Protein AF-A0AAD2HBV6-F1 (afdb_monomer)

Foldseek 3Di:
DLVVLLVVDVVCDPPHAAEAEFECWAPDPPTDHNVRRLVVVVVSVVSPHQEYEYFHHDCVPQVQVRQAAADPLVLLLVPDPDPVVSVCCVVCVCVVHPHHHADALVCVVSVLVSQVSDDHAYEYEGHDFWQVSVCVSVVSPHPHYDHPQLCLQPVCVVVCVVPVVDTGGPRPSNCSSVSVVVPDDDDDDDDDDDDDDDDPDDDDAAAAEFEPCLDFLRVLLVLVVLQVQHAYEYEDQDVVSQVVSQVVSCVPRVHHYHGDRFLQLDLCRLVVVLVVCVVVVHQHQHYELDDAAFWFDAPVPDDVVVLSSRCSSLPRNLLSNCVRNLVSCLVVLGHFYEHEAAPLCLPQDHRCNSNNVSSVNRVVVQVVVQVVSVLSHYHGYYQHDYAALDCNVVDDPVVSVVCVVVVVHDYSNVSSVVRVVVRPDDDFDALLLLLLLVCLLVVDLAEAEAQDVVVCVSSQVVSCVNSVHPSYYYDYADLLDLLSLQVVLVVCVVVLAAAQEAEAPDFAQDPAWDHRPVGFTRRLSRLALSSLLNVLSCVLRYAANREYEREAAPLLVLEDDDPCNRPDDRPPDDRSRSNSNSRLLNVLSLLLVCVQQVVRNYHAAYEYLFAEPDPRPDDPDSCVVVVCVVCVVRYHYSNSSNVLVNCRSVVVADDDPQQRYDYSSDGDHDDVCSSVPPCSVVSNVVSLVVSVVSHDPVSVVSSCVSRDDDDPVVVVVPPPDPDDDPPPPVVVVVVVVVVVVVPDDPVVVVVVVVVVVVVVVVVVVVVVVVVVVVVVVVVVVVVVVVVVVVVDPDDPVPPDDPDDPPPVVVVVVVVVVPDPDDDDPVVVVVVVVVVVVVVVVVVVPDDDDDDDDDDDDDDDDDDDDDDDPPVVVVVVLVVQCVVAPPDWDKAKDKFWWFDPDDPVVLQVLLLVVLVPDPQWDPPPPKDWDQDDDDPGTRIIMIMTIGRPSCRVVCRVVSVVSSVVSCVVSVTDGTDPDDDDPDDDDD

pLDDT: mean 75.5, std 21.2, range [24.33, 98.5]

Nearest PDB structures (foldseek):
  3sj7-assembly1_B-2  TM=8.808E-01  e=1.753E-14  Staphylococcus aureus subsp. aureus NCTC 8325
  3osu-assembly1_A  TM=8.828E-01  e=6.627E-14  Staphylococcus aureus subsp. aureus Mu50
  4jro-assembly1_C  TM=8.931E-01  e=2.025E-13  Listeria monocytogenes EGD-e
  3sj7-assembly1_A-2  TM=8.773E-01  e=1.637E-13  Staphylococcus aureus subsp. aureus NCTC 8325
  2p68-assembly1_B-2  TM=8.954E-01  e=1.528E-12  Aquifex aeolicus VF5

Radius of gyration: 38.7 Å; Cα contacts (8 Å, |Δi|>4): 1317; chains: 1; bounding box: 98×89×102 Å

Secondary structure (DSSP, 8-state):
-HHHHHHHHHHHTTTS--EEEEES---STTS--HHHHHHHHHHHHHTT-SEEEEE-S-TTTSHHHHH-B---HHHHHHH---HHHHHHHHHHHHHHS--B---TTTTHHHHHHHHHH--S-EEEES---BHHHHHHHHHTT-SEEE-THHHHH-TTHHHHHHHS---B------SHHHHHHTT---PPP-----------S-PPPPEEEEESTTSHHHHHHHHHHHTTT-EEEEEES-HHHHHHHHHHHHHHH---EEEEE--TTSTTHHHHHHHHHHHTT--EEEEEE---------TTTS-HHHHHHHHIIIIIIHHHHHHHHHHHHHHHT-EEEEEE--GGGG---TT-HHHHHHHHHHHHHHHHHHHHHHTTTEEEEEE---SBSSGGG---HHHHHHHHHTTSSBPHHHHHHHHHHHHHSPPPPPHHHHHHHHHHHTT--EEEEES-HHHHHHHHHHHHHHH--S-EEEEE--TT-HHHHHHHHHHHHHTT---SEEEE------SS--B-TTSSBHHHIIIIIIHHHHHHHHGGG--TT-EEEEE--GGGGG----TTTTS--STT--HHHHHHHHHHHHHHHHHHHHHHHGGGT-EEEEEE--SBSSTTT----TTHHHHHHHHGGGPBPHHHHHHHHHHHHTT-S---TT--EEETTEEEPPPHHHHT-TTHHHHHHHHHHHHHTTS-HHHHHHHHHHH-SS-HHHHHTTSS--SS-SSSHHHHHHHHHHHHHTT--HHHHHHHHHHHHHHHHHHHHHHHHHHHHHHHHHHHHHHHHHHHHTTS---GGG---SS---HHHHHHHHTTTT--S----HHHHHHHHHHHHHHHHHTS---S--------------------SHHHHHHHHHHHHTTSTT-PEEEEEEEEE-BTB-HHHHHHHHHHHHHT-TTB-SSSPPEEEEEEEETTEEEEEEEEEE-GGGHHHHHHHHHHHHHHHHHHTTPPPPPSS---------

InterPro domains:
  IPR002347 Short-chain dehydrogenase/reductase SDR [PF00106] (208-393)
  IPR002347 Short-chain dehydrogenase/reductase SDR [PF00106] (422-617)
  IPR002347 Short-chain dehydrogenase/reductase SDR [PR00080] (282-293)
  IPR002347 Short-chain dehydrogenase/reductase SDR [PR00080] (335-343)
  IPR002347 Short-chain dehydrogenase/reductase SDR [PR00080] (355-374)
  IPR002347 Short-chain dehydrogenase/reductase SDR [PR00081] (207-224)
  IPR002347 Short-chain dehydrogenase/reductase SDR [PR00081] (282-293)
  IPR002347 Short-chain dehydrogenase/reductase SDR [PR00081] (329-345)
  IPR002347 Short-chain dehydrogenase/reductase SDR [PR00081] (355-374)
  IPR002347 Short-chain dehydrogenase/reductase SDR [PR00081] (376-393)
  IPR008910 Mechanosensitive ion channel, conserved TM helix [PF05552] (762-796)
  IPR011014 Mechanosensitive ion channel MscS, transmembrane-2 [SSF82861] (763-843)
  IPR011066 Mechanosensitive ion channel MscS, C-terminal domain superfamily [SSF82689] (889-984)
  IPR013785 Aldolase-type TIM barrel [G3DSA:3.20.20.70] (3-203)
  IPR020904 Short-chain dehydrogenase/reductase, conserved site [PS00061] (342-370)
  IPR036291 NAD(P)-binding domain superfamily [SSF51735] (207-427)
  IPR036291 NAD(P)-binding domain superfamily [SSF51735] (418-656)
  IPR049278 Mechanosensitive ion channel MscS, C-terminal domain [PF21082] (891-973)

Organism: NCBI:txid2018698

Sequence (986 aa):
MKICMQEAMEAAGSYMAVLVKTNMRDGFRGGLEIDDCIEVARNLEACGAHALVLSGGFVSRAPMYVMRGQMPIRTLTYYMKQLWLKAGVKLAGRWMIPSVPFREAYFYEDALQFRKALKLPLVYVGGLVSREKIDMVLDSGFECVAMARALINEPDFVNRMKERGELRCGCEHTNYCIARMAAEMPATRNRTNQRTTMNAQQRPTPLALVTGASSGIGYQYARLLAEKGYDLLLVSNEELRIAEVARELRRQFGVRADGLCRDLSLADAADSLFEYTRQQGFEVEVLVNNAGVFFFDDLTETDSRRIERMIGLHVQTVTMLCRYFGAAMKARGKGYILNMSSMSAGMPFPGISVYAATKSYLKQFSKAIHNELYDYGVRVTAVCPGAVATDLYNLSGHYQRLGLRLGILMRPERLARKGLRALFAGRRGGIGQALTERLAKQGYRVLMACRNPEKSEPILTRIRKRSGNPEISLLPLDLGSLDSIARFAAELKARGQRIDVLLNNAGTMNGTFGLTADGFEQTVGVNCVGTAALTLALLPLMHPGSRIVNTLSCTYRIGRVDGRLFEPDPERYARFRAYGTSKLALLLFSLELRERVARQGIGVFAADPGIVDTNMITMHRWFDPIADLLFRPLIKTPEQGAETALQLACGKLPVSGNSLYWRNGKARRISDSVVNHPCRKHLWKQILQLTTRAIPERNLFSIFKILKSIEYDSFIAMDVGANDRGRLDAQRKIAEKLTALSHMSGEEVISMIIRGALDISARILIALVILAIGRWIIRYLKNILRKMLTKREVDASLKVPDEPGEHLADAVSDYHDHHILGIDTTSFVAIFASAGLAIGMALSGTDRHGQRDPTIQHDHQHAGQQNDHDSERRHIDRHYQQLFEGEPARVEWTFGIGYGDDYDKAKATIAELLEQDDRILPEPAHFIALSSLGDSSVNIVVRVWTSTDNFWSVFFDMNEKVYKRFAEVGLNIPFPQMDVHLHQKS

Mean predicted aligned error: 22.91 Å

Structure (mmCIF, N/CA/C/O backbone):
data_AF-A0AAD2HBV6-F1
#
_entry.id   AF-A0AAD2HBV6-F1
#
loop_
_atom_site.group_PDB
_atom_site.id
_atom_site.type_symbol
_atom_site.label_atom_id
_atom_site.label_alt_id
_atom_site.label_comp_id
_atom_site.label_asym_id
_atom_site.label_entity_id
_atom_site.label_seq_id
_atom_site.pdbx_PDB_ins_code
_atom_site.Cartn_x
_atom_site.Cartn_y
_atom_site.Cartn_z
_atom_site.occupancy
_atom_site.B_iso_or_equiv
_atom_site.auth_seq_id
_atom_site.auth_comp_id
_atom_site.auth_asym_id
_atom_site.auth_atom_id
_atom_site.pdbx_PDB_model_num
ATOM 1 N N . MET A 1 1 ? 3.538 -49.904 14.052 1.00 81.31 1 MET A N 1
ATOM 2 C CA . MET A 1 1 ? 2.456 -50.057 13.053 1.00 81.31 1 MET A CA 1
ATOM 3 C C . MET A 1 1 ? 1.365 -50.989 13.550 1.00 81.31 1 MET A C 1
ATOM 5 O O . MET A 1 1 ? 0.298 -50.476 13.826 1.00 81.31 1 MET A O 1
ATOM 9 N N . LYS A 1 2 ? 1.613 -52.299 13.716 1.00 87.81 2 LYS A N 1
ATOM 10 C CA . LYS A 1 2 ? 0.578 -53.259 14.156 1.00 87.81 2 LYS A CA 1
ATOM 11 C C . LYS A 1 2 ? -0.112 -52.854 15.466 1.00 87.81 2 LYS A C 1
ATOM 13 O O . LYS A 1 2 ? -1.326 -52.767 15.481 1.00 87.81 2 LYS A O 1
ATOM 18 N N . ILE A 1 3 ? 0.666 -52.501 16.494 1.00 91.62 3 ILE A N 1
ATOM 19 C CA . ILE A 1 3 ? 0.146 -52.010 17.787 1.00 91.62 3 ILE A CA 1
ATOM 20 C C . ILE A 1 3 ? -0.754 -50.780 17.588 1.00 91.62 3 ILE A C 1
ATOM 22 O O . ILE A 1 3 ? -1.908 -50.790 17.984 1.00 91.62 3 ILE A O 1
ATOM 26 N N . CYS A 1 4 ? -0.266 -49.760 16.873 1.00 89.50 4 CYS A N 1
ATOM 27 C CA . CYS A 1 4 ? -1.034 -48.536 16.619 1.00 89.50 4 CYS A CA 1
ATOM 28 C C . CYS A 1 4 ? -2.322 -48.792 15.823 1.00 89.50 4 CYS A C 1
ATOM 30 O O . CYS A 1 4 ? -3.334 -48.152 16.074 1.00 89.50 4 CYS A O 1
ATOM 32 N N . MET A 1 5 ? -2.275 -49.697 14.841 1.00 93.62 5 MET A N 1
ATOM 33 C CA . MET A 1 5 ? -3.460 -50.071 14.071 1.00 93.62 5 MET A CA 1
ATOM 34 C C . MET A 1 5 ? -4.459 -50.819 14.940 1.00 93.62 5 MET A C 1
ATOM 36 O O . MET A 1 5 ? -5.640 -50.526 14.861 1.00 93.62 5 MET A O 1
ATOM 40 N N . GLN A 1 6 ? -3.995 -51.739 15.781 1.00 91.00 6 GLN A N 1
ATOM 41 C CA . GLN A 1 6 ? -4.862 -52.467 16.694 1.00 91.00 6 GLN A CA 1
ATOM 42 C C . GLN A 1 6 ? -5.586 -51.509 17.646 1.00 91.00 6 GLN A C 1
ATOM 44 O O . GLN A 1 6 ? -6.810 -51.520 17.679 1.00 91.00 6 GLN A O 1
ATOM 49 N N . GLU A 1 7 ? -4.859 -50.615 18.319 1.00 92.38 7 GLU A N 1
ATOM 50 C CA . GLU A 1 7 ? -5.457 -49.612 19.211 1.00 92.38 7 GLU A CA 1
ATOM 51 C C . GLU A 1 7 ? -6.443 -48.694 18.471 1.00 92.38 7 GLU A C 1
ATOM 53 O O . GLU A 1 7 ? -7.532 -48.418 18.969 1.00 92.38 7 GLU A O 1
ATOM 58 N N . ALA A 1 8 ? -6.098 -48.245 17.258 1.00 90.50 8 ALA A N 1
ATOM 59 C CA . ALA A 1 8 ? -6.974 -47.386 16.462 1.00 90.50 8 ALA A CA 1
ATOM 60 C C . ALA A 1 8 ? -8.253 -48.107 16.009 1.00 90.50 8 ALA A C 1
ATOM 62 O O . ALA A 1 8 ? -9.326 -47.508 16.001 1.00 90.50 8 ALA A O 1
ATOM 63 N N . MET A 1 9 ? -8.145 -49.380 15.631 1.00 92.12 9 MET A N 1
ATOM 64 C CA . MET A 1 9 ? -9.280 -50.198 15.206 1.00 92.12 9 MET A CA 1
ATOM 65 C C . MET A 1 9 ? -10.175 -50.576 16.390 1.00 92.12 9 MET A C 1
ATOM 67 O O . MET A 1 9 ? -11.396 -50.512 16.267 1.00 92.12 9 MET A O 1
ATOM 71 N N . GLU A 1 10 ? -9.589 -50.905 17.544 1.00 90.69 10 GLU A N 1
ATOM 72 C CA . GLU A 1 10 ? -10.324 -51.152 18.790 1.00 90.69 10 GLU A CA 1
ATOM 73 C C . GLU A 1 10 ? -11.081 -49.896 19.240 1.00 90.69 10 GLU A C 1
ATOM 75 O O . GLU A 1 10 ? -12.273 -49.971 19.531 1.00 90.69 10 GLU A O 1
ATOM 80 N N . ALA A 1 11 ? -10.427 -48.730 19.216 1.00 88.25 11 ALA A N 1
ATOM 81 C CA . ALA A 1 11 ? -11.051 -47.460 19.581 1.00 88.25 11 ALA A CA 1
ATOM 82 C C . ALA A 1 11 ? -12.151 -47.021 18.600 1.00 88.25 11 ALA A C 1
ATOM 84 O O . ALA A 1 11 ? -13.121 -46.390 19.011 1.00 88.25 11 ALA A O 1
ATOM 85 N N . ALA A 1 12 ? -12.014 -47.329 17.307 1.00 87.69 12 ALA A N 1
ATOM 86 C CA . ALA A 1 12 ? -13.017 -46.983 16.302 1.00 87.69 12 ALA A CA 1
ATOM 87 C C . ALA A 1 12 ? -14.277 -47.863 16.372 1.00 87.69 12 ALA A C 1
ATOM 89 O O . ALA A 1 12 ? -15.363 -47.418 15.984 1.00 87.69 12 ALA A O 1
ATOM 90 N N . GLY A 1 13 ? -14.142 -49.100 16.861 1.00 85.69 13 GLY A N 1
ATOM 91 C CA . GLY A 1 13 ? -15.240 -50.054 16.962 1.00 85.69 13 GLY A CA 1
ATOM 92 C C . GLY A 1 13 ? -15.967 -50.256 15.627 1.00 85.69 13 GLY A C 1
ATOM 93 O O . GLY A 1 13 ? -15.359 -50.271 14.559 1.00 85.69 13 GLY A O 1
ATOM 94 N N . SER A 1 14 ? -17.293 -50.408 15.676 1.00 81.69 14 SER A N 1
ATOM 95 C CA . SER A 1 14 ? -18.136 -50.610 14.486 1.00 81.69 14 SER A CA 1
ATOM 96 C C . SER A 1 14 ? -18.797 -49.336 13.948 1.00 81.69 14 SER A C 1
ATOM 98 O O . SER A 1 14 ? -19.516 -49.404 12.955 1.00 81.69 14 SER A O 1
ATOM 100 N N . TYR A 1 15 ? -18.626 -48.192 14.614 1.00 83.44 15 TYR A N 1
ATOM 101 C CA . TYR A 1 15 ? -19.344 -46.954 14.284 1.00 83.44 15 TYR A CA 1
ATOM 102 C C . TYR A 1 15 ? -18.493 -45.950 13.497 1.00 83.44 15 TYR A C 1
ATOM 104 O O . TYR A 1 15 ? -19.039 -44.984 12.966 1.00 83.44 15 TYR A O 1
ATOM 112 N N . MET A 1 16 ? -17.177 -46.165 13.396 1.00 86.75 16 MET A N 1
ATOM 113 C CA . MET A 1 16 ? -16.265 -45.242 12.726 1.00 86.75 16 MET A CA 1
ATOM 114 C C . MET A 1 16 ? -15.339 -45.965 11.742 1.00 86.75 16 MET A C 1
ATOM 116 O O . MET A 1 16 ? -14.650 -46.922 12.085 1.00 86.75 16 MET A O 1
ATOM 120 N N . ALA A 1 17 ? -15.290 -45.476 10.500 1.00 88.38 17 ALA A N 1
ATOM 121 C CA . ALA A 1 17 ? -14.372 -45.992 9.491 1.00 88.38 17 ALA A CA 1
ATOM 122 C C . ALA A 1 17 ? -12.956 -45.431 9.699 1.00 88.38 17 ALA A C 1
ATOM 124 O O . ALA A 1 17 ? -12.750 -44.221 9.787 1.00 88.38 17 ALA A O 1
ATOM 125 N N . VAL A 1 18 ? -11.965 -46.320 9.712 1.00 91.69 18 VAL A N 1
ATOM 126 C CA . VAL A 1 18 ? -10.542 -45.979 9.870 1.00 91.69 18 VAL A CA 1
ATOM 127 C C . VAL A 1 18 ? -9.864 -45.903 8.505 1.00 91.69 18 VAL A C 1
ATOM 129 O O . VAL A 1 18 ? -9.606 -46.926 7.866 1.00 91.69 18 VAL A O 1
ATOM 132 N N . LEU A 1 19 ? -9.559 -44.679 8.071 1.00 94.12 19 LEU A N 1
ATOM 133 C CA . LEU A 1 19 ? -8.804 -44.398 6.851 1.00 94.12 19 LEU A CA 1
ATOM 134 C C . LEU A 1 19 ? -7.333 -44.158 7.187 1.00 94.12 19 LEU A C 1
ATOM 136 O O . LEU A 1 19 ? -7.010 -43.266 7.971 1.00 94.12 19 LEU A O 1
ATOM 140 N N . VAL A 1 20 ? -6.430 -44.897 6.542 1.00 94.62 20 VAL A N 1
ATOM 141 C CA . VAL A 1 20 ? -4.987 -44.754 6.778 1.00 94.62 20 VAL A CA 1
ATOM 142 C C . VAL A 1 20 ? -4.317 -44.088 5.587 1.00 94.62 20 VAL A C 1
ATOM 144 O O . VAL A 1 20 ? -4.381 -44.563 4.456 1.00 94.62 20 VAL A O 1
ATOM 147 N N . LYS A 1 21 ? -3.630 -42.973 5.829 1.00 93.44 21 LYS A N 1
ATOM 148 C CA . LYS A 1 21 ? -2.849 -42.292 4.796 1.00 93.44 21 LYS A CA 1
ATOM 149 C C . LYS A 1 21 ? -1.451 -42.892 4.700 1.00 93.44 21 LYS A C 1
ATOM 151 O O . LYS A 1 21 ? -0.738 -42.935 5.697 1.00 93.44 21 LYS A O 1
ATOM 156 N N . THR A 1 22 ? -1.045 -43.282 3.496 1.00 91.81 22 THR A N 1
ATOM 157 C CA . THR A 1 22 ? 0.284 -43.849 3.231 1.00 91.81 22 THR A CA 1
ATOM 158 C C . THR A 1 22 ? 0.946 -43.199 2.017 1.00 91.81 22 THR A C 1
ATOM 160 O O . THR A 1 22 ? 0.272 -42.637 1.148 1.00 91.81 22 THR A O 1
ATOM 163 N N . ASN A 1 23 ? 2.276 -43.244 1.970 1.00 92.06 23 ASN A N 1
ATOM 164 C CA . ASN A 1 23 ? 3.053 -42.785 0.824 1.00 92.06 23 ASN A CA 1
ATOM 165 C C . ASN A 1 23 ? 3.170 -43.909 -0.210 1.00 92.06 23 ASN A C 1
ATOM 167 O O . ASN A 1 23 ? 3.385 -45.058 0.152 1.00 92.06 23 ASN A O 1
ATOM 171 N N . MET A 1 24 ? 3.081 -43.558 -1.490 1.00 93.69 24 MET A N 1
ATOM 172 C CA . MET A 1 24 ? 3.351 -44.444 -2.623 1.00 93.69 24 MET A CA 1
ATOM 173 C C . MET A 1 24 ? 4.844 -44.536 -2.931 1.00 93.69 24 MET A C 1
ATOM 175 O O . MET A 1 24 ? 5.292 -45.534 -3.465 1.00 93.69 24 MET A O 1
ATOM 179 N N . ARG A 1 25 ? 5.599 -43.483 -2.606 1.00 90.62 25 ARG A N 1
ATOM 180 C CA . ARG A 1 25 ? 7.066 -43.440 -2.536 1.00 90.62 25 ARG A CA 1
ATOM 181 C C . ARG A 1 25 ? 7.498 -42.184 -1.804 1.00 90.62 25 ARG A C 1
ATOM 183 O O . ARG A 1 25 ? 6.773 -41.187 -1.817 1.00 90.62 25 ARG A O 1
ATOM 190 N N . ASP A 1 26 ? 8.688 -42.184 -1.227 1.00 85.19 26 ASP A N 1
ATOM 191 C CA . ASP A 1 26 ? 9.164 -41.069 -0.404 1.00 85.19 26 ASP A CA 1
ATOM 192 C C . ASP A 1 26 ? 9.828 -39.931 -1.193 1.00 85.19 26 ASP A C 1
ATOM 194 O O . ASP A 1 26 ? 9.894 -38.794 -0.712 1.00 85.19 26 ASP A O 1
ATOM 198 N N . GLY A 1 27 ? 10.270 -40.194 -2.426 1.00 79.19 27 GLY A N 1
ATOM 199 C CA . GLY A 1 27 ? 10.739 -39.159 -3.353 1.00 79.19 27 GLY A CA 1
ATOM 200 C C . GLY A 1 27 ? 12.076 -38.502 -2.976 1.00 79.19 27 GLY A C 1
ATOM 201 O O . GLY A 1 27 ? 12.378 -37.417 -3.477 1.00 79.19 27 GLY A O 1
ATOM 202 N N . PHE A 1 28 ? 12.878 -39.131 -2.111 1.00 81.50 28 PHE A N 1
ATOM 203 C CA . PHE A 1 28 ? 14.254 -38.733 -1.797 1.00 81.50 28 PHE A CA 1
ATOM 204 C C . PHE A 1 28 ? 15.172 -39.960 -1.697 1.00 81.50 28 PHE A C 1
ATOM 206 O O . PHE A 1 28 ? 14.719 -41.076 -1.461 1.00 81.50 28 PHE A O 1
ATOM 213 N N . ARG A 1 29 ? 16.484 -39.754 -1.867 1.00 76.62 29 ARG A N 1
ATOM 214 C CA . ARG A 1 29 ? 17.480 -40.837 -1.854 1.00 76.62 29 ARG A CA 1
ATOM 215 C C . ARG A 1 29 ? 17.488 -41.569 -0.504 1.00 76.62 29 ARG A C 1
ATOM 217 O O . ARG A 1 29 ? 17.742 -40.937 0.519 1.00 76.62 29 ARG A O 1
ATOM 224 N N . GLY A 1 30 ? 17.275 -42.884 -0.528 1.00 81.88 30 GLY A N 1
ATOM 225 C CA . GLY A 1 30 ? 17.227 -43.735 0.668 1.00 81.88 30 GLY A CA 1
ATOM 226 C C . GLY A 1 30 ? 15.875 -43.749 1.392 1.00 81.88 30 GLY A C 1
ATOM 227 O O . GLY A 1 30 ? 15.810 -44.267 2.502 1.00 81.88 30 GLY A O 1
ATOM 228 N N . GLY A 1 31 ? 14.830 -43.151 0.811 1.00 87.00 31 GLY A N 1
ATOM 229 C CA . GLY A 1 31 ? 13.446 -43.366 1.240 1.00 87.00 31 GLY A CA 1
ATOM 230 C C . GLY A 1 31 ? 12.839 -44.619 0.604 1.00 87.00 31 GLY A C 1
ATOM 231 O O . GLY A 1 31 ? 13.484 -45.260 -0.224 1.00 87.00 31 GLY A O 1
ATOM 232 N N . LEU A 1 32 ? 11.601 -44.938 0.983 1.00 88.81 32 LEU A N 1
ATOM 233 C CA . LEU A 1 32 ? 10.874 -46.086 0.439 1.00 88.81 32 LEU A CA 1
ATOM 234 C C . LEU A 1 32 ? 10.499 -45.854 -1.029 1.00 88.81 32 LEU A C 1
ATOM 236 O O . LEU A 1 32 ? 9.984 -44.784 -1.393 1.00 88.81 32 LEU A O 1
ATOM 240 N N . GLU A 1 33 ? 10.757 -46.857 -1.864 1.00 91.94 33 GLU A N 1
ATOM 241 C CA . GLU A 1 33 ? 10.290 -46.889 -3.248 1.00 91.94 33 GLU A CA 1
ATOM 242 C C . GLU A 1 33 ? 8.938 -47.610 -3.343 1.00 91.94 33 GLU A C 1
ATOM 244 O O . GLU A 1 33 ? 8.384 -48.081 -2.349 1.00 91.94 33 GLU A O 1
ATOM 249 N N . ILE A 1 34 ? 8.364 -47.636 -4.548 1.00 93.38 34 ILE A N 1
ATOM 250 C CA . ILE A 1 34 ? 6.988 -48.101 -4.774 1.00 93.38 34 ILE A CA 1
ATOM 251 C C . ILE A 1 34 ? 6.753 -49.512 -4.232 1.00 93.38 34 ILE A C 1
ATOM 253 O O . ILE A 1 34 ? 5.755 -49.732 -3.547 1.00 93.38 34 ILE A O 1
ATOM 257 N N . ASP A 1 35 ? 7.673 -50.439 -4.483 1.00 92.94 35 ASP A N 1
ATOM 258 C CA . ASP A 1 35 ? 7.520 -51.831 -4.059 1.00 92.94 35 ASP A CA 1
ATOM 259 C C . ASP A 1 35 ? 7.501 -51.967 -2.527 1.00 92.94 35 ASP A C 1
ATOM 261 O O . ASP A 1 35 ? 6.635 -52.655 -1.979 1.00 92.94 35 ASP A O 1
ATOM 265 N N . ASP A 1 36 ? 8.370 -51.228 -1.829 1.00 93.25 36 ASP A N 1
ATOM 266 C CA . ASP A 1 36 ? 8.409 -51.204 -0.362 1.00 93.25 36 ASP A CA 1
ATOM 267 C C . ASP A 1 36 ? 7.107 -50.619 0.209 1.00 93.25 36 ASP A C 1
ATOM 269 O O . ASP A 1 36 ? 6.502 -51.142 1.148 1.00 93.25 36 ASP A O 1
ATOM 273 N N . CYS A 1 37 ? 6.633 -49.519 -0.382 1.00 95.12 37 CYS A N 1
ATOM 274 C CA . CYS A 1 37 ? 5.400 -48.859 0.028 1.00 95.12 37 CYS A CA 1
ATOM 275 C C . CYS A 1 37 ? 4.158 -49.733 -0.222 1.00 95.12 37 CYS A C 1
ATOM 277 O O . CYS A 1 37 ? 3.213 -49.689 0.572 1.00 95.12 37 CYS A O 1
ATOM 279 N N . ILE A 1 38 ? 4.150 -50.550 -1.281 1.00 96.25 38 ILE A N 1
ATOM 280 C CA . ILE A 1 38 ? 3.096 -51.545 -1.529 1.00 96.25 38 ILE A CA 1
ATOM 281 C C . ILE A 1 38 ? 3.093 -52.608 -0.424 1.00 96.25 38 ILE A C 1
ATOM 283 O O . ILE A 1 38 ? 2.020 -52.993 0.043 1.00 96.25 38 ILE A O 1
ATOM 287 N N . GLU A 1 39 ? 4.257 -53.060 0.043 1.00 94.94 39 GLU A N 1
ATOM 288 C CA . GLU A 1 39 ? 4.338 -54.009 1.159 1.00 94.94 39 GLU A CA 1
ATOM 289 C C . GLU A 1 39 ? 3.794 -53.406 2.463 1.00 94.94 39 GLU A C 1
ATOM 291 O O . GLU A 1 39 ? 3.020 -54.047 3.183 1.00 94.94 39 GLU A O 1
ATOM 296 N N . VAL A 1 40 ? 4.117 -52.142 2.748 1.00 94.44 40 VAL A N 1
ATOM 297 C CA . VAL A 1 40 ? 3.532 -51.412 3.883 1.00 94.44 40 VAL A CA 1
ATOM 298 C C . VAL A 1 40 ? 2.011 -51.331 3.747 1.00 94.44 40 VAL A C 1
ATOM 300 O O . VAL A 1 40 ? 1.291 -51.606 4.706 1.00 94.44 40 VAL A O 1
ATOM 303 N N . ALA A 1 41 ? 1.505 -51.010 2.556 1.00 96.00 41 ALA A N 1
ATOM 304 C CA . ALA A 1 41 ? 0.073 -50.908 2.305 1.00 96.00 41 ALA A CA 1
ATOM 305 C C . ALA A 1 41 ? -0.659 -52.253 2.471 1.00 96.00 41 ALA A C 1
ATOM 307 O O . ALA A 1 41 ? -1.728 -52.285 3.077 1.00 96.00 41 ALA A O 1
ATOM 308 N N . ARG A 1 42 ? -0.061 -53.368 2.029 1.00 96.00 42 ARG A N 1
ATOM 309 C CA . ARG A 1 42 ? -0.595 -54.724 2.265 1.00 96.00 42 ARG A CA 1
ATOM 310 C C . ARG A 1 42 ? -0.644 -55.067 3.746 1.00 96.00 42 ARG A C 1
ATOM 312 O O . ARG A 1 42 ? -1.607 -55.664 4.215 1.00 96.00 42 ARG A O 1
ATOM 319 N N . ASN A 1 43 ? 0.375 -54.671 4.504 1.00 94.56 43 ASN A N 1
ATOM 320 C CA . ASN A 1 43 ? 0.365 -54.874 5.947 1.00 94.56 43 ASN A CA 1
ATOM 321 C C . ASN A 1 43 ? -0.708 -54.021 6.641 1.00 94.56 43 ASN A C 1
ATOM 323 O O . ASN A 1 43 ? -1.325 -54.498 7.588 1.00 94.56 43 ASN A O 1
ATOM 327 N N . LEU A 1 44 ? -0.956 -52.790 6.184 1.00 95.62 44 LEU A N 1
ATOM 328 C CA . LEU A 1 44 ? -2.041 -51.944 6.698 1.00 95.62 44 LEU A CA 1
ATOM 329 C C . LEU A 1 44 ? -3.426 -52.523 6.376 1.00 95.62 44 LEU A C 1
ATOM 331 O O . LEU A 1 44 ? -4.293 -52.525 7.248 1.00 95.62 44 LEU A O 1
ATOM 335 N N . GLU A 1 45 ? -3.609 -53.065 5.169 1.00 94.75 45 GLU A N 1
ATOM 336 C CA . GLU A 1 45 ? -4.805 -53.825 4.781 1.00 94.75 45 GLU A CA 1
ATOM 337 C C . GLU A 1 45 ? -5.001 -55.044 5.695 1.00 94.75 45 GLU A C 1
ATOM 339 O O . GLU A 1 45 ? -6.074 -55.225 6.264 1.00 94.75 45 GLU A O 1
ATOM 344 N N . ALA A 1 46 ? -3.945 -55.826 5.933 1.00 93.69 46 ALA A N 1
ATOM 345 C CA . ALA A 1 46 ? -3.990 -56.976 6.838 1.00 93.69 46 ALA A CA 1
ATOM 346 C C . ALA A 1 46 ? -4.256 -56.593 8.306 1.00 93.69 46 ALA A C 1
ATOM 348 O O . ALA A 1 46 ? -4.787 -57.401 9.063 1.00 93.69 46 ALA A O 1
ATOM 349 N N . CYS A 1 47 ? -3.906 -55.368 8.714 1.00 93.06 47 CYS A N 1
ATOM 350 C CA . CYS A 1 47 ? -4.222 -54.833 10.042 1.00 93.06 47 CYS A CA 1
ATOM 351 C C . CYS A 1 47 ? -5.661 -54.294 10.155 1.00 93.06 47 CYS A C 1
ATOM 353 O O . CYS A 1 47 ? -6.011 -53.754 11.201 1.00 93.06 47 CYS A O 1
ATOM 355 N N . GLY A 1 48 ? -6.482 -54.416 9.107 1.00 91.38 48 GLY A N 1
ATOM 356 C CA . GLY A 1 48 ? -7.903 -54.075 9.146 1.00 91.38 48 GLY A CA 1
ATOM 357 C C . GLY A 1 48 ? -8.244 -52.633 8.770 1.00 91.38 48 GLY A C 1
ATOM 358 O O . GLY A 1 48 ? -9.363 -52.207 9.028 1.00 91.38 48 GLY A O 1
ATOM 359 N N . ALA A 1 49 ? -7.331 -51.867 8.159 1.00 94.62 49 ALA A N 1
ATOM 360 C CA . ALA A 1 49 ? -7.675 -50.536 7.650 1.00 94.62 49 ALA A CA 1
ATOM 361 C C . ALA A 1 49 ? -8.888 -50.605 6.700 1.00 94.62 49 ALA A C 1
ATOM 363 O O . ALA A 1 49 ? -8.947 -51.472 5.830 1.00 94.62 49 ALA A O 1
ATOM 364 N N . HIS A 1 50 ? -9.837 -49.673 6.832 1.00 95.06 50 HIS A N 1
ATOM 365 C CA . HIS A 1 50 ? -11.066 -49.686 6.030 1.00 95.06 50 HIS A CA 1
ATOM 366 C C . HIS A 1 50 ? -10.866 -49.089 4.634 1.00 95.06 50 HIS A C 1
ATOM 368 O O . HIS A 1 50 ? -11.571 -49.461 3.703 1.00 95.06 50 HIS A O 1
ATOM 374 N N . ALA A 1 51 ? -9.919 -48.160 4.481 1.00 96.31 51 ALA A N 1
ATOM 375 C CA . ALA A 1 51 ? -9.485 -47.627 3.193 1.00 96.31 51 ALA A CA 1
ATOM 376 C C . ALA A 1 51 ? -8.104 -46.965 3.319 1.00 96.31 51 ALA A C 1
ATOM 378 O O . ALA A 1 51 ? -7.732 -46.505 4.406 1.00 96.31 51 ALA A O 1
ATOM 379 N N . LEU A 1 52 ? -7.349 -46.876 2.216 1.00 96.75 52 LEU A N 1
ATOM 380 C CA . LEU A 1 52 ? -6.067 -46.156 2.198 1.00 96.75 52 LEU A CA 1
ATOM 381 C C . LEU A 1 52 ? -6.132 -44.864 1.392 1.00 96.75 52 LEU A C 1
ATOM 383 O O . LEU A 1 52 ? -6.612 -44.839 0.263 1.00 96.75 52 LEU A O 1
ATOM 387 N N . VAL A 1 53 ? -5.555 -43.797 1.944 1.00 96.00 53 VAL A N 1
ATOM 388 C CA . VAL A 1 53 ? -5.345 -42.531 1.234 1.00 96.00 53 VAL A CA 1
ATOM 389 C C . VAL A 1 53 ? -3.940 -42.520 0.646 1.00 96.00 53 VAL A C 1
ATOM 391 O O . VAL A 1 53 ? -2.956 -42.414 1.382 1.00 96.00 53 VAL A O 1
ATOM 394 N N . LEU A 1 54 ? -3.847 -42.613 -0.680 1.00 94.12 54 LEU A N 1
ATOM 395 C CA . LEU A 1 54 ? -2.573 -42.698 -1.387 1.00 94.12 54 LEU A CA 1
ATOM 396 C C . LEU A 1 54 ? -1.970 -41.307 -1.600 1.00 94.12 54 LEU A C 1
ATOM 398 O O . LEU A 1 54 ? -2.492 -40.489 -2.353 1.00 94.12 54 LEU A O 1
ATOM 402 N N . SER A 1 55 ? -0.847 -41.040 -0.942 1.00 89.12 55 SER A N 1
ATOM 403 C CA . SER A 1 55 ? -0.059 -39.810 -1.062 1.00 89.12 55 SER A CA 1
ATOM 404 C C . SER A 1 55 ? 1.307 -40.119 -1.675 1.00 89.12 55 SER A C 1
ATOM 406 O O . SER A 1 55 ? 1.669 -41.273 -1.837 1.00 89.12 55 SER A O 1
ATOM 408 N N . GLY A 1 56 ? 2.113 -39.114 -1.998 1.00 85.25 56 GLY A N 1
ATOM 409 C CA . GLY A 1 56 ? 3.520 -39.319 -2.352 1.00 85.25 56 GLY A CA 1
ATOM 410 C C . GLY A 1 56 ? 4.397 -38.332 -1.605 1.00 85.25 56 GLY A C 1
ATOM 411 O O . GLY A 1 56 ? 3.960 -37.212 -1.367 1.00 85.25 56 GLY A O 1
ATOM 412 N N . GLY A 1 57 ? 5.617 -38.741 -1.275 1.00 78.50 57 GLY A N 1
ATOM 413 C CA . GLY A 1 57 ? 6.666 -37.952 -0.643 1.00 78.50 57 GLY A CA 1
ATOM 414 C C . GLY A 1 57 ? 6.512 -37.728 0.858 1.00 78.50 57 GLY A C 1
ATOM 415 O O . GLY A 1 57 ? 5.424 -37.468 1.370 1.00 78.50 57 GLY A O 1
ATOM 416 N N . PHE A 1 58 ? 7.639 -37.715 1.571 1.00 76.38 58 PHE A N 1
ATOM 417 C CA . PHE A 1 58 ? 7.654 -37.253 2.958 1.00 76.38 58 PHE A CA 1
ATOM 418 C C . PHE A 1 58 ? 7.604 -35.721 2.995 1.00 76.38 58 PHE A C 1
ATOM 420 O O . PHE A 1 58 ? 8.528 -35.054 2.524 1.00 76.38 58 PHE A O 1
ATOM 427 N N . VAL A 1 59 ? 6.535 -35.146 3.556 1.00 66.50 59 VAL A N 1
ATOM 428 C CA . VAL A 1 59 ? 6.209 -33.706 3.448 1.00 66.50 59 VAL A CA 1
ATOM 429 C C . VAL A 1 59 ? 7.364 -32.788 3.874 1.00 66.50 59 VAL A C 1
ATOM 431 O O . VAL A 1 59 ? 7.550 -31.733 3.270 1.00 66.50 59 VAL A O 1
ATOM 434 N N . SER A 1 60 ? 8.178 -33.183 4.858 1.00 62.53 60 SER A N 1
ATOM 435 C CA . SER A 1 60 ? 9.310 -32.369 5.325 1.00 62.53 60 SER A CA 1
ATOM 436 C C . SER A 1 60 ? 10.606 -32.547 4.523 1.00 62.53 60 SER A C 1
ATOM 438 O O . SER A 1 60 ? 11.453 -31.658 4.566 1.00 62.53 60 SER A O 1
ATOM 440 N N . ARG A 1 61 ? 10.773 -33.651 3.777 1.00 68.81 61 ARG A N 1
ATOM 441 C CA . ARG A 1 61 ? 11.995 -33.938 2.995 1.00 68.81 61 ARG A CA 1
ATOM 442 C C . ARG A 1 61 ? 11.827 -33.769 1.488 1.00 68.81 61 ARG A C 1
ATOM 444 O O . ARG A 1 61 ? 12.788 -33.414 0.816 1.00 68.81 61 ARG A O 1
ATOM 451 N N . ALA A 1 62 ? 10.617 -33.952 0.967 1.00 72.75 62 ALA A N 1
ATOM 452 C CA . ALA A 1 62 ? 10.288 -33.781 -0.445 1.00 72.75 62 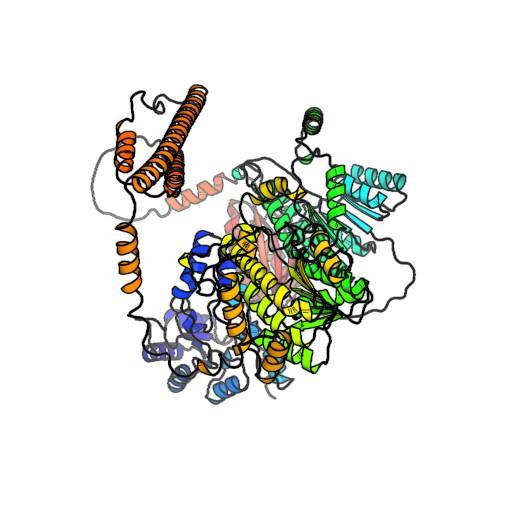ALA A CA 1
ATOM 453 C C . ALA A 1 62 ? 9.005 -32.935 -0.643 1.00 72.75 62 ALA A C 1
ATOM 455 O O . ALA A 1 62 ? 8.076 -33.360 -1.335 1.00 72.75 62 ALA A O 1
ATOM 456 N N . PRO A 1 63 ? 8.921 -31.708 -0.082 1.00 73.44 63 PRO A N 1
ATOM 457 C CA . PRO A 1 63 ? 7.688 -30.911 -0.068 1.00 73.44 63 PRO A CA 1
ATOM 458 C C . PRO A 1 63 ? 7.128 -30.639 -1.472 1.00 73.44 63 PRO A C 1
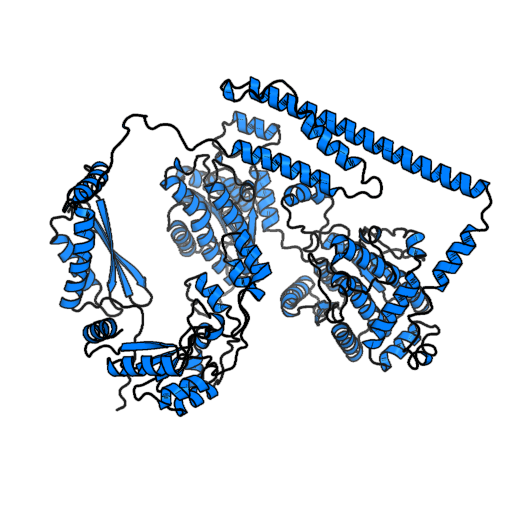ATOM 460 O O . PRO A 1 63 ? 5.924 -30.729 -1.706 1.00 73.44 63 PRO A O 1
ATOM 463 N N . MET A 1 64 ? 8.001 -30.348 -2.440 1.00 80.31 64 MET A N 1
ATOM 464 C CA . MET A 1 64 ? 7.577 -30.037 -3.809 1.00 80.31 64 MET A CA 1
ATOM 465 C C . MET A 1 64 ? 7.239 -31.269 -4.644 1.00 80.31 64 MET A C 1
ATOM 467 O O . MET A 1 64 ? 6.551 -31.129 -5.653 1.00 80.31 64 MET A O 1
ATOM 471 N N . TYR A 1 65 ? 7.656 -32.461 -4.218 1.00 82.19 65 TYR A N 1
ATOM 472 C CA . TYR A 1 65 ? 7.227 -33.710 -4.842 1.00 82.19 65 TYR A CA 1
ATOM 473 C C . TYR A 1 65 ? 5.743 -33.981 -4.550 1.00 82.19 65 TYR A C 1
ATOM 475 O O . TYR A 1 65 ? 4.986 -34.313 -5.460 1.00 82.19 65 TYR A O 1
ATOM 483 N N . VAL A 1 66 ? 5.306 -33.730 -3.310 1.00 83.19 66 VAL A N 1
ATOM 484 C CA . VAL A 1 66 ? 3.895 -33.857 -2.903 1.00 83.19 66 VAL A CA 1
ATOM 485 C C . VAL A 1 66 ? 3.057 -32.731 -3.493 1.00 83.19 66 VAL A C 1
ATOM 487 O O . VAL A 1 66 ? 1.975 -32.960 -4.027 1.00 83.19 66 VAL A O 1
ATOM 490 N N . MET A 1 67 ? 3.552 -31.495 -3.380 1.00 80.25 67 MET A N 1
ATOM 491 C CA . MET A 1 67 ? 2.762 -30.312 -3.697 1.00 80.25 67 MET A CA 1
ATOM 492 C C . MET A 1 67 ? 2.751 -30.006 -5.191 1.00 80.25 67 MET A C 1
ATOM 494 O O . MET A 1 67 ? 1.709 -29.618 -5.705 1.00 80.25 67 MET A O 1
ATOM 498 N N . ARG A 1 68 ? 3.852 -30.193 -5.925 1.00 84.19 68 ARG A N 1
ATOM 499 C CA . ARG A 1 68 ? 4.011 -29.698 -7.307 1.00 84.19 68 ARG A CA 1
ATOM 500 C C . ARG A 1 68 ? 3.753 -28.178 -7.425 1.00 84.19 68 ARG A C 1
ATOM 502 O O . ARG A 1 68 ? 3.260 -27.517 -6.513 1.00 84.19 68 ARG A O 1
ATOM 509 N N . GLY A 1 69 ? 4.130 -27.585 -8.547 1.00 79.44 69 GLY A N 1
ATOM 510 C CA . GLY A 1 69 ? 4.087 -26.144 -8.793 1.00 79.44 69 GLY A CA 1
ATOM 511 C C . GLY A 1 69 ? 5.313 -25.372 -8.292 1.00 79.44 69 GLY A C 1
ATOM 512 O O . GLY A 1 69 ? 6.366 -25.938 -7.993 1.00 79.44 69 GLY A O 1
ATOM 513 N N . GLN A 1 70 ? 5.202 -24.043 -8.242 1.00 75.88 70 GLN A N 1
ATOM 514 C CA . GLN A 1 70 ? 6.290 -23.167 -7.792 1.00 75.88 70 GLN A CA 1
ATOM 515 C C . GLN A 1 70 ? 6.232 -22.922 -6.281 1.00 75.88 70 GLN A C 1
ATOM 517 O O . GLN A 1 70 ? 5.155 -22.845 -5.695 1.00 75.88 70 GLN A O 1
ATOM 522 N N . MET A 1 71 ? 7.396 -22.766 -5.644 1.00 72.19 71 MET A N 1
ATOM 523 C CA . MET A 1 71 ? 7.477 -22.326 -4.250 1.00 72.19 71 MET A CA 1
ATOM 524 C C . MET A 1 71 ? 7.123 -20.827 -4.168 1.00 72.19 71 MET A C 1
ATOM 526 O O . MET A 1 71 ? 7.754 -20.015 -4.858 1.00 72.19 71 MET A O 1
ATOM 530 N N . PRO A 1 72 ? 6.170 -20.402 -3.317 1.00 69.75 72 PRO A N 1
ATOM 531 C CA . PRO A 1 72 ? 5.719 -19.016 -3.239 1.00 69.75 72 PRO A CA 1
ATOM 532 C C . PRO A 1 72 ? 6.685 -18.180 -2.386 1.00 69.75 72 PRO A C 1
ATOM 534 O O . PRO A 1 72 ? 6.305 -17.606 -1.370 1.00 69.75 72 PRO A O 1
ATOM 537 N N . ILE A 1 73 ? 7.955 -18.082 -2.798 1.00 68.69 73 ILE A N 1
ATOM 538 C CA . ILE A 1 73 ? 9.060 -17.480 -2.023 1.00 68.69 73 ILE A CA 1
ATOM 539 C C . ILE A 1 73 ? 8.729 -16.056 -1.561 1.00 68.69 73 ILE A C 1
ATOM 541 O O . ILE A 1 73 ? 9.053 -15.672 -0.441 1.00 68.69 73 ILE A O 1
ATOM 545 N N . ARG A 1 74 ? 8.045 -15.259 -2.392 1.00 65.31 74 ARG A N 1
ATOM 546 C CA . ARG A 1 74 ? 7.646 -13.885 -2.036 1.00 65.31 74 ARG A CA 1
ATOM 547 C C . ARG A 1 74 ? 6.631 -13.848 -0.894 1.00 65.31 74 ARG A C 1
ATOM 549 O O . ARG A 1 74 ? 6.757 -13.001 -0.017 1.00 65.31 74 ARG A O 1
ATOM 556 N N . THR A 1 75 ? 5.668 -14.762 -0.907 1.00 62.88 75 THR A N 1
ATOM 557 C CA . THR A 1 75 ? 4.619 -14.874 0.110 1.00 62.88 75 THR A CA 1
ATOM 558 C C . THR A 1 75 ? 5.164 -15.537 1.375 1.00 62.88 75 THR A C 1
ATOM 560 O O . THR A 1 75 ? 4.938 -15.059 2.475 1.00 62.88 75 THR A O 1
ATOM 563 N N . LEU A 1 76 ? 5.995 -16.566 1.239 1.00 64.56 76 LEU A N 1
ATOM 564 C CA . LEU A 1 76 ? 6.609 -17.263 2.368 1.00 64.56 76 LEU A CA 1
ATOM 565 C C . LEU A 1 76 ? 7.592 -16.352 3.127 1.00 64.56 76 LEU A C 1
ATOM 567 O O . LEU A 1 76 ? 7.541 -16.233 4.348 1.00 64.56 76 LEU A O 1
ATOM 571 N N . THR A 1 77 ? 8.411 -15.585 2.401 1.00 65.44 77 THR A N 1
ATOM 572 C CA . THR A 1 77 ? 9.301 -14.578 3.006 1.00 65.44 77 THR A CA 1
ATOM 573 C C . THR A 1 77 ? 8.543 -13.364 3.539 1.00 65.44 77 THR A C 1
ATOM 575 O O . THR A 1 77 ? 9.062 -12.653 4.398 1.00 65.44 77 THR A O 1
ATOM 578 N N . TYR A 1 78 ? 7.318 -13.095 3.075 1.00 57.97 78 TYR A N 1
ATOM 579 C CA . TYR A 1 78 ? 6.475 -12.037 3.633 1.00 57.97 78 TYR A CA 1
ATOM 580 C C . TYR A 1 78 ? 6.141 -12.319 5.109 1.00 57.97 78 TYR A C 1
ATOM 582 O O . TYR A 1 78 ? 6.314 -11.402 5.913 1.00 57.97 78 TYR A 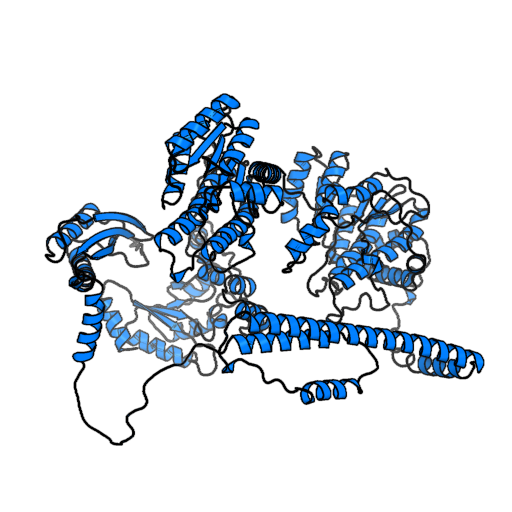O 1
ATOM 590 N N . TYR A 1 79 ? 5.847 -13.576 5.464 1.00 53.66 79 TYR A N 1
ATOM 591 C CA . TYR A 1 79 ? 5.469 -14.012 6.819 1.00 53.66 79 TYR A CA 1
ATOM 592 C C . TYR A 1 79 ? 6.638 -14.395 7.756 1.00 53.66 79 TYR A C 1
ATOM 594 O O . TYR A 1 79 ? 6.437 -14.546 8.958 1.00 53.66 79 TYR A O 1
ATOM 602 N N . MET A 1 80 ? 7.875 -14.510 7.255 1.00 62.12 80 MET A N 1
ATOM 603 C CA . MET A 1 80 ? 9.056 -14.788 8.093 1.00 62.12 80 MET A CA 1
ATOM 604 C C . MET A 1 80 ? 9.403 -13.614 9.026 1.00 62.12 80 MET A C 1
ATOM 606 O O . MET A 1 80 ? 9.571 -12.479 8.563 1.00 62.12 80 MET A O 1
ATOM 610 N N . LYS A 1 81 ? 9.550 -13.908 10.328 1.00 43.28 81 LYS A N 1
ATOM 611 C CA . LYS A 1 81 ? 9.803 -12.931 11.406 1.00 43.28 81 LYS A CA 1
ATOM 612 C C . LYS A 1 81 ? 11.276 -12.497 11.495 1.00 43.28 81 LYS A C 1
ATOM 614 O O . LYS A 1 81 ? 11.550 -11.319 11.707 1.00 43.28 81 LYS A O 1
ATOM 619 N N . GLN A 1 82 ? 12.231 -13.409 11.286 1.00 60.56 82 GLN A N 1
ATOM 620 C CA . GLN A 1 82 ? 13.669 -13.116 11.334 1.00 60.56 82 GLN A CA 1
ATOM 621 C C . GLN A 1 82 ? 14.180 -12.535 10.003 1.00 60.56 82 GLN A C 1
ATOM 623 O O . GLN A 1 82 ? 14.067 -13.151 8.940 1.00 60.56 82 GLN A O 1
ATOM 628 N N . LEU A 1 83 ? 14.790 -11.346 10.056 1.00 48.47 83 LEU A N 1
ATOM 629 C CA . LEU A 1 83 ? 15.229 -10.592 8.873 1.00 48.47 83 LEU A CA 1
ATOM 630 C C . LEU A 1 83 ? 16.345 -11.284 8.071 1.00 48.47 83 LEU A C 1
ATOM 632 O O . LEU A 1 83 ? 16.325 -11.228 6.841 1.00 48.47 83 LEU A O 1
ATOM 636 N N . TRP A 1 84 ? 17.281 -11.965 8.738 1.00 56.22 84 TRP A N 1
ATOM 637 C CA . TRP A 1 84 ? 18.368 -12.694 8.073 1.00 56.22 84 TRP A CA 1
ATOM 638 C C . TRP A 1 84 ? 17.845 -13.916 7.304 1.00 56.22 84 TRP A C 1
ATOM 640 O O . TRP A 1 84 ? 18.227 -14.128 6.157 1.00 56.22 84 TRP A O 1
ATOM 650 N N . LEU A 1 85 ? 16.886 -14.654 7.875 1.00 49.03 85 LEU A N 1
ATOM 651 C CA . LEU A 1 85 ? 16.250 -15.805 7.230 1.00 49.03 85 LEU A CA 1
ATOM 652 C C . LEU A 1 85 ? 15.406 -15.362 6.027 1.00 49.03 85 LEU A C 1
ATOM 654 O O . LEU A 1 85 ? 15.442 -15.978 4.966 1.00 49.03 85 LEU A O 1
ATOM 658 N N . LYS A 1 86 ? 14.715 -14.223 6.151 1.00 67.56 86 LYS A N 1
ATOM 659 C CA . LYS A 1 86 ? 13.977 -13.583 5.054 1.00 67.56 86 LYS A CA 1
ATOM 660 C C . LYS A 1 86 ? 14.895 -13.183 3.897 1.00 67.56 86 LYS A C 1
ATOM 662 O O . LYS A 1 86 ? 14.506 -13.331 2.740 1.00 67.56 86 LYS A O 1
ATOM 667 N N . ALA A 1 87 ? 16.091 -12.675 4.193 1.00 65.62 87 ALA A N 1
ATOM 668 C CA . ALA A 1 87 ? 17.104 -12.367 3.187 1.00 65.62 87 ALA A CA 1
ATOM 669 C C . ALA A 1 87 ? 17.684 -13.648 2.560 1.00 65.62 87 ALA A C 1
ATOM 671 O O . ALA A 1 87 ? 17.711 -13.752 1.335 1.00 65.62 87 ALA A O 1
ATOM 672 N N . GLY A 1 88 ? 18.035 -14.650 3.375 1.00 70.06 88 GLY A N 1
ATOM 673 C CA . GLY A 1 88 ? 18.553 -15.944 2.922 1.00 70.06 88 GLY A CA 1
ATOM 674 C C . GLY A 1 88 ? 17.578 -16.691 2.011 1.00 70.06 88 GLY A C 1
ATOM 675 O O . GLY A 1 88 ? 17.942 -17.088 0.911 1.00 70.06 88 GLY A O 1
ATOM 676 N N . VAL A 1 89 ? 16.301 -16.788 2.388 1.00 68.31 89 VAL A N 1
ATOM 677 C CA . VAL A 1 89 ? 15.268 -17.464 1.582 1.00 68.31 89 VAL A CA 1
ATOM 678 C C . VAL A 1 89 ? 14.899 -16.658 0.328 1.00 68.31 89 VAL A C 1
ATOM 680 O O . VAL A 1 89 ? 14.570 -17.245 -0.700 1.00 68.31 89 VAL A O 1
ATOM 683 N N . LYS A 1 90 ? 15.007 -15.321 0.334 1.00 71.75 90 LYS A N 1
ATOM 684 C CA . LYS A 1 90 ? 14.852 -14.522 -0.901 1.00 71.75 90 LYS A CA 1
ATOM 685 C C . LYS A 1 90 ? 16.015 -14.700 -1.877 1.00 71.75 90 LYS A C 1
ATOM 687 O O . LYS A 1 90 ? 15.773 -14.655 -3.081 1.00 71.75 90 LYS A O 1
ATOM 692 N N . LEU A 1 91 ? 17.234 -14.871 -1.367 1.00 71.69 91 LEU A N 1
ATOM 693 C CA . LEU A 1 91 ? 18.451 -15.001 -2.168 1.00 71.69 91 LEU A CA 1
ATOM 694 C C . LEU A 1 91 ? 18.644 -16.438 -2.685 1.00 71.69 91 LEU A C 1
ATOM 696 O O . LEU A 1 91 ? 18.892 -16.634 -3.869 1.00 71.69 91 LEU A O 1
ATOM 700 N N . ALA A 1 92 ? 18.462 -17.435 -1.815 1.00 60.25 92 ALA A N 1
ATOM 701 C CA . ALA A 1 92 ? 18.754 -18.846 -2.076 1.00 60.25 92 ALA A CA 1
ATOM 702 C C . ALA A 1 92 ? 17.508 -19.749 -2.142 1.00 60.25 92 ALA A C 1
ATOM 704 O O . ALA A 1 92 ? 17.618 -20.909 -2.521 1.00 60.25 92 ALA A O 1
ATOM 705 N N . GLY A 1 93 ? 16.299 -19.263 -1.834 1.00 65.50 93 GLY A N 1
ATOM 706 C CA . GLY A 1 93 ? 15.102 -20.116 -1.736 1.00 65.50 93 GLY A CA 1
ATOM 707 C C . GLY A 1 93 ? 14.694 -20.818 -3.036 1.00 65.50 93 GLY A C 1
ATOM 708 O O . GLY A 1 93 ? 14.083 -21.879 -2.977 1.00 65.50 93 GLY A O 1
ATOM 709 N N . ARG A 1 94 ? 15.061 -20.269 -4.208 1.00 64.12 94 ARG A N 1
ATOM 710 C CA . ARG A 1 94 ? 14.874 -20.945 -5.512 1.00 64.12 94 ARG A CA 1
ATOM 711 C C . ARG A 1 94 ? 15.847 -22.108 -5.724 1.00 64.12 94 ARG A C 1
ATOM 713 O O . ARG A 1 94 ? 15.530 -23.012 -6.482 1.00 64.12 94 ARG A O 1
ATOM 720 N N . TRP A 1 95 ? 17.010 -22.053 -5.078 1.00 62.44 95 TRP A N 1
ATOM 721 C CA . TRP A 1 95 ? 18.040 -23.091 -5.110 1.00 62.44 95 TRP A CA 1
ATOM 722 C C . TRP A 1 95 ? 17.829 -24.145 -4.016 1.00 62.44 95 TRP A C 1
ATOM 724 O O . TRP A 1 95 ? 18.072 -25.320 -4.253 1.00 62.44 95 TRP A O 1
ATOM 734 N N . MET A 1 96 ? 17.340 -23.743 -2.837 1.00 63.44 96 MET A N 1
ATOM 735 C CA . MET A 1 96 ? 17.110 -24.647 -1.702 1.00 63.44 96 MET A CA 1
ATOM 736 C C . MET A 1 96 ? 15.958 -25.630 -1.933 1.00 63.44 96 MET A C 1
ATOM 738 O O . MET A 1 96 ? 16.001 -26.741 -1.414 1.00 63.44 96 MET A O 1
ATOM 742 N N . ILE A 1 97 ? 14.912 -25.226 -2.664 1.00 64.69 97 ILE A N 1
ATOM 743 C CA . ILE A 1 97 ? 13.758 -26.084 -2.949 1.00 64.69 97 ILE A CA 1
ATOM 744 C C . ILE A 1 97 ? 13.358 -25.919 -4.427 1.00 64.69 97 ILE A C 1
ATOM 746 O O . ILE A 1 97 ? 12.730 -24.913 -4.778 1.00 64.69 97 ILE A O 1
ATOM 750 N N . PRO A 1 98 ? 13.700 -26.879 -5.306 1.00 64.75 98 PRO A N 1
ATOM 751 C CA . PRO A 1 98 ? 13.402 -26.773 -6.728 1.00 64.75 98 PRO A CA 1
ATOM 752 C C . PRO A 1 98 ? 11.891 -26.869 -6.980 1.00 64.75 98 PRO A C 1
ATOM 754 O O . PRO A 1 98 ? 11.178 -27.657 -6.355 1.00 64.75 98 PRO A O 1
ATOM 757 N N . SER A 1 99 ? 11.382 -26.063 -7.914 1.00 73.44 99 SER A N 1
ATOM 758 C CA . SER A 1 99 ? 9.990 -26.164 -8.359 1.00 73.44 99 SER A CA 1
ATOM 759 C C . SER A 1 99 ? 9.800 -27.419 -9.200 1.00 73.44 99 SER A C 1
ATOM 761 O O . SER A 1 99 ? 10.537 -27.629 -10.162 1.00 73.44 99 SER A O 1
ATOM 763 N N . VAL A 1 100 ? 8.779 -28.208 -8.885 1.00 79.81 100 VAL A N 1
ATOM 764 C CA . VAL A 1 100 ? 8.415 -29.398 -9.656 1.00 79.81 100 VAL A CA 1
ATOM 765 C C . VAL A 1 100 ? 7.177 -29.050 -10.477 1.00 79.81 100 VAL A C 1
ATOM 767 O O . VAL A 1 100 ? 6.176 -28.678 -9.875 1.00 79.81 100 VAL A O 1
ATOM 770 N N . PRO A 1 101 ? 7.194 -29.111 -11.818 1.00 78.81 101 PRO A N 1
ATOM 771 C CA . PRO A 1 101 ? 6.060 -28.674 -12.629 1.00 78.81 101 PRO A CA 1
ATOM 772 C C . PRO A 1 101 ? 4.786 -29.450 -12.277 1.00 78.81 101 PRO A C 1
ATOM 774 O O . PRO A 1 101 ? 4.822 -30.647 -11.989 1.00 78.81 101 PRO A O 1
ATOM 777 N N . PHE A 1 102 ? 3.656 -28.745 -12.279 1.00 86.88 102 PHE A N 1
ATOM 778 C CA . PHE A 1 102 ? 2.348 -29.352 -12.073 1.00 86.88 102 PHE A CA 1
ATOM 779 C C . PHE A 1 102 ? 1.865 -30.035 -13.356 1.00 86.88 102 PHE A C 1
ATOM 781 O O . PHE A 1 102 ? 2.008 -29.490 -14.450 1.00 86.88 102 PHE A O 1
ATOM 788 N N . ARG A 1 103 ? 1.275 -31.219 -13.197 1.00 86.06 103 ARG A N 1
ATOM 789 C CA . ARG A 1 103 ? 0.487 -31.931 -14.205 1.00 86.06 103 ARG A CA 1
ATOM 790 C C . ARG A 1 103 ? -0.774 -32.434 -13.514 1.00 86.06 103 ARG A C 1
ATOM 792 O O . ARG A 1 103 ? -0.700 -32.801 -12.347 1.00 86.06 103 ARG A O 1
ATOM 799 N N . GLU A 1 104 ? -1.917 -32.428 -14.185 1.00 89.38 104 GLU A N 1
ATOM 800 C CA . GLU A 1 104 ? -3.128 -33.010 -13.595 1.00 89.38 104 GLU A CA 1
ATOM 801 C C . GLU A 1 104 ? -2.952 -34.509 -13.384 1.00 89.38 104 GLU A C 1
ATOM 803 O O . GLU A 1 104 ? -2.272 -35.162 -14.172 1.00 89.38 104 GLU A O 1
ATOM 808 N N . ALA A 1 105 ? -3.550 -35.035 -12.316 1.00 91.06 105 ALA A N 1
ATOM 809 C CA . ALA A 1 105 ? -3.436 -36.446 -11.955 1.00 91.06 105 ALA A CA 1
ATOM 810 C C . ALA A 1 105 ? -1.962 -36.933 -11.828 1.00 91.06 105 ALA A C 1
ATOM 812 O O . ALA A 1 105 ? -1.602 -38.016 -12.274 1.00 91.06 105 ALA A O 1
ATOM 813 N N . TYR A 1 106 ? -1.074 -36.132 -11.218 1.00 90.31 106 TYR A N 1
ATOM 814 C CA . TYR A 1 106 ? 0.385 -36.368 -11.223 1.00 90.31 106 TYR A CA 1
ATOM 815 C C . TYR A 1 106 ? 0.889 -37.599 -10.446 1.00 90.31 106 TYR A C 1
ATOM 817 O O . TYR A 1 106 ? 2.093 -37.856 -10.473 1.00 90.31 106 TYR A O 1
ATOM 825 N N . PHE A 1 107 ? 0.020 -38.329 -9.746 1.00 92.44 107 PHE A N 1
ATOM 826 C CA . PHE A 1 107 ? 0.349 -39.609 -9.106 1.00 92.44 107 PHE A CA 1
ATOM 827 C C . PHE A 1 107 ? -0.419 -40.788 -9.704 1.00 92.44 107 PHE A C 1
ATOM 829 O O . PHE A 1 107 ? -0.376 -41.883 -9.160 1.00 92.44 107 PHE A O 1
ATOM 836 N N . TYR A 1 108 ? -1.129 -40.576 -10.807 1.00 94.38 108 TYR A N 1
ATOM 837 C CA . TYR A 1 108 ? -2.034 -41.567 -11.371 1.00 94.38 108 TYR A CA 1
ATOM 838 C C . TYR A 1 108 ? -1.353 -42.903 -11.691 1.00 94.38 108 TYR A C 1
ATOM 840 O O . TYR A 1 108 ? -1.807 -43.942 -11.222 1.00 94.38 108 TYR A O 1
ATOM 848 N N . GLU A 1 109 ? -0.217 -42.872 -12.387 1.00 92.94 109 GLU A N 1
ATOM 849 C CA . GLU A 1 109 ? 0.534 -44.085 -12.750 1.00 92.94 109 GLU A CA 1
ATOM 850 C C . GLU A 1 109 ? 1.057 -44.858 -11.528 1.00 92.94 109 GLU A C 1
ATOM 852 O O . GLU A 1 109 ? 1.024 -46.089 -11.497 1.00 92.94 109 GLU A O 1
ATOM 857 N N . ASP A 1 110 ? 1.510 -44.143 -10.496 1.00 93.81 110 ASP A N 1
ATOM 858 C CA . ASP A 1 110 ? 1.977 -44.753 -9.248 1.00 93.81 110 ASP A CA 1
ATOM 859 C C . ASP A 1 110 ? 0.784 -45.367 -8.493 1.00 93.81 110 ASP A C 1
ATOM 861 O O . ASP A 1 110 ? 0.835 -46.515 -8.054 1.00 93.81 110 ASP A O 1
ATOM 865 N N . ALA A 1 111 ? -0.341 -44.650 -8.419 1.00 95.38 111 ALA A N 1
ATOM 866 C CA . ALA A 1 111 ? -1.549 -45.101 -7.736 1.00 95.38 111 ALA A CA 1
ATOM 867 C C . ALA A 1 111 ? -2.163 -46.351 -8.384 1.00 95.38 111 ALA A C 1
ATOM 869 O O . ALA A 1 111 ? -2.657 -47.229 -7.673 1.00 95.38 111 ALA A O 1
ATOM 870 N N . LEU A 1 112 ? -2.109 -46.476 -9.714 1.00 96.06 112 LEU A N 1
ATOM 871 C CA . LEU A 1 112 ? -2.588 -47.667 -10.424 1.00 96.06 112 LEU A CA 1
ATOM 872 C C . LEU A 1 112 ? -1.853 -48.942 -9.992 1.00 96.06 112 LEU A C 1
ATOM 874 O O . LEU A 1 112 ? -2.448 -50.020 -9.981 1.00 96.06 112 LEU A O 1
ATOM 878 N N . GLN A 1 113 ? -0.581 -48.843 -9.605 1.00 95.81 113 GLN A N 1
ATOM 879 C CA . GLN A 1 113 ? 0.181 -49.991 -9.104 1.00 95.81 113 GLN A CA 1
ATOM 880 C C . GLN A 1 113 ? -0.341 -50.448 -7.734 1.00 95.81 113 GLN A C 1
ATOM 882 O O . GLN A 1 113 ? -0.536 -51.644 -7.519 1.00 95.81 113 GLN A O 1
ATOM 887 N N . PHE A 1 114 ? -0.685 -49.506 -6.849 1.00 96.69 114 PHE A N 1
ATOM 888 C CA . PHE A 1 114 ? -1.328 -49.801 -5.562 1.00 96.69 114 PHE A CA 1
ATOM 889 C C . PHE A 1 114 ? -2.721 -50.389 -5.748 1.00 96.69 114 PHE A C 1
ATOM 891 O O . PHE A 1 114 ? -3.066 -51.373 -5.094 1.00 96.69 114 PHE A O 1
ATOM 898 N N . ARG A 1 115 ? -3.505 -49.839 -6.681 1.00 95.62 115 ARG A N 1
ATOM 899 C CA . ARG A 1 115 ? -4.836 -50.368 -6.978 1.00 95.62 115 ARG A CA 1
ATOM 900 C C . ARG A 1 115 ? -4.785 -51.812 -7.472 1.00 95.62 115 ARG A C 1
ATOM 902 O O . ARG A 1 115 ? -5.627 -52.601 -7.059 1.00 95.62 115 ARG A O 1
ATOM 909 N N . LYS A 1 116 ? -3.785 -52.176 -8.285 1.00 95.12 116 LYS A N 1
ATOM 910 C CA . LYS A 1 116 ? -3.548 -53.569 -8.714 1.00 95.12 116 LYS A CA 1
ATOM 911 C C . LYS A 1 116 ? -3.131 -54.490 -7.563 1.00 95.12 116 LYS A C 1
ATOM 913 O O . LYS A 1 116 ? -3.407 -55.685 -7.616 1.00 95.12 116 LYS A O 1
ATOM 918 N N . ALA A 1 117 ? -2.436 -53.962 -6.557 1.00 94.25 117 ALA A N 1
ATOM 919 C CA . ALA A 1 117 ? -1.822 -54.753 -5.492 1.00 94.25 117 ALA A CA 1
ATOM 920 C C . ALA A 1 117 ? -2.706 -54.970 -4.251 1.00 94.25 117 ALA A C 1
ATOM 922 O O . ALA A 1 117 ? -2.394 -55.865 -3.462 1.00 94.25 117 ALA A O 1
ATOM 923 N N . LEU A 1 118 ? -3.753 -54.160 -4.074 1.00 95.56 118 LEU A N 1
ATOM 924 C CA . LEU A 1 118 ? -4.601 -54.098 -2.877 1.00 95.56 118 LEU A CA 1
ATOM 925 C C . LEU A 1 118 ? -6.070 -54.301 -3.247 1.00 95.56 118 LEU A C 1
ATOM 927 O O . LEU A 1 118 ? -6.467 -53.991 -4.372 1.00 95.56 118 LEU A O 1
ATOM 931 N N . LYS A 1 119 ? -6.902 -54.757 -2.308 1.00 93.12 119 LYS A N 1
ATOM 932 C CA . LYS A 1 119 ? -8.336 -55.009 -2.541 1.00 93.12 119 LYS A CA 1
ATOM 933 C C . LYS A 1 119 ? -9.252 -54.062 -1.776 1.00 93.12 119 LYS A C 1
ATOM 935 O O . LYS A 1 119 ? -10.373 -53.840 -2.218 1.00 93.12 119 LYS A O 1
ATOM 940 N N . LEU A 1 120 ? -8.786 -53.486 -0.672 1.00 95.38 120 LEU A N 1
ATOM 941 C CA . LEU A 1 120 ? -9.561 -52.510 0.088 1.00 95.38 120 LEU A CA 1
ATOM 942 C C . LEU A 1 120 ? -9.794 -51.201 -0.695 1.00 95.38 120 LEU A C 1
ATOM 944 O O . LEU A 1 120 ? -9.043 -50.912 -1.633 1.00 95.38 120 LEU A O 1
ATOM 948 N N . PRO A 1 121 ? -10.789 -50.381 -0.319 1.00 97.06 121 PRO A N 1
ATOM 949 C CA . PRO A 1 121 ? -11.034 -49.098 -0.966 1.00 97.06 121 PRO A CA 1
ATOM 950 C C . PRO A 1 121 ? -9.829 -48.146 -0.918 1.00 97.06 121 PRO A C 1
ATOM 952 O O . PRO A 1 121 ? -9.125 -48.045 0.092 1.00 97.06 121 PRO A O 1
ATOM 955 N N . LEU A 1 122 ? -9.595 -47.418 -2.009 1.00 97.12 122 LEU A N 1
ATOM 956 C CA . LEU A 1 122 ? -8.479 -46.485 -2.152 1.00 97.12 122 LEU A CA 1
ATOM 957 C C . LEU A 1 122 ? -8.971 -45.075 -2.475 1.00 97.12 122 LEU A C 1
ATOM 959 O O . LEU A 1 122 ? -9.799 -44.853 -3.358 1.00 97.12 122 LEU A O 1
ATOM 963 N N . VAL A 1 123 ? -8.390 -44.101 -1.779 1.00 96.38 123 VAL A N 1
ATOM 964 C CA . VAL A 1 123 ? -8.620 -42.676 -2.005 1.00 96.38 123 VAL A CA 1
ATOM 965 C C . VAL A 1 123 ? -7.443 -42.101 -2.783 1.00 96.38 123 VAL A C 1
ATOM 967 O O . VAL A 1 123 ? -6.318 -42.041 -2.277 1.00 96.38 123 VAL A O 1
ATOM 970 N N . TYR A 1 124 ? -7.698 -41.642 -4.006 1.00 95.31 124 TYR A N 1
ATOM 971 C CA . TYR A 1 124 ? -6.672 -41.019 -4.836 1.00 95.31 124 TYR A CA 1
ATOM 972 C C . TYR A 1 124 ? -6.403 -39.570 -4.412 1.00 95.31 124 TYR A C 1
ATOM 974 O O . TYR A 1 124 ? -7.324 -38.760 -4.272 1.00 95.31 124 TYR A O 1
ATOM 982 N N . VAL A 1 125 ? -5.124 -39.207 -4.295 1.00 91.62 125 VAL A N 1
ATOM 983 C CA . VAL A 1 125 ? -4.669 -37.825 -4.101 1.00 91.62 125 VAL A CA 1
ATOM 984 C C . VAL A 1 125 ? -3.667 -37.478 -5.195 1.00 91.62 125 VAL A C 1
ATOM 986 O O . VAL A 1 125 ? -2.707 -38.209 -5.404 1.00 91.62 125 VAL A O 1
ATOM 989 N N . GLY A 1 126 ? -3.826 -36.330 -5.861 1.00 86.50 126 GLY A N 1
ATOM 990 C CA . GLY A 1 126 ? -2.788 -35.852 -6.783 1.00 86.50 126 GLY A CA 1
ATOM 991 C C . GLY A 1 126 ? -3.280 -34.962 -7.913 1.00 86.50 126 GLY A C 1
ATOM 992 O O . GLY A 1 126 ? -3.219 -35.358 -9.071 1.00 86.50 126 GLY A O 1
ATOM 993 N N . GLY A 1 127 ? -3.727 -33.742 -7.603 1.00 88.44 127 GLY A N 1
ATOM 994 C CA . GLY A 1 127 ? -3.878 -32.698 -8.626 1.00 88.44 127 GLY A CA 1
ATOM 995 C C . GLY A 1 127 ? -5.135 -32.779 -9.489 1.00 88.44 127 GLY A C 1
ATOM 996 O O . GLY A 1 127 ? -5.057 -32.523 -10.689 1.00 88.44 127 GLY A O 1
ATOM 997 N N . LEU A 1 128 ? -6.274 -33.136 -8.895 1.00 91.56 128 LEU A N 1
ATOM 998 C CA . LEU A 1 128 ? -7.566 -33.173 -9.580 1.00 91.56 128 LEU A CA 1
ATOM 999 C C . LEU A 1 128 ? -8.224 -31.790 -9.563 1.00 91.56 128 LEU A C 1
ATOM 1001 O O . LEU A 1 128 ? -8.707 -31.332 -8.528 1.00 91.56 128 LEU A O 1
ATOM 1005 N N . VAL A 1 129 ? -8.211 -31.118 -10.714 1.00 92.31 129 VAL A N 1
ATOM 1006 C CA . VAL A 1 129 ? -8.822 -29.788 -10.911 1.00 92.31 129 VAL A CA 1
ATOM 1007 C C . VAL A 1 129 ? -9.915 -29.789 -11.971 1.00 92.31 129 VAL A C 1
ATOM 1009 O O . VAL A 1 129 ? -10.484 -28.739 -12.250 1.00 92.31 129 VAL A O 1
ATOM 1012 N N . SER A 1 130 ? -10.202 -30.935 -12.581 1.00 91.56 130 SER A N 1
ATOM 1013 C CA . SER A 1 130 ? -11.190 -31.065 -13.643 1.00 91.56 130 SER A CA 1
ATOM 1014 C C . SER A 1 130 ? -12.030 -32.323 -13.462 1.00 91.56 130 SER A C 1
ATOM 1016 O O . SER A 1 130 ? -11.537 -33.333 -12.959 1.00 91.56 130 SER A O 1
ATOM 1018 N N . ARG A 1 131 ? -13.295 -32.255 -13.884 1.00 90.00 131 ARG A N 1
ATOM 1019 C CA . ARG A 1 131 ? -14.224 -33.388 -13.855 1.00 90.00 131 ARG A CA 1
ATOM 1020 C C . ARG A 1 131 ? -13.719 -34.550 -14.706 1.00 90.00 131 ARG A C 1
ATOM 1022 O O . ARG A 1 131 ? -13.705 -35.668 -14.224 1.00 90.00 131 ARG A O 1
ATOM 1029 N N . GLU A 1 132 ? -13.189 -34.267 -15.895 1.00 90.44 132 GLU A N 1
ATOM 1030 C CA . GLU A 1 132 ? -12.592 -35.276 -16.785 1.00 90.44 132 GLU A CA 1
ATOM 1031 C C . GLU A 1 132 ? -11.541 -36.138 -16.065 1.00 90.44 132 GLU A C 1
ATOM 1033 O O . GLU A 1 132 ? -11.554 -37.360 -16.173 1.00 90.44 132 GLU A O 1
ATOM 1038 N N . LYS A 1 133 ? -10.636 -35.516 -15.296 1.00 93.12 133 LYS A N 1
ATOM 1039 C CA . LYS A 1 133 ? -9.598 -36.254 -14.564 1.00 93.12 133 LYS A CA 1
ATOM 1040 C C . LYS A 1 133 ? -10.115 -36.931 -13.301 1.00 93.12 133 LYS A C 1
ATOM 1042 O O . LYS A 1 133 ? -9.521 -37.919 -12.888 1.00 93.12 133 LYS A O 1
ATOM 1047 N N . ILE A 1 134 ? -11.180 -36.416 -12.688 1.00 92.81 134 ILE A N 1
ATOM 1048 C CA . ILE A 1 134 ? -11.855 -37.085 -11.568 1.00 92.81 134 ILE A CA 1
ATOM 1049 C C . ILE A 1 134 ? -12.518 -38.366 -12.068 1.00 92.81 134 ILE A C 1
ATOM 1051 O O . ILE A 1 134 ? -12.240 -39.428 -11.522 1.00 92.81 134 ILE A O 1
ATOM 1055 N N . ASP A 1 135 ? -13.312 -38.263 -13.134 1.00 92.31 135 ASP A N 1
ATOM 1056 C CA . ASP A 1 135 ? -14.020 -39.388 -13.741 1.00 92.31 135 ASP A CA 1
ATOM 1057 C C . ASP A 1 135 ? -13.007 -40.453 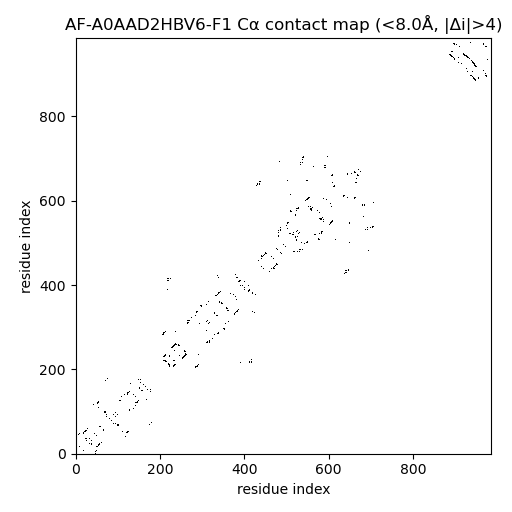-14.202 1.00 92.31 135 ASP A C 1
ATOM 1059 O O . ASP A 1 135 ? -13.111 -41.602 -13.795 1.00 92.31 135 ASP A O 1
ATOM 1063 N N . MET A 1 136 ? -11.917 -40.054 -14.876 1.00 94.38 136 MET A N 1
ATOM 1064 C CA . MET A 1 136 ? -10.806 -40.952 -15.245 1.00 94.38 136 MET A CA 1
ATOM 1065 C C . MET A 1 136 ? -10.239 -41.751 -14.058 1.00 94.38 136 MET A C 1
ATOM 1067 O O . MET A 1 136 ? -9.922 -42.932 -14.196 1.00 94.38 136 MET A O 1
ATOM 1071 N N . VAL A 1 137 ? -10.065 -41.112 -12.896 1.00 95.56 137 VAL A N 1
ATOM 1072 C CA . VAL A 1 137 ? -9.547 -41.782 -11.696 1.00 95.56 137 VAL A CA 1
ATOM 1073 C C . VAL A 1 137 ? -10.590 -42.729 -11.109 1.00 95.56 137 VAL A C 1
ATOM 1075 O O . VAL A 1 137 ? -10.252 -43.865 -10.797 1.00 95.56 137 VAL A O 1
ATOM 1078 N N . LEU A 1 138 ? -11.845 -42.301 -10.984 1.00 94.44 138 LEU A N 1
ATOM 1079 C CA . LEU A 1 138 ? -12.919 -43.140 -10.444 1.00 94.44 138 LEU A CA 1
ATOM 1080 C C . LEU A 1 138 ? -13.170 -44.372 -11.329 1.00 94.44 138 LEU A C 1
ATOM 1082 O O . LEU A 1 138 ? -13.212 -45.495 -10.826 1.00 94.44 138 LEU A O 1
ATOM 1086 N N . ASP A 1 139 ? -13.207 -44.180 -12.650 1.00 95.00 139 ASP A N 1
ATOM 1087 C CA . ASP A 1 139 ? -13.371 -45.243 -13.653 1.00 95.00 139 ASP A CA 1
ATOM 1088 C C . ASP A 1 139 ? -12.221 -46.264 -13.629 1.00 95.00 139 ASP A C 1
ATOM 1090 O O . ASP A 1 139 ? -12.364 -47.396 -14.090 1.00 95.00 139 ASP A O 1
ATOM 1094 N N . SER A 1 140 ? -11.081 -45.891 -13.045 1.00 94.25 140 SER A N 1
ATOM 1095 C CA . SER A 1 140 ? -9.905 -46.754 -12.900 1.00 94.25 140 SER A CA 1
ATOM 1096 C C . SER A 1 140 ? -9.893 -47.575 -11.606 1.00 94.25 140 SER A C 1
ATOM 1098 O O . SER A 1 140 ? -8.873 -48.176 -11.261 1.00 94.25 140 SER A O 1
ATOM 1100 N N . GLY A 1 141 ? -11.023 -47.621 -10.894 1.00 91.81 141 GLY A N 1
ATOM 1101 C CA . GLY A 1 141 ? -11.235 -48.482 -9.729 1.00 91.81 141 GLY A CA 1
ATOM 1102 C C . GLY A 1 141 ? -10.902 -47.836 -8.383 1.00 91.81 141 GLY A C 1
ATOM 1103 O O . GLY A 1 141 ? -10.698 -48.551 -7.405 1.00 91.81 141 GLY A O 1
ATOM 1104 N N . PHE A 1 142 ? -10.817 -46.507 -8.313 1.00 96.31 142 PHE A N 1
ATOM 1105 C CA . PHE A 1 142 ? -10.701 -45.788 -7.042 1.00 96.31 142 PHE A CA 1
ATOM 1106 C C . PHE A 1 142 ? -12.088 -45.380 -6.549 1.00 96.31 142 PHE A C 1
ATOM 1108 O O . PHE A 1 142 ? -12.849 -44.742 -7.268 1.00 96.31 142 PHE A O 1
ATOM 1115 N N . GLU A 1 143 ? -12.408 -45.703 -5.301 1.00 94.94 143 GLU A N 1
ATOM 1116 C CA . GLU A 1 143 ? -13.730 -45.463 -4.720 1.00 94.94 143 GLU A CA 1
ATOM 1117 C C . GLU A 1 143 ? -13.925 -44.001 -4.307 1.00 94.94 143 GLU A C 1
ATOM 1119 O O . GLU A 1 143 ? -15.053 -43.524 -4.192 1.00 94.94 143 GLU A O 1
ATOM 1124 N N . CYS A 1 144 ? -12.830 -43.279 -4.057 1.00 93.81 144 CYS A N 1
ATOM 1125 C CA . CYS A 1 144 ? -12.854 -41.899 -3.589 1.00 93.81 144 CYS A CA 1
ATOM 1126 C C . CYS A 1 144 ? -11.693 -41.081 -4.170 1.00 93.81 144 CYS A C 1
ATOM 1128 O O . CYS A 1 144 ? -10.613 -41.593 -4.472 1.00 93.81 144 CYS A O 1
ATOM 1130 N N . VAL A 1 145 ? -11.883 -39.763 -4.236 1.00 93.69 145 VAL A N 1
ATOM 1131 C CA . VAL A 1 145 ? -10.840 -38.802 -4.615 1.00 93.69 145 VAL A CA 1
ATOM 1132 C C . VAL A 1 145 ? -10.722 -37.683 -3.586 1.00 93.69 145 VAL A C 1
ATOM 1134 O O . VAL A 1 145 ? -11.720 -37.190 -3.067 1.00 93.69 145 VAL A O 1
ATOM 1137 N N . ALA A 1 146 ? -9.499 -37.221 -3.324 1.00 90.69 146 ALA A N 1
ATOM 1138 C CA . ALA A 1 146 ? -9.242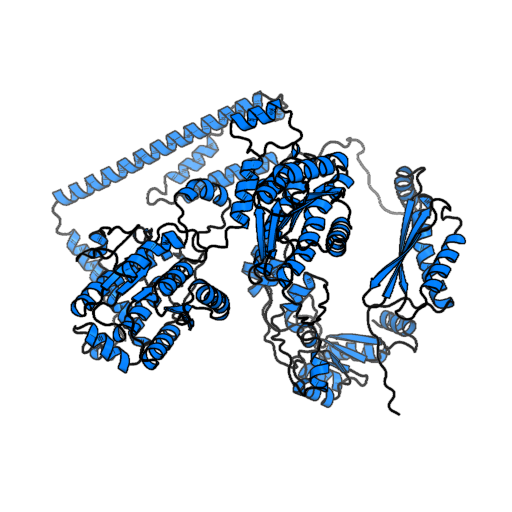 -36.041 -2.506 1.00 90.69 146 ALA A CA 1
ATOM 1139 C C . ALA A 1 146 ? -8.808 -34.857 -3.384 1.00 90.69 146 ALA A C 1
ATOM 1141 O O . ALA A 1 146 ? -7.755 -34.873 -4.027 1.00 90.69 146 ALA A O 1
ATOM 1142 N N . MET A 1 147 ? -9.610 -33.790 -3.384 1.00 84.19 147 MET A N 1
ATOM 1143 C CA . MET A 1 147 ? -9.429 -32.643 -4.290 1.00 84.19 147 MET A CA 1
ATOM 1144 C C . MET A 1 147 ? -8.572 -31.506 -3.704 1.00 84.19 147 MET A C 1
ATOM 1146 O O . MET A 1 147 ? -7.989 -30.713 -4.448 1.00 84.19 147 MET A O 1
ATOM 1150 N N . ALA A 1 148 ? -8.462 -31.433 -2.373 1.00 84.06 148 ALA A N 1
ATOM 1151 C CA . ALA A 1 148 ? -7.612 -30.505 -1.624 1.00 84.06 148 ALA A CA 1
ATOM 1152 C C . ALA A 1 148 ? -7.619 -29.058 -2.171 1.00 84.06 148 ALA A C 1
ATOM 1154 O O . ALA A 1 148 ? -8.577 -28.312 -1.981 1.00 84.06 148 ALA A O 1
ATOM 1155 N N . ARG A 1 149 ? -6.552 -28.641 -2.869 1.00 83.00 149 ARG A N 1
ATOM 1156 C CA . ARG A 1 149 ? -6.349 -27.251 -3.322 1.00 83.00 149 ARG A CA 1
ATOM 1157 C C . ARG A 1 149 ? -7.427 -26.720 -4.261 1.00 83.00 149 ARG A C 1
ATOM 1159 O O . ARG A 1 149 ? -7.647 -25.511 -4.251 1.00 83.00 149 ARG A O 1
ATOM 1166 N N . ALA A 1 150 ? -8.078 -27.579 -5.045 1.00 84.25 150 ALA A N 1
ATOM 1167 C CA . ALA A 1 150 ? -9.184 -27.145 -5.894 1.00 84.25 150 ALA A CA 1
ATOM 1168 C C . ALA A 1 150 ? -10.309 -26.536 -5.039 1.00 84.25 150 ALA A C 1
ATOM 1170 O O . ALA A 1 150 ? -10.761 -25.428 -5.310 1.00 84.25 150 ALA A O 1
ATOM 1171 N N . LEU A 1 151 ? -10.652 -27.194 -3.928 1.00 83.19 151 LEU A N 1
ATOM 1172 C CA . LEU A 1 151 ? -11.696 -26.738 -3.005 1.00 83.19 151 LEU A CA 1
ATOM 1173 C C . LEU A 1 151 ? -11.235 -25.590 -2.100 1.00 83.19 151 LEU A C 1
ATOM 1175 O O . LEU A 1 151 ? -12.046 -24.776 -1.684 1.00 83.19 151 LEU A O 1
ATOM 1179 N N . ILE A 1 152 ? -9.932 -25.458 -1.834 1.00 78.81 152 ILE A N 1
ATOM 1180 C CA . ILE A 1 152 ? -9.401 -24.271 -1.137 1.00 78.81 152 ILE A CA 1
ATOM 1181 C C . ILE A 1 152 ? -9.509 -23.024 -2.025 1.00 78.81 152 ILE A C 1
ATOM 1183 O O . ILE A 1 152 ? -9.788 -21.931 -1.534 1.00 78.81 152 ILE A O 1
ATOM 1187 N N . ASN A 1 153 ? -9.253 -23.169 -3.328 1.00 79.50 153 ASN A N 1
ATOM 1188 C CA . ASN A 1 153 ? -9.363 -22.066 -4.278 1.00 79.50 153 ASN A CA 1
ATOM 1189 C C . ASN A 1 153 ? -10.831 -21.705 -4.544 1.00 79.50 153 ASN A C 1
ATOM 1191 O O . ASN A 1 153 ? -11.189 -20.528 -4.527 1.00 79.50 153 ASN A O 1
ATOM 1195 N N . GLU A 1 154 ? -11.669 -22.719 -4.764 1.00 80.75 154 GLU A N 1
ATOM 1196 C CA . GLU A 1 154 ? -13.085 -22.594 -5.115 1.00 80.75 154 GLU A CA 1
ATOM 1197 C C . GLU A 1 154 ? -13.920 -23.634 -4.341 1.00 80.75 154 GLU A C 1
ATOM 1199 O O . GLU A 1 154 ? -14.171 -24.730 -4.849 1.00 80.75 154 GLU A O 1
ATOM 1204 N N . PRO A 1 155 ? -14.362 -23.310 -3.110 1.00 82.75 155 PRO A N 1
ATOM 1205 C CA . PRO A 1 155 ? -15.082 -24.250 -2.242 1.00 82.75 155 PRO A CA 1
ATOM 1206 C C . PRO A 1 155 ? -16.386 -24.797 -2.835 1.00 82.75 155 PRO A C 1
ATOM 1208 O O . PRO A 1 155 ? -16.797 -25.906 -2.516 1.00 82.75 155 PRO A O 1
ATOM 1211 N N . ASP A 1 156 ? -17.031 -24.040 -3.722 1.00 82.44 156 ASP A N 1
ATOM 1212 C CA . ASP A 1 156 ? -18.275 -24.408 -4.396 1.00 82.44 156 ASP A CA 1
ATOM 1213 C C . ASP A 1 156 ? -18.064 -25.267 -5.657 1.00 82.44 156 ASP A C 1
ATOM 1215 O O . ASP A 1 156 ? -19.042 -25.628 -6.309 1.00 82.44 156 ASP A O 1
ATOM 1219 N N . PHE A 1 157 ? -16.822 -25.631 -6.008 1.00 86.19 157 PHE A N 1
ATOM 1220 C CA . PHE A 1 157 ? -16.512 -26.359 -7.246 1.00 86.19 157 PHE A CA 1
ATOM 1221 C C . PHE A 1 157 ? -17.290 -27.679 -7.388 1.00 86.19 157 PHE A C 1
ATOM 1223 O O . PHE A 1 157 ? -17.808 -27.960 -8.467 1.00 86.19 157 PHE A O 1
ATOM 1230 N N . VAL A 1 158 ? -17.465 -28.449 -6.306 1.00 85.50 158 VAL A N 1
ATOM 1231 C CA . VAL A 1 158 ? -18.261 -29.696 -6.328 1.00 85.50 158 VAL A CA 1
ATOM 1232 C C . VAL A 1 158 ? -19.723 -29.425 -6.690 1.00 85.50 158 VAL A C 1
ATOM 1234 O O . VAL A 1 158 ? -20.291 -30.104 -7.545 1.00 85.50 158 VAL A O 1
ATOM 1237 N N . ASN A 1 159 ? -20.317 -28.383 -6.104 1.00 82.56 159 ASN A N 1
ATOM 1238 C CA . ASN A 1 159 ? -21.701 -28.005 -6.388 1.00 82.56 159 ASN A CA 1
ATOM 1239 C C . ASN A 1 159 ? -21.846 -27.478 -7.820 1.00 82.56 159 ASN A C 1
ATOM 1241 O O . ASN A 1 159 ? -22.803 -27.826 -8.506 1.00 82.56 159 ASN A O 1
ATOM 1245 N N . ARG A 1 160 ? -20.867 -26.718 -8.328 1.00 82.56 160 ARG A N 1
ATOM 1246 C CA . ARG A 1 160 ? -20.875 -26.253 -9.726 1.00 82.56 160 ARG A CA 1
ATOM 1247 C C . ARG A 1 160 ? -20.732 -27.399 -10.730 1.00 82.56 160 ARG A C 1
ATOM 1249 O O . ARG A 1 160 ? -21.419 -27.374 -11.752 1.00 82.56 160 ARG A O 1
ATOM 1256 N N . MET A 1 161 ? -19.926 -28.420 -10.422 1.00 85.12 161 MET A N 1
ATOM 1257 C CA . MET A 1 161 ? -19.843 -29.644 -11.231 1.00 85.12 161 MET A CA 1
ATOM 1258 C C . MET A 1 161 ? -21.189 -30.381 -11.292 1.00 85.12 161 MET A C 1
ATOM 1260 O O . MET A 1 161 ? -21.548 -30.900 -12.350 1.00 85.12 161 MET A O 1
ATOM 1264 N N . LYS A 1 162 ? -21.939 -30.399 -10.181 1.00 80.62 162 LYS A N 1
ATOM 1265 C CA . LYS A 1 162 ? -23.261 -31.035 -10.082 1.00 80.62 162 LYS A CA 1
ATOM 1266 C C . LYS A 1 162 ? -24.365 -30.238 -10.787 1.00 80.62 162 LYS A C 1
ATOM 1268 O O . LYS A 1 162 ? -25.158 -30.818 -11.517 1.00 80.62 162 LYS A O 1
ATOM 1273 N N . GLU A 1 163 ? -24.431 -28.928 -10.560 1.00 80.00 163 GLU A N 1
ATOM 1274 C CA . GLU A 1 163 ? -25.584 -28.091 -10.933 1.00 80.00 163 GLU A CA 1
ATOM 1275 C C . GLU A 1 163 ? -25.439 -27.390 -12.287 1.00 80.00 163 GLU A C 1
ATOM 1277 O O . GLU A 1 163 ? -26.436 -27.124 -12.953 1.00 80.00 163 GLU A O 1
ATOM 1282 N N . ARG A 1 164 ? -24.213 -27.025 -12.679 1.00 69.81 164 ARG A N 1
ATOM 1283 C CA . ARG A 1 164 ? -23.960 -26.103 -13.804 1.00 69.81 164 ARG A CA 1
ATOM 1284 C C . ARG A 1 164 ? -23.181 -26.735 -14.949 1.00 69.81 164 ARG A C 1
ATOM 1286 O O . ARG A 1 164 ? -22.913 -26.060 -15.938 1.00 69.81 164 ARG A O 1
ATOM 1293 N N . GLY A 1 165 ? -22.783 -27.999 -14.802 1.00 67.50 165 GLY A N 1
ATOM 1294 C CA . GLY A 1 165 ? -21.955 -28.702 -15.782 1.00 67.50 165 GLY A CA 1
ATOM 1295 C C . GLY A 1 165 ? -20.565 -28.085 -15.971 1.00 67.50 165 GLY A C 1
ATOM 1296 O O . GLY A 1 165 ? -19.907 -28.372 -16.965 1.00 67.50 165 GLY A O 1
ATOM 1297 N N . GLU A 1 166 ? -20.108 -27.228 -15.052 1.00 66.06 166 GLU A N 1
ATOM 1298 C CA . GLU A 1 166 ? -18.780 -26.622 -15.131 1.00 66.06 166 GLU A CA 1
ATOM 1299 C C . GLU A 1 166 ? -17.711 -27.674 -14.813 1.00 66.06 166 GLU A C 1
ATOM 1301 O O . GLU A 1 166 ? -17.756 -28.318 -13.768 1.00 66.06 166 GLU A O 1
ATOM 1306 N N . LEU A 1 167 ? -16.751 -27.863 -15.722 1.00 75.56 167 LEU A N 1
ATOM 1307 C CA . LEU A 1 167 ? -15.858 -29.027 -15.699 1.00 75.56 167 LEU A CA 1
ATOM 1308 C C . LEU A 1 167 ? -14.489 -28.763 -15.054 1.00 75.56 167 LEU A C 1
ATOM 1310 O O . LEU A 1 167 ? -13.680 -29.689 -15.003 1.00 75.56 167 LEU A O 1
ATOM 1314 N N . ARG A 1 168 ? -14.176 -27.537 -14.600 1.00 87.12 168 ARG A N 1
ATOM 1315 C CA . ARG A 1 168 ? -12.809 -27.176 -14.175 1.00 87.12 168 ARG A CA 1
ATOM 1316 C C . ARG A 1 168 ? -12.738 -26.102 -13.083 1.00 87.12 168 ARG A C 1
ATOM 1318 O O . ARG A 1 168 ? -13.492 -25.140 -13.102 1.00 87.12 168 ARG A O 1
ATOM 1325 N N . CYS A 1 169 ? -11.767 -26.254 -12.184 1.00 86.69 169 CYS A N 1
ATOM 1326 C CA . CYS A 1 169 ? -11.383 -25.301 -11.146 1.00 86.69 169 CYS A CA 1
ATOM 1327 C C . CYS A 1 169 ? -10.190 -24.434 -11.590 1.00 86.69 169 CYS A C 1
ATOM 1329 O O . CYS A 1 169 ? -9.244 -24.933 -12.206 1.00 86.69 169 CYS A O 1
ATOM 1331 N N . GLY A 1 170 ? -10.174 -23.153 -11.209 1.00 82.69 170 GLY A N 1
ATOM 1332 C CA . GLY A 1 170 ? -9.105 -22.194 -11.515 1.00 82.69 170 GLY A CA 1
ATOM 1333 C C . GLY A 1 170 ? -7.803 -22.352 -10.712 1.00 82.69 170 GLY A C 1
ATOM 1334 O O . GLY A 1 170 ? -6.998 -21.424 -10.654 1.00 82.69 170 GLY A O 1
ATOM 1335 N N . CYS A 1 171 ? -7.566 -23.487 -10.048 1.00 83.31 171 CYS A N 1
ATOM 1336 C CA . CYS A 1 171 ? -6.372 -23.679 -9.224 1.00 83.31 171 CYS A CA 1
ATOM 1337 C C . CYS A 1 171 ? -5.100 -23.892 -10.070 1.00 83.31 171 CYS A C 1
ATOM 1339 O O . CYS A 1 171 ? -4.809 -24.997 -10.527 1.00 83.31 171 CYS A O 1
ATOM 1341 N N . GLU A 1 172 ? -4.259 -22.863 -10.178 1.00 76.25 172 GLU A N 1
ATOM 1342 C CA . GLU A 1 172 ? -2.995 -22.903 -10.941 1.00 76.25 172 GLU A CA 1
ATOM 1343 C C . GLU A 1 172 ? -1.811 -23.563 -10.207 1.00 76.25 172 GLU A C 1
ATOM 1345 O O . GLU A 1 172 ? -0.689 -23.580 -10.712 1.00 76.25 172 GLU A O 1
ATOM 1350 N N . HIS A 1 173 ? -2.014 -24.090 -8.993 1.00 77.81 173 HIS A N 1
ATOM 1351 C CA . HIS A 1 173 ? -0.973 -24.804 -8.238 1.00 77.81 173 HIS A CA 1
ATOM 1352 C C . HIS A 1 173 ? 0.288 -23.962 -7.927 1.00 77.81 173 HIS A C 1
ATOM 1354 O O . HIS A 1 173 ? 1.367 -24.486 -7.668 1.00 77.81 173 HIS A O 1
ATOM 1360 N N . THR A 1 174 ? 0.155 -22.634 -7.844 1.00 70.50 174 THR A N 1
ATOM 1361 C CA . THR A 1 174 ? 1.237 -21.695 -7.464 1.00 70.50 174 THR A CA 1
ATOM 1362 C C . THR A 1 174 ? 1.614 -21.745 -5.975 1.00 70.50 174 THR A C 1
ATOM 1364 O O . THR A 1 174 ? 2.451 -20.968 -5.514 1.00 70.50 174 THR A O 1
ATOM 1367 N N . ASN A 1 175 ? 0.972 -22.635 -5.207 1.00 72.12 175 ASN A N 1
ATOM 1368 C CA . ASN A 1 175 ? 1.139 -22.854 -3.765 1.00 72.12 175 ASN A CA 1
ATOM 1369 C C . ASN A 1 175 ? 0.901 -21.617 -2.882 1.00 72.12 175 ASN A C 1
ATOM 1371 O O . ASN A 1 175 ? 1.183 -21.640 -1.684 1.00 72.12 175 ASN A O 1
ATOM 1375 N N . TYR A 1 176 ? 0.314 -20.552 -3.437 1.00 68.00 176 TYR A N 1
ATOM 1376 C CA . TYR A 1 176 ? -0.035 -19.332 -2.709 1.00 68.00 176 TYR A CA 1
ATOM 1377 C C . TYR A 1 176 ? -0.946 -19.604 -1.501 1.00 68.00 176 TYR A C 1
ATOM 1379 O O . TYR A 1 176 ? -0.732 -19.039 -0.429 1.00 68.00 176 TYR A O 1
ATOM 1387 N N . CYS A 1 177 ? -1.914 -20.514 -1.651 1.00 65.06 177 CYS A N 1
ATOM 1388 C CA . CYS A 1 177 ? -2.828 -20.919 -0.585 1.00 65.06 177 CYS A CA 1
ATOM 1389 C C . CYS A 1 177 ? -2.097 -21.463 0.651 1.00 65.06 177 CYS A C 1
ATOM 1391 O O . CYS A 1 177 ? -2.516 -21.174 1.759 1.00 65.06 177 CYS A O 1
ATOM 1393 N N . ILE A 1 178 ? -0.975 -22.171 0.491 1.00 64.19 178 ILE A N 1
ATOM 1394 C CA . ILE A 1 178 ? -0.201 -22.741 1.609 1.00 64.19 178 ILE A CA 1
ATOM 1395 C C . ILE A 1 178 ? 0.537 -21.649 2.381 1.00 64.19 178 ILE A C 1
ATOM 1397 O O . ILE A 1 178 ? 0.506 -21.627 3.608 1.00 64.19 178 ILE A O 1
ATOM 1401 N N . ALA A 1 179 ? 1.138 -20.691 1.670 1.00 55.88 179 ALA A N 1
ATOM 1402 C CA . ALA A 1 179 ? 1.776 -19.547 2.314 1.00 55.88 179 ALA A CA 1
ATOM 1403 C C . ALA A 1 179 ? 0.759 -18.643 3.036 1.00 55.88 179 ALA A C 1
ATOM 1405 O O . ALA A 1 179 ? 1.123 -17.990 4.006 1.00 55.88 179 ALA A O 1
ATOM 1406 N N . ARG A 1 180 ? -0.502 -18.624 2.583 1.00 51.22 180 ARG A N 1
ATOM 1407 C CA . ARG A 1 180 ? -1.610 -17.908 3.227 1.00 51.22 180 ARG A CA 1
ATOM 1408 C C . ARG A 1 180 ? -2.220 -18.679 4.409 1.00 51.22 180 ARG A C 1
ATOM 1410 O O . ARG A 1 180 ? -2.501 -18.064 5.428 1.00 51.22 180 ARG A O 1
ATOM 1417 N N . MET A 1 181 ? -2.386 -20.001 4.302 1.00 51.44 181 MET A N 1
ATOM 1418 C CA . MET A 1 181 ? -2.880 -20.864 5.391 1.00 51.44 181 MET A CA 1
ATOM 1419 C C . MET A 1 181 ? -1.928 -20.872 6.592 1.00 51.44 181 MET A C 1
ATOM 1421 O O . MET A 1 181 ? -2.381 -20.878 7.727 1.00 51.44 181 MET A O 1
ATOM 1425 N N . ALA A 1 182 ? -0.615 -20.778 6.355 1.00 45.09 182 ALA A N 1
ATOM 1426 C CA . ALA A 1 182 ? 0.379 -20.614 7.417 1.00 45.09 182 ALA A CA 1
ATOM 1427 C C . ALA A 1 182 ? 0.327 -19.237 8.119 1.00 45.09 182 ALA A C 1
ATOM 1429 O O . ALA A 1 182 ? 1.093 -19.004 9.052 1.00 45.09 182 ALA A O 1
ATOM 1430 N N . ALA A 1 183 ? -0.526 -18.315 7.657 1.00 44.06 183 ALA A N 1
ATOM 1431 C CA . ALA A 1 183 ? -0.572 -16.941 8.136 1.00 44.06 183 ALA A CA 1
ATOM 1432 C C . ALA A 1 183 ? -1.897 -16.512 8.782 1.00 44.06 183 ALA A C 1
ATOM 1434 O O . ALA A 1 183 ? -1.845 -15.612 9.614 1.00 44.06 183 ALA A O 1
ATOM 1435 N N . GLU A 1 184 ? -3.051 -17.105 8.447 1.00 35.97 184 GLU A N 1
ATOM 1436 C CA . GLU A 1 184 ? -4.355 -16.726 9.028 1.00 35.97 184 GLU A CA 1
ATOM 1437 C C . GLU A 1 184 ? -5.372 -17.893 9.012 1.00 35.97 184 GLU A C 1
ATOM 1439 O O . GLU A 1 184 ? -5.629 -18.475 7.956 1.00 35.97 184 GLU A O 1
ATOM 1444 N N . MET A 1 185 ? -5.998 -18.177 10.167 1.00 26.73 185 MET A N 1
ATOM 1445 C CA . MET A 1 185 ? -7.320 -18.829 10.298 1.00 26.73 185 MET A CA 1
ATOM 1446 C C . MET A 1 185 ? -8.432 -17.747 10.253 1.00 26.73 185 MET A C 1
ATOM 1448 O O . MET A 1 185 ? -8.165 -16.603 10.625 1.00 26.73 185 MET A O 1
ATOM 1452 N N . PRO A 1 186 ? -9.645 -18.036 9.737 1.00 38.16 186 PRO A N 1
ATOM 1453 C CA . PRO A 1 186 ? -10.340 -17.121 8.825 1.00 38.16 186 PRO A CA 1
ATOM 1454 C C . PRO A 1 186 ? -11.605 -16.441 9.378 1.00 38.16 186 PRO A C 1
ATOM 1456 O O . PRO A 1 186 ? -12.391 -17.029 10.108 1.00 38.16 186 PRO A O 1
ATOM 1459 N N . ALA A 1 187 ? -11.867 -15.219 8.895 1.00 27.61 187 ALA A N 1
ATOM 1460 C CA . ALA A 1 187 ? -13.178 -14.570 8.939 1.00 27.61 187 ALA A CA 1
ATOM 1461 C C . ALA A 1 187 ? -14.023 -14.972 7.714 1.00 27.61 187 ALA A C 1
ATOM 1463 O O . ALA A 1 187 ? -13.577 -14.854 6.566 1.00 27.61 187 ALA A O 1
ATOM 1464 N N . THR A 1 188 ? -15.255 -15.411 7.958 1.00 28.89 188 THR A N 1
ATOM 1465 C CA . THR A 1 188 ? -16.246 -15.810 6.952 1.00 28.89 188 THR A CA 1
ATOM 1466 C C . THR A 1 188 ? -16.876 -14.609 6.233 1.00 28.89 188 THR A C 1
ATOM 1468 O O . THR A 1 188 ? -17.121 -13.540 6.795 1.00 28.89 188 THR A O 1
ATOM 1471 N N . ARG A 1 189 ? -17.122 -14.787 4.929 1.00 28.12 189 ARG A N 1
ATOM 1472 C CA . ARG A 1 189 ? -17.865 -13.870 4.053 1.00 28.12 189 ARG A CA 1
ATOM 1473 C C . ARG A 1 189 ? -19.362 -14.090 4.258 1.00 28.12 189 ARG A C 1
ATOM 1475 O O . ARG A 1 189 ? -19.833 -15.172 3.934 1.00 28.12 189 ARG A O 1
ATOM 1482 N N . ASN A 1 190 ? -20.108 -13.043 4.611 1.00 25.75 190 ASN A N 1
ATOM 1483 C CA . ASN A 1 190 ? -21.547 -12.998 4.350 1.00 25.75 190 ASN A CA 1
ATOM 1484 C C . ASN A 1 190 ? -21.874 -12.018 3.221 1.00 25.75 190 ASN A C 1
ATOM 1486 O O . ASN A 1 190 ? -21.426 -10.871 3.184 1.00 25.75 190 ASN A O 1
ATOM 1490 N N . ARG A 1 191 ? -22.637 -12.548 2.267 1.00 28.77 191 ARG A N 1
ATOM 1491 C CA . ARG A 1 191 ? -23.196 -11.900 1.087 1.00 28.77 191 ARG A CA 1
ATOM 1492 C C . ARG A 1 191 ? -24.639 -11.540 1.444 1.00 28.77 191 ARG A C 1
ATOM 1494 O O . ARG A 1 191 ? -25.442 -12.444 1.619 1.00 28.77 191 ARG A O 1
ATOM 1501 N N . THR A 1 192 ? -24.991 -10.262 1.474 1.00 26.06 192 THR A N 1
ATOM 1502 C CA . THR A 1 192 ? -26.386 -9.830 1.305 1.00 26.06 192 THR A CA 1
ATOM 1503 C C . THR A 1 192 ? -26.409 -8.550 0.482 1.00 26.06 192 THR A C 1
ATOM 1505 O O . THR A 1 192 ? -25.946 -7.490 0.891 1.00 26.06 192 THR A O 1
ATOM 1508 N N . ASN A 1 193 ? -26.913 -8.689 -0.743 1.00 27.38 193 ASN A N 1
ATOM 1509 C CA . ASN A 1 193 ? -27.332 -7.591 -1.598 1.00 27.38 193 ASN A CA 1
ATOM 1510 C C . ASN A 1 193 ? -28.818 -7.366 -1.298 1.00 27.38 193 ASN A C 1
ATOM 1512 O O . ASN A 1 193 ? -29.641 -8.186 -1.695 1.00 27.38 193 ASN A O 1
ATOM 1516 N N . GLN A 1 194 ? -29.166 -6.260 -0.649 1.00 26.97 194 GLN A N 1
ATOM 1517 C CA . GLN A 1 194 ? -30.490 -5.657 -0.787 1.00 26.97 194 GLN A CA 1
ATOM 1518 C C . GLN A 1 194 ? -30.300 -4.157 -1.000 1.00 26.97 194 GLN A C 1
ATOM 1520 O O . GLN A 1 194 ? -29.785 -3.436 -0.149 1.00 26.97 194 GLN A O 1
ATOM 1525 N N . ARG A 1 195 ? -30.659 -3.705 -2.204 1.00 26.58 195 ARG A N 1
ATOM 1526 C CA . ARG A 1 195 ? -30.844 -2.294 -2.531 1.00 26.58 195 ARG A CA 1
ATOM 1527 C C . ARG A 1 195 ? -32.233 -1.907 -2.042 1.00 26.58 195 ARG A C 1
ATOM 1529 O O . ARG A 1 195 ? -33.214 -2.326 -2.646 1.00 26.58 195 ARG A O 1
ATOM 1536 N N . THR A 1 196 ? -32.296 -1.061 -1.025 1.00 27.19 196 THR A N 1
ATOM 1537 C CA . THR A 1 196 ? -33.509 -0.313 -0.692 1.00 27.19 196 THR A CA 1
ATOM 1538 C C . THR A 1 196 ? -33.311 1.116 -1.177 1.00 27.19 196 THR A C 1
ATOM 1540 O O . THR A 1 196 ? -32.432 1.836 -0.707 1.00 27.19 196 THR A O 1
ATOM 1543 N N . THR A 1 197 ? -34.090 1.520 -2.174 1.00 30.58 197 THR A N 1
ATOM 1544 C CA . THR A 1 197 ? -34.268 2.925 -2.544 1.00 30.58 197 THR A CA 1
ATOM 1545 C C . THR A 1 197 ? -35.055 3.610 -1.431 1.00 30.58 197 THR A C 1
ATOM 1547 O O . THR A 1 197 ? -36.219 3.275 -1.226 1.00 30.58 197 THR A O 1
ATOM 1550 N N . MET A 1 198 ? -34.442 4.556 -0.716 1.00 26.72 198 MET A N 1
ATOM 1551 C CA . MET A 1 198 ? -35.169 5.473 0.165 1.00 26.72 198 MET A CA 1
ATOM 1552 C C . MET A 1 198 ? -35.164 6.894 -0.394 1.00 26.72 198 MET A C 1
ATOM 1554 O O . MET A 1 198 ? -34.166 7.379 -0.930 1.00 26.72 198 MET A O 1
ATOM 1558 N N . ASN A 1 199 ? -36.343 7.504 -0.279 1.00 26.80 199 ASN A N 1
ATOM 1559 C CA . ASN A 1 199 ? -36.722 8.829 -0.738 1.00 26.80 199 ASN A CA 1
ATOM 1560 C C . ASN A 1 199 ? -35.802 9.940 -0.224 1.00 26.80 199 ASN A C 1
ATOM 1562 O O . ASN A 1 199 ? -35.328 9.937 0.910 1.00 26.80 199 ASN A O 1
ATOM 1566 N N . ALA A 1 200 ? -35.620 10.944 -1.077 1.00 30.28 200 ALA A N 1
ATOM 1567 C CA . ALA A 1 200 ? -34.964 12.195 -0.754 1.00 30.28 200 ALA A CA 1
ATOM 1568 C C . ALA A 1 200 ? -35.896 13.089 0.077 1.00 30.28 200 ALA A C 1
ATOM 1570 O O . ALA A 1 200 ? -36.592 13.925 -0.485 1.00 30.28 200 ALA A O 1
ATOM 1571 N N . GLN A 1 201 ? -35.893 12.947 1.402 1.00 34.19 201 GLN A N 1
ATOM 1572 C CA . GLN A 1 201 ? -36.441 13.949 2.321 1.00 34.19 201 GLN A CA 1
ATOM 1573 C C . GLN A 1 201 ? -35.602 13.968 3.612 1.00 34.19 201 GLN A C 1
ATOM 1575 O O . GLN A 1 201 ? -35.458 12.951 4.275 1.00 34.19 201 GLN A O 1
ATOM 1580 N N . GLN A 1 202 ? -35.010 15.142 3.889 1.00 36.53 202 GLN A N 1
ATOM 1581 C CA . GLN A 1 202 ? -34.130 15.509 5.017 1.00 36.53 202 GLN A CA 1
ATOM 1582 C C . GLN A 1 202 ? -32.826 14.697 5.159 1.00 36.53 202 GLN A C 1
ATOM 1584 O O . GLN A 1 202 ? -32.766 13.664 5.814 1.00 36.53 202 GLN A O 1
ATOM 1589 N N . ARG A 1 203 ? -31.724 15.207 4.583 1.00 40.47 203 ARG A N 1
ATOM 1590 C CA . ARG A 1 203 ? -30.380 14.692 4.901 1.00 40.47 203 ARG A CA 1
ATOM 1591 C C . ARG A 1 203 ? -30.022 15.066 6.349 1.00 40.47 203 ARG A C 1
ATOM 1593 O O . ARG A 1 203 ? -30.008 16.266 6.627 1.00 40.47 203 ARG A O 1
ATOM 1600 N N . PRO A 1 204 ? -29.686 14.109 7.232 1.00 53.59 204 PRO A N 1
ATOM 1601 C CA . PRO A 1 204 ? -29.115 14.432 8.535 1.00 53.59 204 PRO A CA 1
ATOM 1602 C C . PRO A 1 204 ? -27.766 15.147 8.357 1.00 53.59 204 PRO A C 1
ATOM 1604 O O . PRO A 1 204 ? -27.024 14.872 7.407 1.00 53.59 204 PRO A O 1
ATOM 1607 N N . THR A 1 205 ? -27.456 16.098 9.238 1.00 62.88 205 THR A N 1
ATOM 1608 C CA . THR A 1 205 ? -26.158 16.785 9.269 1.00 62.88 205 THR A CA 1
ATOM 1609 C C . THR A 1 205 ? -25.034 15.753 9.461 1.00 62.88 205 THR A C 1
ATOM 1611 O O . THR A 1 205 ? -25.167 14.858 10.297 1.00 62.88 205 THR A O 1
ATOM 1614 N N . PRO A 1 206 ? -23.924 15.824 8.703 1.00 79.94 206 PRO A N 1
ATOM 1615 C CA . PRO A 1 206 ? -22.826 14.870 8.841 1.00 79.94 206 PRO A CA 1
ATOM 1616 C C . PRO A 1 206 ? -22.170 14.973 10.227 1.00 79.94 206 PRO A C 1
ATOM 1618 O O . PRO A 1 206 ? -21.777 16.060 10.656 1.00 79.94 206 PRO A O 1
ATOM 1621 N N . LEU A 1 207 ? -22.018 13.831 10.907 1.00 95.19 207 LEU A N 1
ATOM 1622 C CA . LEU A 1 207 ? -21.488 13.737 12.272 1.00 95.19 207 LEU A CA 1
ATOM 1623 C C . LEU A 1 207 ? -19.985 13.410 12.274 1.00 95.19 207 LEU A C 1
ATOM 1625 O O . LEU A 1 207 ? -19.508 12.583 11.487 1.00 95.19 207 LEU A O 1
ATOM 1629 N N . ALA A 1 208 ? -19.239 14.004 13.204 1.00 97.88 208 ALA A N 1
ATOM 1630 C CA . ALA A 1 208 ? -17.870 13.626 13.523 1.00 97.88 208 ALA A CA 1
ATOM 1631 C C . ALA A 1 208 ? -17.758 13.002 14.923 1.00 97.88 208 ALA A C 1
ATOM 1633 O O . ALA A 1 208 ? -18.144 13.602 15.924 1.00 97.88 208 ALA A O 1
ATOM 1634 N N . LEU A 1 209 ? -17.172 11.807 14.995 1.00 98.38 209 LEU A N 1
ATOM 1635 C CA . LEU A 1 209 ? -16.873 11.102 16.238 1.00 98.38 209 LEU A CA 1
ATOM 1636 C C . LEU A 1 209 ? -15.409 11.343 16.615 1.00 98.38 209 LEU A C 1
ATOM 1638 O O . LEU A 1 209 ? -14.508 11.014 15.840 1.00 98.38 209 LEU A O 1
ATOM 1642 N N . VAL A 1 210 ? -15.158 11.892 17.806 1.00 98.44 210 VAL A N 1
ATOM 1643 C CA . VAL A 1 210 ? -13.802 12.158 18.312 1.00 98.44 210 VAL A CA 1
ATOM 1644 C C . VAL A 1 210 ? -13.572 11.441 19.640 1.00 98.44 210 VAL A C 1
ATOM 1646 O O . VAL A 1 210 ? -14.275 11.696 20.616 1.00 98.44 210 VAL A O 1
ATOM 1649 N N . THR A 1 211 ? -12.563 10.566 19.694 1.00 97.69 211 THR A N 1
ATOM 1650 C CA . THR A 1 211 ? -12.182 9.853 20.924 1.00 97.69 211 THR A CA 1
ATOM 1651 C C . THR A 1 211 ? -11.089 10.588 21.705 1.00 97.69 211 THR A C 1
ATOM 1653 O O . THR A 1 211 ? -10.210 11.233 21.128 1.00 97.69 211 THR A O 1
ATOM 1656 N N . GLY A 1 212 ? -11.126 10.508 23.038 1.00 94.31 212 GLY A N 1
ATOM 1657 C CA . GLY A 1 212 ? -10.234 11.272 23.916 1.00 94.31 212 GLY A CA 1
ATOM 1658 C C . GLY A 1 212 ? -10.459 12.780 23.777 1.00 94.31 212 GLY A C 1
ATOM 1659 O O . GLY A 1 212 ? -9.498 13.537 23.649 1.00 94.31 212 GLY A O 1
ATOM 1660 N N . ALA A 1 213 ? -11.723 13.203 23.691 1.00 95.38 213 ALA A N 1
ATOM 1661 C CA . ALA A 1 213 ? -12.098 14.569 23.322 1.00 95.38 213 ALA A CA 1
ATOM 1662 C C . ALA A 1 213 ? -12.198 15.562 24.499 1.00 95.38 213 ALA A C 1
ATOM 1664 O O . ALA A 1 213 ? -12.406 16.749 24.257 1.00 95.38 213 ALA A O 1
ATOM 1665 N N . SER A 1 214 ? -12.024 15.111 25.747 1.00 92.56 214 SER A N 1
ATOM 1666 C CA . SER A 1 214 ? -12.121 15.950 26.956 1.00 92.56 214 SER A CA 1
ATOM 1667 C C . SER A 1 214 ? -11.023 17.017 27.060 1.00 92.56 214 SER A C 1
ATOM 1669 O O . SER A 1 214 ? -11.217 18.050 27.707 1.00 92.56 214 SER A O 1
ATOM 1671 N N . SER A 1 215 ? -9.864 16.792 26.431 1.00 91.25 215 SER A N 1
ATOM 1672 C CA . SER A 1 215 ? -8.695 17.667 26.553 1.00 91.25 215 SER A CA 1
ATOM 1673 C C . SER A 1 215 ? -7.714 17.544 25.372 1.00 91.25 215 SER A C 1
ATOM 1675 O O . SER A 1 215 ? -7.933 16.812 24.398 1.00 91.25 215 SER A O 1
ATOM 1677 N N . GLY A 1 216 ? -6.621 18.314 25.431 1.00 90.31 216 GLY A N 1
ATOM 1678 C CA . GLY A 1 216 ? -5.453 18.158 24.562 1.00 90.31 216 GLY A CA 1
ATOM 1679 C C . GLY A 1 216 ? -5.746 18.213 23.057 1.00 90.31 216 GLY A C 1
ATOM 1680 O O . GLY A 1 216 ? -6.365 19.148 22.547 1.00 90.31 216 GLY A O 1
ATOM 1681 N N . ILE A 1 217 ? -5.229 17.223 22.321 1.00 93.69 217 ILE A N 1
ATOM 1682 C CA . ILE A 1 217 ? -5.345 17.139 20.855 1.00 93.69 217 ILE A CA 1
ATOM 1683 C C . ILE A 1 217 ? -6.778 16.792 20.427 1.00 93.69 217 ILE A C 1
ATOM 1685 O O . ILE A 1 217 ? -7.266 17.362 19.450 1.00 93.69 217 ILE A O 1
ATOM 1689 N N . GLY A 1 218 ? -7.459 15.904 21.158 1.00 94.19 218 GLY A N 1
ATOM 1690 C CA . GLY A 1 218 ? -8.825 15.476 20.849 1.00 94.19 218 GLY A CA 1
ATOM 1691 C C . GLY A 1 218 ? -9.819 16.627 20.938 1.00 94.19 218 GLY A C 1
ATOM 1692 O O . GLY A 1 218 ? -10.557 16.863 19.983 1.00 94.19 218 GLY A O 1
ATOM 1693 N N . TYR A 1 219 ? -9.749 17.425 22.008 1.00 96.19 219 TYR A N 1
ATOM 1694 C CA . TYR A 1 219 ? -10.536 18.658 22.133 1.00 96.19 219 TYR A CA 1
ATOM 1695 C C . TYR A 1 219 ? -10.308 19.607 20.944 1.00 96.19 219 TYR A C 1
ATOM 1697 O O . TYR A 1 219 ? -11.257 20.142 20.375 1.00 96.19 219 TYR A O 1
ATOM 1705 N N . GLN A 1 220 ? -9.057 19.788 20.500 1.00 97.31 220 GLN A N 1
ATOM 1706 C CA . GLN A 1 220 ? -8.773 20.661 19.354 1.00 97.31 220 GLN A CA 1
ATOM 1707 C C . GLN A 1 220 ? -9.300 20.100 18.027 1.00 97.31 220 GLN A C 1
ATOM 1709 O O . GLN A 1 220 ? -9.719 20.884 17.175 1.00 97.31 220 GLN A O 1
ATOM 1714 N N . TYR A 1 221 ? -9.317 18.776 17.832 1.00 97.94 221 TYR A N 1
ATOM 1715 C CA . TYR A 1 221 ? -10.006 18.178 16.684 1.00 97.94 221 TYR A CA 1
ATOM 1716 C C . TYR A 1 221 ? -11.512 18.437 16.742 1.00 97.94 221 TYR A C 1
ATOM 1718 O O . TYR A 1 221 ? -12.065 18.895 15.744 1.00 97.94 221 TYR A O 1
ATOM 1726 N N . ALA A 1 222 ? -12.148 18.207 17.895 1.00 97.56 222 ALA A N 1
ATOM 1727 C CA . ALA A 1 222 ? -13.571 18.463 18.100 1.00 97.56 222 ALA A CA 1
ATOM 1728 C C . ALA A 1 222 ? -13.930 19.928 17.812 1.00 97.56 222 ALA A C 1
ATOM 1730 O O . ALA A 1 222 ? -14.796 20.199 16.985 1.00 97.56 222 ALA A O 1
ATOM 1731 N N . ARG A 1 223 ? -13.185 20.879 18.389 1.00 97.56 223 ARG A N 1
ATOM 1732 C CA . ARG A 1 223 ? -13.373 22.319 18.165 1.00 97.56 223 ARG A CA 1
ATOM 1733 C C . ARG A 1 223 ? -13.267 22.708 16.687 1.00 97.56 223 ARG A C 1
ATOM 1735 O O . ARG A 1 223 ? -14.124 23.418 16.178 1.00 97.56 223 ARG A O 1
ATOM 1742 N N . LEU A 1 224 ? -12.235 22.233 15.983 1.00 96.81 224 LEU A N 1
ATOM 1743 C CA . LEU A 1 224 ? -12.032 22.545 14.559 1.00 96.81 224 LEU A CA 1
ATOM 1744 C C . LEU A 1 224 ? -13.067 21.875 13.639 1.00 96.81 224 LEU A C 1
ATOM 1746 O O . LEU A 1 224 ? -13.280 22.348 12.522 1.00 96.81 224 LEU A O 1
ATOM 1750 N N . LEU A 1 225 ? -13.668 20.761 14.063 1.00 96.88 225 LEU A N 1
ATOM 1751 C CA . LEU A 1 225 ? -14.759 20.098 13.344 1.00 96.88 225 LEU A CA 1
ATOM 1752 C C . LEU A 1 225 ? -16.099 20.809 13.593 1.00 96.88 225 LEU A C 1
ATOM 1754 O O . LEU A 1 225 ? -16.819 21.042 12.624 1.00 96.88 225 LEU A O 1
ATOM 1758 N N . ALA A 1 226 ? -16.370 21.265 14.822 1.00 95.56 226 ALA A N 1
ATOM 1759 C CA . ALA A 1 226 ? -17.502 22.150 15.125 1.00 95.56 226 ALA A CA 1
ATOM 1760 C C . ALA A 1 226 ? -17.423 23.469 14.342 1.00 95.56 226 ALA A C 1
ATOM 1762 O O . ALA A 1 226 ? -18.396 23.870 13.716 1.00 95.56 226 ALA A O 1
ATOM 1763 N N . GLU A 1 227 ? -16.245 24.101 14.278 1.00 93.56 227 GLU A N 1
ATOM 1764 C CA . GLU A 1 227 ? -16.009 25.311 13.469 1.00 93.56 227 GLU A CA 1
ATOM 1765 C C . GLU A 1 227 ? -16.301 25.082 11.970 1.00 93.56 227 GLU A C 1
ATOM 1767 O O . GLU A 1 227 ? -16.618 26.012 11.233 1.00 93.56 227 GLU A O 1
ATOM 1772 N N . LYS A 1 228 ? -16.212 23.830 11.502 1.00 91.44 228 LYS A N 1
ATOM 1773 C CA . LYS A 1 228 ? -16.556 23.422 10.132 1.00 91.44 228 LYS A CA 1
ATOM 1774 C C . LYS A 1 228 ? -18.027 23.040 9.942 1.00 91.44 228 LYS A C 1
ATOM 1776 O O . LYS A 1 228 ? -18.382 22.677 8.822 1.00 91.44 228 LYS A O 1
ATOM 1781 N N . GLY A 1 229 ? -18.847 23.115 10.989 1.00 91.00 229 GLY A N 1
ATOM 1782 C CA . GLY A 1 229 ? -20.273 22.792 10.960 1.00 91.00 229 GLY A CA 1
ATOM 1783 C C . GLY A 1 229 ? -20.598 21.300 11.060 1.00 91.00 229 GLY A C 1
ATOM 1784 O O . GLY A 1 229 ? -21.675 20.903 10.630 1.00 91.00 229 GLY A O 1
ATOM 1785 N N . TYR A 1 230 ? -19.683 20.464 11.568 1.00 95.00 230 TYR A N 1
ATOM 1786 C CA . TYR A 1 230 ? -20.017 19.073 11.896 1.00 95.00 230 TYR A CA 1
ATOM 1787 C C . TYR A 1 230 ? -20.737 19.010 13.240 1.00 95.00 230 TYR A C 1
ATOM 1789 O O . TYR A 1 230 ? -20.266 19.598 14.217 1.00 95.00 230 TYR A O 1
ATOM 1797 N N . ASP A 1 231 ? -21.800 18.211 13.300 1.00 95.88 231 ASP A N 1
ATOM 1798 C CA . ASP A 1 231 ? -22.307 17.724 14.578 1.00 95.88 231 ASP A CA 1
ATOM 1799 C C . ASP A 1 231 ? -21.266 16.776 15.195 1.00 95.88 231 ASP A C 1
ATOM 1801 O O . ASP A 1 231 ? -20.486 16.137 14.481 1.00 95.88 231 ASP A O 1
ATOM 1805 N N . LEU A 1 232 ? -21.225 16.671 16.520 1.00 97.44 232 LEU A N 1
ATOM 1806 C CA . LEU A 1 232 ? -20.163 15.974 17.239 1.00 97.44 232 LEU A CA 1
ATOM 1807 C C . LEU A 1 232 ? -20.698 14.871 18.151 1.00 97.44 232 LEU A C 1
ATOM 1809 O O . LEU A 1 232 ? -21.643 15.081 18.907 1.00 97.44 232 LEU A O 1
ATOM 1813 N N . LEU A 1 233 ? -20.010 13.731 18.150 1.00 97.81 233 LEU A N 1
ATOM 1814 C CA . LEU A 1 233 ? -20.053 12.751 19.232 1.00 97.81 233 LEU A CA 1
ATOM 1815 C C . LEU A 1 233 ? -18.669 12.691 19.886 1.00 97.81 233 LEU A C 1
ATOM 1817 O O . LEU A 1 233 ? -17.681 12.288 19.266 1.00 97.81 233 LEU A O 1
ATOM 1821 N N . LEU A 1 234 ? -18.594 13.127 21.137 1.00 98.12 234 LEU A N 1
ATOM 1822 C CA . LEU A 1 234 ? -17.366 13.281 21.904 1.00 98.12 234 LEU A CA 1
ATOM 1823 C C . LEU A 1 234 ? -17.263 12.149 22.914 1.00 98.12 234 LEU A C 1
ATOM 1825 O O . LEU A 1 234 ? -18.141 11.997 23.756 1.00 98.12 234 LEU A O 1
ATOM 1829 N N . VAL A 1 235 ? -16.185 11.372 22.845 1.00 97.69 235 VAL A N 1
ATOM 1830 C CA . VAL A 1 235 ? -15.996 10.205 23.714 1.00 97.69 235 VAL A CA 1
ATOM 1831 C C . VAL A 1 235 ? -14.774 10.411 24.603 1.00 97.69 235 VAL A C 1
ATOM 1833 O O . VAL A 1 235 ? -13.682 10.700 24.104 1.00 97.69 235 VAL A O 1
ATOM 1836 N N . SER A 1 236 ? -14.931 10.246 25.913 1.00 95.81 236 SER A N 1
ATOM 1837 C CA . SER A 1 236 ? -13.828 10.116 26.877 1.00 95.81 236 SER A CA 1
ATOM 1838 C C . SER A 1 236 ? -14.279 9.292 28.084 1.00 95.81 236 SER A C 1
ATOM 1840 O O . SER A 1 236 ? -15.454 8.977 28.202 1.00 95.81 236 SER A O 1
ATOM 1842 N N . ASN A 1 237 ? -13.366 8.959 28.990 1.00 92.81 237 ASN A N 1
ATOM 1843 C CA . ASN A 1 237 ? -13.671 8.291 30.258 1.00 92.81 237 ASN A CA 1
ATOM 1844 C C . ASN A 1 237 ? -13.916 9.276 31.423 1.00 92.81 237 ASN A C 1
ATOM 1846 O O . ASN A 1 237 ? -13.929 8.865 32.577 1.00 92.81 237 ASN A O 1
ATOM 1850 N N . GLU A 1 238 ? -14.081 10.572 31.139 1.00 90.81 238 GLU A N 1
ATOM 1851 C CA . GLU A 1 238 ? -14.286 11.626 32.142 1.00 90.81 238 GLU A CA 1
ATOM 1852 C C . GLU A 1 238 ? -15.692 12.221 31.998 1.00 90.81 238 GLU A C 1
ATOM 1854 O O . GLU A 1 238 ? -15.905 13.145 31.210 1.00 90.81 238 GLU A O 1
ATOM 1859 N N . GLU A 1 239 ? -16.655 11.705 32.760 1.00 90.69 239 GLU A N 1
ATOM 1860 C CA . GLU A 1 239 ? -18.079 12.030 32.602 1.00 90.69 239 GLU A CA 1
ATOM 1861 C C . GLU A 1 239 ? -18.392 13.529 32.726 1.00 90.69 239 GLU A C 1
ATOM 1863 O O . GLU A 1 239 ? -18.968 14.132 31.816 1.00 90.69 239 GLU A O 1
ATOM 1868 N N . LEU A 1 240 ? -17.953 14.162 33.818 1.00 92.62 240 LEU A N 1
ATOM 1869 C CA . LEU A 1 240 ? -18.201 15.588 34.049 1.00 92.62 240 LEU A CA 1
ATOM 1870 C C . LEU A 1 240 ? -17.526 16.449 32.975 1.00 92.62 240 LEU A C 1
ATOM 1872 O O . LEU A 1 240 ? -18.137 17.364 32.413 1.00 92.62 240 LEU A O 1
ATOM 1876 N N . ARG A 1 241 ? -16.274 16.119 32.635 1.00 93.88 241 ARG A N 1
ATOM 1877 C CA . ARG A 1 241 ? -15.473 16.916 31.707 1.00 93.88 241 ARG A CA 1
ATOM 1878 C C . ARG A 1 241 ? -15.988 16.829 30.275 1.00 93.88 241 ARG A C 1
ATOM 1880 O O . ARG A 1 241 ? -16.037 17.846 29.582 1.00 93.88 241 ARG A O 1
ATOM 1887 N N . ILE A 1 242 ? -16.384 15.644 29.809 1.00 96.19 242 ILE A N 1
ATOM 1888 C CA . ILE A 1 242 ? -16.898 15.485 28.443 1.00 96.19 242 ILE A CA 1
ATOM 1889 C C . ILE A 1 242 ? -18.248 16.184 28.266 1.00 96.19 242 ILE A C 1
ATOM 1891 O O . ILE A 1 242 ? -18.492 16.781 27.217 1.00 96.19 242 ILE A O 1
ATOM 1895 N N . ALA A 1 243 ? -19.085 16.193 29.309 1.00 93.50 243 ALA A N 1
ATOM 1896 C CA . ALA A 1 243 ? -20.349 16.922 29.322 1.00 93.50 243 ALA A CA 1
ATOM 1897 C C . ALA A 1 243 ? -20.147 18.450 29.301 1.00 93.50 243 ALA A C 1
ATOM 1899 O O . ALA A 1 243 ? -20.894 19.168 28.632 1.00 93.50 243 ALA A O 1
ATOM 1900 N N . GLU A 1 244 ? -19.132 18.969 29.999 1.00 94.94 244 GLU A N 1
ATOM 1901 C CA . GLU A 1 244 ? -18.728 20.380 29.912 1.00 94.94 244 GLU A CA 1
ATOM 1902 C C . GLU A 1 244 ? -18.269 20.765 28.507 1.00 94.94 244 GLU A C 1
ATOM 1904 O O . GLU A 1 244 ? -18.789 21.727 27.940 1.00 94.94 244 GLU A O 1
ATOM 1909 N N . VAL A 1 245 ? -17.342 19.996 27.925 1.00 96.50 245 VAL A N 1
ATOM 1910 C CA . VAL A 1 245 ? -16.813 20.256 26.576 1.00 96.50 245 VAL A CA 1
ATOM 1911 C C . VAL A 1 245 ? -17.932 20.216 25.533 1.00 96.50 245 VAL A C 1
ATOM 1913 O O . VAL A 1 245 ? -17.996 21.077 24.656 1.00 96.50 245 VAL A O 1
ATOM 1916 N N . ALA A 1 246 ? -18.852 19.256 25.643 1.00 95.94 246 ALA A N 1
ATOM 1917 C CA . ALA A 1 246 ? -20.029 19.175 24.787 1.00 95.94 246 ALA A CA 1
ATOM 1918 C C . ALA A 1 246 ? -20.890 20.451 24.870 1.00 95.94 246 ALA A C 1
ATOM 1920 O O . ALA A 1 246 ? -21.224 21.036 23.838 1.00 95.94 246 ALA A O 1
ATOM 1921 N N . ARG A 1 247 ? -21.205 20.934 26.084 1.00 96.19 247 ARG A N 1
ATOM 1922 C CA . ARG A 1 247 ? -21.963 22.186 26.287 1.00 96.19 247 ARG A CA 1
ATOM 1923 C C . ARG A 1 247 ? -21.223 23.412 25.754 1.00 96.19 247 ARG A C 1
ATOM 1925 O O . ARG A 1 247 ? -21.847 24.278 25.142 1.00 96.19 247 ARG A O 1
ATOM 1932 N N . GLU A 1 248 ? -19.911 23.482 25.963 1.00 95.94 248 GLU A N 1
ATOM 1933 C CA . GLU A 1 248 ? -19.061 24.567 25.470 1.00 95.94 248 GLU A CA 1
ATOM 1934 C C . GLU A 1 248 ? -19.112 24.663 23.940 1.00 95.94 248 GLU A C 1
ATOM 1936 O O . GLU A 1 248 ? -19.417 25.730 23.404 1.00 95.94 248 GLU A O 1
ATOM 1941 N N . LEU A 1 249 ? -18.887 23.544 23.241 1.00 96.38 249 LEU A N 1
ATOM 1942 C CA . LEU A 1 249 ? -18.870 23.504 21.778 1.00 96.38 249 LEU A CA 1
ATOM 1943 C C . LEU A 1 249 ? -20.255 23.770 21.171 1.00 96.38 249 LEU A C 1
ATOM 1945 O O . LEU A 1 249 ? -20.338 24.498 20.179 1.00 96.38 249 LEU A O 1
ATOM 1949 N N . ARG A 1 250 ? -21.338 23.276 21.797 1.00 94.75 250 ARG A N 1
ATOM 1950 C CA . ARG A 1 250 ? -22.719 23.639 21.416 1.00 94.75 250 ARG A CA 1
ATOM 1951 C C . ARG A 1 250 ? -22.925 25.148 21.475 1.00 94.75 250 ARG A C 1
ATOM 1953 O O . ARG A 1 250 ? -23.367 25.749 20.502 1.00 94.75 250 ARG A O 1
ATOM 1960 N N . ARG A 1 251 ? -22.576 25.768 22.609 1.00 94.62 251 ARG A N 1
ATOM 1961 C CA . ARG A 1 251 ? -22.775 27.208 22.833 1.00 94.62 251 ARG A CA 1
ATOM 1962 C C . ARG A 1 251 ? -21.937 28.058 21.880 1.00 94.62 251 ARG A C 1
ATOM 1964 O O . ARG A 1 251 ? -22.404 29.096 21.430 1.00 94.62 251 ARG A O 1
ATOM 1971 N N . GLN A 1 252 ? -20.702 27.645 21.603 1.00 95.00 252 GLN A N 1
ATOM 1972 C CA . GLN A 1 252 ? -19.769 28.439 20.807 1.00 95.00 252 GLN A CA 1
ATOM 1973 C C . GLN A 1 252 ? -20.038 28.365 19.297 1.00 95.00 252 GLN A C 1
ATOM 1975 O O . GLN A 1 252 ? -19.859 29.369 18.613 1.00 95.00 252 GLN A O 1
ATOM 1980 N N . PHE A 1 253 ? -20.434 27.200 18.773 1.00 94.25 253 PHE A N 1
ATOM 1981 C CA . PHE A 1 253 ? -20.525 26.968 17.324 1.00 94.25 253 PHE A CA 1
ATOM 1982 C C . PHE A 1 253 ? -21.943 26.677 16.816 1.00 94.25 253 PHE A C 1
ATOM 1984 O O . PHE A 1 253 ? -22.135 26.596 15.607 1.00 94.25 253 PHE A O 1
ATOM 1991 N N . GLY A 1 254 ? -22.932 26.511 17.702 1.00 89.31 254 GLY A N 1
ATOM 1992 C CA . GLY A 1 254 ? -24.322 26.243 17.316 1.00 89.31 254 GLY A CA 1
ATOM 1993 C C . GLY A 1 254 ? -24.561 24.860 16.695 1.00 89.31 254 GLY A C 1
ATOM 1994 O O . GLY A 1 254 ? -25.612 24.640 16.103 1.00 89.31 254 GLY A O 1
ATOM 1995 N N . VAL A 1 255 ? -23.600 23.939 16.813 1.00 93.00 255 VAL A N 1
ATOM 1996 C CA . VAL A 1 255 ? -23.716 22.544 16.350 1.00 93.00 255 VAL A CA 1
ATOM 1997 C C . VAL A 1 255 ? -24.299 21.651 17.445 1.00 93.00 255 VAL A C 1
ATOM 1999 O O . VAL A 1 255 ? -24.175 21.958 18.636 1.00 93.00 255 VAL A O 1
ATOM 2002 N N . ARG A 1 256 ? -24.872 20.500 17.080 1.00 93.25 256 ARG A N 1
ATOM 2003 C CA . ARG A 1 256 ? -25.181 19.453 18.061 1.00 93.25 256 ARG A CA 1
ATOM 2004 C C . ARG A 1 256 ? -23.868 18.805 18.503 1.00 93.25 256 ARG A C 1
ATOM 2006 O O . ARG A 1 256 ? -23.077 18.396 17.664 1.00 93.25 256 ARG A O 1
ATOM 2013 N N . ALA A 1 257 ? -23.620 18.683 19.807 1.00 95.12 257 ALA A N 1
ATOM 2014 C CA . ALA A 1 257 ? -22.430 17.987 20.312 1.00 95.12 257 ALA A CA 1
ATOM 2015 C C . ALA A 1 257 ? -22.765 17.104 21.513 1.00 95.12 257 ALA A C 1
ATOM 2017 O O . ALA A 1 257 ? -22.994 17.628 22.594 1.00 95.12 257 ALA A O 1
ATOM 2018 N N . ASP A 1 258 ? -22.820 15.788 21.358 1.00 94.62 258 ASP A N 1
ATOM 2019 C CA . ASP A 1 258 ? -23.154 14.841 22.428 1.00 94.62 258 ASP A CA 1
ATOM 2020 C C . ASP A 1 258 ? -21.882 14.314 23.107 1.00 94.62 258 ASP A C 1
ATOM 2022 O O . ASP A 1 258 ? -20.949 13.877 22.437 1.00 94.62 258 ASP A O 1
ATOM 2026 N N . GLY A 1 259 ? -21.826 14.394 24.440 1.00 95.19 259 GLY A N 1
ATOM 2027 C CA . GLY A 1 259 ? -20.738 13.843 25.249 1.00 95.19 259 GLY A CA 1
ATOM 2028 C C . GLY A 1 259 ? -21.108 12.456 25.763 1.00 95.19 259 GLY A C 1
ATOM 2029 O O . GLY A 1 259 ? -22.176 12.283 26.341 1.00 95.19 259 GLY A O 1
ATOM 2030 N N . LEU A 1 260 ? -20.231 11.480 25.555 1.00 96.25 260 LEU A N 1
ATOM 2031 C CA . LEU A 1 260 ? -20.429 10.087 25.935 1.00 96.25 260 LEU A CA 1
ATOM 2032 C C . LEU A 1 260 ? -19.259 9.625 26.808 1.00 96.25 260 LEU A C 1
ATOM 2034 O O . LEU A 1 260 ? -18.124 9.525 26.331 1.00 96.25 260 LEU A O 1
ATOM 2038 N N . CYS A 1 261 ? -19.552 9.317 28.073 1.00 96.31 261 CYS A N 1
ATOM 2039 C CA . CYS A 1 261 ? -18.586 8.695 28.970 1.00 96.31 261 CYS A CA 1
ATOM 2040 C C . CYS A 1 261 ? -18.416 7.214 28.600 1.00 96.31 261 CYS A C 1
ATOM 2042 O O . CYS A 1 261 ? -19.378 6.447 28.631 1.00 96.31 261 CYS A O 1
ATOM 2044 N N . ARG A 1 262 ? -17.211 6.815 28.194 1.00 94.31 262 ARG A N 1
ATOM 2045 C CA . ARG A 1 262 ? -16.866 5.436 27.836 1.00 94.31 262 ARG A CA 1
ATOM 2046 C C . ARG A 1 262 ? -15.368 5.206 28.014 1.00 94.31 262 ARG A C 1
ATOM 2048 O O . ARG A 1 262 ? -14.558 5.930 27.429 1.00 94.31 262 ARG A O 1
ATOM 2055 N N . ASP A 1 263 ? -15.000 4.166 28.756 1.00 93.56 263 ASP A N 1
ATOM 2056 C CA . ASP A 1 263 ? -13.620 3.686 28.777 1.00 93.56 263 ASP A CA 1
ATOM 2057 C C . ASP A 1 263 ? -13.342 2.848 27.523 1.00 93.56 263 ASP A C 1
ATOM 2059 O O . ASP A 1 263 ? -13.869 1.754 27.340 1.00 93.56 263 ASP A O 1
ATOM 2063 N N . LEU A 1 264 ? -12.508 3.390 26.637 1.00 95.19 264 LEU A N 1
ATOM 2064 C CA . LEU A 1 264 ? -12.149 2.763 25.367 1.00 95.19 264 LEU A CA 1
ATOM 2065 C C . LEU A 1 264 ? -11.050 1.697 25.486 1.00 95.19 264 LEU A C 1
ATOM 2067 O O . LEU A 1 264 ? -10.629 1.150 24.466 1.00 95.19 264 LEU A O 1
ATOM 2071 N N . SER A 1 265 ? -10.557 1.426 26.696 1.00 91.12 265 SER A N 1
ATOM 2072 C CA . SER A 1 265 ? -9.601 0.347 26.948 1.00 91.12 265 SER A CA 1
ATOM 2073 C C . SER A 1 265 ? -10.250 -1.012 27.225 1.00 91.12 265 SER A C 1
ATOM 2075 O O . SER A 1 265 ? -9.545 -2.019 27.216 1.00 91.12 265 SER A O 1
ATOM 2077 N N . LEU A 1 266 ? -11.572 -1.051 27.421 1.00 90.81 266 LEU A N 1
ATOM 2078 C CA . LEU A 1 266 ? -12.337 -2.286 27.599 1.00 90.81 266 LEU A CA 1
ATOM 2079 C C . LEU A 1 266 ? -12.488 -3.046 26.272 1.00 90.81 266 LEU A C 1
ATOM 2081 O O . LEU A 1 266 ? -12.572 -2.441 25.200 1.00 90.81 266 LEU A O 1
ATOM 2085 N N . ALA A 1 267 ? -12.535 -4.378 26.342 1.00 84.06 267 ALA A N 1
ATOM 2086 C CA . ALA A 1 267 ? -12.510 -5.253 25.168 1.00 84.06 267 ALA A CA 1
ATOM 2087 C C . ALA A 1 267 ? -13.716 -5.071 24.222 1.00 84.06 267 ALA A C 1
ATOM 2089 O O . ALA A 1 267 ? -13.556 -5.212 23.010 1.00 84.06 267 ALA A O 1
ATOM 2090 N N . ASP A 1 268 ? -14.887 -4.724 24.764 1.00 89.56 268 ASP A N 1
ATOM 2091 C CA . ASP A 1 268 ? -16.163 -4.511 24.065 1.00 89.56 268 ASP A CA 1
ATOM 2092 C C . ASP A 1 268 ? -16.436 -3.028 23.735 1.00 89.56 268 ASP A C 1
ATOM 2094 O O . ASP A 1 268 ? -17.496 -2.665 23.213 1.00 89.56 268 ASP A O 1
ATOM 2098 N N . ALA A 1 269 ? -15.496 -2.128 24.042 1.00 90.69 269 ALA A N 1
ATOM 2099 C CA . ALA A 1 269 ? -15.725 -0.691 23.931 1.00 90.69 269 ALA A CA 1
ATOM 2100 C C . ALA A 1 269 ? -15.994 -0.232 22.488 1.00 90.69 269 ALA A C 1
ATOM 2102 O O . ALA A 1 269 ? -16.771 0.698 22.263 1.00 90.69 269 ALA A O 1
ATOM 2103 N N . ALA A 1 270 ? -15.362 -0.872 21.498 1.00 95.00 270 ALA A N 1
ATOM 2104 C CA . ALA A 1 270 ? -15.582 -0.554 20.089 1.00 95.00 270 ALA A CA 1
ATOM 2105 C C . ALA A 1 270 ? -16.982 -0.976 19.618 1.00 95.00 270 ALA A C 1
ATOM 2107 O O . ALA A 1 270 ? -17.653 -0.199 18.935 1.00 95.00 270 ALA A O 1
ATOM 2108 N N . ASP A 1 271 ? -17.418 -2.175 20.005 1.00 91.69 271 ASP A N 1
ATOM 2109 C CA . ASP A 1 271 ? -18.736 -2.735 19.704 1.00 91.69 271 ASP A CA 1
ATOM 2110 C C . ASP A 1 271 ? -19.843 -1.905 20.347 1.00 91.69 271 ASP A C 1
ATOM 2112 O O . ASP A 1 271 ? -20.744 -1.422 19.662 1.00 91.69 271 ASP A O 1
ATOM 2116 N N . SER A 1 272 ? -19.728 -1.642 21.650 1.00 92.19 272 SER A N 1
ATOM 2117 C CA . SER A 1 272 ? -20.718 -0.863 22.396 1.00 92.19 272 SER A CA 1
ATOM 2118 C C . SER A 1 272 ? -20.806 0.592 21.918 1.00 92.19 272 SER A C 1
ATOM 2120 O O . SER A 1 272 ? -21.888 1.193 21.941 1.00 92.19 272 SER A O 1
ATOM 2122 N N . LEU A 1 273 ? -19.694 1.182 21.459 1.00 96.50 273 LEU A N 1
ATOM 2123 C CA . LEU A 1 273 ? -19.693 2.504 20.832 1.00 96.50 273 LEU A CA 1
ATOM 2124 C C . LEU A 1 273 ? -20.374 2.480 19.463 1.00 96.50 273 LEU A C 1
ATOM 2126 O O . LEU A 1 273 ? -21.192 3.355 19.180 1.00 96.50 273 LEU A O 1
ATOM 2130 N N . PHE A 1 274 ? -20.066 1.489 18.627 1.00 95.94 274 PHE A N 1
ATOM 2131 C CA . PHE A 1 274 ? -20.691 1.350 17.316 1.00 95.94 274 PHE A CA 1
ATOM 2132 C C . PHE A 1 274 ? -22.204 1.111 17.433 1.00 95.94 274 PHE A C 1
ATOM 2134 O O . PHE A 1 274 ? -22.986 1.807 16.782 1.00 95.94 274 PHE A O 1
ATOM 2141 N N . GLU A 1 275 ? -22.636 0.225 18.329 1.00 92.81 275 GLU A N 1
ATOM 2142 C CA . GLU A 1 275 ? -24.056 -0.036 18.575 1.00 92.81 275 GLU A CA 1
ATOM 2143 C C . GLU A 1 275 ? -24.797 1.188 19.103 1.00 92.81 275 GLU A C 1
ATOM 2145 O O . GLU A 1 275 ? -25.870 1.519 18.601 1.00 92.81 275 GLU A O 1
ATOM 2150 N N . TYR A 1 276 ? -24.194 1.942 20.026 1.00 92.50 276 TYR A N 1
ATOM 2151 C CA . TYR A 1 276 ? -24.767 3.211 20.470 1.00 92.50 276 TYR A CA 1
ATOM 2152 C C . TYR A 1 276 ? -24.967 4.186 19.301 1.00 92.50 276 TYR A C 1
ATOM 2154 O O . TYR A 1 276 ? -26.038 4.776 19.169 1.00 92.50 276 TYR A O 1
ATOM 2162 N N . THR A 1 277 ? -23.979 4.330 18.405 1.00 93.44 277 THR A N 1
ATOM 2163 C CA . THR A 1 277 ? -24.150 5.195 17.224 1.00 93.44 277 THR A CA 1
ATOM 2164 C C . THR A 1 277 ? -25.283 4.718 16.318 1.00 93.44 277 THR A C 1
ATOM 2166 O O . THR A 1 277 ? -26.053 5.539 15.823 1.00 93.44 277 THR A O 1
ATOM 2169 N N . ARG A 1 278 ? -25.447 3.402 16.156 1.00 89.50 278 ARG A N 1
ATOM 2170 C CA . ARG A 1 278 ? -26.529 2.814 15.362 1.00 89.50 278 ARG A CA 1
ATOM 2171 C C . ARG A 1 278 ? -27.902 3.076 15.985 1.00 89.50 278 ARG A C 1
ATOM 2173 O O . ARG A 1 278 ? -28.809 3.498 15.275 1.00 89.50 278 ARG A O 1
ATOM 2180 N N . GLN A 1 279 ? -28.035 2.891 17.298 1.00 88.62 279 GLN A N 1
ATOM 2181 C CA . GLN A 1 279 ? -29.275 3.135 18.047 1.00 88.62 279 GLN A CA 1
ATOM 2182 C C . GLN A 1 279 ? -29.713 4.602 18.000 1.00 88.62 279 GLN A C 1
ATOM 2184 O O . GLN A 1 279 ? -30.899 4.888 17.886 1.00 88.62 279 GLN A O 1
ATOM 2189 N N . GLN A 1 280 ? -28.760 5.535 18.043 1.00 86.94 280 GLN A N 1
ATOM 2190 C CA . GLN A 1 280 ? -29.038 6.972 17.951 1.00 86.94 280 GLN A CA 1
ATOM 2191 C C . GLN A 1 280 ? -29.268 7.461 16.508 1.00 86.94 280 GLN A C 1
ATOM 2193 O O . GLN A 1 280 ? -29.486 8.653 16.291 1.00 86.94 280 GLN A O 1
ATOM 2198 N N . GLY A 1 281 ? -29.191 6.570 15.511 1.00 85.31 281 GLY A N 1
ATOM 2199 C CA . GLY A 1 281 ? -29.313 6.932 14.097 1.00 85.31 281 GLY A CA 1
ATOM 2200 C C . GLY A 1 281 ? -28.166 7.817 13.598 1.00 85.31 281 GLY A C 1
ATOM 2201 O O . GLY A 1 281 ? -28.338 8.598 12.664 1.00 85.31 281 GLY A O 1
ATOM 2202 N N . PHE A 1 282 ? -26.996 7.736 14.233 1.00 89.25 282 PHE A N 1
ATOM 2203 C CA . PHE A 1 282 ? -25.845 8.561 13.899 1.00 89.25 282 PHE A CA 1
ATOM 2204 C C . PHE A 1 282 ? -25.122 8.067 12.652 1.00 89.25 282 PHE A C 1
ATOM 2206 O O . PHE A 1 282 ? -24.586 6.960 12.606 1.00 89.25 282 PHE A O 1
ATOM 2213 N N . GLU A 1 283 ? -25.004 8.949 11.662 1.00 90.31 283 GLU A N 1
ATOM 2214 C CA . GLU A 1 283 ? -24.181 8.713 10.483 1.00 90.31 283 GLU A CA 1
ATOM 2215 C C . GLU A 1 283 ? -22.798 9.364 10.642 1.00 90.31 283 GLU A C 1
ATOM 2217 O O . GLU A 1 283 ? -22.599 10.545 10.354 1.00 90.31 283 GLU A O 1
ATOM 2222 N N . VAL A 1 284 ? -21.811 8.581 11.090 1.00 95.94 284 VAL A N 1
ATOM 2223 C CA . VAL A 1 284 ? -20.432 9.066 11.265 1.00 95.94 284 VAL A CA 1
ATOM 2224 C C . VAL A 1 284 ? -19.749 9.244 9.901 1.00 95.94 284 VAL A C 1
ATOM 2226 O O . VAL A 1 284 ? -19.432 8.277 9.196 1.00 95.94 284 VAL A O 1
ATOM 2229 N N . GLU A 1 285 ? -19.488 10.497 9.525 1.00 95.62 285 GLU A N 1
ATOM 2230 C CA . GLU A 1 285 ? -18.708 10.856 8.334 1.00 95.62 285 GLU A CA 1
ATOM 2231 C C . GLU A 1 285 ? -17.210 10.974 8.650 1.00 95.62 285 GLU A C 1
ATOM 2233 O O . GLU A 1 285 ? -16.379 10.596 7.818 1.00 95.62 285 GLU A O 1
ATOM 2238 N N . VAL A 1 286 ? -16.858 11.471 9.842 1.00 97.94 286 VAL A N 1
ATOM 2239 C CA . VAL A 1 286 ? -15.467 11.643 10.288 1.00 97.94 286 VAL A CA 1
ATOM 2240 C C . VAL A 1 286 ? -15.238 10.877 11.589 1.00 97.94 286 VAL A C 1
ATOM 2242 O O . VAL A 1 286 ? -15.859 11.181 12.598 1.00 97.94 286 VAL A O 1
ATOM 2245 N N . LEU A 1 287 ? -14.312 9.922 11.584 1.00 98.50 287 LEU A N 1
ATOM 2246 C CA . LEU A 1 287 ? -13.843 9.210 12.771 1.00 98.50 287 LEU A CA 1
ATOM 2247 C C . LEU A 1 287 ? -12.436 9.692 13.139 1.00 98.50 287 LEU A C 1
ATOM 2249 O O . LEU A 1 287 ? -11.503 9.530 12.354 1.00 98.50 287 LEU A O 1
ATOM 2253 N N . VAL A 1 288 ? -12.264 10.253 14.334 1.00 98.50 288 VAL A N 1
ATOM 2254 C CA . VAL A 1 288 ? -10.964 10.646 14.891 1.00 98.50 288 VAL A CA 1
ATOM 2255 C C . VAL A 1 288 ? -10.615 9.729 16.062 1.00 98.50 288 VAL A C 1
ATOM 2257 O O . VAL A 1 288 ? -11.048 9.942 17.194 1.00 98.50 288 VAL A O 1
ATOM 2260 N N . ASN A 1 289 ? -9.783 8.727 15.785 1.00 98.19 289 ASN A N 1
ATOM 2261 C CA . ASN A 1 289 ? -9.203 7.825 16.775 1.00 98.19 289 ASN A CA 1
ATOM 2262 C C . ASN A 1 289 ? -7.996 8.502 17.440 1.00 98.19 289 ASN A C 1
ATOM 2264 O O . ASN A 1 289 ? -6.850 8.341 17.002 1.00 98.19 289 ASN A O 1
ATOM 2268 N N . ASN A 1 290 ? -8.273 9.304 18.469 1.00 96.88 290 ASN A N 1
ATOM 2269 C CA . ASN A 1 290 ? -7.276 10.079 19.205 1.00 96.88 290 ASN A CA 1
ATOM 2270 C C . ASN A 1 290 ? -7.008 9.572 20.630 1.00 96.88 290 ASN A C 1
ATOM 2272 O O . ASN A 1 290 ? -5.902 9.791 21.121 1.00 96.88 290 ASN A O 1
ATOM 2276 N N . ALA A 1 291 ? -7.960 8.885 21.266 1.00 94.25 291 ALA A N 1
ATOM 2277 C CA . ALA A 1 291 ? -7.772 8.328 22.604 1.00 94.25 291 ALA A CA 1
ATOM 2278 C C . ALA A 1 291 ? -6.491 7.482 22.692 1.00 94.25 291 ALA A C 1
ATOM 2280 O O . ALA A 1 291 ? -6.190 6.673 21.811 1.00 94.25 291 ALA A O 1
ATOM 2281 N N . GLY A 1 292 ? -5.724 7.691 23.758 1.00 90.44 292 GLY A N 1
ATOM 2282 C CA . GLY A 1 292 ? -4.474 6.987 23.977 1.00 90.44 292 GLY A CA 1
ATOM 2283 C C . GLY A 1 292 ? -3.862 7.302 25.332 1.00 90.44 292 GLY A C 1
ATOM 2284 O O . GLY A 1 292 ? -4.189 8.312 25.950 1.00 90.44 292 GLY A O 1
ATOM 2285 N N . VAL A 1 293 ? -2.959 6.429 25.762 1.00 89.81 293 VAL A N 1
ATOM 2286 C CA . VAL A 1 293 ? -2.223 6.525 27.027 1.00 89.81 293 VAL A CA 1
ATOM 2287 C C . VAL A 1 293 ? -0.724 6.411 26.770 1.00 89.81 293 VAL A C 1
ATOM 2289 O O . VAL A 1 293 ? -0.293 5.852 25.760 1.00 89.81 293 VAL A O 1
ATOM 2292 N N . PHE A 1 294 ? 0.086 6.956 27.668 1.00 87.62 294 PHE A N 1
ATOM 2293 C CA . PHE A 1 294 ? 1.541 6.918 27.585 1.00 87.62 294 PHE A CA 1
ATOM 2294 C C . PHE A 1 294 ? 2.119 6.657 28.973 1.00 87.62 294 PHE A C 1
ATOM 2296 O O . PHE A 1 294 ? 1.640 7.219 29.954 1.00 87.62 294 PHE A O 1
ATOM 2303 N N . PHE A 1 295 ? 3.152 5.827 29.038 1.00 80.94 295 PHE A N 1
ATOM 2304 C CA . PHE A 1 295 ? 3.985 5.659 30.219 1.00 80.94 295 PHE A CA 1
ATOM 2305 C C . PHE A 1 295 ? 5.427 5.366 29.793 1.00 80.94 295 PHE A C 1
ATOM 2307 O O . PHE A 1 295 ? 5.654 4.914 28.665 1.00 80.94 295 PHE A O 1
ATOM 2314 N N . PHE A 1 296 ? 6.374 5.703 30.671 1.00 81.50 296 PHE A N 1
ATOM 2315 C CA . PHE A 1 296 ? 7.808 5.514 30.471 1.00 81.50 296 PHE A CA 1
ATOM 2316 C C . PHE A 1 296 ? 8.335 4.588 31.568 1.00 81.50 296 PHE A C 1
ATOM 2318 O O . PHE A 1 296 ? 8.666 5.075 32.640 1.00 81.50 296 PHE A O 1
ATOM 2325 N N . ASP A 1 297 ? 8.378 3.285 31.304 1.00 79.31 297 ASP A N 1
ATOM 2326 C CA . ASP A 1 297 ? 8.665 2.248 32.302 1.00 79.31 297 ASP A CA 1
ATOM 2327 C C . ASP A 1 297 ? 9.457 1.094 31.637 1.00 79.31 297 ASP A C 1
ATOM 2329 O O . ASP A 1 297 ? 9.309 0.854 30.429 1.00 79.31 297 ASP A O 1
ATOM 2333 N N . ASP A 1 298 ? 10.309 0.376 32.386 1.00 77.44 298 ASP A N 1
ATOM 2334 C CA . ASP A 1 298 ? 10.890 -0.880 31.885 1.00 77.44 298 ASP A CA 1
ATOM 2335 C C . ASP A 1 298 ? 9.776 -1.920 31.705 1.00 77.44 298 ASP A C 1
ATOM 2337 O O . ASP A 1 298 ? 8.872 -2.039 32.534 1.00 77.44 298 ASP A O 1
ATOM 2341 N N . LEU A 1 299 ? 9.821 -2.681 30.609 1.00 81.00 299 LEU A N 1
ATOM 2342 C CA . LEU A 1 299 ? 8.788 -3.660 30.292 1.00 81.00 299 LEU A CA 1
ATOM 2343 C C . LEU A 1 299 ? 8.657 -4.723 31.385 1.00 81.00 299 LEU A C 1
ATOM 2345 O O . LEU A 1 299 ? 7.535 -5.114 31.690 1.00 81.00 299 LEU A O 1
ATOM 2349 N N . THR A 1 300 ? 9.772 -5.189 31.955 1.00 84.38 300 THR A N 1
ATOM 2350 C CA . THR A 1 300 ? 9.749 -6.258 32.968 1.00 84.38 300 THR A CA 1
ATOM 2351 C C . THR A 1 300 ? 9.249 -5.780 34.327 1.00 84.38 300 THR A C 1
ATOM 2353 O O . THR A 1 300 ? 8.880 -6.601 35.156 1.00 84.38 300 THR A O 1
ATOM 2356 N N . GLU A 1 301 ? 9.219 -4.465 34.545 1.00 81.62 301 GLU A N 1
ATOM 2357 C CA . GLU A 1 301 ? 8.773 -3.830 35.790 1.00 81.62 301 GLU A CA 1
ATOM 2358 C C . GLU A 1 301 ? 7.376 -3.200 35.658 1.00 81.62 301 GLU A C 1
ATOM 2360 O O . GLU A 1 301 ? 6.768 -2.790 36.646 1.00 81.62 301 GLU A O 1
ATOM 2365 N N . THR A 1 302 ? 6.844 -3.110 34.435 1.00 86.06 302 THR A N 1
ATOM 2366 C CA . THR A 1 302 ? 5.528 -2.521 34.182 1.00 86.06 302 THR A CA 1
ATOM 2367 C C . THR A 1 302 ? 4.421 -3.511 34.537 1.00 86.06 302 THR A C 1
ATOM 2369 O O . THR A 1 302 ? 4.365 -4.613 33.997 1.00 86.06 302 THR A O 1
ATOM 2372 N N . ASP A 1 303 ? 3.467 -3.070 35.357 1.00 90.69 303 ASP A N 1
ATOM 2373 C CA . ASP A 1 303 ? 2.240 -3.815 35.653 1.00 90.69 303 ASP A CA 1
ATOM 2374 C C . ASP A 1 303 ? 1.506 -4.279 34.375 1.00 90.69 303 ASP A C 1
ATOM 2376 O O . ASP A 1 303 ? 1.261 -3.496 33.446 1.00 90.69 303 ASP A O 1
ATOM 2380 N N . SER A 1 304 ? 1.111 -5.555 34.341 1.00 90.31 304 SER A N 1
ATOM 2381 C CA . SER A 1 304 ? 0.496 -6.182 33.164 1.00 90.31 304 SER A CA 1
ATOM 2382 C C . SER A 1 304 ? -0.789 -5.477 32.728 1.00 90.31 304 SER A C 1
ATOM 2384 O O . SER A 1 304 ? -1.006 -5.292 31.529 1.00 90.31 304 SER A O 1
ATOM 2386 N N . ARG A 1 305 ? -1.596 -4.964 33.669 1.00 89.88 305 ARG A N 1
ATOM 2387 C CA . ARG A 1 305 ? -2.849 -4.261 33.347 1.00 89.88 305 ARG A CA 1
ATOM 2388 C C . ARG A 1 305 ? -2.583 -2.956 32.603 1.00 89.88 305 ARG A C 1
ATOM 2390 O O . ARG A 1 305 ? -3.375 -2.569 31.744 1.00 89.88 305 ARG A O 1
ATOM 2397 N N . ARG A 1 306 ? -1.472 -2.262 32.881 1.00 89.75 306 ARG A N 1
ATOM 2398 C CA . ARG A 1 306 ? -1.060 -1.064 32.119 1.00 89.75 306 ARG A CA 1
ATOM 2399 C C . ARG A 1 306 ? -0.647 -1.425 30.693 1.00 89.75 306 ARG A C 1
ATOM 2401 O O . ARG A 1 306 ? -1.023 -0.708 29.759 1.00 89.75 306 ARG A O 1
ATOM 2408 N N . ILE A 1 307 ? 0.078 -2.532 30.520 1.00 91.06 307 ILE A N 1
ATOM 2409 C CA . ILE A 1 307 ? 0.472 -3.060 29.205 1.00 91.06 307 ILE A CA 1
ATOM 2410 C C . ILE A 1 307 ? -0.777 -3.412 28.387 1.00 91.06 307 ILE A C 1
ATOM 2412 O O . ILE A 1 307 ? -0.951 -2.900 27.278 1.00 91.06 307 ILE A O 1
ATOM 2416 N N . GLU A 1 308 ? -1.673 -4.219 28.956 1.00 91.44 308 GLU A N 1
ATOM 2417 C CA . GLU A 1 308 ? -2.931 -4.640 28.334 1.00 91.44 308 GLU A CA 1
ATOM 2418 C C . GLU A 1 308 ? -3.812 -3.445 27.981 1.00 91.44 308 GLU A C 1
ATOM 2420 O O . GLU A 1 308 ? -4.264 -3.337 26.844 1.00 91.44 308 GLU A O 1
ATOM 2425 N N . ARG A 1 309 ? -3.974 -2.483 28.898 1.00 92.25 309 ARG A N 1
ATOM 2426 C CA . ARG A 1 309 ? -4.732 -1.247 28.656 1.00 92.25 309 ARG A CA 1
ATOM 2427 C C . ARG A 1 309 ? -4.190 -0.466 27.462 1.00 92.25 309 ARG A C 1
ATOM 2429 O O . ARG A 1 309 ? -4.968 0.016 26.637 1.00 92.25 309 ARG A O 1
ATOM 2436 N N . MET A 1 310 ? -2.867 -0.320 27.351 1.00 94.12 310 MET A N 1
ATOM 2437 C CA . MET A 1 310 ? -2.251 0.396 26.232 1.00 94.12 310 MET A CA 1
ATOM 2438 C C . MET A 1 310 ? -2.448 -0.347 24.908 1.00 94.12 310 MET A C 1
ATOM 2440 O O . MET A 1 310 ? -2.778 0.287 23.903 1.00 94.12 310 MET A O 1
ATOM 2444 N N . ILE A 1 311 ? -2.254 -1.668 24.891 1.00 94.81 311 ILE A N 1
ATOM 2445 C CA . ILE A 1 311 ? -2.448 -2.491 23.691 1.00 94.81 311 ILE A CA 1
ATOM 2446 C C . ILE A 1 311 ? -3.924 -2.493 23.284 1.00 94.81 311 ILE A C 1
ATOM 2448 O O . ILE A 1 311 ? -4.227 -2.194 22.129 1.00 94.81 311 ILE A O 1
ATOM 2452 N N . GLY A 1 312 ? -4.837 -2.744 24.221 1.00 94.94 312 GLY A N 1
ATOM 2453 C CA . GLY A 1 312 ? -6.281 -2.736 24.002 1.00 94.94 312 GLY A CA 1
ATOM 2454 C C . GLY A 1 312 ? -6.744 -1.413 23.398 1.00 94.94 312 GLY A C 1
ATOM 2455 O O . GLY A 1 312 ? -7.287 -1.385 22.293 1.00 94.94 312 GLY A O 1
ATOM 2456 N N . LEU A 1 313 ? -6.405 -0.293 24.043 1.00 95.62 313 LEU A N 1
ATOM 2457 C CA . LEU A 1 313 ? -6.816 1.034 23.588 1.00 95.62 313 LEU A CA 1
ATOM 2458 C C . LEU A 1 313 ? -6.185 1.438 22.245 1.00 95.62 313 LEU A C 1
ATOM 2460 O O . LEU A 1 313 ? -6.876 1.967 21.375 1.00 95.62 313 LEU A O 1
ATOM 2464 N N . HIS A 1 314 ? -4.874 1.240 22.056 1.00 96.06 314 HIS A N 1
ATOM 2465 C CA . HIS A 1 314 ? -4.186 1.707 20.845 1.00 96.06 314 HIS A CA 1
ATOM 2466 C C . HIS A 1 314 ? -4.332 0.775 19.644 1.00 96.06 314 HIS A C 1
ATOM 2468 O O . HIS A 1 314 ? -4.229 1.245 18.513 1.00 96.06 314 HIS A O 1
ATOM 2474 N N . VAL A 1 315 ? -4.488 -0.529 19.864 1.00 96.38 315 VAL A N 1
ATOM 2475 C CA . VAL A 1 315 ? -4.479 -1.543 18.804 1.00 96.38 315 VAL A CA 1
ATOM 2476 C C . VAL A 1 315 ? -5.881 -2.091 18.624 1.00 96.38 315 VAL A C 1
ATOM 2478 O O . VAL A 1 315 ? -6.492 -1.821 17.592 1.00 96.38 315 VAL A O 1
ATOM 2481 N N . GLN A 1 316 ? -6.409 -2.813 19.611 1.00 95.38 316 GLN A N 1
ATOM 2482 C CA . GLN A 1 316 ? -7.673 -3.538 19.475 1.00 95.38 316 GLN A CA 1
ATOM 2483 C C . GLN A 1 316 ? -8.839 -2.585 19.190 1.00 95.38 316 GLN A C 1
ATOM 2485 O O . GLN A 1 316 ? -9.456 -2.677 18.127 1.00 95.38 316 GLN A O 1
ATOM 2490 N N . THR A 1 317 ? -9.076 -1.603 20.062 1.00 97.12 317 THR A N 1
ATOM 2491 C CA . THR A 1 317 ? -10.198 -0.665 19.933 1.00 97.12 317 THR A CA 1
ATOM 2492 C C . THR A 1 317 ? -10.136 0.115 18.623 1.00 97.12 317 THR A C 1
ATOM 2494 O O . THR A 1 317 ? -11.115 0.161 17.880 1.00 97.12 317 THR A O 1
ATOM 2497 N N . VAL A 1 318 ? -8.976 0.680 18.265 1.00 97.62 318 VAL A N 1
ATOM 2498 C CA . VAL A 1 318 ? -8.831 1.444 17.011 1.00 97.62 318 VAL A CA 1
ATOM 2499 C C . VAL A 1 318 ? -9.053 0.567 15.779 1.00 97.62 318 VAL A C 1
ATOM 2501 O O . VAL A 1 318 ? -9.666 1.021 14.809 1.00 97.62 318 VAL A O 1
ATOM 2504 N N . THR A 1 319 ? -8.588 -0.682 15.805 1.00 97.62 319 THR A N 1
ATOM 2505 C CA . THR A 1 319 ? -8.782 -1.637 14.704 1.00 97.62 319 THR A CA 1
ATOM 2506 C C . THR A 1 319 ? -10.256 -1.929 14.491 1.00 97.62 319 THR A C 1
ATOM 2508 O O . THR A 1 319 ? -10.744 -1.838 13.363 1.00 97.62 319 THR A O 1
ATOM 2511 N N . MET A 1 320 ? -10.975 -2.206 15.577 1.00 97.94 320 MET A N 1
ATOM 2512 C CA . MET A 1 320 ? -12.396 -2.533 15.529 1.00 97.94 320 MET A CA 1
ATOM 2513 C C . MET A 1 320 ? -13.248 -1.321 15.140 1.00 97.94 320 MET A C 1
ATOM 2515 O O . MET A 1 320 ? -14.084 -1.432 14.244 1.00 97.94 320 MET A O 1
ATOM 2519 N N . LEU A 1 321 ? -12.956 -0.127 15.668 1.00 97.88 321 LEU A N 1
ATOM 2520 C CA . LEU A 1 321 ? -13.602 1.112 15.216 1.00 97.88 321 LEU A CA 1
ATOM 2521 C C . LEU A 1 321 ? -13.363 1.359 13.716 1.00 97.88 321 LEU A C 1
ATOM 2523 O O . LEU A 1 321 ? -14.298 1.681 12.983 1.00 97.88 321 LEU A O 1
ATOM 2527 N N . CYS A 1 322 ? -12.133 1.167 13.224 1.00 97.88 322 CYS A N 1
ATOM 2528 C CA . CYS A 1 322 ? -11.834 1.296 11.795 1.00 97.88 322 CYS A CA 1
ATOM 2529 C C . CYS A 1 322 ? -12.565 0.248 10.947 1.00 97.88 322 CYS A C 1
ATOM 2531 O O . CYS A 1 322 ? -13.011 0.577 9.850 1.00 97.88 322 CYS A O 1
ATOM 2533 N N . ARG A 1 323 ? -12.713 -0.989 11.437 1.00 97.00 323 ARG A N 1
ATOM 2534 C CA . ARG A 1 323 ? -13.485 -2.046 10.770 1.00 97.00 323 ARG A CA 1
ATOM 2535 C C . ARG A 1 323 ? -14.957 -1.651 10.649 1.00 97.00 323 ARG A C 1
ATOM 2537 O O . ARG A 1 323 ? -15.484 -1.651 9.538 1.00 97.00 323 ARG A O 1
ATOM 2544 N N . TYR A 1 324 ? -15.604 -1.292 11.757 1.00 96.94 324 TYR A N 1
ATOM 2545 C CA . TYR A 1 324 ? -17.042 -1.013 11.797 1.00 96.94 324 TYR A CA 1
ATOM 2546 C C . TYR A 1 324 ? -17.413 0.259 11.040 1.00 96.94 324 TYR A C 1
ATOM 2548 O O . TYR A 1 324 ? -18.183 0.216 10.076 1.00 96.94 324 TYR A O 1
ATOM 2556 N N . PHE A 1 325 ? -16.798 1.387 11.396 1.00 97.56 325 PHE A N 1
ATOM 2557 C CA . PHE A 1 325 ? -17.073 2.647 10.715 1.00 97.56 325 PHE A CA 1
ATOM 2558 C C . PHE A 1 325 ? -16.532 2.647 9.283 1.00 97.56 325 PHE A C 1
ATOM 2560 O O . PHE A 1 325 ? -17.181 3.190 8.393 1.00 97.56 325 PHE A O 1
ATOM 2567 N N . GLY A 1 326 ? -15.402 1.985 9.011 1.00 95.56 326 GLY A N 1
ATOM 2568 C CA . GLY A 1 326 ? -14.872 1.839 7.654 1.00 95.56 326 GLY A CA 1
ATOM 2569 C C . GLY A 1 326 ? -15.803 1.048 6.735 1.00 95.56 326 GLY A C 1
ATOM 2570 O O . GLY A 1 326 ? -16.008 1.460 5.593 1.00 95.56 326 GLY A O 1
ATOM 2571 N N . ALA A 1 327 ? -16.423 -0.031 7.226 1.00 92.62 327 ALA A N 1
ATOM 2572 C CA . ALA A 1 327 ? -17.430 -0.783 6.477 1.00 92.62 327 ALA A CA 1
ATOM 2573 C C . ALA A 1 327 ? -18.672 0.071 6.164 1.00 92.62 327 ALA A C 1
ATOM 2575 O O . ALA A 1 327 ? -19.114 0.106 5.013 1.00 92.62 327 ALA A O 1
ATOM 2576 N N . ALA A 1 328 ? -19.185 0.821 7.145 1.00 91.94 328 ALA A N 1
ATOM 2577 C CA . ALA A 1 328 ? -20.321 1.724 6.946 1.00 91.94 328 ALA A CA 1
ATOM 2578 C C . ALA A 1 328 ? -19.998 2.861 5.953 1.00 91.94 328 ALA A C 1
ATOM 2580 O O . ALA A 1 328 ? -20.750 3.118 5.011 1.00 91.94 328 ALA A O 1
ATOM 2581 N N . MET A 1 329 ? -18.835 3.506 6.100 1.00 94.38 329 MET A N 1
ATOM 2582 C CA . MET A 1 329 ? -18.359 4.555 5.188 1.00 94.38 329 MET A CA 1
ATOM 2583 C C . MET A 1 329 ? -18.159 4.028 3.761 1.00 94.38 329 MET A C 1
ATOM 2585 O O . MET A 1 329 ? -18.489 4.720 2.794 1.00 94.38 329 MET A O 1
ATOM 2589 N N . LYS A 1 330 ? -17.642 2.800 3.626 1.00 86.69 330 LYS A N 1
ATOM 2590 C CA . LYS A 1 330 ? -17.465 2.101 2.348 1.00 86.69 330 LYS A CA 1
ATOM 2591 C C . LYS A 1 330 ? -18.800 1.865 1.650 1.00 86.69 330 LYS A C 1
ATOM 2593 O O . LYS A 1 330 ? -18.900 2.141 0.459 1.00 86.69 330 LYS A O 1
ATOM 2598 N N . ALA A 1 331 ? -19.813 1.390 2.377 1.00 81.44 331 ALA A N 1
ATOM 2599 C CA . ALA A 1 331 ? -21.147 1.151 1.825 1.00 81.44 331 ALA A CA 1
ATOM 2600 C C . ALA A 1 331 ? -21.776 2.437 1.255 1.00 81.44 331 ALA A C 1
ATOM 2602 O O . ALA A 1 331 ? -22.403 2.406 0.199 1.00 81.44 331 ALA A O 1
ATOM 2603 N N . ARG A 1 332 ? -21.540 3.581 1.909 1.00 86.00 332 ARG A N 1
ATOM 2604 C CA . ARG A 1 332 ? -22.021 4.900 1.467 1.00 86.00 332 ARG A CA 1
ATOM 2605 C C . ARG A 1 332 ? -21.157 5.553 0.378 1.00 86.00 332 ARG A C 1
ATOM 2607 O O . ARG A 1 332 ? -21.601 6.481 -0.294 1.00 86.00 332 ARG A O 1
ATOM 2614 N N . GLY A 1 333 ? -19.912 5.115 0.202 1.00 77.00 333 GLY A N 1
ATOM 2615 C CA . GLY A 1 333 ? -18.984 5.697 -0.770 1.00 77.00 333 GLY A CA 1
ATOM 2616 C C . GLY A 1 333 ? -18.307 7.004 -0.318 1.00 77.00 333 GLY A C 1
ATOM 2617 O O . GLY A 1 333 ? -17.788 7.749 -1.155 1.00 77.00 333 GLY A O 1
ATOM 2618 N N . LYS A 1 334 ? -18.360 7.339 0.982 1.00 84.94 334 LYS A N 1
ATOM 2619 C CA . LYS A 1 334 ? -17.808 8.588 1.542 1.00 84.94 334 LYS A CA 1
ATOM 2620 C C . LYS A 1 334 ? -17.491 8.447 3.031 1.00 84.94 334 LYS A C 1
ATOM 2622 O O . LYS A 1 334 ? -18.373 8.114 3.821 1.00 84.94 334 LYS A O 1
ATOM 2627 N N . GLY A 1 335 ? -16.277 8.811 3.436 1.00 93.94 335 GLY A N 1
ATOM 2628 C CA . GLY A 1 335 ? -15.926 8.954 4.852 1.00 93.94 335 GLY A CA 1
ATOM 2629 C C . GLY A 1 335 ? -14.464 9.317 5.094 1.00 93.94 335 GLY A C 1
ATOM 2630 O O . GLY A 1 335 ? -13.635 9.274 4.180 1.00 93.94 335 GLY A O 1
ATOM 2631 N N . TYR A 1 336 ? -14.145 9.673 6.333 1.00 97.38 336 TYR A N 1
ATOM 2632 C CA . TYR A 1 336 ? -12.807 10.068 6.753 1.00 97.38 336 TYR A CA 1
ATOM 2633 C C . TYR A 1 336 ? -12.446 9.408 8.083 1.00 97.38 336 TYR A C 1
ATOM 2635 O O . TYR A 1 336 ? -13.202 9.493 9.042 1.00 97.38 336 TYR A O 1
ATOM 2643 N N . ILE A 1 337 ? -11.269 8.792 8.158 1.00 98.25 337 ILE A N 1
ATOM 2644 C CA . ILE A 1 337 ? -10.724 8.184 9.374 1.00 98.25 337 ILE A CA 1
ATOM 2645 C C . ILE A 1 337 ? -9.359 8.812 9.660 1.00 98.25 337 ILE A C 1
ATOM 2647 O O . ILE A 1 337 ? -8.479 8.835 8.797 1.00 98.25 337 ILE A O 1
ATOM 2651 N N . LEU A 1 338 ? -9.161 9.314 10.872 1.00 98.12 338 LEU A N 1
ATOM 2652 C CA . LEU A 1 338 ? -7.896 9.854 11.351 1.00 98.12 338 LEU A CA 1
ATOM 2653 C C . LEU A 1 338 ? -7.425 9.042 12.553 1.00 98.12 338 LEU A C 1
ATOM 2655 O O . LEU A 1 338 ? -8.100 9.010 13.574 1.00 98.12 338 LEU A O 1
ATOM 2659 N N . ASN A 1 339 ? -6.245 8.437 12.445 1.00 98.06 339 ASN A N 1
ATOM 2660 C CA . ASN A 1 339 ? -5.644 7.627 13.503 1.00 98.06 339 ASN A CA 1
ATOM 2661 C C . ASN A 1 339 ? -4.401 8.320 14.078 1.00 98.06 339 ASN A C 1
ATOM 2663 O O . ASN A 1 339 ? -3.495 8.717 13.335 1.00 98.06 339 ASN A O 1
ATOM 2667 N N . MET A 1 340 ? -4.334 8.441 15.405 1.00 95.69 340 MET A N 1
ATOM 2668 C CA . MET A 1 340 ? -3.215 9.076 16.107 1.00 95.69 340 MET A CA 1
ATOM 2669 C C . MET A 1 340 ? -2.065 8.096 16.390 1.00 95.69 340 MET A C 1
ATOM 2671 O O . MET A 1 340 ? -2.096 7.304 17.335 1.00 95.69 340 MET A O 1
ATOM 2675 N N . SER A 1 341 ? -1.010 8.193 15.578 1.00 93.56 341 SER A N 1
ATOM 2676 C CA . SER A 1 341 ? 0.279 7.517 15.767 1.00 93.56 341 SER A CA 1
ATOM 2677 C C . SER A 1 341 ? 1.266 8.440 16.525 1.00 93.56 341 SER A C 1
ATOM 2679 O O . SER A 1 341 ? 0.853 9.253 17.347 1.00 93.56 341 SER A O 1
ATOM 2681 N N . SER A 1 342 ? 2.575 8.306 16.295 1.00 83.38 342 SER A N 1
ATOM 2682 C CA . SER A 1 342 ? 3.656 9.066 16.937 1.00 83.38 342 SER A CA 1
ATOM 2683 C C . SER A 1 342 ? 4.932 9.003 16.089 1.00 83.38 342 SER A C 1
ATOM 2685 O O . SER A 1 342 ? 5.119 8.058 15.321 1.00 83.38 342 SER A O 1
ATOM 2687 N N . MET A 1 343 ? 5.849 9.965 16.234 1.00 78.94 343 MET A N 1
ATOM 2688 C CA . MET A 1 343 ? 7.214 9.832 15.695 1.00 78.94 343 MET A CA 1
ATOM 2689 C C . MET A 1 343 ? 7.962 8.626 16.288 1.00 78.94 343 MET A C 1
ATOM 2691 O O . MET A 1 343 ? 8.768 8.019 15.583 1.00 78.94 343 MET A O 1
ATOM 2695 N N . SER A 1 344 ? 7.629 8.209 17.518 1.00 76.94 344 SER A N 1
ATOM 2696 C CA . SER A 1 344 ? 8.192 7.003 18.154 1.00 76.94 344 SER A CA 1
ATOM 2697 C C . SER A 1 344 ? 7.888 5.708 17.394 1.00 76.94 344 SER A C 1
ATOM 2699 O O . SER A 1 344 ? 8.601 4.726 17.560 1.00 76.94 344 SER A O 1
ATOM 2701 N N . ALA A 1 345 ? 6.915 5.708 16.473 1.00 77.69 345 ALA A N 1
ATOM 2702 C CA . ALA A 1 345 ? 6.659 4.586 15.567 1.00 77.69 345 ALA A CA 1
ATOM 2703 C C . ALA A 1 345 ? 7.889 4.172 14.732 1.00 77.69 345 ALA A C 1
ATOM 2705 O O . ALA A 1 345 ? 7.930 3.060 14.212 1.00 77.69 345 ALA A O 1
ATOM 2706 N N . GLY A 1 346 ? 8.857 5.077 14.535 1.00 59.94 346 GLY A N 1
ATOM 2707 C CA . GLY A 1 346 ? 10.123 4.796 13.850 1.00 59.94 346 GLY A CA 1
ATOM 2708 C C . GLY A 1 346 ? 11.353 4.816 14.759 1.00 59.94 346 GLY A C 1
ATOM 2709 O O . GLY A 1 346 ? 12.460 4.756 14.237 1.00 59.94 346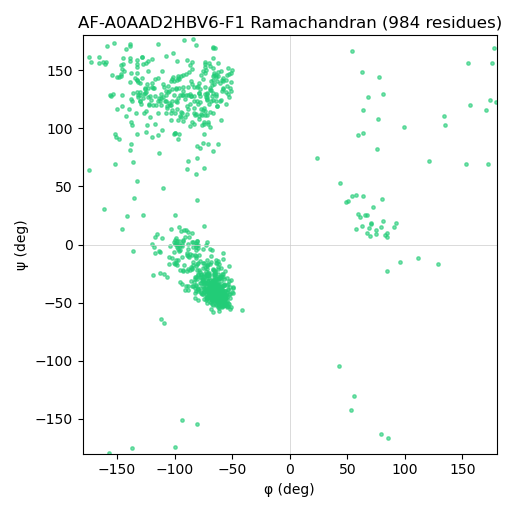 GLY A O 1
ATOM 2710 N N . MET A 1 347 ? 11.176 4.957 16.075 1.00 65.50 347 MET A N 1
ATOM 2711 C CA . MET A 1 347 ? 12.262 5.137 17.042 1.00 65.50 347 MET A CA 1
ATOM 2712 C C . MET A 1 347 ? 11.981 4.305 18.305 1.00 65.50 347 MET A C 1
ATOM 2714 O O . MET A 1 347 ? 11.438 4.838 19.276 1.00 65.50 347 MET A O 1
ATOM 2718 N N . PRO A 1 348 ? 12.271 2.991 18.291 1.00 60.28 348 PRO A N 1
ATOM 2719 C CA . PRO A 1 348 ? 12.145 2.168 19.486 1.00 60.28 348 PRO A CA 1
ATOM 2720 C C . PRO A 1 348 ? 13.239 2.559 20.491 1.00 60.28 348 PRO A C 1
ATOM 2722 O O . PRO A 1 348 ? 14.424 2.477 20.177 1.00 60.28 348 PRO A O 1
ATOM 2725 N N . PHE A 1 349 ? 12.833 2.991 21.685 1.00 64.75 349 PHE A N 1
ATOM 2726 C CA . PHE A 1 349 ? 13.723 3.303 22.806 1.00 64.75 349 PHE A CA 1
ATOM 2727 C C . PHE A 1 349 ? 13.327 2.470 24.035 1.00 64.75 349 PHE A C 1
ATOM 2729 O O . PHE A 1 349 ? 12.132 2.186 24.200 1.00 64.75 349 PHE A O 1
ATOM 2736 N N . PRO A 1 350 ? 14.288 2.112 24.909 1.00 70.31 350 PRO A N 1
ATOM 2737 C CA . PRO A 1 350 ? 13.982 1.629 26.255 1.00 70.31 350 PRO A CA 1
ATOM 2738 C C . PRO A 1 350 ? 13.030 2.590 26.985 1.00 70.31 350 PRO A C 1
ATOM 2740 O O . PRO A 1 350 ? 13.041 3.794 26.722 1.00 70.31 350 PRO A O 1
ATOM 2743 N N . GLY A 1 351 ? 12.167 2.057 27.849 1.00 74.00 351 GLY A N 1
ATOM 2744 C CA . GLY A 1 351 ? 11.143 2.829 28.563 1.00 74.00 351 GLY A CA 1
ATOM 2745 C C . GLY A 1 351 ? 9.834 3.050 27.791 1.00 74.00 351 GLY A C 1
ATOM 2746 O O . GLY A 1 351 ? 8.796 3.265 28.396 1.00 74.00 351 GLY A O 1
ATOM 2747 N N . ILE A 1 352 ? 9.825 2.973 26.453 1.00 80.94 352 ILE A N 1
ATOM 2748 C CA . ILE A 1 352 ? 8.602 3.173 25.640 1.00 80.94 352 ILE A CA 1
ATOM 2749 C C . ILE A 1 352 ? 8.343 2.029 24.660 1.00 80.94 352 ILE A C 1
ATOM 2751 O O . ILE A 1 352 ? 7.720 2.235 23.617 1.00 80.94 352 ILE A O 1
ATOM 2755 N N . SER A 1 353 ? 8.834 0.828 24.960 1.00 83.44 353 SER A N 1
ATOM 2756 C CA . SER A 1 353 ? 8.789 -0.338 24.067 1.00 83.44 353 SER A CA 1
ATOM 2757 C C . SER A 1 353 ? 7.364 -0.644 23.575 1.00 83.44 353 SER A C 1
ATOM 2759 O O . SER A 1 353 ? 7.119 -0.667 22.365 1.00 83.44 353 SER A O 1
ATOM 2761 N N . VAL A 1 354 ? 6.403 -0.772 24.497 1.00 88.12 354 VAL A N 1
ATOM 2762 C CA . VAL A 1 354 ? 4.982 -1.038 24.196 1.00 88.12 354 VAL A CA 1
ATOM 2763 C C . VAL A 1 354 ? 4.339 0.147 23.472 1.00 88.12 354 VAL A C 1
ATOM 2765 O O . VAL A 1 354 ? 3.658 -0.020 22.456 1.00 88.12 354 VAL A O 1
ATOM 2768 N N . TYR A 1 355 ? 4.602 1.377 23.921 1.00 87.94 355 TYR A N 1
ATOM 2769 C CA . TYR A 1 355 ? 4.048 2.576 23.290 1.00 87.94 355 TYR A CA 1
ATOM 2770 C C . TYR A 1 355 ? 4.532 2.742 21.843 1.00 87.94 355 TYR A C 1
ATOM 2772 O O . TYR A 1 355 ? 3.732 2.929 20.925 1.00 87.94 355 TYR A O 1
ATOM 2780 N N . ALA A 1 356 ? 5.838 2.633 21.601 1.00 83.44 356 ALA A N 1
ATOM 2781 C CA . ALA A 1 356 ? 6.418 2.705 20.265 1.00 83.44 356 ALA A CA 1
ATOM 2782 C C . ALA A 1 356 ? 5.875 1.589 19.357 1.00 83.44 356 ALA A C 1
ATOM 2784 O O . ALA A 1 356 ? 5.518 1.866 18.207 1.00 83.44 356 ALA A O 1
ATOM 2785 N N . ALA A 1 357 ? 5.730 0.362 19.876 1.00 90.56 357 ALA A N 1
ATOM 2786 C CA . ALA A 1 357 ? 5.148 -0.763 19.146 1.00 90.56 357 ALA A CA 1
ATOM 2787 C C . ALA A 1 357 ? 3.690 -0.496 18.734 1.00 90.56 357 ALA A C 1
ATOM 2789 O O . ALA A 1 357 ? 3.355 -0.605 17.552 1.00 90.56 357 ALA A O 1
ATOM 2790 N N . THR A 1 358 ? 2.837 -0.057 19.665 1.00 94.81 358 THR A N 1
ATOM 2791 C CA . THR A 1 358 ? 1.424 0.251 19.376 1.00 94.81 358 THR A CA 1
ATOM 2792 C C . THR A 1 358 ? 1.269 1.425 18.401 1.00 94.81 358 THR A C 1
ATOM 2794 O O . THR A 1 358 ? 0.448 1.383 17.482 1.00 94.81 358 THR A O 1
ATOM 2797 N N . LYS A 1 359 ? 2.104 2.469 18.500 1.00 93.19 359 LYS A N 1
ATOM 2798 C CA . LYS A 1 359 ? 2.089 3.576 17.527 1.00 93.19 359 LYS A CA 1
ATOM 2799 C C . LYS A 1 359 ? 2.640 3.160 16.158 1.00 93.19 359 LYS A C 1
ATOM 2801 O O . LYS A 1 359 ? 2.148 3.665 15.142 1.00 93.19 359 LYS A O 1
ATOM 2806 N N . SER A 1 360 ? 3.594 2.228 16.101 1.00 90.81 360 SER A N 1
ATOM 2807 C CA . SER A 1 360 ? 4.065 1.611 14.852 1.00 90.81 360 SER A CA 1
ATOM 2808 C C . SER A 1 360 ? 2.970 0.785 14.180 1.00 90.81 360 SER A C 1
ATOM 2810 O O . SER A 1 360 ? 2.717 0.977 12.986 1.00 90.81 360 SER A O 1
ATOM 2812 N N . TYR A 1 361 ? 2.234 -0.019 14.959 1.00 95.44 361 TYR A N 1
ATOM 2813 C CA . TYR A 1 361 ? 1.028 -0.706 14.499 1.00 95.44 361 TYR A CA 1
ATOM 2814 C C . TYR A 1 361 ? 0.062 0.283 13.846 1.00 95.44 361 TYR A C 1
ATOM 2816 O O . TYR A 1 361 ? -0.238 0.147 12.663 1.00 95.44 361 TYR A O 1
ATOM 2824 N N . LEU A 1 362 ? -0.334 1.347 14.555 1.00 92.94 362 LEU A N 1
ATOM 2825 C CA . LEU A 1 362 ? -1.288 2.334 14.041 1.00 92.94 362 LEU A CA 1
ATOM 2826 C C . LEU A 1 362 ? -0.832 2.994 12.738 1.00 92.94 362 LEU A C 1
ATOM 2828 O O . LEU A 1 362 ? -1.647 3.207 11.837 1.00 92.94 362 LEU A O 1
ATOM 2832 N N . LYS A 1 363 ? 0.462 3.301 12.599 1.00 87.81 363 LYS A N 1
ATOM 2833 C CA . LYS A 1 363 ? 1.021 3.871 11.364 1.00 87.81 363 LYS A CA 1
ATOM 2834 C C . LYS A 1 363 ? 0.878 2.904 10.189 1.00 87.81 363 LYS A C 1
ATOM 2836 O O . LYS A 1 363 ? 0.443 3.307 9.108 1.00 87.81 363 LYS A O 1
ATOM 2841 N N . GLN A 1 364 ? 1.255 1.646 10.395 1.00 75.56 364 GLN A N 1
ATOM 2842 C CA . GLN A 1 364 ? 1.249 0.624 9.350 1.00 75.56 364 GLN A CA 1
ATOM 2843 C C . GLN A 1 364 ? -0.178 0.200 8.995 1.00 75.56 364 GLN A C 1
ATOM 2845 O O . GLN A 1 364 ? -0.533 0.195 7.816 1.00 75.56 364 GLN A O 1
ATOM 2850 N N . PHE A 1 365 ? -1.005 -0.045 10.009 1.00 94.12 365 PHE A N 1
ATOM 2851 C CA . PHE A 1 365 ? -2.423 -0.363 9.890 1.00 94.12 365 PHE A CA 1
ATOM 2852 C C . PHE A 1 365 ? -3.165 0.704 9.085 1.00 94.12 365 PHE A C 1
ATOM 2854 O O . PHE A 1 365 ? -3.747 0.398 8.049 1.00 94.12 365 PHE A O 1
ATOM 2861 N N . SER A 1 366 ? -3.035 1.981 9.465 1.00 91.44 366 SER A N 1
ATOM 2862 C CA . SER A 1 366 ? -3.685 3.095 8.758 1.00 91.44 366 SER A CA 1
ATOM 2863 C C . SER A 1 366 ? -3.292 3.177 7.282 1.00 91.44 366 SER A C 1
ATOM 2865 O O . SER A 1 366 ? -4.118 3.521 6.440 1.00 91.44 366 SER A O 1
ATOM 2867 N N . LYS A 1 367 ? -2.033 2.861 6.945 1.00 76.81 367 LYS A N 1
ATOM 2868 C CA . LYS A 1 367 ? -1.559 2.828 5.555 1.00 76.81 367 LYS A CA 1
ATOM 2869 C C . LYS A 1 367 ? -2.177 1.670 4.768 1.00 76.81 367 LYS A C 1
ATOM 2871 O O . LYS A 1 367 ? -2.455 1.849 3.582 1.00 76.81 367 LYS A O 1
ATOM 2876 N N . ALA A 1 368 ? -2.359 0.510 5.397 1.00 64.31 368 ALA A N 1
ATOM 2877 C CA . ALA A 1 368 ? -2.993 -0.651 4.781 1.00 64.31 368 ALA A CA 1
ATOM 2878 C C . ALA A 1 368 ? -4.473 -0.368 4.492 1.00 64.31 368 ALA A C 1
ATOM 2880 O O . ALA A 1 368 ? -4.859 -0.310 3.322 1.00 64.31 368 ALA A O 1
ATOM 2881 N N . ILE A 1 369 ? -5.248 -0.023 5.526 1.00 85.12 369 ILE A N 1
ATOM 2882 C CA . ILE A 1 369 ? -6.690 0.225 5.387 1.00 85.12 369 ILE A CA 1
ATOM 2883 C C . ILE A 1 369 ? -7.002 1.454 4.527 1.00 85.12 369 ILE A C 1
ATOM 2885 O O . ILE A 1 369 ? -8.045 1.505 3.881 1.00 85.12 369 ILE A O 1
ATOM 2889 N N . HIS A 1 370 ? -6.087 2.432 4.439 1.00 86.62 370 HIS A N 1
ATOM 2890 C CA . HIS A 1 370 ? -6.217 3.512 3.462 1.00 86.62 370 HIS A CA 1
ATOM 2891 C C . HIS A 1 370 ? -6.348 2.946 2.053 1.00 86.62 370 HIS A C 1
ATOM 2893 O O . HIS A 1 370 ? -7.248 3.353 1.337 1.00 86.62 370 HIS A O 1
ATOM 2899 N N . ASN A 1 371 ? -5.465 2.031 1.641 1.00 64.88 371 ASN A N 1
ATOM 2900 C CA . ASN A 1 371 ? -5.510 1.487 0.284 1.00 64.88 371 ASN A CA 1
ATOM 2901 C C . ASN A 1 371 ? -6.747 0.607 0.066 1.00 64.88 371 ASN A C 1
ATOM 2903 O O . ASN A 1 371 ? -7.308 0.645 -1.021 1.00 64.88 371 ASN A O 1
ATOM 2907 N N . GLU A 1 372 ? -7.191 -0.129 1.086 1.00 73.31 372 GLU A N 1
ATOM 2908 C CA . GLU A 1 372 ? -8.399 -0.963 1.007 1.00 73.31 372 GLU A CA 1
ATOM 2909 C C . GLU A 1 372 ? -9.679 -0.140 0.832 1.00 73.31 372 GLU A C 1
ATOM 2911 O O . GLU A 1 372 ? -10.592 -0.555 0.120 1.00 73.31 372 GLU A O 1
ATOM 2916 N N . LEU A 1 373 ? -9.753 1.026 1.478 1.00 76.12 373 LEU A N 1
ATOM 2917 C CA . LEU A 1 373 ? -10.954 1.859 1.503 1.00 76.12 373 LEU A CA 1
ATOM 2918 C C . LEU A 1 373 ? -10.917 3.024 0.492 1.00 76.12 373 LEU A C 1
ATOM 2920 O O . LEU A 1 373 ? -11.960 3.615 0.200 1.00 76.12 373 LEU A O 1
ATOM 2924 N N . TYR A 1 374 ? -9.744 3.331 -0.080 1.00 76.81 374 TYR A N 1
ATOM 2925 C CA . TYR A 1 374 ? -9.527 4.474 -0.977 1.00 76.81 374 TYR A CA 1
ATOM 2926 C C . TYR A 1 374 ? -10.458 4.467 -2.192 1.00 76.81 374 TYR A C 1
ATOM 2928 O O . TYR A 1 374 ? -11.069 5.491 -2.511 1.00 76.81 374 TYR A O 1
ATOM 2936 N N . ASP A 1 375 ? -10.587 3.313 -2.849 1.00 67.38 375 ASP A N 1
ATOM 2937 C CA . ASP A 1 375 ? -11.390 3.165 -4.070 1.00 67.38 375 ASP A CA 1
ATOM 2938 C C . ASP A 1 375 ? -12.897 3.301 -3.801 1.00 67.38 375 ASP A C 1
ATOM 2940 O O . ASP A 1 375 ? -13.671 3.600 -4.708 1.00 67.38 375 ASP A O 1
ATOM 2944 N N . TYR A 1 376 ? -13.303 3.187 -2.535 1.00 73.06 376 TYR A N 1
ATOM 2945 C CA . TYR A 1 376 ? -14.677 3.359 -2.071 1.00 73.06 376 TYR A CA 1
ATOM 2946 C C . TYR A 1 376 ? -14.947 4.774 -1.538 1.00 73.06 376 TYR A C 1
ATOM 2948 O O . TYR A 1 376 ? -15.927 4.997 -0.839 1.00 73.06 376 TYR A O 1
ATOM 2956 N N . GLY A 1 377 ? -14.076 5.747 -1.823 1.00 74.88 377 GLY A N 1
ATOM 2957 C CA . GLY A 1 377 ? -14.292 7.146 -1.435 1.00 74.88 377 GLY A CA 1
ATOM 2958 C C . GLY A 1 377 ? -14.063 7.446 0.050 1.00 74.88 377 GLY A C 1
ATOM 2959 O O . GLY A 1 377 ? -14.387 8.547 0.506 1.00 74.88 377 GLY A O 1
ATOM 2960 N N . VAL A 1 378 ? -13.462 6.516 0.797 1.00 88.06 378 VAL A N 1
ATOM 2961 C CA . VAL A 1 378 ? -13.116 6.690 2.212 1.00 88.06 378 VAL A CA 1
ATOM 2962 C C . VAL A 1 378 ? -11.624 6.983 2.347 1.00 88.06 378 VAL A C 1
ATOM 2964 O O . VAL A 1 378 ? -10.784 6.330 1.727 1.00 88.06 378 VAL A O 1
ATOM 2967 N N . ARG A 1 379 ? -11.262 7.980 3.156 1.00 88.88 379 ARG A N 1
ATOM 2968 C CA . ARG A 1 379 ? -9.860 8.375 3.350 1.00 88.88 379 ARG A CA 1
ATOM 2969 C C . ARG A 1 379 ? -9.392 8.094 4.758 1.00 88.88 379 ARG A C 1
ATOM 2971 O O . ARG A 1 379 ? -9.952 8.629 5.704 1.00 88.88 379 ARG A O 1
ATOM 2978 N N . VAL A 1 380 ? -8.289 7.364 4.873 1.00 94.25 380 VAL A N 1
ATOM 2979 C CA . VAL A 1 380 ? -7.629 7.126 6.161 1.00 94.25 380 VAL A CA 1
ATOM 2980 C C . VAL A 1 380 ? -6.324 7.915 6.251 1.00 94.25 380 VAL A C 1
ATOM 2982 O O . VAL A 1 380 ? -5.530 7.894 5.312 1.00 94.25 380 VAL A O 1
ATOM 2985 N N . THR A 1 381 ? -6.084 8.622 7.353 1.00 94.12 381 THR A N 1
ATOM 2986 C CA . THR A 1 381 ? -4.846 9.378 7.604 1.00 94.12 381 THR A CA 1
ATOM 2987 C C . THR A 1 381 ? -4.250 8.995 8.951 1.00 94.12 381 THR A C 1
ATOM 2989 O O . THR A 1 381 ? -4.912 9.116 9.975 1.00 94.12 381 THR A O 1
ATOM 2992 N N . ALA A 1 382 ? -2.977 8.595 8.963 1.00 93.81 382 ALA A N 1
ATOM 2993 C CA . ALA A 1 382 ? -2.198 8.499 10.196 1.00 93.81 382 ALA A CA 1
ATOM 2994 C C . ALA A 1 382 ? -1.512 9.836 10.489 1.00 93.81 382 ALA A C 1
ATOM 2996 O O . ALA A 1 382 ? -0.806 10.375 9.632 1.00 93.81 382 ALA A O 1
ATOM 2997 N N . VAL A 1 383 ? -1.672 10.347 11.706 1.00 92.50 383 VAL A N 1
ATOM 2998 C CA . VAL A 1 383 ? -0.953 11.533 12.185 1.00 92.50 383 VAL A CA 1
ATOM 2999 C C . VAL A 1 383 ? 0.166 11.076 13.115 1.00 92.50 383 VAL A C 1
ATOM 3001 O O . VAL A 1 383 ? -0.101 10.434 14.124 1.00 92.50 383 VAL A O 1
ATOM 3004 N N . CYS A 1 384 ? 1.419 11.396 12.777 1.00 88.88 384 CYS A N 1
ATOM 3005 C CA . CYS A 1 384 ? 2.609 11.000 13.544 1.00 88.88 384 CYS A CA 1
ATOM 3006 C C . CYS A 1 384 ? 3.285 12.237 14.165 1.00 88.88 384 CYS A C 1
ATOM 3008 O O . CYS A 1 384 ? 4.252 12.748 13.592 1.00 88.88 384 CYS A O 1
ATOM 3010 N N . PRO A 1 385 ? 2.760 12.782 15.276 1.00 84.00 385 PRO A N 1
ATOM 3011 C CA . PRO A 1 385 ? 3.334 13.959 15.910 1.00 84.00 385 PRO A CA 1
ATOM 3012 C C . PRO A 1 385 ? 4.638 13.644 16.643 1.00 84.00 385 PRO A C 1
ATOM 3014 O O . PRO A 1 385 ? 4.851 12.525 17.114 1.00 84.00 385 PRO A O 1
ATOM 3017 N N . GLY A 1 386 ? 5.497 14.659 16.747 1.00 77.06 386 GLY A N 1
ATOM 3018 C CA . GLY A 1 386 ? 6.542 14.697 17.766 1.00 77.06 386 GLY A CA 1
ATOM 3019 C C . GLY A 1 386 ? 5.989 15.162 19.108 1.00 77.06 386 GLY A C 1
ATOM 3020 O O . GLY A 1 386 ? 4.795 15.027 19.359 1.00 77.06 386 GLY A O 1
ATOM 3021 N N . ALA A 1 387 ? 6.833 15.737 19.961 1.00 74.94 387 ALA A N 1
ATOM 3022 C CA . ALA A 1 387 ? 6.394 16.195 21.272 1.00 74.94 387 ALA A CA 1
ATOM 3023 C C . ALA A 1 387 ? 5.353 17.335 21.154 1.00 74.94 387 ALA A C 1
ATOM 3025 O O . ALA A 1 387 ? 5.551 18.329 20.447 1.00 74.94 387 ALA A O 1
ATOM 3026 N N . VAL A 1 388 ? 4.213 17.170 21.828 1.00 80.81 388 VAL A N 1
ATOM 3027 C CA . VAL A 1 388 ? 3.081 18.112 21.832 1.00 80.81 388 VAL A CA 1
ATOM 3028 C C . VAL A 1 388 ? 2.855 18.566 23.267 1.00 80.81 388 VAL A C 1
ATOM 3030 O O . VAL A 1 388 ? 2.944 17.753 24.182 1.00 80.81 388 VAL A O 1
ATOM 3033 N N . ALA A 1 389 ? 2.570 19.852 23.466 1.00 79.38 389 ALA A N 1
ATOM 3034 C CA . ALA A 1 389 ? 2.218 20.389 24.778 1.00 79.38 389 ALA A CA 1
ATOM 3035 C C . ALA A 1 389 ? 0.815 19.905 25.189 1.00 79.38 389 ALA A C 1
ATOM 3037 O O . ALA A 1 389 ? -0.189 20.544 24.875 1.00 79.38 389 ALA A O 1
ATOM 3038 N N . THR A 1 390 ? 0.773 18.729 25.809 1.00 80.50 390 THR A N 1
ATOM 3039 C CA . THR A 1 390 ? -0.409 18.054 26.356 1.00 80.50 390 THR A CA 1
ATOM 3040 C C . THR A 1 390 ? -0.020 17.315 27.626 1.00 80.50 390 THR A C 1
ATOM 3042 O O . THR A 1 390 ? 1.136 16.910 27.764 1.00 80.50 390 THR A O 1
ATOM 3045 N N . ASP A 1 391 ? -1.006 16.999 28.456 1.00 76.06 391 ASP A N 1
ATOM 3046 C CA . ASP A 1 391 ? -0.789 16.296 29.726 1.00 76.06 391 ASP A CA 1
ATOM 3047 C C . ASP A 1 391 ? -0.446 14.806 29.566 1.00 76.06 391 ASP A C 1
ATOM 3049 O O . ASP A 1 391 ? -0.139 14.135 30.541 1.00 76.06 391 ASP A O 1
ATOM 3053 N N . LEU A 1 392 ? -0.390 14.298 28.327 1.00 73.62 392 LEU A N 1
ATOM 3054 C CA . LEU A 1 392 ? 0.002 12.921 28.005 1.00 73.62 392 LEU A CA 1
ATOM 3055 C C . LEU A 1 392 ? 1.355 12.504 28.621 1.00 73.62 392 LEU A C 1
ATOM 3057 O O . LEU A 1 392 ? 1.543 11.335 28.933 1.00 73.62 392 LEU A O 1
ATOM 3061 N N . TYR A 1 393 ? 2.291 13.446 28.783 1.00 69.69 393 TYR A N 1
ATOM 3062 C CA . TYR A 1 393 ? 3.621 13.207 29.368 1.00 69.69 393 TYR A CA 1
ATOM 3063 C C . TYR A 1 393 ? 3.722 13.627 30.845 1.00 69.69 393 TYR A C 1
ATOM 3065 O O . TYR A 1 393 ? 4.815 13.616 31.401 1.00 69.69 393 TYR A O 1
ATOM 3073 N N . ASN A 1 394 ? 2.614 14.071 31.448 1.00 67.56 394 ASN A N 1
ATOM 3074 C CA . ASN A 1 394 ? 2.528 14.586 32.818 1.00 67.56 394 ASN A CA 1
ATOM 3075 C C . ASN A 1 394 ? 3.570 15.676 33.171 1.00 67.56 394 ASN A C 1
ATOM 3077 O O . ASN A 1 394 ? 4.116 15.726 34.271 1.00 67.56 394 ASN A O 1
ATOM 3081 N N . LEU A 1 395 ? 3.885 16.558 32.214 1.00 70.19 395 LEU A N 1
ATOM 3082 C CA . LEU A 1 395 ? 4.828 17.665 32.408 1.00 70.19 395 LEU A CA 1
ATOM 3083 C C . LEU A 1 395 ? 4.150 18.843 33.115 1.00 70.19 395 LEU A C 1
ATOM 3085 O O . LEU A 1 395 ? 3.083 19.283 32.685 1.00 70.19 395 LEU A O 1
ATOM 3089 N N . SER A 1 396 ? 4.816 19.435 34.114 1.00 77.56 396 SER A N 1
ATOM 3090 C CA . SER A 1 396 ? 4.302 20.633 34.791 1.00 77.56 396 SER A CA 1
ATOM 3091 C C . SER A 1 396 ? 4.100 21.802 33.814 1.00 77.56 396 SER A C 1
ATOM 3093 O O . SER A 1 396 ? 4.835 21.969 32.832 1.00 77.56 396 SER A O 1
ATOM 3095 N N . GLY A 1 397 ? 3.123 22.671 34.099 1.00 76.62 397 GLY A N 1
ATOM 3096 C CA . GLY A 1 397 ? 2.791 23.807 33.231 1.00 76.62 397 GLY A CA 1
ATOM 3097 C C . GLY A 1 397 ? 3.964 24.768 32.981 1.00 76.62 397 GLY A C 1
ATOM 3098 O O . GLY A 1 397 ? 4.022 25.417 31.935 1.00 76.62 397 GLY A O 1
ATOM 3099 N N . HIS A 1 398 ? 4.936 24.831 33.899 1.00 78.12 398 HIS A N 1
ATOM 3100 C CA . HIS A 1 398 ? 6.180 25.574 33.699 1.00 78.12 398 HIS A CA 1
ATOM 3101 C C . HIS A 1 398 ? 7.016 24.984 32.549 1.00 78.12 398 HIS A C 1
ATOM 3103 O O . HIS A 1 398 ? 7.356 25.706 31.608 1.00 78.12 398 HIS A O 1
ATOM 3109 N N . TYR A 1 399 ? 7.287 23.674 32.572 1.00 75.69 399 TYR A N 1
ATOM 3110 C CA . TYR A 1 399 ? 8.087 23.005 31.540 1.00 75.69 399 TYR A CA 1
ATOM 3111 C C . TYR A 1 399 ? 7.376 22.948 30.187 1.00 75.69 399 TYR A C 1
ATOM 3113 O O . TYR A 1 399 ? 8.028 23.101 29.153 1.00 75.69 399 TYR A O 1
ATOM 3121 N N . GLN A 1 400 ? 6.044 22.826 30.166 1.00 79.69 400 GLN A N 1
ATOM 3122 C CA . GLN A 1 400 ? 5.282 22.926 28.917 1.00 79.69 400 GLN A CA 1
ATOM 3123 C C . GLN A 1 400 ? 5.448 24.310 28.260 1.00 79.69 400 GLN A C 1
ATOM 3125 O O . GLN A 1 400 ? 5.716 24.404 27.058 1.00 79.69 400 GLN A O 1
ATOM 3130 N N . ARG A 1 401 ? 5.350 25.401 29.040 1.00 82.75 401 ARG A N 1
ATOM 3131 C CA . ARG A 1 401 ? 5.561 26.775 28.539 1.00 82.75 401 ARG A CA 1
ATOM 3132 C C . ARG A 1 401 ? 6.985 26.986 28.029 1.00 82.75 401 ARG A C 1
ATOM 3134 O O . ARG A 1 401 ? 7.164 27.579 26.963 1.00 82.75 401 ARG A O 1
ATOM 3141 N N . LEU A 1 402 ? 7.981 26.477 28.752 1.00 75.69 402 LEU A N 1
ATOM 3142 C CA . LEU A 1 402 ? 9.381 26.555 28.341 1.00 75.69 402 LEU A CA 1
ATOM 3143 C C . LEU A 1 402 ? 9.633 25.775 27.040 1.00 75.69 402 LEU A C 1
ATOM 3145 O O . LEU A 1 402 ? 10.191 26.329 26.095 1.00 75.69 402 LEU A O 1
ATOM 3149 N N . GLY A 1 403 ? 9.149 24.534 26.943 1.00 74.75 403 GLY A N 1
ATOM 3150 C CA . GLY A 1 403 ? 9.288 23.700 25.746 1.00 74.75 403 GLY A CA 1
ATOM 3151 C C . GLY A 1 403 ? 8.615 24.295 24.505 1.00 74.75 403 GLY A C 1
ATOM 3152 O O . GLY A 1 403 ? 9.152 24.187 23.402 1.00 74.75 403 GLY A O 1
ATOM 3153 N N . LEU A 1 404 ? 7.479 24.986 24.669 1.00 80.69 404 LEU A N 1
ATOM 3154 C CA . LEU A 1 404 ? 6.840 25.755 23.595 1.00 80.69 404 LEU A CA 1
ATOM 3155 C C . LEU A 1 404 ? 7.685 26.965 23.168 1.00 80.69 404 LEU A C 1
ATOM 3157 O O . LEU A 1 404 ? 7.821 27.214 21.971 1.00 80.69 404 LEU A O 1
ATOM 3161 N N . ARG A 1 405 ? 8.256 27.709 24.126 1.00 76.75 405 ARG A N 1
ATOM 3162 C CA . ARG A 1 405 ? 9.101 28.888 23.857 1.00 76.75 405 ARG A CA 1
ATOM 3163 C C . ARG A 1 405 ? 10.396 28.513 23.132 1.00 76.75 405 ARG A C 1
ATOM 3165 O O . ARG A 1 405 ? 10.824 29.247 22.250 1.00 76.75 405 ARG A O 1
ATOM 3172 N N . LEU A 1 406 ? 10.979 27.366 23.477 1.00 69.81 406 LEU A N 1
ATOM 3173 C CA . LEU A 1 406 ? 12.195 26.829 22.859 1.00 69.81 406 LEU A CA 1
ATOM 3174 C C . LEU A 1 406 ? 11.936 26.091 21.531 1.00 69.81 406 LEU A C 1
ATOM 3176 O O . LEU A 1 406 ? 12.880 25.653 20.883 1.00 69.81 406 LEU A O 1
ATOM 3180 N N . GLY A 1 407 ? 10.674 25.928 21.115 1.00 73.44 407 GLY A N 1
ATOM 3181 C CA . GLY A 1 407 ? 10.313 25.238 19.870 1.00 73.44 407 GLY A CA 1
ATOM 3182 C C . GLY A 1 407 ? 10.434 23.708 19.914 1.00 73.44 407 GLY A C 1
ATOM 3183 O O . GLY A 1 407 ? 10.283 23.062 18.878 1.00 73.44 407 GLY A O 1
ATOM 3184 N N . ILE A 1 408 ? 10.669 23.130 21.095 1.00 72.06 408 ILE A N 1
ATOM 3185 C CA . ILE A 1 408 ? 10.766 21.679 21.324 1.00 72.06 408 ILE A CA 1
ATOM 3186 C C . ILE A 1 408 ? 9.372 21.033 21.283 1.00 72.06 408 ILE A C 1
ATOM 3188 O O . ILE A 1 408 ? 9.205 19.939 20.744 1.00 72.06 408 ILE A O 1
ATOM 3192 N N . LEU A 1 409 ? 8.358 21.721 21.822 1.00 75.38 409 LEU A N 1
ATOM 3193 C CA . LEU A 1 409 ? 6.966 21.264 21.841 1.00 75.38 409 LEU A CA 1
ATOM 3194 C C . LEU A 1 409 ? 6.124 21.957 20.765 1.00 75.38 409 LEU A C 1
ATOM 3196 O O . LEU A 1 409 ? 6.257 23.154 20.506 1.00 75.38 409 LEU A O 1
ATOM 3200 N N . MET A 1 410 ? 5.182 21.220 20.173 1.00 85.38 410 MET A N 1
ATOM 3201 C CA . MET A 1 410 ? 4.155 21.776 19.288 1.00 85.38 410 MET A CA 1
ATOM 3202 C C . MET A 1 410 ? 2.858 22.080 20.050 1.00 85.38 410 MET A C 1
ATOM 3204 O O . MET A 1 410 ? 2.448 21.322 20.925 1.00 85.38 410 MET A O 1
ATOM 3208 N N . ARG A 1 411 ? 2.154 23.158 19.672 1.00 88.31 411 ARG A N 1
ATOM 3209 C CA . ARG A 1 411 ? 0.791 23.431 20.165 1.00 88.31 411 ARG A CA 1
ATOM 3210 C C . ARG A 1 411 ? -0.221 22.408 19.603 1.00 88.31 411 ARG A C 1
ATOM 3212 O O . ARG A 1 411 ? -0.218 22.214 18.381 1.00 88.31 411 ARG A O 1
ATOM 3219 N N . PRO A 1 412 ? -1.131 21.842 20.423 1.00 89.75 412 PRO A N 1
ATOM 3220 C CA . PRO A 1 412 ? -2.145 20.877 19.975 1.00 89.75 412 PRO A CA 1
ATOM 3221 C C . PRO A 1 41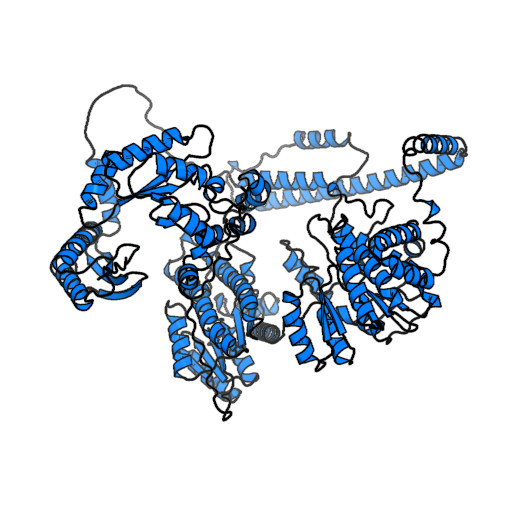2 ? -3.017 21.381 18.818 1.00 89.75 412 PRO A C 1
ATOM 3223 O O . PRO A 1 412 ? -3.235 20.662 17.847 1.00 89.75 412 PRO A O 1
ATOM 3226 N N . GLU A 1 413 ? -3.433 22.650 18.855 1.00 91.06 413 GLU A N 1
ATOM 3227 C CA . GLU A 1 413 ? -4.238 23.262 17.789 1.00 91.06 413 GLU A CA 1
ATOM 3228 C C . GLU A 1 413 ? -3.523 23.221 16.428 1.00 91.06 413 GLU A C 1
ATOM 3230 O O . GLU A 1 413 ? -4.114 22.890 15.395 1.00 91.06 413 GLU A O 1
ATOM 3235 N N . ARG A 1 414 ? -2.218 23.527 16.413 1.00 89.06 414 ARG A N 1
ATOM 3236 C CA . ARG A 1 414 ? -1.415 23.527 15.184 1.00 89.06 414 ARG A CA 1
ATOM 3237 C C . ARG A 1 414 ? -1.320 22.121 14.598 1.00 89.06 414 ARG A C 1
ATOM 3239 O O . ARG A 1 414 ? -1.338 21.976 13.373 1.00 89.06 414 ARG A O 1
ATOM 3246 N N . LEU A 1 415 ? -1.213 21.107 15.456 1.00 89.88 415 LEU A N 1
ATOM 3247 C CA . LEU A 1 415 ? -1.208 19.709 15.045 1.00 89.88 415 LEU A CA 1
ATOM 3248 C C . LEU A 1 415 ? -2.565 19.300 14.464 1.00 89.88 415 LEU A C 1
ATOM 3250 O O . LEU A 1 415 ? -2.603 18.825 13.330 1.00 89.88 415 LEU A O 1
ATOM 3254 N N . ALA A 1 416 ? -3.661 19.547 15.187 1.00 92.38 416 ALA A N 1
ATOM 3255 C CA . ALA A 1 416 ? -5.010 19.184 14.757 1.00 92.38 416 ALA A CA 1
ATOM 3256 C C . ALA A 1 416 ? -5.369 19.831 13.407 1.00 92.38 416 ALA A C 1
ATOM 3258 O O . ALA A 1 416 ? -5.827 19.161 12.478 1.00 92.38 416 ALA A O 1
ATOM 3259 N N . ARG A 1 417 ? -5.029 21.116 13.227 1.00 91.06 417 ARG A N 1
ATOM 3260 C CA . ARG A 1 417 ? -5.218 21.842 11.961 1.00 91.06 417 ARG A CA 1
ATOM 3261 C C . ARG A 1 417 ? -4.443 21.211 10.799 1.00 91.06 417 ARG A C 1
ATOM 3263 O O . ARG A 1 417 ? -4.968 21.119 9.689 1.00 91.06 417 ARG A O 1
ATOM 3270 N N . LYS A 1 418 ? -3.198 20.770 11.029 1.00 88.94 418 LYS A N 1
ATOM 3271 C CA . LYS A 1 418 ? -2.403 20.045 10.020 1.00 88.94 418 LYS A CA 1
ATOM 3272 C C . LYS A 1 418 ? -3.003 18.669 9.711 1.00 88.94 418 LYS A C 1
ATOM 3274 O O . LYS A 1 418 ? -3.085 18.320 8.535 1.00 88.94 418 LYS A O 1
ATOM 3279 N N . GLY A 1 419 ? -3.439 17.936 10.737 1.00 88.75 419 GLY A N 1
ATOM 3280 C CA . GLY A 1 419 ? -4.074 16.622 10.616 1.00 88.75 419 GLY A CA 1
ATOM 3281 C C . GLY A 1 419 ? -5.342 16.665 9.765 1.00 88.75 419 GLY A C 1
ATOM 3282 O O . GLY A 1 419 ? -5.415 15.979 8.749 1.00 88.75 419 GLY A O 1
ATOM 3283 N N . LEU A 1 420 ? -6.290 17.551 10.092 1.00 91.88 420 LEU A N 1
ATOM 3284 C CA . LEU A 1 420 ? -7.531 17.711 9.321 1.00 91.88 420 LEU A CA 1
ATOM 3285 C C . LEU A 1 420 ? -7.274 18.209 7.896 1.00 91.88 420 LEU A C 1
ATOM 3287 O O . LEU A 1 420 ? -7.911 17.746 6.952 1.00 91.88 420 LEU A O 1
ATOM 3291 N N . ARG A 1 421 ? -6.311 19.122 7.702 1.00 86.88 421 ARG A N 1
ATOM 3292 C CA . ARG A 1 421 ? -5.930 19.560 6.352 1.00 86.88 421 ARG A CA 1
ATOM 3293 C C . ARG A 1 421 ? -5.423 18.387 5.510 1.00 86.88 421 ARG A C 1
ATOM 3295 O O . ARG A 1 421 ? -5.776 18.313 4.339 1.00 86.88 421 ARG A O 1
ATOM 3302 N N . ALA A 1 422 ? -4.612 17.496 6.082 1.00 82.00 422 ALA A N 1
ATOM 3303 C CA . ALA A 1 422 ? -4.133 16.301 5.392 1.00 82.00 422 ALA A CA 1
ATOM 3304 C C . ALA A 1 422 ? -5.270 15.304 5.114 1.00 82.00 422 ALA A C 1
ATOM 3306 O O . ALA A 1 422 ? -5.372 14.816 3.994 1.00 82.00 422 ALA A O 1
ATOM 3307 N N . LEU A 1 423 ? -6.159 15.078 6.086 1.00 87.44 423 LEU A N 1
ATOM 3308 C CA . LEU A 1 423 ? -7.320 14.190 5.960 1.00 87.44 423 LEU A CA 1
ATOM 3309 C C . LEU A 1 423 ? -8.256 14.609 4.813 1.00 87.44 423 LEU A C 1
ATOM 3311 O O . LEU A 1 423 ? -8.680 13.788 3.993 1.00 87.44 423 LEU A O 1
ATOM 3315 N N . PHE A 1 424 ? -8.538 15.910 4.714 1.00 85.06 424 PHE A N 1
ATOM 3316 C CA . PHE A 1 424 ? -9.411 16.461 3.679 1.00 85.06 424 PHE A CA 1
ATOM 3317 C C . PHE A 1 424 ? -8.692 16.744 2.350 1.00 85.06 424 PHE A C 1
ATOM 3319 O O . PHE A 1 424 ? -9.350 16.870 1.311 1.00 85.06 424 PHE A O 1
ATOM 3326 N N . ALA A 1 425 ? -7.356 16.770 2.326 1.00 67.12 425 ALA A N 1
ATOM 3327 C CA . ALA A 1 425 ? -6.581 16.824 1.091 1.00 67.12 425 ALA A CA 1
ATOM 3328 C C . ALA A 1 425 ? -6.595 15.443 0.409 1.00 67.12 425 ALA A C 1
ATOM 3330 O O . ALA A 1 425 ? -6.107 14.455 0.945 1.00 67.12 425 ALA A O 1
ATOM 3331 N N . GLY A 1 426 ? -7.176 15.333 -0.789 1.00 55.19 426 GLY A N 1
ATOM 3332 C CA . GLY A 1 426 ? -7.151 14.070 -1.540 1.00 55.19 426 GLY A CA 1
ATOM 3333 C C . GLY A 1 426 ? -5.726 13.635 -1.912 1.00 55.19 426 GLY A C 1
ATOM 3334 O O . GLY A 1 426 ? -4.832 14.472 -2.036 1.00 55.19 426 GLY A O 1
ATOM 3335 N N . ARG A 1 427 ? -5.515 12.328 -2.146 1.00 47.19 427 ARG A N 1
ATOM 3336 C CA . ARG A 1 427 ? -4.260 11.805 -2.724 1.00 47.19 427 ARG A CA 1
ATOM 3337 C C . ARG A 1 427 ? -4.003 12.522 -4.058 1.00 47.19 427 ARG A C 1
ATOM 3339 O O . ARG A 1 427 ? -4.852 12.467 -4.952 1.00 47.19 427 ARG A O 1
ATOM 3346 N N . ARG A 1 428 ? -2.866 13.212 -4.169 1.00 52.59 428 ARG A N 1
ATOM 3347 C CA . ARG A 1 428 ? -2.406 13.839 -5.417 1.00 52.59 428 ARG A CA 1
ATOM 3348 C C . ARG A 1 428 ? -1.950 12.717 -6.355 1.00 52.59 428 ARG A C 1
ATOM 3350 O O . ARG A 1 428 ? -1.210 11.833 -5.930 1.00 52.59 428 ARG A O 1
ATOM 3357 N N . GLY A 1 429 ? -2.475 12.682 -7.577 1.00 55.41 429 GLY A N 1
ATOM 3358 C CA . GLY A 1 429 ? -2.086 11.690 -8.585 1.00 55.41 429 GLY A CA 1
ATOM 3359 C C . GLY A 1 429 ? -0.635 11.874 -9.038 1.00 55.41 429 GLY A C 1
ATOM 3360 O O . GLY A 1 429 ? -0.028 12.886 -8.726 1.00 55.41 429 GLY A O 1
ATOM 3361 N N . GLY A 1 430 ? -0.062 10.933 -9.795 1.00 70.56 430 GLY A N 1
ATOM 3362 C CA . GLY A 1 430 ? 1.254 11.150 -10.423 1.00 70.56 430 GLY A CA 1
ATOM 3363 C C . GLY A 1 430 ? 1.225 12.268 -11.479 1.00 70.56 430 GLY A C 1
ATOM 3364 O O . GLY A 1 430 ? 0.150 12.693 -11.901 1.00 70.56 430 GLY A O 1
ATOM 3365 N N . ILE A 1 431 ? 2.395 12.710 -11.963 1.00 79.44 431 ILE A N 1
ATOM 3366 C CA . ILE A 1 431 ? 2.505 13.775 -12.990 1.00 79.44 431 ILE A CA 1
ATOM 3367 C C . ILE A 1 431 ? 1.617 13.463 -14.207 1.00 79.44 431 ILE A C 1
ATOM 3369 O O . ILE A 1 431 ? 0.882 14.329 -14.666 1.00 79.44 431 ILE A O 1
ATOM 3373 N N . GLY A 1 432 ? 1.593 12.205 -14.668 1.00 83.81 432 GLY A N 1
ATOM 3374 C CA . GLY A 1 432 ? 0.736 11.771 -15.779 1.00 83.81 432 GLY A CA 1
ATOM 3375 C C . GLY A 1 432 ? -0.765 11.961 -15.524 1.00 83.81 432 GLY A C 1
ATOM 3376 O O . GLY A 1 432 ? -1.492 12.367 -16.428 1.00 83.81 432 GLY A O 1
ATOM 3377 N N . GLN A 1 433 ? -1.230 11.751 -14.286 1.00 83.81 433 GLN A N 1
ATOM 3378 C CA . GLN A 1 433 ? -2.623 12.015 -13.915 1.00 83.81 433 GLN A CA 1
ATOM 3379 C C . GLN A 1 433 ? -2.912 13.523 -13.946 1.00 83.81 433 GLN A C 1
ATOM 3381 O O . GLN A 1 433 ? -3.929 13.932 -14.497 1.00 83.81 433 GLN A O 1
ATOM 3386 N N . ALA A 1 434 ? -2.008 14.349 -13.409 1.00 84.12 434 ALA A N 1
ATOM 3387 C CA . ALA A 1 434 ? -2.161 15.805 -13.416 1.00 84.12 434 ALA A CA 1
ATOM 3388 C C . ALA A 1 434 ? -2.169 16.390 -14.843 1.00 84.12 434 ALA A C 1
ATOM 3390 O O . ALA A 1 434 ? -2.987 17.262 -15.142 1.00 84.12 434 ALA A O 1
ATOM 3391 N N . LEU A 1 435 ? -1.304 15.878 -15.729 1.00 88.12 435 LEU A N 1
ATOM 3392 C CA . LEU A 1 435 ? -1.275 16.227 -17.154 1.00 88.12 435 LEU A CA 1
ATOM 3393 C C . LEU A 1 435 ? -2.613 15.907 -17.828 1.00 88.12 435 LEU A C 1
ATOM 3395 O O . LEU A 1 435 ? -3.232 16.784 -18.429 1.00 88.12 435 LEU A O 1
ATOM 3399 N N . THR A 1 436 ? -3.079 14.668 -17.662 1.00 90.62 436 THR A N 1
ATOM 3400 C CA . THR A 1 436 ? -4.329 14.176 -18.255 1.00 90.62 436 THR A CA 1
ATOM 3401 C C . THR A 1 436 ? -5.533 14.973 -17.752 1.00 90.62 436 THR A C 1
ATOM 3403 O O . THR A 1 436 ? -6.323 15.457 -18.556 1.00 90.62 436 THR A O 1
ATOM 3406 N N . GLU A 1 437 ? -5.654 15.176 -16.433 1.00 87.94 437 GLU A N 1
ATOM 3407 C CA . GLU A 1 437 ? -6.746 15.960 -15.838 1.00 87.94 437 GLU A CA 1
ATOM 3408 C C . GLU A 1 437 ? -6.788 17.390 -16.381 1.00 87.94 437 GLU A C 1
ATOM 3410 O O . GLU A 1 437 ? -7.872 17.922 -16.632 1.00 87.94 437 GLU A O 1
ATOM 3415 N N . ARG A 1 438 ? -5.628 18.034 -16.558 1.00 89.00 438 ARG A N 1
ATOM 3416 C CA . ARG A 1 438 ? -5.579 19.422 -17.022 1.00 89.00 438 ARG A CA 1
ATOM 3417 C C . ARG A 1 438 ? -5.872 19.551 -18.514 1.00 89.00 438 ARG A C 1
ATOM 3419 O O . ARG A 1 438 ? -6.615 20.460 -18.871 1.00 89.00 438 ARG A O 1
ATOM 3426 N N . LEU A 1 439 ? -5.332 18.670 -19.356 1.00 90.62 439 LEU A N 1
ATOM 3427 C CA . LEU A 1 439 ? -5.634 18.659 -20.792 1.00 90.62 439 LEU A CA 1
ATOM 3428 C C . LEU A 1 439 ? -7.114 18.360 -21.041 1.00 90.62 439 LEU A C 1
ATOM 3430 O O . LEU A 1 439 ? -7.768 19.088 -21.784 1.00 90.62 439 LEU A O 1
ATOM 3434 N N . ALA A 1 440 ? -7.673 17.372 -20.338 1.00 90.94 440 ALA A N 1
ATOM 3435 C CA . ALA A 1 440 ? -9.090 17.045 -20.442 1.00 90.94 440 ALA A CA 1
ATOM 3436 C C . ALA A 1 440 ? -9.992 18.232 -20.066 1.00 90.94 440 ALA A C 1
ATOM 3438 O O . ALA A 1 440 ? -10.954 18.517 -20.773 1.00 90.94 440 ALA A O 1
ATOM 3439 N N . LYS A 1 441 ? -9.653 18.974 -18.999 1.00 88.94 441 LYS A N 1
ATOM 3440 C CA . LYS A 1 441 ? -10.366 20.206 -18.601 1.00 88.94 441 LYS A CA 1
ATOM 3441 C C . LYS A 1 441 ? -10.257 21.345 -19.615 1.00 88.94 441 LYS A C 1
ATOM 3443 O O . LYS A 1 441 ? -11.086 22.243 -19.593 1.00 88.94 441 LYS A O 1
ATOM 3448 N N . GLN A 1 442 ? -9.230 21.339 -20.459 1.00 88.25 442 GLN A N 1
ATOM 3449 C CA . GLN A 1 442 ? -9.071 22.303 -21.549 1.00 88.25 442 GLN A CA 1
ATOM 3450 C C . GLN A 1 442 ? -9.777 21.853 -22.838 1.00 88.25 442 GLN A C 1
ATOM 3452 O O . GLN A 1 442 ? -9.618 22.504 -23.863 1.00 88.25 442 GLN A O 1
ATOM 3457 N N . GLY A 1 443 ? -10.540 20.754 -22.796 1.00 87.88 443 GLY A N 1
ATOM 3458 C CA . GLY A 1 443 ? -11.314 20.252 -23.932 1.00 87.88 443 GLY A CA 1
ATOM 3459 C C . GLY A 1 443 ? -10.531 19.364 -24.899 1.00 87.88 443 GLY A C 1
ATOM 3460 O O . GLY A 1 443 ? -11.074 18.976 -25.926 1.00 87.88 443 GLY A O 1
ATOM 3461 N N . TYR A 1 444 ? -9.281 19.000 -24.590 1.00 90.50 444 TYR A N 1
ATOM 3462 C CA . TYR A 1 444 ? -8.531 18.068 -25.435 1.00 90.50 444 TYR A CA 1
ATOM 3463 C C . TYR A 1 444 ? -9.169 16.677 -25.394 1.00 90.50 444 TYR A C 1
ATOM 3465 O O . TYR A 1 444 ? -9.554 16.195 -24.326 1.00 90.50 444 TYR A O 1
ATOM 3473 N N . ARG A 1 445 ? -9.189 15.997 -26.541 1.00 92.00 445 ARG A N 1
ATOM 3474 C CA . ARG A 1 445 ? -9.377 14.546 -26.600 1.00 92.00 445 ARG A CA 1
ATOM 3475 C C . ARG A 1 445 ? -8.088 13.883 -26.131 1.00 92.00 445 ARG A C 1
ATOM 3477 O O . ARG A 1 445 ? -7.047 14.044 -26.765 1.00 92.00 445 ARG A O 1
ATOM 3484 N N . VAL A 1 446 ? -8.129 13.180 -25.001 1.00 93.62 446 VAL A N 1
ATOM 3485 C CA . VAL A 1 446 ? -6.915 12.648 -24.364 1.00 93.62 446 VAL A CA 1
ATOM 3486 C C . VAL A 1 446 ? -6.887 11.130 -24.446 1.00 93.62 446 VAL A C 1
ATOM 3488 O O . VAL A 1 446 ? -7.741 10.439 -23.897 1.00 93.62 446 VAL A O 1
ATOM 3491 N N . LEU A 1 447 ? -5.853 10.597 -25.087 1.00 93.62 447 LEU A N 1
ATOM 3492 C CA . LEU A 1 447 ? -5.546 9.177 -25.048 1.00 93.62 447 LEU A CA 1
ATOM 3493 C C . LEU A 1 447 ? -4.521 8.898 -23.943 1.00 93.62 447 LEU A C 1
ATOM 3495 O O . LEU A 1 447 ? -3.366 9.313 -24.022 1.00 93.62 447 LEU A O 1
ATOM 3499 N N . MET A 1 448 ? -4.938 8.169 -22.914 1.00 92.88 448 MET A N 1
ATOM 3500 C CA . MET A 1 448 ? -4.054 7.654 -21.878 1.00 92.88 448 MET A CA 1
ATOM 3501 C C . MET A 1 448 ? -3.399 6.361 -22.370 1.00 92.88 448 MET A C 1
ATOM 3503 O O . MET A 1 448 ? -4.059 5.334 -22.484 1.00 92.88 448 MET A O 1
ATOM 3507 N N . ALA A 1 449 ? -2.093 6.388 -22.623 1.00 91.94 449 ALA A N 1
ATOM 3508 C CA . ALA A 1 449 ? -1.318 5.186 -22.922 1.00 91.94 449 ALA A CA 1
ATOM 3509 C C . ALA A 1 449 ? -0.703 4.641 -21.622 1.00 91.94 449 ALA A C 1
ATOM 3511 O O . ALA A 1 449 ? 0.113 5.314 -20.989 1.00 91.94 449 ALA A O 1
ATOM 3512 N N . CYS A 1 450 ? -1.135 3.463 -21.167 1.00 87.19 450 CYS A N 1
ATOM 3513 C CA . CYS A 1 450 ? -0.744 2.912 -19.864 1.00 87.19 450 CYS A CA 1
ATOM 3514 C C . CYS A 1 450 ? -0.319 1.449 -19.965 1.00 87.19 450 CYS A C 1
ATOM 3516 O O . CYS A 1 450 ? -0.976 0.655 -20.620 1.00 87.19 450 CYS A O 1
ATOM 3518 N N . ARG A 1 451 ? 0.716 1.053 -19.217 1.00 84.31 451 ARG A N 1
ATOM 3519 C CA . ARG A 1 451 ? 1.197 -0.339 -19.202 1.00 84.31 451 ARG A CA 1
ATOM 3520 C C . ARG A 1 451 ? 0.182 -1.340 -18.637 1.00 84.31 451 ARG A C 1
ATOM 3522 O O . ARG A 1 451 ? 0.128 -2.472 -19.093 1.00 84.31 451 ARG A O 1
ATOM 3529 N N . ASN A 1 452 ? -0.588 -0.946 -17.622 1.00 79.62 452 ASN A N 1
ATOM 3530 C CA . ASN A 1 452 ? -1.576 -1.807 -16.966 1.00 79.62 452 ASN A CA 1
ATOM 3531 C C . ASN A 1 452 ? -2.960 -1.130 -17.014 1.00 79.62 452 ASN A C 1
ATOM 3533 O O . ASN A 1 452 ? -3.189 -0.198 -16.237 1.00 79.62 452 ASN A O 1
ATOM 3537 N N . PRO A 1 453 ? -3.855 -1.565 -17.918 1.00 76.19 453 PRO A N 1
ATOM 3538 C CA . PRO A 1 453 ? -5.186 -0.983 -18.055 1.00 76.19 453 PRO A CA 1
ATOM 3539 C C . PRO A 1 453 ? -6.060 -1.126 -16.804 1.00 76.19 453 PRO A C 1
ATOM 3541 O O . PRO A 1 453 ? -6.685 -0.154 -16.398 1.00 76.19 453 PRO A O 1
ATOM 3544 N N . GLU A 1 454 ? -6.027 -2.275 -16.124 1.00 72.12 454 GLU A N 1
ATOM 3545 C CA . GLU A 1 454 ? -6.844 -2.545 -14.926 1.00 72.12 454 GLU A CA 1
ATOM 3546 C C . GLU A 1 454 ? -6.584 -1.539 -13.798 1.00 72.12 454 GLU A C 1
ATOM 3548 O O . GLU A 1 454 ? -7.507 -1.071 -13.134 1.00 72.12 454 GLU A O 1
ATOM 3553 N N . LYS A 1 455 ? -5.319 -1.145 -13.604 1.00 69.38 455 LYS A N 1
ATOM 3554 C CA . LYS A 1 455 ? -4.940 -0.114 -12.625 1.00 69.38 455 LYS A CA 1
ATOM 3555 C C . LYS A 1 455 ? -5.305 1.299 -13.074 1.00 69.38 455 LYS A C 1
ATOM 3557 O O . LYS A 1 455 ? -5.435 2.191 -12.235 1.00 69.38 455 LYS A O 1
ATOM 3562 N N . SER A 1 456 ? -5.414 1.523 -14.380 1.00 77.75 456 SER A N 1
ATOM 3563 C CA . SER A 1 456 ? -5.655 2.841 -14.965 1.00 77.75 456 SER A CA 1
ATOM 3564 C C . SER A 1 456 ? -7.139 3.140 -15.187 1.00 77.75 456 SER A C 1
ATOM 3566 O O . SER A 1 456 ? -7.508 4.313 -15.188 1.00 77.75 456 SER A O 1
ATOM 3568 N N . GLU A 1 457 ? -8.003 2.129 -15.288 1.00 79.62 457 GLU A N 1
ATOM 3569 C CA . GLU A 1 457 ? -9.449 2.286 -15.510 1.00 79.62 457 GLU A CA 1
ATOM 3570 C C . GLU A 1 457 ? -10.167 3.076 -14.386 1.00 79.62 457 GLU A C 1
ATOM 3572 O O . GLU A 1 457 ? -10.919 4.018 -14.682 1.00 79.62 457 GLU A O 1
ATOM 3577 N N . PRO A 1 458 ? -9.887 2.838 -13.083 1.00 73.69 458 PRO A N 1
ATOM 3578 C CA . PRO A 1 458 ? -10.456 3.661 -12.009 1.00 73.69 458 PRO A CA 1
ATOM 3579 C C . PRO A 1 458 ? -9.950 5.111 -12.053 1.00 73.69 458 PRO A C 1
ATOM 3581 O O . PRO A 1 458 ? -10.662 6.057 -11.697 1.00 73.69 458 PRO A O 1
ATOM 3584 N N . ILE A 1 459 ? -8.709 5.314 -12.514 1.00 77.44 459 ILE A N 1
ATOM 3585 C CA . ILE A 1 459 ? -8.126 6.647 -12.693 1.00 77.44 459 ILE A CA 1
ATOM 3586 C C . ILE A 1 459 ? -8.850 7.367 -13.829 1.00 77.44 459 ILE A C 1
ATOM 3588 O O . ILE A 1 459 ? -9.312 8.484 -13.611 1.00 77.44 459 ILE A O 1
ATOM 3592 N N . LEU A 1 460 ? -9.017 6.722 -14.985 1.00 83.88 460 LEU A N 1
ATOM 3593 C CA . LEU A 1 460 ? -9.752 7.250 -16.134 1.00 83.88 460 LEU A CA 1
ATOM 3594 C C . LEU A 1 460 ? -11.162 7.700 -15.736 1.00 83.88 460 LEU A C 1
ATOM 3596 O O . LEU A 1 460 ? -11.538 8.847 -15.981 1.00 83.88 460 LEU A O 1
ATOM 3600 N N . THR A 1 461 ? -11.912 6.828 -15.057 1.00 80.25 461 THR A N 1
ATOM 3601 C CA . THR A 1 461 ? -13.285 7.102 -14.599 1.00 80.25 461 THR A CA 1
ATOM 3602 C C . THR A 1 461 ? -13.347 8.356 -13.725 1.00 80.25 461 THR A C 1
ATOM 3604 O O . THR A 1 461 ? -14.196 9.234 -13.905 1.00 80.25 461 THR A O 1
ATOM 3607 N N . ARG A 1 462 ? -12.389 8.497 -12.805 1.00 79.62 462 ARG A N 1
ATOM 3608 C CA . ARG A 1 462 ? -12.268 9.671 -11.936 1.00 79.62 462 ARG A CA 1
ATOM 3609 C C . ARG A 1 462 ? -11.913 10.942 -12.710 1.00 79.62 462 ARG A C 1
ATOM 3611 O O . ARG A 1 462 ? -12.471 11.995 -12.398 1.00 79.62 462 ARG A O 1
ATOM 3618 N N . ILE A 1 463 ? -11.013 10.871 -13.693 1.00 82.56 463 ILE A N 1
ATOM 3619 C CA . ILE A 1 463 ? -10.656 12.032 -14.522 1.00 82.56 463 ILE A CA 1
ATOM 3620 C C . ILE A 1 463 ? -11.851 12.466 -15.373 1.00 82.56 463 ILE A C 1
ATOM 3622 O O . ILE A 1 463 ? -12.161 13.657 -15.382 1.00 82.56 463 ILE A O 1
ATOM 3626 N N . ARG A 1 464 ? -12.556 11.533 -16.026 1.00 85.62 464 ARG A N 1
ATOM 3627 C CA . ARG A 1 464 ? -13.781 11.818 -16.798 1.00 85.62 464 ARG A CA 1
ATOM 3628 C C . ARG A 1 464 ? -14.802 12.559 -15.939 1.00 85.62 464 ARG A C 1
ATOM 3630 O O . ARG A 1 464 ? -15.215 13.661 -16.286 1.00 85.62 464 ARG A O 1
ATOM 3637 N N . LYS A 1 465 ? -15.095 12.038 -14.741 1.00 80.94 465 LYS A N 1
ATOM 3638 C CA . LYS A 1 465 ? -16.026 12.679 -13.797 1.00 80.94 465 LYS A CA 1
ATOM 3639 C C . LYS A 1 465 ? -15.583 14.086 -13.369 1.00 80.94 465 LYS A C 1
ATOM 3641 O O . LYS A 1 465 ? -16.416 14.970 -13.227 1.00 80.94 465 LYS A O 1
ATOM 3646 N N . ARG A 1 466 ? -14.284 14.307 -13.135 1.00 79.06 466 ARG A N 1
ATOM 3647 C CA . ARG A 1 466 ? -13.744 15.602 -12.667 1.00 79.06 466 ARG A CA 1
ATOM 3648 C C . ARG A 1 466 ? -13.565 16.648 -13.760 1.00 79.06 466 ARG A C 1
ATOM 3650 O O . ARG A 1 466 ? -13.544 17.838 -13.454 1.00 79.06 466 ARG A O 1
ATOM 3657 N N . SER A 1 467 ? -13.299 16.208 -14.982 1.00 84.19 467 SER A N 1
ATOM 3658 C CA . SER A 1 467 ? -13.095 17.088 -16.132 1.00 84.19 467 SER A CA 1
ATOM 3659 C C . SER A 1 467 ? -14.400 17.394 -16.858 1.00 84.19 467 SER A C 1
ATOM 3661 O O . SER A 1 467 ? -14.459 18.408 -17.539 1.00 84.19 467 SER A O 1
ATOM 3663 N N . GLY A 1 468 ? -15.420 16.540 -16.714 1.00 85.56 468 GLY A N 1
ATOM 3664 C CA . GLY A 1 468 ? -16.645 16.612 -17.509 1.00 85.56 468 GLY A CA 1
ATOM 3665 C C . GLY A 1 468 ? -16.430 16.232 -18.977 1.00 85.56 468 GLY A C 1
ATOM 3666 O O . GLY A 1 468 ? -17.341 16.388 -19.778 1.00 85.56 468 GLY A O 1
ATOM 3667 N N . ASN A 1 469 ? -15.237 15.748 -19.338 1.00 87.38 469 ASN A N 1
ATOM 3668 C CA . ASN A 1 469 ? -14.862 15.449 -20.711 1.00 87.38 469 ASN A CA 1
ATOM 3669 C C . ASN A 1 469 ? -15.002 13.934 -20.983 1.00 87.38 469 ASN A C 1
ATOM 3671 O O . ASN A 1 469 ? -14.258 13.145 -20.384 1.00 87.38 469 ASN A O 1
ATOM 3675 N N . PRO A 1 470 ? -15.943 13.505 -21.850 1.00 82.94 470 PRO A N 1
ATOM 3676 C CA . PRO A 1 470 ? -16.128 12.095 -22.192 1.00 82.94 470 PRO A CA 1
ATOM 3677 C C . PRO A 1 470 ? -15.042 11.565 -23.147 1.00 82.94 470 PRO A C 1
ATOM 3679 O O . PRO A 1 470 ? -14.781 10.362 -23.162 1.00 82.94 470 PRO A O 1
ATOM 3682 N N . GLU A 1 471 ? -14.344 12.451 -23.867 1.00 87.56 471 GLU A N 1
ATOM 3683 C CA . GLU A 1 471 ? -13.337 12.157 -24.898 1.00 87.56 471 GLU A CA 1
ATOM 3684 C C . GLU A 1 471 ? -11.956 11.807 -24.313 1.00 87.56 471 GLU A C 1
ATOM 3686 O O . GLU A 1 471 ? -10.902 12.175 -24.838 1.00 87.56 471 GLU A O 1
ATOM 3691 N N . ILE A 1 472 ? -11.939 11.076 -23.199 1.00 91.94 472 ILE A N 1
ATOM 3692 C CA . ILE A 1 472 ? -10.719 10.499 -22.631 1.00 91.94 472 ILE A CA 1
ATOM 3693 C C . ILE A 1 472 ? -10.798 8.995 -22.822 1.00 91.94 472 ILE A C 1
ATOM 3695 O O . ILE A 1 472 ? -11.782 8.394 -22.404 1.00 91.94 472 ILE A O 1
ATOM 3699 N N . SER A 1 473 ? -9.789 8.370 -23.417 1.00 90.50 473 SER A N 1
ATOM 3700 C CA . SER A 1 473 ? -9.749 6.918 -23.641 1.00 90.50 473 SER A CA 1
ATOM 3701 C C . SER A 1 473 ? -8.447 6.320 -23.123 1.00 90.50 473 SER A C 1
ATOM 3703 O O . SER A 1 473 ? -7.480 7.042 -22.890 1.00 90.50 473 SER A O 1
ATOM 3705 N N . LEU A 1 474 ? -8.431 5.009 -22.907 1.00 91.81 474 LEU A N 1
ATOM 3706 C CA . LEU A 1 474 ? -7.282 4.269 -22.401 1.00 91.81 474 LEU A CA 1
ATOM 3707 C C . LEU A 1 474 ? -6.847 3.241 -23.444 1.00 91.81 474 LEU A C 1
ATOM 3709 O O . LEU A 1 474 ? -7.690 2.535 -23.992 1.00 91.81 474 LEU A O 1
ATOM 3713 N N . LEU A 1 475 ? -5.542 3.149 -23.695 1.00 91.56 475 LEU A N 1
ATOM 3714 C CA . LEU A 1 475 ? -4.949 2.082 -24.497 1.00 91.56 475 LEU A CA 1
ATOM 3715 C C . LEU A 1 475 ? -3.713 1.488 -23.808 1.00 91.56 475 LEU A C 1
ATOM 3717 O O . LEU A 1 475 ? -2.934 2.228 -23.191 1.00 91.56 475 LEU A O 1
ATOM 3721 N N . PRO A 1 476 ? -3.519 0.160 -23.896 1.00 91.00 476 PRO A N 1
ATOM 3722 C CA . PRO A 1 476 ? -2.348 -0.498 -23.345 1.00 91.00 476 PRO A CA 1
ATOM 3723 C C . PRO A 1 476 ? -1.081 -0.107 -24.114 1.00 91.00 476 PRO A C 1
ATOM 3725 O O . PRO A 1 476 ? -1.050 -0.153 -25.341 1.00 91.00 476 PRO A O 1
ATOM 3728 N N . LEU A 1 477 ? -0.021 0.250 -23.391 1.00 93.88 477 LEU A N 1
ATOM 3729 C CA . LEU A 1 477 ? 1.302 0.505 -23.965 1.00 93.88 477 LEU A CA 1
ATOM 3730 C C . LEU A 1 477 ? 2.405 0.173 -22.956 1.00 93.88 477 LEU A C 1
ATOM 3732 O O . LEU A 1 477 ? 2.513 0.828 -21.914 1.00 93.88 477 LEU A O 1
ATOM 3736 N N . ASP A 1 478 ? 3.249 -0.807 -23.280 1.00 93.25 478 ASP A N 1
ATOM 3737 C CA . ASP A 1 478 ? 4.486 -1.090 -22.553 1.00 93.25 478 ASP A CA 1
ATOM 3738 C C . ASP A 1 478 ? 5.699 -0.568 -23.334 1.00 93.25 478 ASP A C 1
ATOM 3740 O O . ASP A 1 478 ? 6.113 -1.147 -24.332 1.00 93.25 478 ASP A O 1
ATOM 3744 N N . LEU A 1 479 ? 6.310 0.518 -22.853 1.00 93.12 479 LEU A N 1
ATOM 3745 C CA . LEU A 1 479 ? 7.530 1.071 -23.454 1.00 93.12 479 LEU A CA 1
ATOM 3746 C C . LEU A 1 479 ? 8.768 0.177 -23.274 1.00 93.12 479 LEU A C 1
ATOM 3748 O O . LEU A 1 479 ? 9.806 0.458 -23.862 1.00 93.12 479 LEU A O 1
ATOM 3752 N N . GLY A 1 480 ? 8.691 -0.875 -22.456 1.00 91.81 480 GLY A N 1
ATOM 3753 C CA . GLY A 1 480 ? 9.727 -1.903 -22.361 1.00 91.81 480 GLY A CA 1
ATOM 3754 C C . GLY A 1 480 ? 9.604 -3.008 -23.416 1.00 91.81 480 GLY A C 1
ATOM 3755 O O . GLY A 1 480 ? 10.260 -4.036 -23.257 1.00 91.81 480 GLY A O 1
ATOM 3756 N N . SER A 1 481 ? 8.737 -2.845 -24.420 1.00 93.38 481 SER A N 1
ATOM 3757 C CA . SER A 1 481 ? 8.533 -3.798 -25.512 1.00 93.38 481 SER A CA 1
ATOM 3758 C C . SER A 1 481 ? 8.347 -3.064 -26.843 1.00 93.38 481 SER A C 1
ATOM 3760 O O . SER A 1 481 ? 7.362 -2.347 -27.033 1.00 93.38 481 SER A O 1
ATOM 3762 N N . LEU A 1 482 ? 9.268 -3.267 -27.787 1.00 89.94 482 LEU A N 1
ATOM 3763 C CA . LEU A 1 482 ? 9.166 -2.700 -29.136 1.00 89.94 482 LEU A CA 1
ATOM 3764 C C . LEU A 1 482 ? 7.941 -3.232 -29.898 1.00 89.94 482 LEU A C 1
ATOM 3766 O O . LEU A 1 482 ? 7.281 -2.467 -30.600 1.00 89.94 482 LEU A O 1
ATOM 3770 N N . ASP A 1 483 ? 7.574 -4.499 -29.688 1.00 89.44 483 ASP A N 1
ATOM 3771 C CA . ASP A 1 483 ? 6.336 -5.085 -30.219 1.00 89.44 483 ASP A CA 1
ATOM 3772 C C . ASP A 1 483 ? 5.080 -4.369 -29.685 1.00 89.44 483 ASP A C 1
ATOM 3774 O O . ASP A 1 483 ? 4.183 -4.007 -30.452 1.00 89.44 483 ASP A O 1
ATOM 3778 N N . SER A 1 484 ? 5.028 -4.083 -28.376 1.00 92.81 484 SER A N 1
ATOM 3779 C CA . SER A 1 484 ? 3.913 -3.322 -27.797 1.00 92.81 484 SER A CA 1
ATOM 3780 C C . SER A 1 484 ? 3.794 -1.930 -28.419 1.00 92.81 484 SER A C 1
ATOM 3782 O O . SER A 1 484 ? 2.676 -1.461 -28.638 1.00 92.81 484 SER A O 1
ATOM 3784 N N . ILE A 1 485 ? 4.920 -1.270 -28.702 1.00 92.81 485 ILE A N 1
ATOM 3785 C CA . ILE A 1 485 ? 4.957 0.047 -29.348 1.00 92.81 485 ILE A CA 1
ATOM 3786 C C . ILE A 1 485 ? 4.454 -0.044 -30.793 1.00 92.81 485 ILE A C 1
ATOM 3788 O O . ILE A 1 485 ? 3.645 0.786 -31.215 1.00 92.81 485 ILE A O 1
ATOM 3792 N N . ALA A 1 486 ? 4.895 -1.056 -31.541 1.00 88.44 486 ALA A N 1
ATOM 3793 C CA . ALA A 1 486 ? 4.491 -1.267 -32.926 1.00 88.44 486 ALA A CA 1
ATOM 3794 C C . ALA A 1 486 ? 2.981 -1.517 -33.049 1.00 88.44 486 ALA A C 1
ATOM 3796 O O . ALA A 1 486 ? 2.318 -0.883 -33.876 1.00 88.44 486 ALA A O 1
ATOM 3797 N N . ARG A 1 487 ? 2.419 -2.373 -32.183 1.00 90.25 487 ARG A N 1
ATOM 3798 C CA . ARG A 1 487 ? 0.972 -2.631 -32.115 1.00 90.25 487 ARG A CA 1
ATOM 3799 C C . ARG A 1 487 ? 0.181 -1.374 -31.771 1.00 90.25 487 ARG A C 1
ATOM 3801 O O . ARG A 1 487 ? -0.782 -1.057 -32.465 1.00 90.25 487 ARG A O 1
ATOM 3808 N N . PHE A 1 488 ? 0.628 -0.619 -30.768 1.00 92.56 488 PHE A N 1
ATOM 3809 C CA . PHE A 1 488 ? -0.007 0.639 -30.376 1.00 92.56 488 PHE A CA 1
ATOM 3810 C C . PHE A 1 488 ? -0.022 1.663 -31.523 1.00 92.56 488 PHE A C 1
ATOM 3812 O O . PHE A 1 488 ? -1.059 2.252 -31.827 1.00 92.56 488 PHE A O 1
ATOM 3819 N N . ALA A 1 489 ? 1.106 1.853 -32.215 1.00 90.12 489 ALA A N 1
ATOM 3820 C CA . ALA A 1 489 ? 1.190 2.775 -33.348 1.00 90.12 489 ALA A CA 1
ATOM 3821 C C . ALA A 1 489 ? 0.322 2.324 -34.538 1.00 90.12 489 ALA A C 1
ATOM 3823 O O . ALA A 1 489 ? -0.336 3.150 -35.176 1.00 90.12 489 ALA A O 1
ATOM 3824 N N . ALA A 1 490 ? 0.283 1.017 -34.822 1.00 87.88 490 ALA A N 1
ATOM 3825 C CA . ALA A 1 490 ? -0.580 0.452 -35.856 1.00 87.88 490 ALA A CA 1
ATOM 3826 C C . ALA A 1 490 ? -2.067 0.674 -35.541 1.00 87.88 490 ALA A C 1
ATOM 3828 O O . ALA A 1 490 ? -2.825 1.057 -36.433 1.00 87.88 490 ALA A O 1
ATOM 3829 N N . GLU A 1 491 ? -2.470 0.505 -34.281 1.00 89.81 491 GLU A N 1
ATOM 3830 C CA . GLU A 1 491 ? -3.838 0.746 -33.825 1.00 89.81 491 GLU A CA 1
ATOM 3831 C C . GLU A 1 491 ? -4.245 2.221 -33.973 1.00 89.81 491 GLU A C 1
ATOM 3833 O O . GLU A 1 491 ? -5.324 2.512 -34.491 1.00 89.81 491 GLU A O 1
ATOM 3838 N N . LEU A 1 492 ? -3.378 3.173 -33.603 1.00 90.31 492 LEU A N 1
ATOM 3839 C CA . LEU A 1 492 ? -3.668 4.603 -33.794 1.00 90.31 492 LEU A CA 1
ATOM 3840 C C . LEU A 1 492 ? -3.782 4.995 -35.264 1.00 90.31 492 LEU A C 1
ATOM 3842 O O . LEU A 1 492 ? -4.668 5.772 -35.630 1.00 90.31 492 LEU A O 1
ATOM 3846 N N . LYS A 1 493 ? -2.932 4.414 -36.114 1.00 85.50 493 LYS A N 1
ATOM 3847 C CA . LYS A 1 493 ? -3.004 4.615 -37.560 1.00 85.50 493 LYS A CA 1
ATOM 3848 C C . LYS A 1 493 ? -4.295 4.041 -38.143 1.00 85.50 493 LYS A C 1
ATOM 3850 O O . LYS A 1 493 ? -4.936 4.715 -38.944 1.00 85.50 493 LYS A O 1
ATOM 3855 N N . ALA A 1 494 ? -4.706 2.845 -37.717 1.00 86.31 494 ALA A N 1
ATOM 3856 C CA . ALA A 1 494 ? -5.961 2.225 -38.145 1.00 86.31 494 ALA A CA 1
ATOM 3857 C C . ALA A 1 494 ? -7.189 3.058 -37.743 1.00 86.31 494 ALA A C 1
ATOM 3859 O O . ALA A 1 494 ? -8.152 3.146 -38.497 1.00 86.31 494 ALA A O 1
ATOM 3860 N N . ARG A 1 495 ? -7.130 3.737 -36.591 1.00 87.12 495 ARG A N 1
ATOM 3861 C CA . ARG A 1 495 ? -8.176 4.664 -36.128 1.00 87.12 495 ARG A CA 1
ATOM 3862 C C . ARG A 1 495 ? -8.187 6.010 -36.868 1.00 87.12 495 ARG A C 1
ATOM 3864 O O . ARG A 1 495 ? -9.033 6.845 -36.557 1.00 87.12 495 ARG A O 1
ATOM 3871 N N . GLY A 1 496 ? -7.241 6.257 -37.780 1.00 80.06 496 GLY A N 1
ATOM 3872 C CA . GLY A 1 496 ? -7.118 7.525 -38.507 1.00 80.06 496 GLY A CA 1
ATOM 3873 C C . GLY A 1 496 ? -6.870 8.736 -37.601 1.00 80.06 496 GLY A C 1
ATOM 3874 O O . GLY A 1 496 ? -7.222 9.858 -37.964 1.00 80.06 496 GLY A O 1
ATOM 3875 N N . GLN A 1 497 ? -6.316 8.529 -36.402 1.00 80.81 497 GLN A N 1
ATOM 3876 C CA . GLN A 1 497 ? -6.156 9.600 -35.420 1.00 80.81 497 GLN A CA 1
ATOM 3877 C C . GLN A 1 497 ? -4.947 10.478 -35.750 1.00 80.81 497 GLN A C 1
ATOM 3879 O O . GLN A 1 497 ? -3.842 9.980 -35.964 1.00 80.81 497 GLN A O 1
ATOM 3884 N N . ARG A 1 498 ? -5.160 11.796 -35.753 1.00 90.12 498 ARG A N 1
ATOM 3885 C CA . ARG A 1 498 ? -4.085 12.795 -35.796 1.00 90.12 498 ARG A CA 1
ATOM 3886 C C . ARG A 1 498 ? -3.561 13.069 -34.389 1.00 90.12 498 ARG A C 1
ATOM 3888 O O . ARG A 1 498 ? -4.310 12.948 -33.420 1.00 90.12 498 ARG A O 1
ATOM 3895 N N . ILE A 1 499 ? -2.285 13.437 -34.286 1.00 93.75 499 ILE A N 1
ATOM 3896 C CA . ILE A 1 499 ? -1.629 13.754 -33.012 1.00 93.75 499 ILE A CA 1
ATOM 3897 C C . ILE A 1 499 ? -1.172 15.215 -33.010 1.00 93.75 499 ILE A C 1
ATOM 3899 O O . ILE A 1 499 ? -0.137 15.560 -33.583 1.00 93.75 499 ILE A O 1
ATOM 3903 N N . ASP A 1 500 ? -1.913 16.065 -32.299 1.00 94.06 500 ASP A N 1
ATOM 3904 C CA . ASP A 1 500 ? -1.520 17.456 -32.042 1.00 94.06 500 ASP A CA 1
ATOM 3905 C C . ASP A 1 500 ? -0.407 17.544 -30.991 1.00 94.06 500 ASP A C 1
ATOM 3907 O O . ASP A 1 500 ? 0.525 18.338 -31.105 1.00 94.06 500 ASP A O 1
ATOM 3911 N N . VAL A 1 501 ? -0.484 16.712 -29.948 1.00 94.94 501 VAL A N 1
ATOM 3912 C CA . VAL A 1 501 ? 0.458 16.730 -28.825 1.00 94.94 501 VAL A CA 1
ATOM 3913 C C . VAL A 1 501 ? 0.832 15.309 -28.417 1.00 94.94 501 VAL A C 1
ATOM 3915 O O . VAL A 1 501 ? -0.030 14.517 -28.041 1.00 94.94 501 VAL A O 1
ATOM 3918 N N . LEU A 1 502 ? 2.134 15.017 -28.396 1.00 96.06 502 LEU A N 1
ATOM 3919 C CA . LEU A 1 502 ? 2.700 13.813 -27.790 1.00 96.06 502 LEU A CA 1
ATOM 3920 C C . LEU A 1 502 ? 3.434 14.173 -26.491 1.00 96.06 502 LEU A C 1
ATOM 3922 O O . LEU A 1 502 ? 4.472 14.838 -26.512 1.00 96.06 502 LEU A O 1
ATOM 3926 N N . LEU A 1 503 ? 2.905 13.710 -25.354 1.00 95.75 503 LEU A N 1
ATOM 3927 C CA . LEU A 1 503 ? 3.520 13.868 -24.033 1.00 95.75 503 LEU A CA 1
ATOM 3928 C C . LEU A 1 503 ? 4.240 12.585 -23.602 1.00 95.75 503 LEU A C 1
ATOM 3930 O O . LEU A 1 503 ? 3.654 11.696 -22.980 1.00 95.75 503 LEU A O 1
ATOM 3934 N N . ASN A 1 504 ? 5.543 12.523 -23.855 1.00 95.62 504 ASN A N 1
ATOM 3935 C CA . ASN A 1 504 ? 6.397 11.410 -23.452 1.00 95.62 504 ASN A CA 1
ATOM 3936 C C . ASN A 1 504 ? 6.808 11.538 -21.976 1.00 95.62 504 ASN A C 1
ATOM 3938 O O . ASN A 1 504 ? 7.938 11.905 -21.643 1.00 95.62 504 ASN A O 1
ATOM 3942 N N . ASN A 1 505 ? 5.850 11.261 -21.087 1.00 90.75 505 ASN A N 1
ATOM 3943 C CA . ASN A 1 505 ? 6.012 11.366 -19.633 1.00 90.75 505 ASN A CA 1
ATOM 3944 C C . ASN A 1 505 ? 6.383 10.041 -18.944 1.00 90.75 505 ASN A C 1
ATOM 3946 O O . ASN A 1 505 ? 6.896 10.052 -17.823 1.00 90.75 505 ASN A O 1
ATOM 3950 N N . ALA A 1 506 ? 6.096 8.898 -19.567 1.00 85.06 506 ALA A N 1
ATOM 3951 C CA . ALA A 1 506 ? 6.376 7.598 -18.970 1.00 85.06 506 ALA A CA 1
ATOM 3952 C C . ALA A 1 506 ? 7.882 7.416 -18.705 1.00 85.06 506 ALA A C 1
ATOM 3954 O O . ALA A 1 506 ? 8.731 7.804 -19.505 1.00 85.06 506 ALA A O 1
ATOM 3955 N N . GLY A 1 507 ? 8.215 6.840 -17.551 1.00 84.06 507 GLY A N 1
ATOM 3956 C CA . GLY A 1 507 ? 9.595 6.572 -17.181 1.00 84.06 507 GLY A CA 1
ATOM 3957 C C . GLY A 1 507 ? 9.715 5.746 -15.907 1.00 84.06 507 GLY A C 1
ATOM 3958 O O . GLY A 1 507 ? 8.806 5.711 -15.076 1.00 84.06 507 GLY A O 1
ATOM 3959 N N . THR A 1 508 ? 10.851 5.076 -15.759 1.00 84.31 508 THR A N 1
ATOM 3960 C CA . THR A 1 508 ? 11.208 4.231 -14.618 1.00 84.31 508 THR A CA 1
ATOM 3961 C C . THR A 1 508 ? 12.581 4.623 -14.073 1.00 84.31 508 THR A C 1
ATOM 3963 O O . THR A 1 508 ? 13.355 5.318 -14.732 1.00 84.31 508 THR A O 1
ATOM 3966 N N . MET A 1 509 ? 12.870 4.219 -12.839 1.00 82.31 509 MET A N 1
ATOM 3967 C CA . MET A 1 509 ? 14.196 4.307 -12.227 1.00 82.31 509 MET A CA 1
ATOM 3968 C C . MET A 1 509 ? 14.327 3.124 -11.271 1.00 82.31 509 MET A C 1
ATOM 3970 O O . MET A 1 509 ? 13.905 3.203 -10.113 1.00 82.31 509 MET A O 1
ATOM 3974 N N . ASN A 1 510 ? 14.839 2.008 -11.779 1.00 74.50 510 ASN A N 1
ATOM 3975 C CA . ASN A 1 510 ? 14.803 0.743 -11.052 1.00 74.50 510 ASN A CA 1
ATOM 3976 C C . ASN A 1 510 ? 15.868 0.697 -9.948 1.00 74.50 510 ASN A C 1
ATOM 3978 O O . ASN A 1 510 ? 16.927 1.308 -10.048 1.00 74.50 510 ASN A O 1
ATOM 3982 N N . GLY A 1 511 ? 15.549 0.032 -8.834 1.00 71.00 511 GLY A N 1
ATOM 3983 C CA . GLY A 1 511 ? 16.487 -0.145 -7.718 1.00 71.00 511 GLY A CA 1
ATOM 3984 C C . GLY A 1 511 ? 17.522 -1.240 -7.966 1.00 71.00 511 GLY A C 1
ATOM 3985 O O . GLY A 1 511 ? 18.584 -1.229 -7.352 1.00 71.00 511 GLY A O 1
ATOM 3986 N N . THR A 1 512 ? 17.207 -2.159 -8.872 1.00 74.69 512 THR A N 1
ATOM 3987 C CA . THR A 1 512 ? 17.997 -3.333 -9.230 1.00 74.69 512 THR A CA 1
ATOM 3988 C C . THR A 1 512 ? 18.095 -3.426 -10.744 1.00 74.69 512 THR A C 1
ATOM 3990 O O . THR A 1 512 ? 17.183 -2.983 -11.448 1.00 74.69 512 THR A O 1
ATOM 3993 N N . PHE A 1 513 ? 19.176 -4.033 -11.228 1.00 85.00 513 PHE A N 1
ATOM 3994 C CA . PHE A 1 513 ? 19.342 -4.338 -12.642 1.00 85.00 513 PHE A CA 1
ATOM 3995 C C . PHE A 1 513 ? 18.193 -5.229 -13.143 1.00 85.00 513 PHE A C 1
ATOM 3997 O O . PHE A 1 513 ? 17.690 -6.091 -12.418 1.00 85.00 513 PHE A O 1
ATOM 4004 N N . GLY A 1 514 ? 17.765 -5.001 -14.378 1.00 87.50 514 GLY A N 1
ATOM 4005 C CA . GLY A 1 514 ? 16.731 -5.772 -15.056 1.00 87.50 514 GLY A CA 1
ATOM 4006 C C . GLY A 1 514 ? 16.759 -5.470 -16.547 1.00 87.50 514 GLY A C 1
ATOM 4007 O O . GLY A 1 514 ? 17.313 -4.445 -16.949 1.00 87.50 514 GLY A O 1
ATOM 4008 N N . LEU A 1 515 ? 16.166 -6.352 -17.349 1.00 91.25 515 LEU A N 1
ATOM 4009 C CA . LEU A 1 515 ? 16.130 -6.230 -18.804 1.00 91.25 515 LEU A CA 1
ATOM 4010 C C . LEU A 1 515 ? 14.702 -6.023 -19.312 1.00 91.25 515 LEU A C 1
ATOM 4012 O O . LEU A 1 515 ? 13.761 -6.631 -18.799 1.00 91.25 515 LEU A O 1
ATOM 4016 N N . THR A 1 516 ? 14.556 -5.195 -20.345 1.00 90.44 516 THR A N 1
ATOM 4017 C CA . THR A 1 516 ? 13.333 -5.100 -21.151 1.00 90.44 516 THR A CA 1
ATOM 4018 C C . THR A 1 516 ? 13.098 -6.386 -21.947 1.00 90.44 516 THR A C 1
ATOM 4020 O O . THR A 1 516 ? 13.996 -7.221 -22.057 1.00 90.44 516 THR A O 1
ATOM 4023 N N . ALA A 1 517 ? 11.911 -6.537 -22.548 1.00 86.25 517 ALA A N 1
ATOM 4024 C CA . ALA A 1 517 ? 11.613 -7.689 -23.407 1.00 86.25 517 ALA A CA 1
ATOM 4025 C C . ALA A 1 517 ? 12.612 -7.805 -24.575 1.00 86.25 517 ALA A C 1
ATOM 4027 O O . ALA A 1 517 ? 12.996 -8.904 -24.955 1.00 86.25 517 ALA A O 1
ATOM 4028 N N . ASP A 1 518 ? 13.082 -6.659 -25.074 1.00 85.81 518 ASP A N 1
ATOM 4029 C CA . ASP A 1 518 ? 14.052 -6.557 -26.170 1.00 85.81 518 ASP A CA 1
ATOM 4030 C C . ASP A 1 518 ? 15.530 -6.579 -25.713 1.00 85.81 518 ASP A C 1
ATOM 4032 O O . ASP A 1 518 ? 16.422 -6.278 -26.500 1.00 85.81 518 ASP A O 1
ATOM 4036 N N . GLY A 1 519 ? 15.812 -6.901 -24.442 1.00 87.69 519 GLY A N 1
ATOM 4037 C CA . GLY A 1 519 ? 17.180 -7.129 -23.952 1.00 87.69 519 GLY A CA 1
ATOM 4038 C C . GLY A 1 519 ? 17.985 -5.892 -23.527 1.00 87.69 519 GLY A C 1
ATOM 4039 O O . GLY A 1 519 ? 19.173 -6.019 -23.241 1.00 87.69 519 GLY A O 1
ATOM 4040 N N . PHE A 1 520 ? 17.376 -4.707 -23.427 1.00 91.19 520 PHE A N 1
ATOM 4041 C CA . PHE A 1 520 ? 18.042 -3.494 -22.926 1.00 91.19 520 PHE A CA 1
ATOM 4042 C C . PHE A 1 520 ? 17.951 -3.388 -21.403 1.00 91.19 520 PHE A C 1
ATOM 4044 O O . PHE A 1 520 ? 16.977 -3.854 -20.815 1.00 91.19 520 PHE A O 1
ATOM 4051 N N . GLU A 1 521 ? 18.888 -2.695 -20.742 1.00 93.44 521 GLU A N 1
ATOM 4052 C CA . GLU A 1 521 ? 18.709 -2.344 -19.323 1.00 93.44 521 GLU A CA 1
ATOM 4053 C C . GLU A 1 521 ? 17.387 -1.583 -19.134 1.00 93.44 521 GLU A C 1
ATOM 4055 O O . GLU A 1 521 ? 17.091 -0.635 -19.856 1.00 93.44 521 GLU A O 1
ATOM 4060 N N . GLN A 1 522 ? 16.580 -1.998 -18.160 1.00 90.75 522 GLN A N 1
ATOM 4061 C CA . GLN A 1 522 ? 15.181 -1.601 -18.003 1.00 90.75 522 GLN A CA 1
ATOM 4062 C C . GLN A 1 522 ? 14.953 -0.076 -17.987 1.00 90.75 522 GLN A C 1
ATOM 4064 O O . GLN A 1 522 ? 13.966 0.407 -18.543 1.00 90.75 522 GLN A O 1
ATOM 4069 N N . THR A 1 523 ? 15.833 0.692 -17.342 1.00 90.88 523 THR A N 1
ATOM 4070 C CA . THR A 1 523 ? 15.731 2.154 -17.223 1.00 90.88 523 THR A CA 1
ATOM 4071 C C . THR A 1 523 ? 16.060 2.845 -18.545 1.00 90.88 523 THR A C 1
ATOM 4073 O O . THR A 1 523 ? 15.296 3.701 -18.990 1.00 90.88 523 THR A O 1
ATOM 4076 N N . VAL A 1 524 ? 17.166 2.470 -19.193 1.00 92.31 524 VAL A N 1
ATOM 4077 C CA . VAL A 1 524 ? 17.575 2.975 -20.515 1.00 92.31 524 VAL A CA 1
ATOM 4078 C C . VAL A 1 524 ? 16.576 2.553 -21.593 1.00 92.31 524 VAL A C 1
ATOM 4080 O O . VAL A 1 524 ? 16.136 3.389 -22.386 1.00 92.31 524 VAL A O 1
ATOM 4083 N N . GLY A 1 525 ? 16.156 1.290 -21.568 1.00 92.31 525 GLY A N 1
ATOM 4084 C CA . GLY A 1 525 ? 15.190 0.706 -22.485 1.00 92.31 525 GLY A CA 1
ATOM 4085 C C . GLY A 1 525 ? 13.846 1.424 -22.432 1.00 92.31 525 GLY A C 1
ATOM 4086 O O . GLY A 1 525 ? 13.379 1.905 -23.454 1.00 92.31 525 GLY A O 1
ATOM 4087 N N . VAL A 1 526 ? 13.255 1.611 -21.247 1.00 92.19 526 VAL A N 1
ATOM 4088 C CA . VAL A 1 526 ? 11.961 2.308 -21.129 1.00 92.19 526 VAL A CA 1
ATOM 4089 C C . VAL A 1 526 ? 12.093 3.813 -21.377 1.00 92.19 526 VAL A C 1
ATOM 4091 O O . VAL A 1 526 ? 11.323 4.383 -22.146 1.00 92.19 526 VAL A O 1
ATOM 4094 N N . ASN A 1 527 ? 13.042 4.486 -20.717 1.00 94.38 527 ASN A N 1
ATOM 4095 C CA . ASN A 1 527 ? 13.082 5.951 -20.718 1.00 94.38 527 ASN A CA 1
ATOM 4096 C C . ASN A 1 527 ? 13.600 6.528 -22.037 1.00 94.38 527 ASN A C 1
ATOM 4098 O O . ASN A 1 527 ? 13.210 7.644 -22.382 1.00 94.38 527 ASN A O 1
ATOM 4102 N N . CYS A 1 528 ? 14.489 5.816 -22.735 1.00 93.56 528 CYS A N 1
ATOM 4103 C CA . CYS A 1 528 ? 15.111 6.282 -23.970 1.00 93.56 528 CYS A CA 1
ATOM 4104 C C . CYS A 1 528 ? 14.653 5.469 -25.181 1.00 93.56 528 CYS A C 1
ATOM 4106 O O . CYS A 1 528 ? 13.992 6.050 -26.037 1.00 93.56 528 CYS A O 1
ATOM 4108 N N . VAL A 1 529 ? 14.955 4.166 -25.250 1.00 92.94 529 VAL A N 1
ATOM 4109 C CA . VAL A 1 529 ? 14.701 3.355 -26.459 1.00 92.94 529 VAL A CA 1
ATOM 4110 C C . VAL A 1 529 ? 13.211 3.310 -26.788 1.00 92.94 529 VAL A C 1
ATOM 4112 O O . VAL A 1 529 ? 12.814 3.726 -27.872 1.00 92.94 529 VAL A O 1
ATOM 4115 N N . GLY A 1 530 ? 12.375 2.900 -25.836 1.00 93.25 530 GLY A N 1
ATOM 4116 C CA . GLY A 1 530 ? 10.930 2.808 -26.008 1.00 93.25 530 GLY A CA 1
ATOM 4117 C C . GLY A 1 530 ? 10.283 4.160 -26.292 1.00 93.25 530 GLY A C 1
ATOM 4118 O O . GLY A 1 530 ? 9.478 4.283 -27.212 1.00 93.25 530 GLY A O 1
ATOM 4119 N N . THR A 1 531 ? 10.677 5.207 -25.562 1.00 94.94 531 THR A N 1
ATOM 4120 C CA . THR A 1 531 ? 10.203 6.579 -25.814 1.00 94.94 531 THR A CA 1
ATOM 4121 C C . THR A 1 531 ? 10.550 7.062 -27.224 1.00 94.94 531 THR A C 1
ATOM 4123 O O . THR A 1 531 ? 9.711 7.652 -27.910 1.00 94.94 531 THR A O 1
ATOM 4126 N N . ALA A 1 532 ? 11.786 6.831 -27.670 1.00 93.75 532 ALA A N 1
ATOM 4127 C CA . ALA A 1 532 ? 12.245 7.239 -28.989 1.00 93.75 532 ALA A CA 1
ATOM 4128 C C . ALA A 1 532 ? 11.548 6.437 -30.096 1.00 93.75 532 ALA A C 1
ATOM 4130 O O . ALA A 1 532 ? 11.042 7.034 -31.045 1.00 93.75 532 ALA A O 1
ATOM 4131 N N . ALA A 1 533 ? 11.434 5.117 -29.926 1.00 92.25 533 ALA A N 1
ATOM 4132 C CA . ALA A 1 533 ? 10.734 4.232 -30.849 1.00 92.25 533 ALA A CA 1
ATOM 4133 C C . ALA A 1 533 ? 9.254 4.614 -30.990 1.00 92.25 533 ALA A C 1
ATOM 4135 O O . ALA A 1 533 ? 8.771 4.762 -32.111 1.00 92.25 533 ALA A O 1
ATOM 4136 N N . LEU A 1 534 ? 8.553 4.875 -29.877 1.00 94.25 534 LEU A N 1
ATOM 4137 C CA . LEU A 1 534 ? 7.177 5.380 -29.902 1.00 94.25 534 LEU A CA 1
ATOM 4138 C C . LEU A 1 534 ? 7.091 6.697 -30.674 1.00 94.25 534 LEU A C 1
ATOM 4140 O O . LEU A 1 534 ? 6.227 6.862 -31.530 1.00 94.25 534 LEU A O 1
ATOM 4144 N N . THR A 1 535 ? 7.996 7.633 -30.385 1.00 94.69 535 THR A N 1
ATOM 4145 C CA . THR A 1 535 ? 7.999 8.948 -31.034 1.00 94.69 535 THR A CA 1
ATOM 4146 C C . THR A 1 535 ? 8.150 8.814 -32.544 1.00 94.69 535 THR A C 1
ATOM 4148 O O . THR A 1 535 ? 7.353 9.387 -33.281 1.00 94.69 535 THR A O 1
ATOM 4151 N N . LEU A 1 536 ? 9.125 8.024 -33.006 1.00 92.50 536 LEU A N 1
ATOM 4152 C CA . LEU A 1 536 ? 9.357 7.772 -34.428 1.00 92.50 536 LEU A CA 1
ATOM 4153 C C . LEU A 1 536 ? 8.167 7.060 -35.086 1.00 92.50 536 LEU A C 1
ATOM 4155 O O . LEU A 1 536 ? 7.751 7.460 -36.171 1.00 92.50 536 LEU A O 1
ATOM 4159 N N . ALA A 1 537 ? 7.585 6.057 -34.421 1.00 90.25 537 ALA A N 1
ATOM 4160 C CA . ALA A 1 537 ? 6.434 5.309 -34.926 1.00 90.25 537 ALA A CA 1
ATOM 4161 C C . ALA A 1 537 ? 5.181 6.182 -35.109 1.00 90.25 537 ALA A C 1
ATOM 4163 O O . ALA A 1 537 ? 4.365 5.915 -35.991 1.00 90.25 537 ALA A O 1
ATOM 4164 N N . LEU A 1 538 ? 5.038 7.230 -34.294 1.00 92.38 538 LEU A N 1
ATOM 4165 C CA . LEU A 1 538 ? 3.903 8.150 -34.325 1.00 92.38 538 LEU A CA 1
ATOM 4166 C C . LEU A 1 538 ? 4.129 9.396 -35.194 1.00 92.38 538 LEU A C 1
ATOM 4168 O O . LEU A 1 538 ? 3.158 10.096 -35.477 1.00 92.38 538 LEU A O 1
ATOM 4172 N N . LEU A 1 539 ? 5.356 9.663 -35.668 1.00 91.31 539 LEU A N 1
ATOM 4173 C CA . LEU A 1 539 ? 5.644 10.799 -36.561 1.00 91.31 539 LEU A CA 1
ATOM 4174 C C . LEU A 1 539 ? 4.705 10.885 -37.779 1.00 91.31 539 LEU A C 1
ATOM 4176 O O . LEU A 1 539 ? 4.272 11.993 -38.088 1.00 91.31 539 LEU A O 1
ATOM 4180 N N . PRO A 1 540 ? 4.328 9.779 -38.458 1.00 89.12 540 PRO A N 1
ATOM 4181 C CA . PRO A 1 540 ? 3.411 9.847 -39.598 1.00 89.12 540 PRO A CA 1
ATOM 4182 C C . PRO A 1 540 ? 1.997 10.342 -39.268 1.00 89.12 540 PRO A C 1
ATOM 4184 O O . PRO A 1 540 ? 1.255 10.684 -40.184 1.00 89.12 540 PRO A O 1
ATOM 4187 N N . LEU A 1 541 ? 1.607 10.361 -37.989 1.00 91.38 541 LEU A N 1
ATOM 4188 C CA . LEU A 1 541 ? 0.306 10.854 -37.522 1.00 91.38 541 LEU A CA 1
ATOM 4189 C C . LEU A 1 541 ? 0.350 12.334 -37.096 1.00 91.38 541 LEU A C 1
ATOM 4191 O O . LEU A 1 541 ? -0.673 12.892 -36.692 1.00 91.38 541 LEU A O 1
ATOM 4195 N N . MET A 1 542 ? 1.525 12.965 -37.166 1.00 93.69 542 MET A N 1
ATOM 4196 C CA . MET A 1 542 ? 1.753 14.365 -36.805 1.00 93.69 542 MET A CA 1
ATOM 4197 C C . MET A 1 542 ? 1.743 15.277 -38.038 1.00 93.69 542 MET A C 1
ATOM 4199 O O . MET A 1 542 ? 1.968 14.838 -39.165 1.00 93.69 542 MET A O 1
ATOM 4203 N N . HIS A 1 543 ? 1.493 16.567 -37.825 1.00 92.62 543 HIS A N 1
ATOM 4204 C CA . HIS A 1 543 ? 1.358 17.588 -38.866 1.00 92.62 543 HIS A CA 1
ATOM 4205 C C . HIS A 1 543 ? 2.053 18.900 -38.457 1.00 92.62 543 HIS A C 1
ATOM 4207 O O . HIS A 1 543 ? 2.498 19.029 -37.311 1.00 92.62 543 HIS A O 1
ATOM 4213 N N . PRO A 1 544 ? 2.161 19.903 -39.353 1.00 92.00 544 PRO A N 1
ATOM 4214 C CA . PRO A 1 544 ? 2.643 21.223 -38.960 1.00 92.00 544 PRO A CA 1
ATOM 4215 C C . PRO A 1 544 ? 1.831 21.769 -37.778 1.00 92.00 544 PRO A C 1
ATOM 4217 O O . PRO A 1 544 ? 0.599 21.737 -37.796 1.00 92.00 544 PRO A O 1
ATOM 4220 N N . GLY A 1 545 ? 2.523 22.224 -36.734 1.00 88.75 545 GLY A N 1
ATOM 4221 C CA . GLY A 1 545 ? 1.927 22.655 -35.469 1.00 88.75 545 GLY A CA 1
ATOM 4222 C C . GLY A 1 545 ? 1.900 21.585 -34.371 1.00 88.75 545 GLY A C 1
ATOM 4223 O O . GLY A 1 545 ? 1.746 21.957 -33.205 1.00 88.75 545 GLY A O 1
ATOM 4224 N N . SER A 1 546 ? 2.114 20.301 -34.696 1.00 94.44 546 SER A N 1
ATOM 4225 C CA . SER A 1 546 ? 2.209 19.231 -33.696 1.00 94.44 546 SER A CA 1
ATOM 4226 C C . SER A 1 546 ? 3.391 19.444 -32.747 1.00 94.44 546 SER A C 1
ATOM 4228 O O . SER A 1 546 ? 4.432 19.992 -33.122 1.00 94.44 546 SER A O 1
ATOM 4230 N N . ARG A 1 547 ? 3.250 18.993 -31.497 1.00 94.50 547 ARG A N 1
ATOM 4231 C CA . ARG A 1 547 ? 4.227 19.218 -30.423 1.00 94.50 547 ARG A CA 1
ATOM 4232 C C . ARG A 1 547 ? 4.589 17.922 -29.711 1.00 94.50 547 ARG A C 1
ATOM 4234 O O . ARG A 1 547 ? 3.736 17.260 -29.131 1.00 94.50 547 ARG A O 1
ATOM 4241 N N . ILE A 1 548 ? 5.876 17.608 -29.677 1.00 96.38 548 ILE A N 1
ATOM 4242 C CA . ILE A 1 548 ? 6.449 16.508 -28.903 1.00 96.38 548 ILE A CA 1
ATOM 4243 C C . ILE A 1 548 ? 7.099 17.102 -27.657 1.00 96.38 548 ILE A C 1
ATOM 4245 O O . ILE A 1 548 ? 7.977 17.961 -27.757 1.00 96.38 548 ILE A O 1
ATOM 4249 N N . VAL A 1 549 ? 6.688 16.641 -26.477 1.00 96.12 549 VAL A N 1
ATOM 4250 C CA . VAL A 1 549 ? 7.264 17.063 -25.197 1.00 96.12 549 VAL A CA 1
ATOM 4251 C C . VAL A 1 549 ? 7.805 15.844 -24.459 1.00 96.12 549 VAL A C 1
ATOM 4253 O O . VAL A 1 549 ? 7.049 15.018 -23.949 1.00 96.12 549 VAL A O 1
ATOM 4256 N N . ASN A 1 550 ? 9.130 15.759 -24.374 1.00 96.38 550 ASN A N 1
ATOM 4257 C CA . ASN A 1 550 ? 9.841 14.701 -23.664 1.00 96.38 550 ASN A CA 1
ATOM 4258 C C . ASN A 1 550 ? 10.090 15.095 -22.205 1.00 96.38 550 ASN A C 1
ATOM 4260 O O . ASN A 1 550 ? 10.641 16.162 -21.924 1.00 96.38 550 ASN A O 1
ATOM 4264 N N . THR A 1 551 ? 9.731 14.236 -21.251 1.00 91.44 551 THR A N 1
ATOM 4265 C CA . THR A 1 551 ? 10.026 14.487 -19.834 1.00 91.44 551 THR A CA 1
ATOM 4266 C C . THR A 1 551 ? 11.487 14.150 -19.515 1.00 91.44 551 THR A C 1
ATOM 4268 O O . THR A 1 551 ? 11.891 12.983 -19.447 1.00 91.44 551 THR A O 1
ATOM 4271 N N . LEU A 1 552 ? 12.291 15.190 -19.284 1.00 90.06 552 LEU A N 1
ATOM 4272 C CA . LEU A 1 552 ? 13.705 15.115 -18.909 1.00 90.06 552 LEU A CA 1
ATOM 4273 C C . LEU A 1 552 ? 13.920 15.296 -17.400 1.00 90.06 552 LEU A C 1
ATOM 4275 O O . LEU A 1 552 ? 12.983 15.321 -16.610 1.00 90.06 552 LEU A O 1
ATOM 4279 N N . SER A 1 553 ? 15.187 15.353 -16.989 1.00 84.56 553 SER A N 1
ATOM 4280 C CA . SER A 1 553 ? 15.609 15.625 -15.617 1.00 84.56 553 SER A CA 1
ATOM 4281 C C . SER A 1 553 ? 17.011 16.219 -15.621 1.00 84.56 553 SER A C 1
ATOM 4283 O O . SER A 1 553 ? 17.853 15.774 -16.399 1.00 84.56 553 SER A O 1
ATOM 4285 N N . CYS A 1 554 ? 17.307 17.132 -14.694 1.00 81.88 554 CYS A N 1
ATOM 4286 C CA . CYS A 1 554 ? 18.662 17.646 -14.463 1.00 81.88 554 CYS A CA 1
ATOM 4287 C C . CYS A 1 554 ? 19.738 16.561 -14.242 1.00 81.88 554 CYS A C 1
ATOM 4289 O O . CYS A 1 554 ? 20.925 16.839 -14.412 1.00 81.88 554 CYS A O 1
ATOM 4291 N N . THR A 1 555 ? 19.336 15.330 -13.910 1.00 82.31 555 THR A N 1
ATOM 4292 C CA . THR A 1 555 ? 20.215 14.156 -13.796 1.00 82.31 555 THR A CA 1
ATOM 4293 C C . THR A 1 555 ? 20.905 13.767 -15.108 1.00 82.31 555 THR A C 1
ATOM 4295 O O . THR A 1 555 ? 21.903 13.055 -15.055 1.00 82.31 555 THR A O 1
ATOM 4298 N N . TYR A 1 556 ? 20.485 14.287 -16.272 1.00 87.50 556 TYR A N 1
ATOM 4299 C CA . TYR A 1 556 ? 21.233 14.089 -17.525 1.00 87.50 556 TYR A CA 1
ATOM 4300 C C . TYR A 1 556 ? 22.701 14.537 -17.402 1.00 87.50 556 TYR A C 1
ATOM 4302 O O . TYR A 1 556 ? 23.574 13.980 -18.058 1.00 87.50 556 TYR A O 1
ATOM 4310 N N . ARG A 1 557 ? 22.989 15.519 -16.532 1.00 84.69 557 ARG A N 1
ATOM 4311 C CA . ARG A 1 557 ? 24.335 16.079 -16.321 1.00 84.69 557 ARG A CA 1
ATOM 4312 C C . ARG A 1 557 ? 25.322 15.090 -15.697 1.00 84.69 557 ARG A C 1
ATOM 4314 O O . ARG A 1 557 ? 26.520 15.300 -15.816 1.00 84.69 557 ARG A O 1
ATOM 4321 N N . ILE A 1 558 ? 24.823 14.055 -15.020 1.00 82.69 558 ILE A N 1
ATOM 4322 C CA . ILE A 1 558 ? 25.641 12.988 -14.420 1.00 82.69 558 ILE A CA 1
ATOM 4323 C C . ILE A 1 558 ? 25.599 11.690 -15.242 1.00 82.69 558 ILE A C 1
ATOM 4325 O O . ILE A 1 558 ? 26.223 10.701 -14.859 1.00 82.69 558 ILE A O 1
ATOM 4329 N N . GLY A 1 559 ? 24.843 11.676 -16.345 1.00 85.81 559 GLY A N 1
ATOM 4330 C CA . GLY A 1 559 ? 24.769 10.549 -17.267 1.00 85.81 559 GLY A CA 1
ATOM 4331 C C . GLY A 1 559 ? 26.029 10.414 -18.116 1.00 85.81 559 GLY A C 1
ATOM 4332 O O . GLY A 1 559 ? 26.741 11.387 -18.360 1.00 85.81 559 GLY A O 1
ATOM 4333 N N . ARG A 1 560 ? 26.285 9.197 -18.593 1.00 88.38 560 ARG A N 1
ATOM 4334 C CA . ARG A 1 560 ? 27.341 8.892 -19.566 1.00 88.38 560 ARG A CA 1
ATOM 4335 C C . ARG A 1 560 ? 26.752 8.075 -20.706 1.00 88.38 560 ARG A C 1
ATOM 4337 O O . ARG A 1 560 ? 26.074 7.087 -20.441 1.00 88.38 560 ARG A O 1
ATOM 4344 N N . VAL A 1 561 ? 26.989 8.514 -21.939 1.00 89.75 561 VAL A N 1
ATOM 4345 C CA . VAL A 1 561 ? 26.580 7.822 -23.165 1.00 89.75 561 VAL A CA 1
ATOM 4346 C C . VAL A 1 561 ? 27.837 7.530 -23.972 1.00 89.75 561 VAL A C 1
ATOM 4348 O O . VAL A 1 561 ? 28.589 8.450 -24.283 1.00 89.75 561 VAL A O 1
ATOM 4351 N N . ASP A 1 562 ? 28.046 6.264 -24.304 1.00 85.25 562 ASP A N 1
ATOM 4352 C CA . ASP A 1 562 ? 29.144 5.779 -25.136 1.00 85.25 562 ASP A CA 1
ATOM 4353 C C . ASP A 1 562 ? 28.630 4.724 -26.135 1.00 85.25 562 ASP A C 1
ATOM 4355 O O . ASP A 1 562 ? 27.423 4.494 -26.245 1.00 85.25 562 ASP A O 1
ATOM 4359 N N . GLY A 1 563 ? 29.537 4.107 -26.900 1.00 77.12 563 GLY A N 1
ATOM 4360 C CA . GLY A 1 563 ? 29.185 3.099 -27.909 1.00 77.12 563 GLY A CA 1
ATOM 4361 C C . GLY A 1 563 ? 28.558 1.817 -27.347 1.00 77.12 563 GLY A C 1
ATOM 4362 O O . GLY A 1 563 ? 27.972 1.065 -28.118 1.00 77.12 563 GLY A O 1
ATOM 4363 N N . ARG A 1 564 ? 28.635 1.590 -26.027 1.00 82.00 564 ARG A N 1
ATOM 4364 C CA . ARG A 1 564 ? 28.090 0.412 -25.337 1.00 82.00 564 ARG A CA 1
ATOM 4365 C C . ARG A 1 564 ? 26.783 0.711 -24.602 1.00 82.00 564 ARG A C 1
ATOM 4367 O O . ARG A 1 564 ? 26.340 -0.095 -23.797 1.00 82.00 564 ARG A O 1
ATOM 4374 N N . LEU A 1 565 ? 26.135 1.851 -24.869 1.00 85.12 565 LEU A N 1
ATOM 4375 C CA . LEU A 1 565 ? 24.916 2.280 -24.166 1.00 85.12 565 LEU A CA 1
ATOM 4376 C C . LEU A 1 565 ? 23.826 1.194 -24.083 1.00 85.12 565 LEU A C 1
ATOM 4378 O O . LEU A 1 565 ? 23.107 1.121 -23.087 1.00 85.12 565 LEU A O 1
ATOM 4382 N N . PHE A 1 566 ? 23.674 0.404 -25.146 1.00 87.12 566 PHE A N 1
ATOM 4383 C CA . PHE A 1 566 ? 22.647 -0.631 -25.254 1.00 87.12 566 PHE A CA 1
ATOM 4384 C C . PHE A 1 566 ? 23.143 -2.029 -24.880 1.00 87.12 566 PHE A C 1
ATOM 4386 O O . PHE A 1 566 ? 22.349 -2.966 -24.898 1.00 87.12 566 PHE A O 1
ATOM 4393 N N . GLU A 1 567 ? 24.419 -2.170 -24.518 1.00 86.56 567 GLU A N 1
ATOM 4394 C CA . GLU A 1 567 ? 24.976 -3.414 -24.001 1.00 86.56 567 GLU A CA 1
ATOM 4395 C C . GLU A 1 567 ? 24.665 -3.509 -22.497 1.00 86.56 567 GLU A C 1
ATOM 4397 O O . GLU A 1 567 ? 25.088 -2.649 -21.717 1.00 86.56 567 GLU A O 1
ATOM 4402 N N . PRO A 1 568 ? 23.890 -4.511 -22.056 1.00 83.12 568 PRO A N 1
ATOM 4403 C CA . PRO A 1 568 ? 23.583 -4.675 -20.645 1.00 83.12 568 PRO A CA 1
ATOM 4404 C C . PRO A 1 568 ? 24.835 -5.034 -19.831 1.00 83.12 568 PRO A C 1
ATOM 4406 O O . PRO A 1 568 ? 25.476 -6.048 -20.087 1.00 83.12 568 PRO A O 1
ATOM 4409 N N . ASP A 1 569 ? 25.130 -4.238 -18.801 1.00 84.19 569 ASP A N 1
ATOM 4410 C CA . ASP A 1 569 ? 26.241 -4.468 -17.869 1.00 84.19 569 ASP A CA 1
ATOM 4411 C C . ASP A 1 569 ? 25.716 -4.512 -16.417 1.00 84.19 569 ASP A C 1
ATOM 4413 O O . ASP A 1 569 ? 25.477 -3.460 -15.805 1.00 84.19 569 ASP A O 1
ATOM 4417 N N . PRO A 1 570 ? 25.471 -5.714 -15.861 1.00 83.75 570 PRO A N 1
ATOM 4418 C CA . PRO A 1 570 ? 24.958 -5.860 -14.503 1.00 83.75 570 PRO A CA 1
ATOM 4419 C C . PRO A 1 570 ? 25.985 -5.472 -13.431 1.00 83.75 570 PRO A C 1
ATOM 4421 O O . PRO A 1 570 ? 25.585 -4.998 -12.367 1.00 83.75 570 PRO A O 1
ATOM 4424 N N . GLU A 1 571 ? 27.286 -5.620 -13.698 1.00 79.38 571 GLU A N 1
ATOM 4425 C CA . GLU A 1 571 ? 28.358 -5.347 -12.730 1.00 79.38 571 GLU A CA 1
ATOM 4426 C C . GLU A 1 571 ? 28.568 -3.844 -12.522 1.00 79.38 571 GLU A C 1
ATOM 4428 O O . GLU A 1 571 ? 28.843 -3.386 -11.412 1.00 79.38 571 GLU A O 1
ATOM 4433 N N . ARG A 1 572 ? 28.377 -3.041 -13.575 1.00 76.94 572 ARG A N 1
ATOM 4434 C CA . ARG A 1 572 ? 28.506 -1.573 -13.512 1.00 76.94 572 ARG A CA 1
ATOM 4435 C C . ARG A 1 572 ? 27.197 -0.845 -13.219 1.00 76.94 572 ARG A C 1
ATOM 4437 O O . ARG A 1 572 ? 27.178 0.398 -13.191 1.00 76.94 572 ARG A O 1
ATOM 4444 N N . TYR A 1 573 ? 26.107 -1.582 -12.998 1.00 83.81 573 TYR A N 1
ATOM 4445 C CA . TYR A 1 573 ? 24.787 -1.007 -12.789 1.00 83.81 573 TYR A CA 1
ATOM 4446 C C . TYR A 1 573 ? 24.720 -0.163 -11.512 1.00 83.81 573 TYR A C 1
ATOM 4448 O O . TYR A 1 573 ? 24.925 -0.632 -10.395 1.00 83.81 573 TYR A O 1
ATOM 4456 N N . ALA A 1 574 ? 24.332 1.100 -11.671 1.00 80.25 574 ALA A N 1
ATOM 4457 C CA . ALA A 1 574 ? 24.006 1.979 -10.558 1.00 80.25 574 ALA A CA 1
ATOM 4458 C C . ALA A 1 574 ? 22.746 2.784 -10.886 1.00 80.25 574 ALA A C 1
ATOM 4460 O O . ALA A 1 574 ? 22.727 3.530 -11.865 1.00 80.25 574 ALA A O 1
ATOM 4461 N N . ARG A 1 575 ? 21.717 2.690 -10.030 1.00 81.88 575 ARG A N 1
ATOM 4462 C CA . ARG A 1 575 ? 20.383 3.308 -10.204 1.00 81.88 575 ARG A CA 1
ATOM 4463 C C . ARG A 1 575 ? 20.422 4.739 -10.754 1.00 81.88 575 ARG A C 1
ATOM 4465 O O . ARG A 1 575 ? 19.814 5.032 -11.781 1.00 81.88 575 ARG A O 1
ATOM 4472 N N . PHE A 1 576 ? 21.133 5.643 -10.076 1.00 80.19 576 PHE A N 1
ATOM 4473 C CA . PHE A 1 576 ? 21.183 7.059 -10.467 1.00 80.19 576 PHE A CA 1
ATOM 4474 C C . PHE A 1 576 ? 21.987 7.298 -11.746 1.00 80.19 576 PHE A C 1
ATOM 4476 O O . PHE A 1 576 ? 21.648 8.195 -12.516 1.00 80.19 576 PHE A O 1
ATOM 4483 N N . ARG A 1 577 ? 23.019 6.482 -11.994 1.00 85.00 577 ARG A N 1
ATOM 4484 C CA . ARG A 1 577 ? 23.820 6.550 -13.219 1.00 85.00 577 ARG A CA 1
ATOM 4485 C C . ARG A 1 577 ? 22.997 6.085 -14.417 1.00 85.00 577 ARG A C 1
ATOM 4487 O O . ARG A 1 577 ? 22.906 6.831 -15.379 1.00 85.00 577 ARG A O 1
ATOM 4494 N N . ALA A 1 578 ? 22.326 4.935 -14.324 1.00 86.12 578 ALA A N 1
ATOM 4495 C CA . ALA A 1 578 ? 21.443 4.419 -15.373 1.00 86.12 578 ALA A CA 1
ATOM 4496 C C . ALA A 1 578 ? 20.303 5.403 -15.690 1.00 86.12 578 ALA A C 1
ATOM 4498 O O . ALA A 1 578 ? 20.041 5.707 -16.854 1.00 86.12 578 ALA A O 1
ATOM 4499 N N . TYR A 1 579 ? 19.683 5.996 -14.661 1.00 88.12 579 TYR A N 1
ATOM 4500 C CA . TYR A 1 579 ? 18.672 7.037 -14.853 1.00 88.12 579 TYR A CA 1
ATOM 4501 C C . TYR A 1 579 ? 19.241 8.287 -15.542 1.00 88.12 579 TYR A C 1
ATOM 4503 O O . TYR A 1 579 ? 18.691 8.719 -16.556 1.00 88.12 579 TYR A O 1
ATOM 4511 N N . GLY A 1 580 ? 20.363 8.832 -15.057 1.00 88.94 580 GLY A N 1
ATOM 4512 C CA . GLY A 1 580 ? 21.031 9.984 -15.671 1.00 88.94 580 GLY A CA 1
ATOM 4513 C C . GLY A 1 580 ? 21.456 9.721 -17.119 1.00 88.94 580 GLY A C 1
ATOM 4514 O O . GLY A 1 580 ? 21.183 10.538 -17.996 1.00 88.94 580 GLY A O 1
ATOM 4515 N N . THR A 1 581 ? 22.034 8.549 -17.392 1.00 92.62 581 THR A N 1
ATOM 4516 C CA . THR A 1 581 ? 22.389 8.070 -18.735 1.00 92.62 581 THR A CA 1
ATOM 4517 C C . THR A 1 581 ? 21.162 7.989 -19.640 1.00 92.62 581 THR A C 1
ATOM 4519 O O . THR A 1 581 ? 21.194 8.526 -20.744 1.00 92.62 581 THR A O 1
ATOM 4522 N N . SER A 1 582 ? 20.043 7.434 -19.159 1.00 93.56 582 SER A N 1
ATOM 4523 C CA . SER A 1 582 ? 18.797 7.367 -19.935 1.00 93.56 582 SER A CA 1
ATOM 4524 C C . SER A 1 582 ? 18.255 8.755 -20.310 1.00 93.56 582 SER A C 1
ATOM 4526 O O . SER A 1 582 ? 17.764 8.957 -21.420 1.00 93.56 582 SER A O 1
ATOM 4528 N N . LYS A 1 583 ? 18.382 9.742 -19.409 1.00 94.50 583 LYS A N 1
ATOM 4529 C CA . LYS A 1 583 ? 17.939 11.123 -19.647 1.00 94.50 583 LYS A CA 1
ATOM 4530 C C . LYS A 1 583 ? 18.898 11.898 -20.548 1.00 94.50 583 LYS A C 1
ATOM 4532 O O . LYS A 1 583 ? 18.430 12.708 -21.343 1.00 94.50 583 LYS A O 1
ATOM 4537 N N . LEU A 1 584 ? 20.204 11.632 -20.480 1.00 94.94 584 LEU A N 1
ATOM 4538 C CA . LEU A 1 584 ? 21.172 12.169 -21.439 1.00 94.94 584 LEU A CA 1
ATOM 4539 C C . LEU A 1 584 ? 20.917 11.612 -22.843 1.00 94.94 584 LEU A C 1
ATOM 4541 O O . LEU A 1 584 ? 20.804 12.390 -23.784 1.00 94.94 584 LEU A O 1
ATOM 4545 N N . ALA A 1 585 ? 20.733 10.298 -22.977 1.00 94.88 585 ALA A N 1
ATOM 4546 C CA . ALA A 1 585 ? 20.425 9.664 -24.256 1.00 94.88 585 ALA A CA 1
ATOM 4547 C C . ALA A 1 585 ? 19.117 10.205 -24.870 1.00 94.88 585 ALA A C 1
ATOM 4549 O O . ALA A 1 585 ? 19.095 10.585 -26.040 1.00 94.88 585 ALA A O 1
ATOM 4550 N N . LEU A 1 586 ? 18.053 10.357 -24.068 1.00 95.56 586 LEU A N 1
ATOM 4551 C CA . LEU A 1 586 ? 16.796 10.964 -24.526 1.00 95.56 586 LEU A CA 1
ATOM 4552 C C . LEU A 1 586 ? 16.968 12.433 -24.955 1.00 95.56 586 LEU A C 1
ATOM 4554 O O . LEU A 1 586 ? 16.332 12.871 -25.916 1.00 95.56 586 LEU A O 1
ATOM 4558 N N . LEU A 1 587 ? 17.821 13.207 -24.274 1.00 94.81 587 LEU A N 1
ATOM 4559 C CA . LEU A 1 587 ? 18.127 14.590 -24.653 1.00 94.81 587 LEU A CA 1
ATOM 4560 C C . LEU A 1 587 ? 18.879 14.657 -25.992 1.00 94.81 587 LEU A C 1
ATOM 4562 O O . LEU A 1 587 ? 18.505 15.455 -26.849 1.00 94.81 587 LEU A O 1
ATOM 4566 N N . LEU A 1 588 ? 19.884 13.800 -26.192 1.00 94.88 588 LEU A N 1
ATOM 4567 C CA . LEU A 1 588 ? 20.623 13.696 -27.456 1.00 94.88 588 LEU A CA 1
ATOM 4568 C C . LEU A 1 588 ? 19.701 13.298 -28.617 1.00 94.88 588 LEU A C 1
ATOM 4570 O O . LEU A 1 588 ? 19.733 13.933 -29.670 1.00 94.88 588 LEU A O 1
ATOM 4574 N N . PHE A 1 589 ? 18.822 12.316 -28.397 1.00 95.00 589 PHE A N 1
ATOM 4575 C CA . PHE A 1 589 ? 17.785 11.943 -29.361 1.00 95.00 589 PHE A CA 1
ATOM 4576 C C . PHE A 1 589 ? 16.844 13.115 -29.676 1.00 95.00 589 PHE A C 1
ATOM 4578 O O . PHE A 1 589 ? 16.541 13.369 -30.837 1.00 95.00 589 PHE A O 1
ATOM 4585 N N . SER A 1 590 ? 16.412 13.868 -28.658 1.00 94.94 590 SER A N 1
ATOM 4586 C CA . SER A 1 590 ? 15.512 15.016 -28.843 1.00 94.94 590 SER A CA 1
ATOM 4587 C C . SER A 1 590 ? 16.151 16.131 -29.678 1.00 94.94 590 SER A C 1
ATOM 4589 O O . SER A 1 590 ? 15.452 16.781 -30.454 1.00 94.94 590 SER A O 1
ATOM 4591 N N . LEU A 1 591 ? 17.462 16.355 -29.526 1.00 93.12 591 LEU A N 1
ATOM 4592 C CA . LEU A 1 591 ? 18.221 17.325 -30.321 1.00 93.12 591 LEU A CA 1
ATOM 4593 C C . LEU A 1 591 ? 18.273 16.920 -31.803 1.00 93.12 591 LEU A C 1
ATOM 4595 O O . LEU A 1 591 ? 17.941 17.731 -32.663 1.00 93.12 591 LEU A O 1
ATOM 4599 N N . GLU A 1 592 ? 18.615 15.662 -32.097 1.00 92.75 592 GLU A N 1
ATOM 4600 C CA . GLU A 1 592 ? 18.603 15.118 -33.467 1.00 92.75 592 GLU A CA 1
ATOM 4601 C C . GLU A 1 592 ? 17.208 15.140 -34.091 1.00 92.75 592 GLU A C 1
ATOM 4603 O O . GLU A 1 592 ? 17.035 15.582 -35.228 1.00 92.75 592 GLU A O 1
ATOM 4608 N N . LEU A 1 593 ? 16.193 14.712 -33.334 1.00 92.88 593 LEU A N 1
ATOM 4609 C CA . LEU A 1 593 ? 14.817 14.704 -33.809 1.00 92.88 593 LEU A CA 1
ATOM 4610 C C . LEU A 1 593 ? 14.370 16.114 -34.198 1.00 92.88 593 LEU A C 1
ATOM 4612 O O . LEU A 1 593 ? 13.803 16.287 -35.272 1.00 92.88 593 LEU A O 1
ATOM 4616 N N . ARG A 1 594 ? 14.658 17.117 -33.355 1.00 91.25 594 ARG A N 1
ATOM 4617 C CA . ARG A 1 594 ? 14.286 18.518 -33.596 1.00 91.25 594 ARG A CA 1
ATOM 4618 C C . ARG A 1 594 ? 14.817 19.033 -34.928 1.00 91.25 594 ARG A C 1
ATOM 4620 O O . ARG A 1 594 ? 14.061 19.661 -35.658 1.00 91.25 594 ARG A O 1
ATOM 4627 N N . GLU A 1 595 ? 16.083 18.777 -35.244 1.00 88.50 595 GLU A N 1
ATOM 4628 C CA . GLU A 1 595 ? 16.686 19.220 -36.508 1.00 88.50 595 GLU A CA 1
ATOM 4629 C C . GLU A 1 595 ? 16.026 18.550 -37.718 1.00 88.50 595 GLU A C 1
ATOM 4631 O O . GLU A 1 595 ? 15.762 19.203 -38.728 1.00 88.50 595 GLU A O 1
ATOM 4636 N N . ARG A 1 596 ? 15.692 17.262 -37.597 1.00 88.19 596 ARG A N 1
ATOM 4637 C CA . ARG A 1 596 ? 15.112 16.471 -38.691 1.00 88.19 596 ARG A CA 1
ATOM 4638 C C . ARG A 1 596 ? 13.644 16.784 -38.969 1.00 88.19 596 ARG A C 1
ATOM 4640 O O . ARG A 1 596 ? 13.232 16.697 -40.125 1.00 88.19 596 ARG A O 1
ATOM 4647 N N . VAL A 1 597 ? 12.875 17.150 -37.940 1.00 89.50 597 VAL A N 1
ATOM 4648 C CA . VAL A 1 597 ? 11.436 17.466 -38.064 1.00 89.50 597 VAL A CA 1
ATOM 4649 C C . VAL A 1 597 ? 11.131 18.971 -38.167 1.00 89.50 597 VAL A C 1
ATOM 4651 O O . VAL A 1 597 ? 9.970 19.366 -38.303 1.00 89.50 597 VAL A O 1
ATOM 4654 N N . ALA A 1 598 ? 12.162 19.826 -38.129 1.00 83.56 598 ALA A N 1
ATOM 4655 C CA . ALA A 1 598 ? 12.011 21.282 -38.170 1.00 83.56 598 ALA A CA 1
ATOM 4656 C C . ALA A 1 598 ? 11.300 21.777 -39.441 1.00 83.56 598 ALA A C 1
ATOM 4658 O O . ALA A 1 598 ? 10.462 22.675 -39.375 1.00 83.56 598 ALA A O 1
ATOM 4659 N N . ARG A 1 599 ? 11.599 21.180 -40.603 1.00 82.94 599 ARG A N 1
ATOM 4660 C CA . ARG A 1 599 ? 11.025 21.583 -41.904 1.00 82.94 599 ARG A CA 1
ATOM 4661 C C . ARG A 1 599 ? 9.550 21.205 -42.060 1.00 82.94 599 ARG A C 1
ATOM 4663 O O . ARG A 1 599 ? 8.869 21.735 -42.926 1.00 82.94 599 ARG A O 1
ATOM 4670 N N . GLN A 1 600 ? 9.068 20.293 -41.228 1.00 85.25 600 GLN A N 1
ATOM 4671 C CA . GLN A 1 600 ? 7.717 19.750 -41.219 1.00 85.25 600 GLN A CA 1
ATOM 4672 C C . GLN A 1 600 ? 6.822 20.532 -40.247 1.00 85.25 600 GLN A C 1
ATOM 4674 O O . GLN A 1 600 ? 5.651 20.204 -40.091 1.00 85.25 600 GLN A O 1
ATOM 4679 N N . GLY A 1 601 ? 7.362 21.563 -39.585 1.00 87.69 601 GLY A N 1
ATOM 4680 C CA . GLY A 1 601 ? 6.629 22.398 -38.637 1.00 87.69 601 GLY A CA 1
ATOM 4681 C C . GLY A 1 601 ? 6.284 21.692 -37.323 1.00 87.69 601 GLY A C 1
ATOM 4682 O O . GLY A 1 601 ? 5.394 22.158 -36.616 1.00 87.69 601 GLY A O 1
ATOM 4683 N N . ILE A 1 602 ? 6.952 20.579 -36.992 1.00 91.62 602 ILE A N 1
ATOM 4684 C CA . ILE A 1 602 ? 6.731 19.829 -35.748 1.00 91.62 602 ILE A CA 1
ATOM 4685 C C . ILE A 1 602 ? 7.681 20.361 -34.668 1.00 91.62 602 ILE A C 1
ATOM 4687 O O . ILE A 1 602 ? 8.899 20.402 -34.843 1.00 91.62 602 ILE A O 1
ATOM 4691 N N . GLY A 1 603 ? 7.134 20.768 -33.524 1.00 91.81 603 GLY A N 1
ATOM 4692 C CA . GLY A 1 603 ? 7.912 21.262 -32.391 1.00 91.81 603 GLY A CA 1
ATOM 4693 C C . GLY A 1 603 ? 8.401 20.130 -31.489 1.00 91.81 603 GLY A C 1
ATOM 4694 O O . GLY A 1 603 ? 7.595 19.341 -31.008 1.00 91.81 603 GLY A O 1
ATOM 4695 N N . VAL A 1 604 ? 9.703 20.081 -31.194 1.00 94.50 604 VAL A N 1
ATOM 4696 C CA . VAL A 1 604 ? 10.289 19.129 -30.231 1.00 94.50 604 VAL A CA 1
ATOM 4697 C C . VAL A 1 604 ? 10.841 19.879 -29.024 1.00 94.50 604 VAL A C 1
ATOM 4699 O O . VAL A 1 604 ? 11.700 20.763 -29.152 1.00 94.50 604 VAL A O 1
ATOM 4702 N N . PHE A 1 605 ? 10.355 19.499 -27.845 1.00 94.94 605 PHE A N 1
ATOM 4703 C CA . PHE A 1 605 ? 10.666 20.124 -26.568 1.00 94.94 605 PHE A CA 1
ATOM 4704 C C . PHE A 1 605 ? 11.006 19.089 -25.509 1.00 94.94 605 PHE A C 1
ATOM 4706 O O . PHE A 1 605 ? 10.580 17.935 -25.566 1.00 94.94 605 PHE A O 1
ATOM 4713 N N . ALA A 1 606 ? 11.717 19.539 -24.483 1.00 93.38 606 ALA A N 1
ATOM 4714 C CA . ALA A 1 606 ? 11.979 18.746 -23.307 1.00 93.38 606 ALA A CA 1
ATOM 4715 C C . ALA A 1 606 ? 11.684 19.518 -22.019 1.00 93.38 606 ALA A C 1
ATOM 4717 O O . ALA A 1 606 ? 12.205 20.614 -21.803 1.00 93.38 606 ALA A O 1
ATOM 4718 N N . ALA A 1 607 ? 10.864 18.926 -21.155 1.00 92.75 607 ALA A N 1
ATOM 4719 C CA . ALA A 1 607 ? 10.429 19.513 -19.894 1.00 92.75 607 ALA A CA 1
ATOM 4720 C C . ALA A 1 607 ? 11.101 18.808 -18.708 1.00 92.75 607 ALA A C 1
ATOM 4722 O O . ALA A 1 607 ? 10.959 17.596 -18.551 1.00 92.75 607 ALA A O 1
ATOM 4723 N N . ASP A 1 608 ? 11.796 19.562 -17.855 1.00 90.00 608 ASP A N 1
ATOM 4724 C CA . ASP A 1 608 ? 12.288 19.089 -16.557 1.00 90.00 608 ASP A CA 1
ATOM 4725 C C . ASP A 1 608 ? 11.281 19.466 -15.454 1.00 90.00 608 ASP A C 1
ATOM 4727 O O . ASP A 1 608 ? 11.139 20.655 -15.125 1.00 90.00 608 ASP A O 1
ATOM 4731 N N . PRO A 1 609 ? 10.585 18.482 -14.856 1.00 82.88 609 PRO A N 1
ATOM 4732 C CA . PRO A 1 609 ? 9.612 18.741 -13.805 1.00 82.88 609 PRO A CA 1
ATOM 4733 C C . PRO A 1 609 ? 10.285 19.174 -12.486 1.00 82.88 609 PRO A C 1
ATOM 4735 O O . PRO A 1 609 ? 9.645 19.807 -11.641 1.00 82.88 609 PRO A O 1
ATOM 4738 N N . GLY A 1 610 ? 11.591 18.939 -12.315 1.00 73.44 610 GLY A N 1
ATOM 4739 C CA . GLY A 1 610 ? 12.308 19.079 -11.050 1.00 73.44 610 GLY A CA 1
ATOM 4740 C C . GLY A 1 610 ? 12.085 17.885 -10.115 1.00 73.44 610 GLY A C 1
ATOM 4741 O O . GLY A 1 610 ? 11.655 16.815 -10.538 1.00 73.44 610 GLY A O 1
ATOM 4742 N N . ILE A 1 611 ? 12.390 18.065 -8.828 1.00 66.12 611 ILE A N 1
ATOM 4743 C CA . ILE A 1 611 ? 12.124 17.054 -7.797 1.00 66.12 611 ILE A CA 1
ATOM 4744 C C . ILE A 1 611 ? 10.627 17.118 -7.482 1.00 66.12 611 ILE A C 1
ATOM 4746 O O . ILE A 1 611 ? 10.149 18.133 -6.978 1.00 66.12 611 ILE A O 1
ATOM 4750 N N . VAL A 1 612 ? 9.881 16.070 -7.825 1.00 54.88 612 VAL A N 1
ATOM 4751 C CA . VAL A 1 612 ? 8.424 16.003 -7.649 1.00 54.88 612 VAL A CA 1
ATOM 4752 C C . VAL A 1 612 ? 8.067 14.845 -6.735 1.00 54.88 612 VAL A C 1
ATOM 4754 O O . VAL A 1 612 ? 8.571 13.738 -6.927 1.00 54.88 612 VAL A O 1
ATOM 4757 N N . ASP A 1 613 ? 7.159 15.098 -5.795 1.00 54.69 613 ASP A N 1
ATOM 4758 C CA . ASP A 1 613 ? 6.607 14.105 -4.874 1.00 54.69 613 ASP A CA 1
ATOM 4759 C C . ASP A 1 613 ? 5.845 13.011 -5.646 1.00 54.69 613 ASP A C 1
ATOM 4761 O O . ASP A 1 613 ? 4.649 13.109 -5.927 1.00 54.69 613 ASP A O 1
ATOM 4765 N N . THR A 1 614 ? 6.584 11.995 -6.086 1.00 52.28 614 THR A N 1
ATOM 4766 C CA . THR A 1 614 ? 6.102 10.826 -6.822 1.00 52.28 614 THR A CA 1
ATOM 4767 C C . THR A 1 614 ? 6.808 9.580 -6.296 1.00 52.28 614 THR A C 1
ATOM 4769 O O . THR A 1 614 ? 7.914 9.660 -5.757 1.00 52.28 614 THR A O 1
ATOM 4772 N N . ASN A 1 615 ? 6.231 8.403 -6.551 1.00 40.69 615 ASN A N 1
ATOM 4773 C CA . ASN A 1 615 ? 6.816 7.101 -6.189 1.00 40.69 615 ASN A CA 1
ATOM 4774 C C . ASN A 1 615 ? 8.221 6.844 -6.784 1.00 40.69 615 ASN A C 1
ATOM 4776 O O . ASN A 1 615 ? 8.845 5.835 -6.469 1.00 40.69 615 ASN A O 1
ATOM 4780 N N . MET A 1 616 ? 8.717 7.722 -7.662 1.00 48.69 616 MET A N 1
ATOM 4781 C CA . MET A 1 616 ? 10.024 7.609 -8.304 1.00 48.69 616 MET A CA 1
ATOM 4782 C C . MET A 1 616 ? 11.182 8.067 -7.394 1.00 48.69 616 MET A C 1
ATOM 4784 O O . MET A 1 616 ? 12.294 7.574 -7.563 1.00 48.69 616 MET A O 1
ATOM 4788 N N . ILE A 1 617 ? 10.946 8.964 -6.423 1.00 43.19 617 ILE A N 1
ATOM 4789 C CA . ILE A 1 617 ? 12.005 9.628 -5.624 1.00 43.19 617 ILE A CA 1
ATOM 4790 C C . ILE A 1 617 ? 12.209 8.996 -4.234 1.00 43.19 617 ILE A C 1
ATOM 4792 O O . ILE A 1 617 ? 13.262 9.171 -3.627 1.00 43.19 617 ILE A O 1
ATOM 4796 N N . THR A 1 618 ? 11.265 8.194 -3.741 1.00 41.38 618 THR A N 1
ATOM 4797 C CA . THR A 1 618 ? 11.386 7.510 -2.442 1.00 41.38 618 THR A CA 1
ATOM 4798 C C . THR A 1 618 ? 12.604 6.573 -2.392 1.00 41.38 618 THR A C 1
ATOM 4800 O O . THR A 1 618 ? 12.764 5.695 -3.249 1.00 41.38 618 THR A O 1
ATOM 4803 N N . MET A 1 619 ? 13.481 6.775 -1.399 1.00 44.56 619 MET A N 1
ATOM 4804 C CA . MET A 1 619 ? 14.775 6.088 -1.281 1.00 44.56 619 MET A CA 1
ATOM 4805 C C . MET A 1 619 ? 14.768 4.869 -0.343 1.00 44.56 619 MET A C 1
ATOM 4807 O O . MET A 1 619 ? 15.686 4.059 -0.439 1.00 44.56 619 MET A O 1
ATOM 4811 N N . HIS A 1 620 ? 13.729 4.674 0.475 1.00 43.50 620 HIS A N 1
ATOM 4812 C CA . HIS A 1 620 ? 13.585 3.567 1.434 1.00 43.50 620 HIS A CA 1
ATOM 4813 C C . HIS A 1 620 ? 14.828 3.358 2.326 1.00 43.50 620 HIS A C 1
ATOM 4815 O O . HIS A 1 620 ? 15.186 2.222 2.638 1.00 43.50 620 HIS A O 1
ATOM 4821 N N . ARG A 1 621 ? 15.493 4.451 2.730 1.00 42.94 621 ARG A N 1
ATOM 4822 C CA . ARG A 1 621 ? 16.662 4.441 3.629 1.00 42.94 621 ARG A CA 1
ATOM 4823 C C . ARG A 1 621 ? 16.306 4.965 5.022 1.00 42.94 621 ARG A C 1
ATOM 4825 O O . ARG A 1 621 ? 15.303 5.645 5.217 1.00 42.94 621 ARG A O 1
ATOM 4832 N N . TRP A 1 622 ? 17.160 4.666 6.000 1.00 37.12 622 TRP A N 1
ATOM 4833 C CA . TRP A 1 622 ? 16.963 5.018 7.413 1.00 37.12 622 TRP A CA 1
ATOM 4834 C C . TRP A 1 622 ? 17.014 6.532 7.707 1.00 37.12 622 TRP A C 1
ATOM 4836 O O . TRP A 1 622 ? 16.450 6.972 8.703 1.00 37.12 622 TRP A O 1
ATOM 4846 N N . PHE A 1 623 ? 17.626 7.343 6.834 1.00 34.34 623 PHE A N 1
ATOM 4847 C CA . PHE A 1 623 ? 17.723 8.805 6.980 1.00 34.34 623 PHE A CA 1
ATOM 4848 C C . PHE A 1 623 ? 16.682 9.592 6.157 1.00 34.34 623 PHE A C 1
ATOM 4850 O O . PHE A 1 623 ? 16.656 10.823 6.222 1.00 34.34 623 PHE A O 1
ATOM 4857 N N . ASP A 1 624 ? 15.795 8.913 5.421 1.00 42.22 624 ASP A N 1
ATOM 4858 C CA . ASP A 1 624 ? 14.754 9.545 4.594 1.00 42.22 624 ASP A CA 1
ATOM 4859 C C . ASP A 1 624 ? 13.853 10.536 5.364 1.00 42.22 624 ASP A C 1
ATOM 4861 O O . ASP A 1 624 ? 13.533 11.571 4.795 1.00 42.22 624 ASP A O 1
ATOM 4865 N N . PRO A 1 625 ? 13.493 10.345 6.652 1.00 45.09 625 PRO A N 1
ATOM 4866 C CA . PRO A 1 625 ? 12.706 11.340 7.393 1.00 45.09 625 PRO A CA 1
ATOM 4867 C C . PRO A 1 625 ? 13.439 12.672 7.620 1.00 45.09 625 PRO A C 1
ATOM 4869 O O . PRO A 1 625 ? 12.806 13.726 7.685 1.00 45.09 625 PRO A O 1
ATOM 4872 N N . ILE A 1 626 ? 14.769 12.626 7.735 1.00 41.44 626 ILE A N 1
ATOM 4873 C CA . ILE A 1 626 ? 15.637 13.796 7.934 1.00 41.44 626 ILE A CA 1
ATOM 4874 C C . ILE A 1 626 ? 15.902 14.470 6.584 1.00 41.44 626 ILE A C 1
ATOM 4876 O O . ILE A 1 626 ? 15.809 15.693 6.470 1.00 41.44 626 ILE A O 1
ATOM 4880 N N . ALA A 1 627 ? 16.142 13.672 5.539 1.00 38.81 627 ALA A N 1
ATOM 4881 C CA . ALA A 1 627 ? 16.227 14.155 4.166 1.00 38.81 627 ALA A CA 1
ATOM 4882 C C . ALA A 1 627 ? 14.902 14.803 3.720 1.00 38.81 627 ALA A C 1
ATOM 4884 O O . ALA A 1 627 ? 14.910 15.919 3.214 1.00 38.81 627 ALA A O 1
ATOM 4885 N N . ASP A 1 628 ? 13.751 14.190 3.990 1.00 41.34 628 ASP A N 1
ATOM 4886 C CA . ASP A 1 628 ? 12.433 14.759 3.696 1.00 41.34 628 ASP A CA 1
ATOM 4887 C C . ASP A 1 628 ? 12.191 16.064 4.462 1.00 41.34 628 ASP A C 1
ATOM 4889 O O . ASP A 1 628 ? 11.578 16.980 3.923 1.00 41.34 628 ASP A O 1
ATOM 4893 N N . LEU A 1 629 ? 12.675 16.198 5.699 1.00 42.25 629 LEU A N 1
ATOM 4894 C CA . LEU A 1 629 ? 12.555 17.440 6.468 1.00 42.25 629 LEU A CA 1
ATOM 4895 C C . LEU A 1 629 ? 13.401 18.582 5.870 1.00 42.25 629 LEU A C 1
ATOM 4897 O O . LEU A 1 629 ? 12.927 19.717 5.818 1.00 42.25 629 LEU A O 1
ATOM 4901 N N . LEU A 1 630 ? 14.608 18.279 5.382 1.00 38.12 630 LEU A N 1
ATOM 4902 C CA . LEU A 1 630 ? 15.540 19.244 4.780 1.00 38.12 630 LEU A CA 1
ATOM 4903 C C . LEU A 1 630 ? 15.215 19.570 3.308 1.00 38.12 630 LEU A C 1
ATOM 4905 O O . LEU A 1 630 ? 15.375 20.712 2.881 1.00 38.12 630 LEU A O 1
ATOM 4909 N N . PHE A 1 631 ? 14.725 18.597 2.530 1.00 42.44 631 PHE A N 1
ATOM 4910 C CA . PHE A 1 631 ? 14.487 18.725 1.086 1.00 42.44 631 PHE A CA 1
ATOM 4911 C C . PHE A 1 631 ? 13.025 19.014 0.709 1.00 42.44 631 PHE A C 1
ATOM 4913 O O . PHE A 1 631 ? 12.795 19.505 -0.396 1.00 42.44 631 PHE A O 1
ATOM 4920 N N . ARG A 1 632 ? 12.030 18.814 1.595 1.00 49.44 632 ARG A N 1
ATOM 4921 C CA . ARG A 1 632 ? 10.605 19.132 1.325 1.00 49.44 632 ARG A CA 1
ATOM 4922 C C . ARG A 1 632 ? 10.314 20.529 0.765 1.00 49.44 632 ARG A C 1
ATOM 4924 O O . ARG A 1 632 ? 9.426 20.607 -0.080 1.00 49.44 632 ARG A O 1
ATOM 4931 N N . PRO A 1 633 ? 11.011 21.615 1.153 1.00 48.53 633 PRO A N 1
ATOM 4932 C CA . PRO A 1 633 ? 10.799 22.931 0.541 1.00 48.53 633 PRO A CA 1
ATOM 4933 C C . PRO A 1 633 ? 11.120 22.966 -0.965 1.00 48.53 633 PRO A C 1
ATOM 4935 O O . PRO A 1 633 ? 10.635 23.839 -1.679 1.00 48.53 633 PRO A O 1
ATOM 4938 N N . LEU A 1 634 ? 11.927 22.017 -1.452 1.00 53.59 634 LEU A N 1
ATOM 4939 C CA . LEU A 1 634 ? 12.371 21.892 -2.843 1.00 53.59 634 LEU A CA 1
ATOM 4940 C C . LEU A 1 634 ? 11.578 20.830 -3.634 1.00 53.59 634 LEU A C 1
ATOM 4942 O O . LEU A 1 634 ? 11.761 20.723 -4.850 1.00 53.59 634 LEU A O 1
ATOM 4946 N N . ILE A 1 635 ? 10.703 20.060 -2.968 1.00 60.97 635 ILE A N 1
ATOM 4947 C CA . ILE A 1 635 ? 9.865 19.018 -3.575 1.00 60.97 635 ILE A CA 1
ATOM 4948 C C . ILE A 1 635 ? 8.547 19.636 -4.048 1.00 60.97 635 ILE A C 1
ATOM 4950 O O . ILE A 1 635 ? 7.749 20.151 -3.266 1.00 60.97 635 ILE A O 1
ATOM 4954 N N . LYS A 1 636 ? 8.296 19.554 -5.351 1.00 67.88 636 LYS A N 1
ATOM 4955 C CA . LYS A 1 636 ? 7.075 20.052 -5.986 1.00 67.88 636 LYS A CA 1
ATOM 4956 C C . LYS A 1 636 ? 5.939 19.042 -5.936 1.00 67.88 636 LYS A C 1
ATOM 4958 O O . LYS A 1 636 ? 6.163 17.832 -5.898 1.00 67.88 636 LYS A O 1
ATOM 4963 N N . THR A 1 637 ? 4.709 19.537 -6.046 1.00 70.12 637 THR A N 1
ATOM 4964 C CA . THR A 1 637 ? 3.546 18.671 -6.277 1.00 70.12 637 THR A CA 1
ATOM 4965 C C . THR A 1 637 ? 3.520 18.137 -7.716 1.00 70.12 637 THR A C 1
ATOM 4967 O O . THR A 1 637 ? 4.091 18.766 -8.612 1.00 70.12 637 THR A O 1
ATOM 4970 N N . PRO A 1 638 ? 2.836 17.012 -7.981 1.00 69.44 638 PRO A N 1
ATOM 4971 C CA . PRO A 1 638 ? 2.625 16.499 -9.336 1.00 69.44 638 PRO A CA 1
ATOM 4972 C C . PRO A 1 638 ? 2.039 17.526 -10.312 1.00 69.44 638 PRO A C 1
ATOM 4974 O O . PRO A 1 638 ? 2.465 17.590 -11.462 1.00 69.44 638 PRO A O 1
ATOM 4977 N N . GLU A 1 639 ? 1.134 18.388 -9.847 1.00 75.81 639 GLU A N 1
ATOM 4978 C CA . GLU A 1 639 ? 0.556 19.482 -10.633 1.00 75.81 639 GLU A CA 1
ATOM 4979 C C . GLU A 1 639 ? 1.602 20.556 -10.968 1.00 75.81 639 GLU A C 1
ATOM 4981 O O . GLU A 1 639 ? 1.706 20.988 -12.113 1.00 75.81 639 GLU A O 1
ATOM 4986 N N . GLN A 1 640 ? 2.433 20.943 -9.995 1.00 79.00 640 GLN A N 1
ATOM 4987 C CA . GLN A 1 640 ? 3.538 21.885 -10.208 1.00 79.00 640 GLN A CA 1
ATOM 4988 C C . GLN A 1 640 ? 4.640 21.306 -11.112 1.00 79.00 640 GLN A C 1
ATOM 4990 O O . GLN A 1 640 ? 5.297 22.047 -11.845 1.00 79.00 640 GLN A O 1
ATOM 4995 N N . GLY A 1 641 ? 4.863 19.990 -11.058 1.00 80.12 641 GLY A N 1
ATOM 4996 C CA . GLY A 1 641 ? 5.778 19.271 -11.946 1.00 80.12 641 GLY A CA 1
ATOM 4997 C C . GLY A 1 641 ? 5.264 19.184 -13.386 1.00 80.12 641 GLY A C 1
ATOM 4998 O O . GLY A 1 641 ? 6.050 19.299 -14.323 1.00 80.12 641 GLY A O 1
ATOM 4999 N N . ALA A 1 642 ? 3.949 19.037 -13.561 1.00 85.94 642 ALA A N 1
ATOM 5000 C CA . ALA A 1 642 ? 3.282 18.963 -14.860 1.00 85.94 642 ALA A CA 1
ATOM 5001 C C . ALA A 1 642 ? 3.239 20.309 -15.609 1.00 85.94 642 ALA A C 1
ATOM 5003 O O . ALA A 1 642 ? 3.189 20.324 -16.838 1.00 85.94 642 ALA A O 1
ATOM 5004 N N . GLU A 1 643 ? 3.280 21.436 -14.893 1.00 88.25 643 GLU A N 1
ATOM 5005 C CA . GLU A 1 643 ? 3.002 22.770 -15.444 1.00 88.25 643 GLU A CA 1
ATOM 5006 C C . GLU A 1 643 ? 3.866 23.139 -16.661 1.00 88.25 643 GLU A C 1
ATOM 5008 O O . GLU A 1 643 ? 3.348 23.591 -17.677 1.00 88.25 643 GLU A O 1
ATOM 5013 N N . THR A 1 644 ? 5.182 22.900 -16.615 1.00 89.12 644 THR A N 1
ATOM 5014 C CA . THR A 1 644 ? 6.062 23.233 -17.756 1.00 89.12 644 THR A CA 1
ATOM 5015 C C . THR A 1 644 ? 5.731 22.390 -18.991 1.00 89.12 644 THR A C 1
ATOM 5017 O O . THR A 1 644 ? 5.707 22.916 -20.100 1.00 89.12 644 THR A O 1
ATOM 5020 N N . ALA A 1 645 ? 5.430 21.101 -18.811 1.00 91.00 645 ALA A N 1
ATOM 5021 C CA . ALA A 1 645 ? 5.039 20.233 -19.917 1.00 91.00 645 ALA A CA 1
ATOM 5022 C C . ALA A 1 645 ? 3.669 20.631 -20.497 1.00 91.00 645 ALA A C 1
ATOM 5024 O O . ALA A 1 645 ? 3.511 20.631 -21.714 1.00 91.00 645 ALA A O 1
ATOM 5025 N N . LEU A 1 646 ? 2.718 21.051 -19.652 1.00 90.56 646 LEU A N 1
ATOM 5026 C CA . LEU A 1 646 ? 1.412 21.567 -20.085 1.00 90.56 646 LEU A CA 1
ATOM 5027 C C . LEU A 1 646 ? 1.545 22.843 -20.904 1.00 90.56 646 LEU A C 1
ATOM 5029 O O . LEU A 1 646 ? 0.955 22.954 -21.969 1.00 90.56 646 LEU A O 1
ATOM 5033 N N . GLN A 1 647 ? 2.330 23.808 -20.435 1.00 90.19 647 GLN A N 1
ATOM 5034 C CA . GLN A 1 647 ? 2.496 25.068 -21.154 1.00 90.19 647 GLN A CA 1
ATOM 5035 C C . GLN A 1 647 ? 3.166 24.866 -22.522 1.00 90.19 647 GLN A C 1
ATOM 5037 O O . GLN A 1 647 ? 2.793 25.537 -23.486 1.00 90.19 647 GLN A O 1
ATOM 5042 N N . LEU A 1 648 ? 4.106 23.918 -22.624 1.00 90.81 648 LEU A N 1
ATOM 5043 C CA . LEU A 1 648 ? 4.710 23.517 -23.896 1.00 90.81 648 LEU A CA 1
ATOM 5044 C C . LEU A 1 648 ? 3.706 22.816 -24.814 1.00 90.81 648 LEU A C 1
ATOM 5046 O O . LEU A 1 648 ? 3.627 23.181 -25.986 1.00 90.81 648 LEU A O 1
ATOM 5050 N N . ALA A 1 649 ? 2.929 21.867 -24.285 1.00 90.38 649 ALA A N 1
ATOM 5051 C CA . ALA A 1 649 ? 1.874 21.164 -25.013 1.00 90.38 649 ALA A CA 1
ATOM 5052 C C . ALA A 1 649 ? 0.817 22.124 -25.573 1.00 90.38 649 ALA A C 1
ATOM 5054 O O . ALA A 1 649 ? 0.497 22.064 -26.753 1.00 90.38 649 ALA A O 1
ATOM 5055 N N . CYS A 1 650 ? 0.337 23.061 -24.754 1.00 88.62 650 CYS A N 1
ATOM 5056 C CA . CYS A 1 650 ? -0.719 24.006 -25.119 1.00 88.62 650 CYS A CA 1
ATOM 5057 C C . CYS A 1 650 ? -0.210 25.244 -25.878 1.00 88.62 650 CYS A C 1
ATOM 5059 O O . CYS A 1 650 ? -0.982 26.167 -26.117 1.00 88.62 650 CYS A O 1
ATOM 5061 N N . GLY A 1 651 ? 1.089 25.335 -26.176 1.00 85.62 651 GLY A N 1
ATOM 5062 C CA . GLY A 1 651 ? 1.653 26.468 -26.913 1.00 85.62 651 GLY A CA 1
ATOM 5063 C C . GLY A 1 651 ? 1.659 27.818 -26.225 1.00 85.62 651 GLY A C 1
ATOM 5064 O O . GLY A 1 651 ? 1.735 28.835 -26.901 1.00 85.62 651 GLY A O 1
ATOM 5065 N N . LYS A 1 652 ? 1.664 27.832 -24.893 1.00 84.19 652 LYS A N 1
ATOM 5066 C CA . LYS A 1 652 ? 1.631 29.063 -24.090 1.00 84.19 652 LYS A CA 1
ATOM 5067 C C . LYS A 1 652 ? 3.002 29.697 -23.846 1.00 84.19 652 LYS A C 1
ATOM 5069 O O . LYS A 1 652 ? 3.066 30.791 -23.298 1.00 84.19 652 LYS A O 1
ATOM 5074 N N . LEU A 1 653 ? 4.094 29.014 -24.197 1.00 83.19 653 LEU A N 1
ATOM 5075 C CA . LEU A 1 653 ? 5.457 29.514 -23.990 1.00 83.19 653 LEU A CA 1
ATOM 5076 C C . LEU A 1 653 ? 6.046 30.099 -25.280 1.00 83.19 653 LEU A C 1
ATOM 5078 O O . LEU A 1 653 ? 5.862 29.501 -26.343 1.00 83.19 653 LEU A O 1
ATOM 5082 N N . PRO A 1 654 ? 6.795 31.216 -25.198 1.00 73.81 654 PRO A N 1
ATOM 5083 C CA . PRO A 1 654 ? 7.446 31.824 -26.351 1.00 73.81 654 PRO A CA 1
ATOM 5084 C C . PRO A 1 654 ? 8.614 30.943 -26.805 1.00 73.81 654 PRO A C 1
ATOM 5086 O O . PRO A 1 654 ? 9.661 30.873 -26.159 1.00 73.81 654 PRO A O 1
ATOM 5089 N N . VAL A 1 655 ? 8.428 30.224 -27.909 1.00 71.25 655 VAL A N 1
ATOM 5090 C CA . VAL A 1 655 ? 9.449 29.326 -28.454 1.00 71.25 655 VAL A CA 1
ATOM 5091 C C . VAL A 1 655 ? 10.361 30.092 -29.411 1.00 71.25 655 VAL A C 1
ATOM 5093 O O . VAL A 1 655 ? 9.920 30.538 -30.462 1.00 71.25 655 VAL A O 1
ATOM 5096 N N . SER A 1 656 ? 11.649 30.191 -29.072 1.00 62.03 656 SER A N 1
ATOM 5097 C CA . SER A 1 656 ? 12.713 30.630 -29.989 1.00 62.03 656 SER A CA 1
ATOM 5098 C C . SER A 1 656 ? 13.516 29.441 -30.538 1.00 62.03 656 SER A C 1
ATOM 5100 O O . SER A 1 656 ? 13.464 28.333 -29.986 1.00 62.03 656 SER A O 1
ATOM 5102 N N . GLY A 1 657 ? 14.298 29.663 -31.604 1.00 56.22 657 GLY A N 1
ATOM 5103 C CA . GLY A 1 657 ? 15.053 28.623 -32.324 1.00 56.22 657 GLY A CA 1
ATOM 5104 C C . GLY A 1 657 ? 15.929 27.715 -31.443 1.00 56.22 657 GLY A C 1
ATOM 5105 O O . GLY A 1 657 ? 16.014 26.520 -31.720 1.00 56.22 657 GLY A O 1
ATOM 5106 N N . ASN A 1 658 ? 16.447 28.219 -30.313 1.00 57.59 658 ASN A N 1
ATOM 5107 C CA . ASN A 1 658 ? 17.311 27.467 -29.382 1.00 57.59 658 ASN A CA 1
ATOM 5108 C C . ASN A 1 658 ? 16.604 26.912 -28.125 1.00 57.59 658 ASN A C 1
ATOM 5110 O O . ASN A 1 658 ? 17.238 26.303 -27.263 1.00 57.59 658 ASN A O 1
ATOM 5114 N N . SER A 1 659 ? 15.290 27.094 -27.989 1.00 74.81 659 SER A N 1
ATOM 5115 C CA . SER A 1 659 ? 14.546 26.749 -26.768 1.00 74.81 659 SER A CA 1
ATOM 5116 C C . SER A 1 659 ? 14.028 25.300 -26.756 1.00 74.81 659 SER A C 1
ATOM 5118 O O . SER A 1 659 ? 12.816 25.070 -26.784 1.00 74.81 659 SER A O 1
ATOM 5120 N N . LEU A 1 660 ? 14.924 24.303 -26.740 1.00 87.12 660 LEU A N 1
ATOM 5121 C CA . LEU A 1 660 ? 14.535 22.886 -26.595 1.00 87.12 660 LEU A CA 1
ATOM 5122 C C . LEU A 1 660 ? 14.233 22.516 -25.138 1.00 87.12 660 LEU A C 1
ATOM 5124 O O . LEU A 1 660 ? 13.215 21.883 -24.872 1.00 87.12 660 LEU A O 1
ATOM 5128 N N . TYR A 1 661 ? 15.103 22.897 -24.199 1.00 90.88 661 TYR A N 1
ATOM 5129 C CA . TYR A 1 661 ? 15.048 22.447 -22.805 1.00 90.88 661 TYR A CA 1
ATOM 5130 C C . TYR A 1 661 ? 14.422 23.497 -21.882 1.00 90.88 661 TYR A C 1
ATOM 5132 O O . TYR A 1 661 ? 14.849 24.652 -21.860 1.00 90.88 661 TYR A O 1
ATOM 5140 N N . TRP A 1 662 ? 13.425 23.092 -21.093 1.00 91.50 662 TRP A N 1
ATOM 5141 C CA . TRP A 1 662 ? 12.629 23.982 -20.250 1.00 91.50 662 TRP A CA 1
ATOM 5142 C C . TRP A 1 662 ? 12.527 23.476 -18.817 1.00 91.50 662 TRP A C 1
ATOM 5144 O O . TRP A 1 662 ? 12.300 22.293 -18.565 1.00 91.50 662 TRP A O 1
ATOM 5154 N N . ARG A 1 663 ? 12.629 24.402 -17.862 1.00 86.88 663 ARG A N 1
ATOM 5155 C CA . ARG A 1 663 ? 12.440 24.129 -16.433 1.00 86.88 663 ARG A CA 1
ATOM 5156 C C . ARG A 1 663 ? 11.795 25.328 -15.754 1.00 86.88 663 ARG A C 1
ATOM 5158 O O . ARG A 1 663 ? 12.326 26.436 -15.841 1.00 86.88 663 ARG A O 1
ATOM 5165 N N . ASN A 1 664 ? 10.706 25.096 -15.020 1.00 84.50 664 ASN A N 1
ATOM 5166 C CA . ASN A 1 664 ? 9.924 26.138 -14.335 1.00 84.50 664 ASN A CA 1
ATOM 5167 C C . ASN A 1 664 ? 9.396 27.214 -15.305 1.00 84.50 664 ASN A C 1
ATOM 5169 O O . ASN A 1 664 ? 9.527 28.402 -15.023 1.00 84.50 664 ASN A O 1
ATOM 5173 N N . GLY A 1 665 ? 8.893 26.807 -16.476 1.00 83.62 665 GLY A N 1
ATOM 5174 C CA . GLY A 1 665 ? 8.388 27.736 -17.499 1.00 83.62 665 GLY A CA 1
ATOM 5175 C C . GLY A 1 665 ? 9.458 28.624 -18.152 1.00 83.62 665 GLY A C 1
ATOM 5176 O O . GLY A 1 665 ? 9.120 29.551 -18.875 1.00 83.62 665 GLY A O 1
ATOM 5177 N N . LYS A 1 666 ? 10.752 28.363 -17.911 1.00 86.69 666 LYS A N 1
ATOM 5178 C CA . LYS A 1 666 ? 11.871 29.121 -18.493 1.00 86.69 666 LYS A CA 1
ATOM 5179 C C . LYS A 1 666 ? 12.738 28.224 -19.370 1.00 86.69 666 LYS A C 1
ATOM 5181 O O . LYS A 1 666 ? 13.101 27.122 -18.944 1.00 86.69 666 LYS A O 1
ATOM 5186 N N . ALA A 1 667 ? 13.103 28.719 -20.551 1.00 88.12 667 ALA A N 1
ATOM 5187 C CA . ALA A 1 667 ? 14.078 28.075 -21.419 1.00 88.12 667 ALA A CA 1
ATOM 5188 C C . ALA A 1 667 ? 15.447 28.040 -20.725 1.00 88.12 667 ALA A C 1
ATOM 5190 O O . ALA A 1 667 ? 15.842 28.978 -20.025 1.00 88.12 667 ALA A O 1
ATOM 5191 N N . ARG A 1 668 ? 16.168 26.932 -20.879 1.00 88.69 668 ARG A N 1
ATOM 5192 C CA . ARG A 1 668 ? 17.482 26.703 -20.278 1.00 88.69 668 ARG A CA 1
ATOM 5193 C C . ARG A 1 668 ? 18.471 26.319 -21.367 1.00 88.69 668 ARG A C 1
ATOM 5195 O O . ARG A 1 668 ? 18.186 25.454 -22.191 1.00 88.69 668 ARG A O 1
ATOM 5202 N N . ARG A 1 669 ? 19.650 26.945 -21.340 1.00 85.44 669 ARG A N 1
ATOM 5203 C CA . ARG A 1 669 ? 20.739 26.629 -22.265 1.00 85.44 669 ARG A CA 1
ATOM 5204 C C . ARG A 1 669 ? 21.259 25.216 -21.989 1.00 85.44 669 ARG A C 1
ATOM 5206 O O . ARG A 1 669 ? 21.554 24.872 -20.845 1.00 85.44 669 ARG A O 1
ATOM 5213 N N . ILE A 1 670 ? 21.367 24.421 -23.047 1.00 88.62 670 ILE A N 1
ATOM 5214 C CA . ILE A 1 670 ? 22.065 23.134 -23.044 1.00 88.62 670 ILE A CA 1
ATOM 5215 C C . ILE A 1 670 ? 23.546 23.433 -23.297 1.00 88.62 670 ILE A C 1
ATOM 5217 O O . ILE A 1 670 ? 23.858 24.307 -24.103 1.00 88.62 670 ILE A O 1
ATOM 5221 N N . SER A 1 671 ? 24.455 22.767 -22.584 1.00 87.38 671 SER A N 1
ATOM 5222 C CA . SER A 1 671 ? 25.891 22.993 -22.765 1.00 87.38 671 SER A CA 1
ATOM 5223 C C . SER A 1 671 ? 26.351 22.546 -24.150 1.00 87.38 671 SER A C 1
ATOM 5225 O O . SER A 1 671 ? 25.880 21.530 -24.666 1.00 87.38 671 SER A O 1
ATOM 5227 N N . ASP A 1 672 ? 27.328 23.254 -24.714 1.00 87.00 672 ASP A N 1
ATOM 5228 C CA . ASP A 1 672 ? 27.844 22.967 -26.059 1.00 87.00 672 ASP A CA 1
ATOM 5229 C C . ASP A 1 672 ? 28.445 21.550 -26.145 1.00 87.00 672 ASP A C 1
ATOM 5231 O O . ASP A 1 672 ? 28.330 20.889 -27.171 1.00 87.00 672 ASP A O 1
ATOM 5235 N N . SER A 1 673 ? 28.971 21.022 -25.032 1.00 85.88 673 SER A N 1
ATOM 5236 C CA . SER A 1 673 ? 29.436 19.631 -24.909 1.00 85.88 673 SER A CA 1
ATOM 5237 C C . SER A 1 673 ? 28.342 18.575 -25.111 1.00 85.88 673 SER A C 1
ATOM 5239 O O . SER A 1 673 ? 28.629 17.467 -25.554 1.00 85.88 673 SER A O 1
ATOM 5241 N N . VAL A 1 674 ? 27.087 18.898 -24.784 1.00 89.44 674 VAL A N 1
ATOM 5242 C CA . VAL A 1 674 ? 25.935 18.007 -24.990 1.00 89.44 674 VAL A CA 1
ATOM 5243 C C . VAL A 1 674 ? 25.350 18.219 -26.384 1.00 89.44 674 VAL A C 1
ATOM 5245 O O . VAL A 1 674 ? 24.991 17.249 -27.045 1.00 89.44 674 VAL A O 1
ATOM 5248 N N . VAL A 1 675 ? 25.294 19.468 -26.860 1.00 89.00 675 VAL A N 1
ATOM 5249 C CA . VAL A 1 675 ? 24.851 19.781 -28.230 1.00 89.00 675 VAL A CA 1
ATOM 5250 C C . VAL A 1 675 ? 25.751 19.094 -29.262 1.00 89.00 675 VAL A C 1
ATOM 5252 O O . VAL A 1 675 ? 25.242 18.464 -30.188 1.00 89.00 675 VAL A O 1
ATOM 5255 N N . ASN A 1 676 ? 27.067 19.142 -29.051 1.00 89.38 676 ASN A N 1
ATOM 5256 C CA . ASN A 1 676 ? 28.090 18.569 -29.929 1.00 89.38 676 ASN A CA 1
ATOM 5257 C C . ASN A 1 676 ? 28.606 17.209 -29.431 1.00 89.38 676 ASN A C 1
ATOM 5259 O O . ASN A 1 676 ? 29.745 16.836 -29.705 1.00 89.38 676 ASN A O 1
ATOM 5263 N N . HIS A 1 677 ? 27.800 16.472 -28.661 1.00 91.94 677 HIS A N 1
ATOM 5264 C CA . HIS A 1 677 ? 28.240 15.211 -28.070 1.00 91.94 677 HIS A CA 1
ATOM 5265 C C . HIS A 1 677 ? 28.668 14.207 -29.162 1.00 91.94 677 HIS A C 1
ATOM 5267 O O . HIS A 1 677 ? 27.896 13.969 -30.096 1.00 91.94 677 HIS A O 1
ATOM 5273 N N . PRO A 1 678 ? 29.837 13.546 -29.045 1.00 88.00 678 PRO A N 1
ATOM 5274 C CA . PRO A 1 678 ? 30.393 12.708 -30.116 1.00 88.00 678 PRO A CA 1
ATOM 5275 C C . PRO A 1 678 ? 29.476 11.535 -30.493 1.00 88.00 678 PRO A C 1
ATOM 5277 O O . PRO A 1 678 ? 29.319 11.205 -31.666 1.00 88.00 678 PRO A O 1
ATOM 5280 N N . CYS A 1 679 ? 28.790 10.944 -29.512 1.00 87.94 679 CYS A N 1
ATOM 5281 C CA . CYS A 1 679 ? 27.857 9.840 -29.750 1.00 87.94 679 CYS A CA 1
ATOM 5282 C C . CYS A 1 679 ? 26.476 10.275 -30.270 1.00 87.94 679 CYS A C 1
ATOM 5284 O O . CYS A 1 679 ? 25.651 9.407 -30.525 1.00 87.94 679 CYS A O 1
ATOM 5286 N N . ARG A 1 680 ? 26.181 11.575 -30.423 1.00 88.56 680 ARG A N 1
ATOM 5287 C CA . ARG A 1 680 ? 24.825 12.072 -30.737 1.00 88.56 680 ARG A CA 1
ATOM 5288 C C . ARG A 1 680 ? 24.264 11.482 -32.042 1.00 88.56 680 ARG A C 1
ATOM 5290 O O . ARG A 1 680 ? 23.187 10.890 -32.033 1.00 88.56 680 ARG A O 1
ATOM 5297 N N . LYS A 1 681 ? 25.025 11.566 -33.140 1.00 87.50 681 LYS A N 1
ATOM 5298 C CA . LYS A 1 681 ? 24.633 11.002 -34.447 1.00 87.50 681 LYS A CA 1
ATOM 5299 C C . LYS A 1 681 ? 24.631 9.472 -34.451 1.00 87.50 681 LYS A C 1
ATOM 5301 O O . LYS A 1 681 ? 23.779 8.860 -35.087 1.00 87.50 681 LYS A O 1
ATOM 5306 N N . HIS A 1 682 ? 25.577 8.852 -33.746 1.00 85.56 682 HIS A N 1
ATOM 5307 C CA . HIS A 1 682 ? 25.669 7.394 -33.651 1.00 85.56 682 HIS A CA 1
ATOM 5308 C C . HIS A 1 682 ? 24.469 6.801 -32.898 1.00 85.56 682 HIS A C 1
ATOM 5310 O O . HIS A 1 682 ? 23.831 5.874 -33.389 1.00 85.56 682 HIS A O 1
ATOM 5316 N N . LEU A 1 683 ? 24.098 7.414 -31.770 1.00 88.00 683 LEU A N 1
ATOM 5317 C CA . LEU A 1 683 ? 22.924 7.060 -30.978 1.00 88.00 683 LEU A CA 1
ATOM 5318 C C . LEU A 1 683 ? 21.641 7.130 -31.811 1.00 88.00 683 LEU A C 1
ATOM 5320 O O . LEU A 1 683 ? 20.819 6.220 -31.746 1.00 88.00 683 LEU A O 1
ATOM 5324 N N . TRP A 1 684 ? 21.479 8.187 -32.614 1.00 89.00 684 TRP A N 1
ATOM 5325 C CA . TRP A 1 684 ? 20.345 8.307 -33.529 1.00 89.00 684 TRP A CA 1
ATOM 5326 C C . TRP A 1 684 ? 20.247 7.108 -34.477 1.00 89.00 684 TRP A C 1
ATOM 5328 O O . TRP A 1 684 ? 19.180 6.510 -34.586 1.00 89.00 684 TRP A O 1
ATOM 5338 N N . LYS A 1 685 ? 21.355 6.732 -35.129 1.00 86.31 685 LYS A N 1
ATOM 5339 C CA . LYS A 1 685 ? 21.384 5.600 -36.068 1.00 86.31 685 LYS A CA 1
ATOM 5340 C C . LYS A 1 685 ? 21.036 4.279 -35.390 1.00 86.31 685 LYS A C 1
ATOM 5342 O O . LYS A 1 685 ? 20.224 3.531 -35.921 1.00 86.31 685 LYS A O 1
ATOM 5347 N N . GLN A 1 686 ? 21.593 4.023 -34.207 1.00 85.69 686 GLN A N 1
ATOM 5348 C CA . GLN A 1 686 ? 21.285 2.815 -33.438 1.00 85.69 686 GLN A CA 1
ATOM 5349 C C . GLN A 1 686 ? 19.804 2.759 -33.039 1.00 85.69 686 GLN A C 1
ATOM 5351 O O . GLN A 1 686 ? 19.148 1.744 -33.251 1.00 85.69 686 GLN A O 1
ATOM 5356 N N . ILE A 1 687 ? 19.243 3.858 -32.520 1.00 86.25 687 ILE A N 1
ATOM 5357 C CA . ILE A 1 687 ? 17.813 3.933 -32.179 1.00 86.25 687 ILE A CA 1
ATOM 5358 C C . ILE A 1 687 ? 16.949 3.717 -33.423 1.00 86.25 687 ILE A C 1
ATOM 5360 O O . ILE A 1 687 ? 15.963 2.984 -33.358 1.00 86.25 687 ILE A O 1
ATOM 5364 N N . LEU A 1 688 ? 17.313 4.327 -34.554 1.00 83.88 688 LEU A N 1
ATOM 5365 C CA . LEU A 1 688 ? 16.583 4.176 -35.808 1.00 83.88 688 LEU A CA 1
ATOM 5366 C C . LEU A 1 688 ? 16.601 2.717 -36.281 1.00 83.88 688 LEU A C 1
ATOM 5368 O O . LEU A 1 688 ? 15.536 2.172 -36.544 1.00 83.88 688 LEU A O 1
ATOM 5372 N N . GLN A 1 689 ? 17.766 2.062 -36.285 1.00 81.69 689 GLN A N 1
ATOM 5373 C CA . GLN A 1 689 ? 17.922 0.639 -36.614 1.00 81.69 689 GLN A CA 1
ATOM 5374 C C . GLN A 1 689 ? 17.051 -0.264 -35.731 1.00 81.69 689 GLN A C 1
ATOM 5376 O O . GLN A 1 689 ? 16.287 -1.088 -36.236 1.00 81.69 689 GLN A O 1
ATOM 5381 N N . LEU A 1 690 ? 17.119 -0.080 -34.411 1.00 79.62 690 LEU A N 1
ATOM 5382 C CA . LEU A 1 690 ? 16.320 -0.846 -33.451 1.00 79.62 690 LEU A CA 1
ATOM 5383 C C . LEU A 1 690 ? 14.819 -0.646 -33.677 1.00 79.62 690 LEU A C 1
ATOM 5385 O O . LEU A 1 690 ? 14.048 -1.601 -33.666 1.00 79.62 690 LEU A O 1
ATOM 5389 N N . THR A 1 691 ? 14.417 0.594 -33.948 1.00 70.69 691 THR A N 1
ATOM 5390 C CA . THR A 1 691 ? 13.024 0.946 -34.225 1.00 70.69 691 THR A CA 1
ATOM 5391 C C . THR A 1 691 ? 12.556 0.360 -35.560 1.00 70.69 691 THR A C 1
ATOM 5393 O O . THR A 1 691 ? 11.422 -0.099 -35.665 1.00 70.69 691 THR A O 1
ATOM 5396 N N . THR A 1 692 ? 13.423 0.315 -36.578 1.00 68.38 692 THR A N 1
ATOM 5397 C CA . THR A 1 692 ? 13.063 -0.211 -37.902 1.00 68.38 692 THR A CA 1
ATOM 5398 C C . THR A 1 692 ? 12.795 -1.710 -37.912 1.00 68.38 692 THR A C 1
ATOM 5400 O O . THR A 1 692 ? 11.902 -2.149 -38.624 1.00 68.38 692 THR A O 1
ATOM 5403 N N . ARG A 1 693 ? 13.479 -2.484 -37.059 1.00 65.44 693 ARG A N 1
ATOM 5404 C CA . ARG A 1 693 ? 13.232 -3.929 -36.905 1.00 65.44 693 ARG A CA 1
ATOM 5405 C C . ARG A 1 693 ? 11.854 -4.248 -36.322 1.00 65.44 693 ARG A C 1
ATOM 5407 O O . ARG A 1 693 ? 11.363 -5.355 -36.494 1.00 65.44 693 ARG A O 1
ATOM 5414 N N . ALA A 1 694 ? 11.240 -3.289 -35.631 1.00 61.41 694 ALA A N 1
ATOM 5415 C CA . ALA A 1 694 ? 9.963 -3.467 -34.950 1.00 61.41 694 ALA A CA 1
ATOM 5416 C C . ALA A 1 694 ? 8.762 -2.898 -35.724 1.00 61.41 694 ALA A C 1
ATOM 5418 O O . ALA A 1 694 ? 7.619 -3.215 -35.404 1.00 61.41 694 ALA A O 1
ATOM 5419 N N . ILE A 1 695 ? 8.986 -2.040 -36.726 1.00 63.62 695 ILE A N 1
ATOM 5420 C CA . ILE A 1 695 ? 7.921 -1.334 -37.448 1.00 63.62 695 ILE A CA 1
ATOM 5421 C C . ILE A 1 695 ? 7.727 -1.957 -38.845 1.00 63.62 695 ILE A C 1
ATOM 5423 O O . ILE A 1 695 ? 8.698 -2.070 -39.585 1.00 63.62 695 ILE A O 1
ATOM 5427 N N . PRO A 1 696 ? 6.485 -2.280 -39.270 1.00 61.56 696 PRO A N 1
ATOM 5428 C CA . PRO A 1 696 ? 6.218 -2.839 -40.600 1.00 61.56 696 PRO A CA 1
ATOM 5429 C C . PRO A 1 696 ? 6.750 -1.962 -41.749 1.00 61.56 696 PRO A C 1
ATOM 5431 O O . PRO A 1 696 ? 6.577 -0.741 -41.711 1.00 61.56 696 PRO A O 1
ATOM 5434 N N . GLU A 1 697 ? 7.292 -2.566 -42.813 1.00 58.12 697 GLU A N 1
ATOM 5435 C CA . GLU A 1 697 ? 7.977 -1.877 -43.932 1.00 58.12 697 GLU A CA 1
ATOM 5436 C C . GLU A 1 697 ? 7.196 -0.696 -44.533 1.00 58.12 697 GLU A C 1
ATOM 5438 O O . GLU A 1 697 ? 7.741 0.391 -44.743 1.00 58.12 697 GLU A O 1
ATOM 5443 N N . ARG A 1 698 ? 5.879 -0.851 -44.716 1.00 57.56 698 ARG A N 1
ATOM 5444 C CA . ARG A 1 698 ? 4.989 0.211 -45.225 1.00 57.56 698 ARG A CA 1
ATOM 5445 C C . ARG A 1 698 ? 4.997 1.494 -44.381 1.00 57.56 698 ARG A C 1
ATOM 5447 O O . ARG A 1 698 ? 4.722 2.580 -44.886 1.00 57.56 698 ARG A O 1
ATOM 5454 N N . ASN A 1 699 ? 5.272 1.383 -43.081 1.00 61.84 699 ASN A N 1
ATOM 5455 C CA . ASN A 1 699 ? 5.350 2.518 -42.163 1.00 61.84 699 ASN A CA 1
ATOM 5456 C C . ASN A 1 699 ? 6.750 3.147 -42.175 1.00 61.84 699 ASN A C 1
ATOM 5458 O O . ASN A 1 699 ? 6.861 4.368 -42.049 1.00 61.84 699 ASN A O 1
ATOM 5462 N N . LEU A 1 700 ? 7.797 2.352 -42.410 1.00 66.12 700 LEU A N 1
ATOM 5463 C CA . LEU A 1 700 ? 9.171 2.841 -42.535 1.00 66.12 700 LEU A CA 1
ATOM 5464 C C . LEU A 1 700 ? 9.303 3.845 -43.674 1.00 66.12 700 LEU A C 1
ATOM 5466 O O . LEU A 1 700 ? 9.855 4.922 -43.469 1.00 66.12 700 LEU A O 1
ATOM 5470 N N . PHE A 1 701 ? 8.700 3.560 -44.831 1.00 64.88 701 PHE A N 1
ATOM 5471 C CA . PHE A 1 701 ? 8.718 4.479 -45.971 1.00 64.88 701 PHE A CA 1
ATOM 5472 C C . PHE A 1 701 ? 8.176 5.874 -45.613 1.00 64.88 701 PHE A C 1
ATOM 5474 O O . PHE A 1 701 ? 8.778 6.896 -45.943 1.00 64.88 701 PHE A O 1
ATOM 5481 N N . SER A 1 702 ? 7.067 5.935 -44.865 1.00 67.19 702 SER A N 1
ATOM 5482 C CA . SER A 1 702 ? 6.492 7.210 -44.418 1.00 67.19 702 SER A CA 1
ATOM 5483 C C . SER A 1 702 ? 7.392 7.958 -43.427 1.00 67.19 702 SER A C 1
ATOM 5485 O O . SER A 1 702 ? 7.522 9.177 -43.526 1.00 67.19 702 SER A O 1
ATOM 5487 N N . ILE A 1 703 ? 8.071 7.236 -42.530 1.00 73.81 703 ILE A N 1
ATOM 5488 C CA . ILE A 1 703 ? 9.017 7.807 -41.563 1.00 73.81 703 ILE A CA 1
ATOM 5489 C C . ILE A 1 703 ? 10.254 8.358 -42.290 1.00 73.81 703 ILE A C 1
ATOM 5491 O O . ILE A 1 703 ? 10.634 9.507 -42.070 1.00 73.81 703 ILE A O 1
ATOM 5495 N N . PHE A 1 704 ? 10.847 7.595 -43.211 1.00 74.38 704 PHE A N 1
ATOM 5496 C CA . PHE A 1 704 ? 12.013 8.029 -43.988 1.00 74.38 704 PHE A CA 1
ATOM 5497 C C . PHE A 1 704 ? 11.701 9.219 -44.904 1.00 74.38 704 PHE A C 1
ATOM 5499 O O . PHE A 1 704 ? 12.507 10.147 -45.002 1.00 74.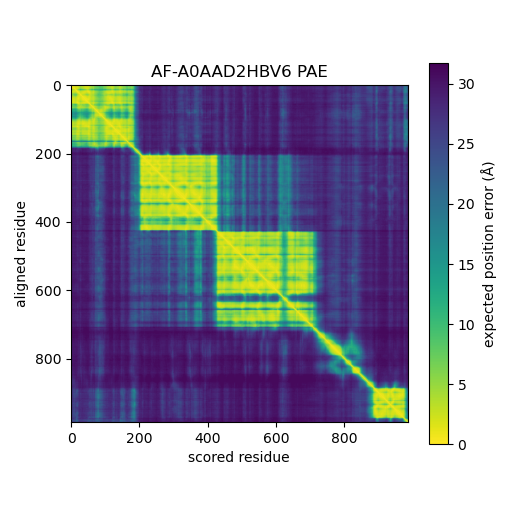38 704 PHE A O 1
ATOM 5506 N N . LYS A 1 705 ? 10.501 9.260 -45.503 1.00 71.50 705 LYS A N 1
ATOM 5507 C CA . LYS A 1 705 ? 10.023 10.419 -46.273 1.00 71.50 705 LYS A CA 1
ATOM 5508 C C . LYS A 1 705 ? 9.919 11.675 -45.407 1.00 71.50 705 LYS A C 1
ATOM 5510 O O . LYS A 1 705 ? 10.293 12.756 -45.860 1.00 71.50 705 LYS A O 1
ATOM 5515 N N . ILE A 1 706 ? 9.439 11.536 -44.169 1.00 71.94 706 ILE A N 1
ATOM 5516 C CA . ILE A 1 706 ? 9.381 12.637 -43.203 1.00 71.94 706 ILE A CA 1
ATOM 5517 C C . ILE A 1 706 ? 10.794 13.080 -42.826 1.00 71.94 706 ILE A C 1
ATOM 5519 O O . ILE A 1 706 ? 11.048 14.273 -42.813 1.00 71.94 706 ILE A O 1
ATOM 5523 N N . LEU A 1 707 ? 11.738 12.171 -42.590 1.00 75.19 707 LEU A N 1
ATOM 5524 C CA . LEU A 1 707 ? 13.075 12.516 -42.091 1.00 75.19 707 LEU A CA 1
ATOM 5525 C C . LEU A 1 707 ? 14.076 13.004 -43.166 1.00 75.19 707 LEU A C 1
ATOM 5527 O O . LEU A 1 707 ? 15.191 13.359 -42.790 1.00 75.19 707 LEU A O 1
ATOM 5531 N N . LYS A 1 708 ? 13.693 13.038 -44.460 1.00 62.50 708 LYS A N 1
ATOM 5532 C CA . LYS A 1 708 ? 14.457 13.533 -45.638 1.00 62.50 708 LYS A CA 1
ATOM 5533 C C . LYS A 1 708 ? 15.997 13.525 -45.470 1.00 62.50 708 LYS A C 1
ATOM 5535 O O . LYS A 1 708 ? 16.602 14.591 -45.360 1.00 62.50 708 LYS A O 1
ATOM 5540 N N . SER A 1 709 ? 16.634 12.350 -45.531 1.00 50.03 709 SER A N 1
ATOM 5541 C CA . SER A 1 709 ? 17.990 12.170 -46.102 1.00 50.03 709 SER A CA 1
ATOM 5542 C C . SER A 1 709 ? 18.499 10.719 -46.027 1.00 50.03 709 SER A C 1
ATOM 5544 O O . SER A 1 709 ? 18.600 10.146 -44.949 1.00 50.03 709 SER A O 1
ATOM 5546 N N . ILE A 1 710 ? 18.842 10.169 -47.201 1.00 45.84 710 ILE A N 1
ATOM 5547 C CA . ILE A 1 710 ? 20.007 9.306 -47.496 1.00 45.84 710 ILE A CA 1
ATOM 5548 C C . ILE A 1 710 ? 20.323 8.195 -46.473 1.00 45.84 710 ILE A C 1
ATOM 5550 O O . ILE A 1 710 ? 21.447 8.098 -46.000 1.00 45.84 710 ILE A O 1
ATOM 5554 N N . GLU A 1 711 ? 19.368 7.339 -46.117 1.00 52.09 711 GLU A N 1
ATOM 5555 C CA . GLU A 1 711 ? 19.703 6.049 -45.479 1.00 52.09 711 GLU A CA 1
ATOM 5556 C C . GLU A 1 711 ? 18.909 4.865 -46.047 1.00 52.09 711 GLU A C 1
ATOM 5558 O O . GLU A 1 711 ? 19.227 3.739 -45.706 1.00 52.09 711 GLU A O 1
ATOM 5563 N N . TYR A 1 712 ? 17.935 5.067 -46.947 1.00 45.38 712 TYR A N 1
ATOM 5564 C CA . TYR A 1 712 ? 17.169 3.950 -47.526 1.00 45.38 712 TYR A CA 1
ATOM 5565 C C . TYR A 1 712 ? 18.039 3.084 -48.462 1.00 45.38 712 TYR A C 1
ATOM 5567 O O . TYR A 1 712 ? 18.057 1.864 -48.325 1.00 45.38 712 TYR A O 1
ATOM 5575 N N . ASP A 1 713 ? 18.846 3.715 -49.324 1.00 38.94 713 ASP A N 1
ATOM 5576 C CA . ASP A 1 713 ? 19.686 3.006 -50.307 1.00 38.94 713 ASP A CA 1
ATOM 5577 C C . ASP A 1 713 ? 20.963 2.398 -49.699 1.00 38.94 713 ASP A C 1
ATOM 5579 O O . ASP A 1 713 ? 21.451 1.370 -50.160 1.00 38.94 713 ASP A O 1
ATOM 5583 N N . SER A 1 714 ? 21.495 2.981 -48.620 1.00 42.62 714 SER A N 1
ATOM 5584 C CA . SER A 1 714 ? 22.657 2.438 -47.898 1.00 42.62 714 SER A CA 1
ATOM 5585 C C . SER A 1 714 ? 22.297 1.321 -46.910 1.00 42.62 714 SER A C 1
ATOM 5587 O O . SER A 1 714 ? 23.196 0.627 -46.438 1.00 42.62 714 SER A O 1
ATOM 5589 N N . PHE A 1 715 ? 21.007 1.113 -46.618 1.00 40.91 715 PHE A N 1
ATOM 5590 C CA . PHE A 1 715 ? 20.536 0.049 -45.725 1.00 40.91 715 PHE A CA 1
ATOM 5591 C C . PHE A 1 715 ? 20.366 -1.296 -46.440 1.00 40.91 715 PHE A C 1
ATOM 5593 O O . PHE A 1 715 ? 20.693 -2.328 -45.863 1.00 40.91 715 PHE A O 1
ATOM 5600 N N . ILE A 1 716 ? 19.934 -1.292 -47.709 1.00 43.00 716 ILE A N 1
ATOM 5601 C CA . ILE A 1 716 ? 19.804 -2.518 -48.523 1.00 43.00 716 ILE A CA 1
ATOM 5602 C C . ILE A 1 716 ? 21.189 -3.099 -48.876 1.00 43.00 716 ILE A C 1
ATOM 5604 O O . ILE A 1 716 ? 21.341 -4.307 -49.023 1.00 43.00 716 ILE A O 1
ATOM 5608 N N . ALA A 1 717 ? 22.236 -2.268 -48.918 1.00 35.47 717 ALA A N 1
ATOM 5609 C CA . ALA A 1 717 ? 23.603 -2.709 -49.207 1.00 35.47 717 ALA A CA 1
ATOM 5610 C C . ALA A 1 717 ? 24.344 -3.371 -48.020 1.00 35.47 717 ALA A C 1
ATOM 5612 O O . ALA A 1 717 ? 25.431 -3.906 -48.220 1.00 35.47 717 ALA A O 1
ATOM 5613 N N . MET A 1 718 ? 23.803 -3.337 -46.792 1.00 36.81 718 MET A N 1
ATOM 5614 C CA . MET A 1 718 ? 24.473 -3.885 -45.595 1.00 36.81 718 MET A CA 1
ATOM 5615 C C . MET A 1 718 ? 23.990 -5.283 -45.174 1.00 36.81 718 MET A C 1
ATOM 5617 O O . MET A 1 718 ? 24.527 -5.822 -44.209 1.00 36.81 718 MET A O 1
ATOM 5621 N N . ASP A 1 719 ? 23.039 -5.888 -45.894 1.00 31.94 719 ASP A N 1
ATOM 5622 C CA . ASP A 1 719 ? 22.488 -7.216 -45.559 1.00 31.94 719 ASP A CA 1
ATOM 5623 C C . ASP A 1 719 ? 23.170 -8.384 -46.305 1.00 31.94 719 ASP A C 1
ATOM 5625 O O . ASP A 1 719 ? 22.715 -9.524 -46.272 1.00 31.94 719 ASP A O 1
ATOM 5629 N N . VAL A 1 720 ? 24.309 -8.126 -46.963 1.00 35.28 720 VAL A N 1
ATOM 5630 C CA . VAL A 1 720 ? 25.132 -9.164 -47.604 1.00 35.28 720 VAL A CA 1
ATOM 5631 C C . VAL A 1 720 ? 26.601 -8.967 -47.219 1.00 35.28 720 VAL A C 1
ATOM 5633 O O . VAL A 1 720 ? 27.327 -8.197 -47.840 1.00 35.28 720 VAL A O 1
ATOM 5636 N N . GLY A 1 721 ? 27.050 -9.677 -46.179 1.00 35.25 721 GLY A N 1
ATOM 5637 C CA . GLY A 1 721 ? 28.478 -9.863 -45.887 1.00 35.25 721 GLY A CA 1
ATOM 5638 C C . GLY A 1 721 ? 28.942 -9.363 -44.520 1.00 35.25 721 GLY A C 1
ATOM 5639 O O . GLY A 1 721 ? 29.693 -8.394 -44.428 1.00 35.25 721 GLY A O 1
ATOM 5640 N N . ALA A 1 722 ? 28.567 -10.067 -43.453 1.00 32.62 722 ALA A N 1
ATOM 5641 C CA . ALA A 1 722 ? 29.183 -9.899 -42.139 1.00 32.62 722 ALA A CA 1
ATOM 5642 C C . ALA A 1 722 ? 29.457 -11.259 -41.481 1.00 32.62 722 ALA A C 1
ATOM 5644 O O . ALA A 1 722 ? 28.817 -11.635 -40.509 1.00 32.62 722 ALA A O 1
ATOM 5645 N N . ASN A 1 723 ? 30.443 -11.975 -42.019 1.00 35.91 723 ASN A N 1
ATOM 5646 C CA . ASN A 1 723 ? 31.337 -12.825 -41.237 1.00 35.91 723 ASN A CA 1
ATOM 5647 C C . ASN A 1 723 ? 32.767 -12.485 -41.690 1.00 35.91 723 ASN A C 1
ATOM 5649 O O . ASN A 1 723 ? 32.990 -12.231 -42.868 1.00 35.91 723 ASN A O 1
ATOM 5653 N N . ASP A 1 724 ? 33.693 -12.414 -40.735 1.00 38.03 724 ASP A N 1
ATOM 5654 C CA . ASP A 1 724 ? 35.111 -12.042 -40.873 1.00 38.03 724 ASP A CA 1
ATOM 5655 C C . ASP A 1 724 ? 35.456 -10.557 -41.061 1.00 38.03 724 ASP A C 1
ATOM 5657 O O . ASP A 1 724 ? 35.777 -10.094 -42.152 1.00 38.03 724 ASP A O 1
ATOM 5661 N N . ARG A 1 725 ? 35.515 -9.806 -39.946 1.00 38.50 725 ARG A N 1
ATOM 5662 C CA . ARG A 1 725 ? 36.436 -8.648 -39.809 1.00 38.50 725 ARG A CA 1
ATOM 5663 C C . ARG A 1 725 ? 36.705 -8.181 -38.365 1.00 38.50 725 ARG A C 1
ATOM 5665 O O . ARG A 1 725 ? 36.984 -7.015 -38.121 1.00 38.50 725 ARG A O 1
ATOM 5672 N N . GLY A 1 726 ? 36.668 -9.089 -37.385 1.00 36.97 726 GLY A N 1
ATOM 5673 C CA . GLY A 1 726 ? 36.880 -8.757 -35.964 1.00 36.97 726 GLY A CA 1
ATOM 5674 C C . GLY A 1 726 ? 38.333 -8.797 -35.464 1.00 36.97 726 GLY A C 1
ATOM 5675 O O . GLY A 1 726 ? 38.587 -8.419 -34.325 1.00 36.97 726 GLY A O 1
ATOM 5676 N N . ARG A 1 727 ? 39.298 -9.260 -36.272 1.00 34.41 727 ARG A N 1
ATOM 5677 C CA . ARG A 1 727 ? 40.640 -9.631 -35.772 1.00 34.41 727 ARG A CA 1
ATOM 5678 C C . ARG A 1 727 ? 41.805 -8.750 -36.257 1.00 34.41 727 ARG A C 1
ATOM 5680 O O . ARG A 1 727 ? 42.907 -8.903 -35.749 1.00 34.41 727 ARG A O 1
ATOM 5687 N N . LEU A 1 728 ? 41.573 -7.798 -37.169 1.00 37.59 728 LEU A N 1
ATOM 5688 C CA . LEU A 1 728 ? 42.637 -6.971 -37.780 1.00 37.59 728 LEU A CA 1
ATOM 5689 C C . LEU A 1 728 ? 42.725 -5.519 -37.252 1.00 37.59 728 LEU A C 1
ATOM 5691 O O . LEU A 1 728 ? 43.773 -4.891 -37.375 1.00 37.59 728 LEU A O 1
ATOM 5695 N N . ASP A 1 729 ? 41.692 -4.993 -36.584 1.00 38.28 729 ASP A N 1
ATOM 5696 C CA . ASP A 1 729 ? 41.645 -3.573 -36.167 1.00 38.28 729 ASP A CA 1
ATOM 5697 C C . ASP A 1 729 ? 42.356 -3.263 -34.834 1.00 38.28 729 ASP A C 1
ATOM 5699 O O . ASP A 1 729 ? 42.700 -2.112 -34.549 1.00 38.28 729 ASP A O 1
ATOM 5703 N N . ALA A 1 730 ? 42.621 -4.280 -34.008 1.00 39.72 730 ALA A N 1
ATOM 5704 C CA . ALA A 1 730 ? 43.292 -4.102 -32.717 1.00 39.72 730 ALA A CA 1
ATOM 5705 C C . ALA A 1 730 ? 44.810 -3.877 -32.861 1.00 39.72 730 ALA A C 1
ATOM 5707 O O . ALA A 1 730 ? 45.400 -3.140 -32.073 1.00 39.72 730 ALA A O 1
ATOM 5708 N N . GLN A 1 731 ? 45.436 -4.454 -33.892 1.00 38.12 731 GLN A N 1
ATOM 5709 C CA . GLN A 1 731 ? 46.878 -4.318 -34.134 1.00 38.12 731 GLN A CA 1
ATOM 5710 C C . GLN A 1 731 ? 47.244 -2.954 -34.744 1.00 38.12 731 GLN A C 1
ATOM 5712 O O . GLN A 1 731 ? 48.317 -2.420 -34.469 1.00 38.12 731 GLN A O 1
ATOM 5717 N N . ARG A 1 732 ? 46.325 -2.328 -35.491 1.00 37.31 732 ARG A N 1
ATOM 5718 C CA . ARG A 1 732 ? 46.564 -1.045 -36.172 1.00 37.31 732 ARG A CA 1
ATOM 5719 C C . ARG A 1 732 ? 46.560 0.163 -35.221 1.00 37.31 732 ARG A C 1
ATOM 5721 O O . ARG A 1 732 ? 47.389 1.056 -35.356 1.00 37.31 732 ARG A O 1
ATOM 5728 N N . LYS A 1 733 ? 45.706 0.150 -34.188 1.00 43.97 733 LYS A N 1
ATOM 5729 C CA . LYS A 1 733 ? 45.599 1.242 -33.193 1.00 43.97 733 LYS A CA 1
ATOM 5730 C C . LYS A 1 733 ? 46.769 1.331 -32.211 1.00 43.97 733 LYS A C 1
ATOM 5732 O O . LYS A 1 733 ? 46.985 2.386 -31.616 1.00 43.97 733 LYS A O 1
ATOM 5737 N N . ILE A 1 734 ? 47.500 0.234 -32.011 1.00 46.25 734 ILE A N 1
ATOM 5738 C CA . ILE A 1 734 ? 48.696 0.212 -31.156 1.00 46.25 734 ILE A CA 1
ATOM 5739 C C . ILE A 1 734 ? 49.893 0.789 -31.922 1.00 46.25 734 ILE A C 1
ATOM 5741 O O . ILE A 1 734 ? 50.648 1.578 -31.359 1.00 46.25 734 ILE A O 1
ATOM 5745 N N . ALA A 1 735 ? 49.998 0.489 -33.220 1.00 43.22 735 ALA A N 1
ATOM 5746 C CA . ALA A 1 735 ? 51.030 1.046 -34.089 1.00 43.22 735 ALA A CA 1
ATOM 5747 C C . ALA A 1 735 ? 50.909 2.577 -34.229 1.00 43.22 735 ALA A C 1
ATOM 5749 O O . ALA A 1 735 ? 51.898 3.274 -34.038 1.00 43.22 735 ALA A O 1
ATOM 5750 N N . GLU A 1 736 ? 49.700 3.117 -34.435 1.00 41.91 736 GLU A N 1
ATOM 5751 C CA . GLU A 1 736 ? 49.474 4.568 -34.606 1.00 41.91 736 GLU A CA 1
ATOM 5752 C C . GLU A 1 736 ? 49.796 5.406 -33.353 1.00 41.91 736 GLU A C 1
ATOM 5754 O O . GLU A 1 736 ? 50.239 6.550 -33.461 1.00 41.91 736 GLU A O 1
ATOM 5759 N N . LYS A 1 737 ? 49.624 4.848 -32.145 1.00 43.34 737 LYS A N 1
ATOM 5760 C CA . LYS A 1 737 ? 49.981 5.539 -30.891 1.00 43.34 737 LYS A CA 1
ATOM 5761 C C . LYS A 1 737 ? 51.485 5.579 -30.631 1.00 43.34 737 LYS A C 1
ATOM 5763 O O . LYS A 1 737 ? 51.956 6.529 -30.013 1.00 43.34 737 LYS A O 1
ATOM 5768 N N . LEU A 1 738 ? 52.227 4.576 -31.099 1.00 45.62 738 LEU A N 1
ATOM 5769 C CA . LEU A 1 738 ? 53.685 4.532 -30.980 1.00 45.62 738 LEU A CA 1
ATOM 5770 C C . LEU A 1 738 ? 54.358 5.513 -31.952 1.00 45.62 738 LEU A C 1
ATOM 5772 O O . LEU A 1 738 ? 55.348 6.135 -31.584 1.00 45.62 738 LEU A O 1
ATOM 5776 N N . THR A 1 739 ? 53.774 5.739 -33.134 1.00 44.84 739 THR A N 1
ATOM 5777 C CA . THR A 1 739 ? 54.267 6.734 -34.107 1.00 44.84 739 THR A CA 1
ATOM 5778 C C . THR A 1 739 ? 53.969 8.180 -33.688 1.00 44.84 739 THR A C 1
ATOM 5780 O O . THR A 1 739 ? 54.721 9.091 -34.017 1.00 44.84 739 THR A O 1
ATOM 5783 N N . ALA A 1 740 ? 52.899 8.419 -32.922 1.00 48.94 740 ALA A N 1
ATOM 5784 C CA . ALA A 1 740 ? 52.579 9.754 -32.401 1.00 48.94 740 ALA A CA 1
ATOM 5785 C C . ALA A 1 740 ? 53.538 10.217 -31.282 1.00 48.94 740 ALA A C 1
ATOM 5787 O O . ALA A 1 740 ? 53.727 11.415 -31.091 1.00 48.94 740 ALA A O 1
ATOM 5788 N N . LEU A 1 741 ? 54.164 9.277 -30.564 1.00 47.59 741 LEU A N 1
ATOM 5789 C CA . LEU A 1 741 ? 55.128 9.561 -29.494 1.00 47.59 741 LEU A CA 1
ATOM 5790 C C . LEU A 1 741 ? 56.535 9.896 -30.020 1.00 47.59 741 LEU A C 1
ATOM 5792 O O . LEU A 1 741 ? 57.292 10.561 -29.320 1.00 47.59 741 LEU A O 1
ATOM 5796 N N . SER A 1 742 ? 56.883 9.493 -31.247 1.00 49.47 742 SER A N 1
ATOM 5797 C CA . SER A 1 742 ? 58.212 9.723 -31.840 1.00 49.47 742 SER A CA 1
ATOM 5798 C C . SER A 1 742 ? 58.396 11.098 -32.499 1.00 49.47 742 SER A C 1
ATOM 5800 O O . SER A 1 742 ? 59.484 11.387 -32.987 1.00 49.47 742 SER A O 1
ATOM 5802 N N . HIS A 1 743 ? 57.358 11.945 -32.530 1.00 49.66 743 HIS A N 1
ATOM 5803 C CA . HIS A 1 743 ? 57.373 13.248 -33.217 1.00 49.66 743 HIS A CA 1
ATOM 5804 C C . HIS A 1 743 ? 57.184 14.467 -32.297 1.00 49.66 743 HIS A C 1
ATOM 5806 O O . HIS A 1 743 ? 57.064 15.585 -32.793 1.00 49.66 743 HIS A O 1
ATOM 5812 N N . MET A 1 744 ? 57.157 14.283 -30.974 1.00 55.56 744 MET A N 1
ATOM 5813 C CA . MET A 1 744 ? 56.991 15.394 -30.029 1.00 55.56 744 MET A CA 1
ATOM 5814 C C . MET A 1 744 ? 58.322 16.099 -29.744 1.00 55.56 744 MET A C 1
ATOM 5816 O O . MET A 1 744 ? 59.344 15.452 -29.514 1.00 55.56 744 MET A O 1
ATOM 5820 N N . SER A 1 745 ? 58.302 17.432 -29.739 1.00 64.31 745 SER A N 1
ATOM 5821 C CA . SER A 1 745 ? 59.472 18.259 -29.426 1.00 64.31 745 SER A CA 1
ATOM 5822 C C . SER A 1 745 ? 59.808 18.222 -27.925 1.00 64.31 745 SER A C 1
ATOM 5824 O O . SER A 1 745 ? 58.925 18.061 -27.078 1.00 64.31 745 SER A O 1
ATOM 5826 N N . GLY A 1 746 ? 61.092 18.371 -27.569 1.00 56.50 746 GLY A N 1
ATOM 5827 C CA . GLY A 1 746 ? 61.570 18.243 -26.182 1.00 56.50 746 GLY A CA 1
ATOM 5828 C C . GLY A 1 746 ? 60.892 19.190 -25.179 1.00 56.50 746 GLY A C 1
ATOM 5829 O O . GLY A 1 746 ? 60.694 18.818 -24.024 1.00 56.50 746 GLY A O 1
ATOM 5830 N N . GLU A 1 747 ? 60.452 20.372 -25.615 1.00 56.69 747 GLU A N 1
ATOM 5831 C CA . GLU A 1 747 ? 59.758 21.340 -24.753 1.00 56.69 747 GLU A CA 1
ATOM 5832 C C . GLU A 1 747 ? 58.312 20.930 -24.414 1.00 56.69 747 GLU A C 1
ATOM 5834 O O . GLU A 1 747 ? 57.829 21.177 -23.303 1.00 56.69 747 GLU A O 1
ATOM 5839 N N . GLU A 1 748 ? 57.615 20.238 -25.320 1.00 50.09 748 GLU A N 1
ATOM 5840 C CA . GLU A 1 748 ? 56.236 19.776 -25.098 1.00 50.09 748 GLU A CA 1
ATOM 5841 C C . GLU A 1 748 ? 56.179 18.619 -24.096 1.00 50.09 748 GLU A C 1
ATOM 5843 O O . GLU A 1 748 ? 55.256 18.532 -23.279 1.00 50.09 748 GLU A O 1
ATOM 5848 N N . VAL A 1 749 ? 57.211 17.773 -24.101 1.00 54.19 749 VAL A N 1
ATOM 5849 C CA . VAL A 1 749 ? 57.382 16.689 -23.128 1.00 54.19 749 VAL A CA 1
ATOM 5850 C C . VAL A 1 749 ? 57.635 17.260 -21.729 1.00 54.19 749 VAL A C 1
ATOM 5852 O O . VAL A 1 749 ? 57.014 16.815 -20.762 1.00 54.19 749 VAL A O 1
ATOM 5855 N N . ILE A 1 750 ? 58.456 18.308 -21.613 1.00 56.06 750 ILE A N 1
ATOM 5856 C CA . ILE A 1 750 ? 58.748 18.979 -20.335 1.00 56.06 750 ILE A CA 1
ATOM 5857 C C . ILE A 1 750 ? 57.488 19.652 -19.760 1.00 56.06 750 ILE A C 1
ATOM 5859 O O . ILE A 1 750 ? 57.183 19.487 -18.578 1.00 56.06 750 ILE A O 1
ATOM 5863 N N . SER A 1 751 ? 56.687 20.331 -20.589 1.00 53.91 751 SER A N 1
ATOM 5864 C CA . SER A 1 751 ? 55.394 20.923 -20.190 1.00 53.91 751 SER A CA 1
ATOM 5865 C C . SER A 1 751 ? 54.396 19.878 -19.665 1.00 53.91 751 SER A C 1
ATOM 5867 O O . SER A 1 751 ? 53.708 20.112 -18.664 1.00 53.91 751 SER A O 1
ATOM 5869 N N . MET A 1 752 ? 54.330 18.705 -20.305 1.00 53.31 752 MET A N 1
ATOM 5870 C CA . MET A 1 752 ? 53.459 17.606 -19.879 1.00 53.31 752 MET A CA 1
ATOM 5871 C C . MET A 1 752 ? 53.901 17.020 -18.529 1.00 53.31 752 MET A C 1
ATOM 5873 O O . MET A 1 752 ? 53.057 16.756 -17.668 1.00 53.31 752 MET A O 1
ATOM 5877 N N . ILE A 1 753 ? 55.213 16.885 -18.313 1.00 55.66 753 ILE A N 1
ATOM 5878 C CA . ILE A 1 753 ? 55.794 16.399 -17.055 1.00 55.66 753 ILE A CA 1
ATOM 5879 C C . ILE A 1 753 ? 55.541 17.394 -15.914 1.00 55.66 753 ILE A C 1
ATOM 5881 O O . ILE A 1 753 ? 55.110 16.985 -14.837 1.00 55.66 753 ILE A O 1
ATOM 5885 N N . ILE A 1 754 ? 55.712 18.699 -16.149 1.00 58.56 754 ILE A N 1
ATOM 5886 C CA . ILE A 1 754 ? 55.490 19.739 -15.129 1.00 58.56 754 ILE A CA 1
ATOM 5887 C C . ILE A 1 754 ? 54.014 19.804 -14.702 1.00 58.56 754 ILE A C 1
ATOM 5889 O O . ILE A 1 754 ? 53.718 19.889 -13.509 1.00 58.56 754 ILE A O 1
ATOM 5893 N N . ARG A 1 755 ? 53.063 19.705 -15.644 1.00 51.81 755 ARG A N 1
ATOM 5894 C CA . ARG A 1 755 ? 51.622 19.669 -15.313 1.00 51.81 755 ARG A CA 1
ATOM 5895 C C . ARG A 1 755 ? 51.227 18.393 -14.569 1.00 51.81 755 ARG A C 1
ATOM 5897 O O . ARG A 1 755 ? 50.407 18.462 -13.657 1.00 51.81 755 ARG A O 1
ATOM 5904 N N . GLY A 1 756 ? 51.827 17.254 -14.922 1.00 49.28 756 GLY A N 1
ATOM 5905 C CA . GLY A 1 756 ? 51.659 15.999 -14.187 1.00 49.28 756 GLY A CA 1
ATOM 5906 C C . GLY A 1 756 ? 52.207 16.081 -12.758 1.00 49.28 756 GLY A C 1
ATOM 5907 O O . GLY A 1 756 ? 51.536 15.665 -11.816 1.00 49.28 756 GLY A O 1
ATOM 5908 N N . ALA A 1 757 ? 53.380 16.694 -12.577 1.00 49.56 757 ALA A N 1
ATOM 5909 C CA . ALA A 1 757 ? 54.010 16.881 -11.271 1.00 49.56 757 ALA A CA 1
ATOM 5910 C C . ALA A 1 757 ? 53.218 17.833 -10.352 1.00 49.56 757 ALA A C 1
ATOM 5912 O O . ALA A 1 757 ? 53.121 17.587 -9.146 1.00 49.56 757 ALA A O 1
ATOM 5913 N N . LEU A 1 758 ? 52.596 18.881 -10.907 1.00 48.59 758 LEU A N 1
ATOM 5914 C CA . LEU A 1 758 ? 51.734 19.817 -10.169 1.00 48.59 758 LEU A CA 1
ATOM 5915 C C . LEU A 1 758 ? 50.412 19.181 -9.694 1.00 48.59 758 LEU A C 1
ATOM 5917 O O . LEU A 1 758 ? 49.959 19.457 -8.584 1.00 48.59 758 LEU A O 1
ATOM 5921 N N . ASP A 1 759 ? 49.807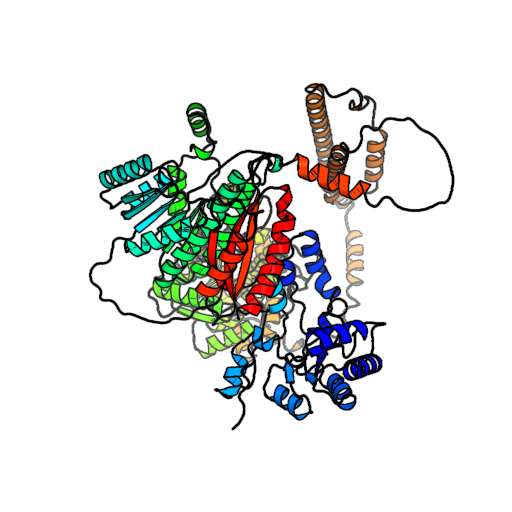 18.289 -10.487 1.00 53.88 759 ASP A N 1
ATOM 5922 C CA . ASP A 1 759 ? 48.582 17.571 -10.089 1.00 53.88 759 ASP A CA 1
ATOM 5923 C C . ASP A 1 759 ? 48.866 16.510 -9.007 1.00 53.88 759 ASP A C 1
ATOM 5925 O O . ASP A 1 759 ? 48.060 16.286 -8.101 1.00 53.88 759 ASP A O 1
ATOM 5929 N N . ILE A 1 760 ? 50.053 15.896 -9.044 1.00 54.97 760 ILE A N 1
ATOM 5930 C CA . ILE A 1 760 ? 50.514 14.953 -8.016 1.00 54.97 760 ILE A CA 1
ATOM 5931 C C . ILE A 1 760 ? 50.788 15.682 -6.695 1.00 54.97 760 ILE A C 1
ATOM 5933 O O . ILE A 1 760 ? 50.313 15.250 -5.645 1.00 54.97 760 ILE A O 1
ATOM 5937 N N . SER A 1 761 ? 51.476 16.824 -6.731 1.00 52.66 761 SER A N 1
ATOM 5938 C CA . SER A 1 761 ? 51.793 17.596 -5.520 1.00 52.66 761 SER A CA 1
ATOM 5939 C C . SER A 1 761 ? 50.547 18.189 -4.842 1.00 52.66 761 SER A C 1
ATOM 5941 O O . SER A 1 761 ? 50.459 18.171 -3.612 1.00 52.66 761 SER A O 1
ATOM 5943 N N . ALA A 1 762 ? 49.520 18.592 -5.602 1.00 57.38 762 ALA A N 1
ATOM 5944 C CA . ALA A 1 762 ? 48.226 18.996 -5.040 1.00 57.38 762 ALA A CA 1
ATOM 5945 C C . ALA A 1 762 ? 47.490 17.840 -4.328 1.00 57.38 762 ALA A C 1
ATOM 5947 O O . ALA A 1 762 ? 46.879 18.038 -3.275 1.00 57.38 762 ALA A O 1
ATOM 5948 N N . ARG A 1 763 ? 47.573 16.614 -4.862 1.00 47.78 763 ARG A N 1
ATOM 5949 C CA . ARG A 1 763 ? 46.969 15.416 -4.249 1.00 47.78 763 ARG A CA 1
ATOM 5950 C C . ARG A 1 763 ? 47.690 14.991 -2.970 1.00 47.78 763 ARG A C 1
ATOM 5952 O O . ARG A 1 763 ? 47.020 14.614 -2.010 1.00 47.78 763 ARG A O 1
ATOM 5959 N N . ILE A 1 764 ? 49.017 15.120 -2.928 1.00 62.72 764 ILE A N 1
ATOM 5960 C CA . ILE A 1 764 ? 49.821 14.884 -1.717 1.00 62.72 764 ILE A CA 1
ATOM 5961 C C . ILE A 1 764 ? 49.429 15.882 -0.618 1.00 62.72 764 ILE A C 1
ATOM 5963 O O . ILE A 1 764 ? 49.205 15.486 0.524 1.00 62.72 764 ILE A O 1
ATOM 5967 N N . LEU A 1 765 ? 49.250 17.163 -0.960 1.00 60.38 765 LEU A N 1
ATOM 5968 C CA . LEU A 1 765 ? 48.842 18.189 0.003 1.00 60.38 765 LEU A CA 1
ATOM 5969 C C . LEU A 1 765 ? 47.458 17.897 0.614 1.00 60.38 765 LEU A C 1
ATOM 5971 O O . LEU A 1 765 ? 47.275 17.995 1.826 1.00 60.38 765 LEU A O 1
ATOM 5975 N N . ILE A 1 766 ? 46.489 17.488 -0.212 1.00 53.03 766 ILE A N 1
ATOM 5976 C CA . ILE A 1 766 ? 45.143 17.110 0.247 1.00 53.03 766 ILE A CA 1
ATOM 5977 C C . ILE A 1 766 ? 45.200 15.876 1.160 1.00 53.03 766 ILE A C 1
ATOM 5979 O O . ILE A 1 766 ? 44.527 15.853 2.192 1.00 53.03 766 ILE A O 1
ATOM 5983 N N . ALA A 1 767 ? 46.026 14.877 0.829 1.00 52.59 767 ALA A N 1
ATOM 5984 C CA . ALA A 1 767 ? 46.220 13.693 1.665 1.00 52.59 767 ALA A CA 1
ATOM 5985 C C . ALA A 1 767 ? 46.810 14.049 3.044 1.00 52.59 767 ALA A C 1
ATOM 5987 O O . ALA A 1 767 ? 46.305 13.580 4.065 1.00 52.59 767 ALA A O 1
ATOM 5988 N N . LEU A 1 768 ? 47.800 14.948 3.094 1.00 60.31 768 LEU A N 1
ATOM 5989 C CA . LEU A 1 768 ? 48.392 15.436 4.346 1.00 60.31 768 LEU A CA 1
ATOM 5990 C C . LEU A 1 768 ? 47.384 16.211 5.213 1.00 60.31 768 LEU A C 1
ATOM 5992 O O . LEU A 1 768 ? 47.354 16.032 6.432 1.00 60.31 768 LEU A O 1
ATOM 5996 N N . VAL A 1 769 ? 46.513 17.023 4.602 1.00 62.16 769 VAL A N 1
ATOM 5997 C CA . VAL A 1 769 ? 45.440 17.744 5.314 1.00 62.16 769 VAL A CA 1
ATOM 5998 C C . VAL A 1 769 ? 44.409 16.775 5.897 1.00 62.16 769 VAL A C 1
ATOM 6000 O O . VAL A 1 769 ? 44.020 16.914 7.058 1.00 62.16 769 VAL A O 1
ATOM 6003 N N . ILE A 1 770 ? 43.993 15.763 5.130 1.00 55.84 770 ILE A N 1
ATOM 6004 C CA . ILE A 1 770 ? 43.071 14.721 5.609 1.00 55.84 770 ILE A CA 1
ATOM 6005 C C . ILE A 1 770 ? 43.688 13.964 6.793 1.00 55.84 770 ILE A C 1
ATOM 6007 O O . ILE A 1 770 ? 43.008 13.720 7.792 1.00 55.84 770 ILE A O 1
ATOM 6011 N N . LEU A 1 771 ? 44.985 13.659 6.724 1.00 57.75 771 LEU A N 1
ATOM 6012 C CA . LEU A 1 771 ? 45.718 12.973 7.785 1.00 57.75 771 LEU A CA 1
ATOM 6013 C C . LEU A 1 771 ? 45.833 13.828 9.061 1.00 57.75 771 LEU A C 1
ATOM 6015 O O . LEU A 1 771 ? 45.648 13.320 10.171 1.00 57.75 771 LEU A O 1
ATOM 6019 N N . ALA A 1 772 ? 46.053 15.138 8.921 1.00 63.12 772 ALA A N 1
ATOM 6020 C CA . ALA A 1 772 ? 46.071 16.080 10.039 1.00 63.12 772 ALA A CA 1
ATOM 6021 C C . ALA A 1 772 ? 44.699 16.192 10.730 1.00 63.12 772 ALA A C 1
ATOM 6023 O O . ALA A 1 772 ? 44.618 16.134 11.961 1.00 63.12 772 ALA A O 1
ATOM 6024 N N . ILE A 1 773 ? 43.615 16.280 9.949 1.00 60.16 773 ILE A N 1
ATOM 6025 C CA . ILE A 1 773 ? 42.239 16.312 10.467 1.00 60.16 773 ILE A CA 1
ATOM 6026 C C . ILE A 1 773 ? 41.899 14.991 11.170 1.00 60.16 773 ILE A C 1
ATOM 6028 O O . ILE A 1 773 ? 41.359 15.008 12.276 1.00 60.16 773 ILE A O 1
ATOM 6032 N N . GLY A 1 774 ? 42.268 13.847 10.583 1.00 55.00 774 GLY A N 1
ATOM 6033 C CA . GLY A 1 774 ? 42.066 12.527 11.188 1.00 55.00 774 GLY A CA 1
ATOM 6034 C C . GLY A 1 774 ? 42.755 12.394 12.549 1.00 55.00 774 GLY A C 1
ATOM 6035 O O . GLY A 1 774 ? 42.116 12.021 13.536 1.00 55.00 774 GLY A O 1
ATOM 6036 N N . ARG A 1 775 ? 44.033 12.792 12.643 1.00 63.41 775 ARG A N 1
ATOM 6037 C CA . ARG A 1 775 ? 44.788 12.807 13.911 1.00 63.41 775 ARG A CA 1
ATOM 6038 C C . ARG A 1 775 ? 44.162 13.739 14.952 1.00 63.41 775 ARG A C 1
ATOM 6040 O O . ARG A 1 775 ? 44.136 13.400 16.136 1.00 63.41 775 ARG A O 1
ATOM 6047 N N . TRP A 1 776 ? 43.637 14.890 14.531 1.00 69.44 776 TRP A N 1
ATOM 6048 C CA . TRP A 1 776 ? 42.954 15.830 15.421 1.00 69.44 776 TRP A CA 1
ATOM 6049 C C . TRP A 1 776 ? 41.646 15.254 15.987 1.00 69.44 776 TRP A C 1
ATOM 6051 O O . TRP A 1 776 ? 41.434 15.312 17.199 1.00 69.44 776 TRP A O 1
ATOM 6061 N N . ILE A 1 777 ? 40.815 14.623 15.147 1.00 54.25 777 ILE A N 1
ATOM 6062 C CA . ILE A 1 777 ? 39.548 13.993 15.561 1.00 54.25 777 ILE A CA 1
ATOM 6063 C C . ILE A 1 777 ? 39.797 12.853 16.556 1.00 54.25 777 ILE A C 1
ATOM 6065 O O . ILE A 1 777 ? 39.129 12.786 17.587 1.00 54.25 777 ILE A O 1
ATOM 6069 N N . ILE A 1 778 ? 40.782 11.988 16.297 1.00 60.53 778 ILE A N 1
ATOM 6070 C CA . ILE A 1 778 ? 41.128 10.877 17.201 1.00 60.53 778 ILE A CA 1
ATOM 6071 C C . ILE A 1 778 ? 41.566 11.413 18.568 1.00 60.53 778 ILE A C 1
ATOM 6073 O O . ILE A 1 778 ? 41.107 10.935 19.606 1.00 60.53 778 ILE A O 1
ATOM 6077 N N . ARG A 1 779 ? 42.405 12.454 18.585 1.00 60.59 779 ARG A N 1
ATOM 6078 C CA . ARG A 1 779 ? 42.873 13.091 19.823 1.00 60.59 779 ARG A CA 1
ATOM 6079 C C . ARG A 1 779 ? 41.723 13.749 20.596 1.00 60.59 779 ARG A C 1
ATOM 6081 O O . ARG A 1 779 ? 41.661 13.639 21.819 1.00 60.59 779 ARG A O 1
ATOM 6088 N N . TYR A 1 780 ? 40.789 14.383 19.888 1.00 60.50 780 TYR A N 1
ATOM 6089 C CA . TYR A 1 780 ? 39.581 14.978 20.461 1.00 60.50 780 TYR A CA 1
ATOM 6090 C C . TYR A 1 780 ? 38.658 13.924 21.093 1.00 60.50 780 TYR A C 1
ATOM 6092 O O . TYR A 1 780 ? 38.254 14.074 22.247 1.00 60.50 780 TYR A O 1
ATOM 6100 N N . LEU A 1 781 ? 38.393 12.820 20.385 1.00 51.06 781 LEU A N 1
ATOM 6101 C CA . LEU A 1 781 ? 37.581 11.706 20.886 1.00 51.06 781 LEU A CA 1
ATOM 6102 C C . LEU A 1 781 ? 38.231 11.019 22.095 1.00 51.06 781 LEU A C 1
ATOM 6104 O O . LEU A 1 781 ? 37.542 10.756 23.079 1.00 51.06 781 LEU A O 1
ATOM 6108 N N . LYS A 1 782 ? 39.556 10.810 22.077 1.00 60.41 782 LYS A N 1
ATOM 6109 C CA . LYS A 1 782 ? 40.306 10.241 23.211 1.00 60.41 782 LYS A CA 1
ATOM 6110 C C . LYS A 1 782 ? 40.199 11.129 24.458 1.00 60.41 782 LYS A C 1
ATOM 6112 O O . LYS A 1 782 ? 39.991 10.622 25.557 1.00 60.41 782 LYS A O 1
ATOM 6117 N N . ASN A 1 783 ? 40.251 12.453 24.291 1.00 60.25 783 ASN A N 1
ATOM 6118 C CA . ASN A 1 783 ? 40.072 13.405 25.392 1.00 60.25 783 ASN A CA 1
ATOM 6119 C C . ASN A 1 783 ? 38.639 13.433 25.948 1.00 60.25 783 ASN A C 1
ATOM 6121 O O . ASN A 1 783 ? 38.468 13.578 27.159 1.00 60.25 783 ASN A O 1
ATOM 6125 N N . ILE A 1 784 ? 37.615 13.286 25.100 1.00 57.59 784 ILE A N 1
ATOM 6126 C CA . ILE A 1 784 ? 36.219 13.155 25.552 1.00 57.59 784 ILE A CA 1
ATOM 6127 C C . ILE A 1 784 ? 36.036 11.862 26.341 1.00 57.59 784 ILE A C 1
ATOM 6129 O O . ILE A 1 784 ? 35.474 11.895 27.434 1.00 57.59 784 ILE A O 1
ATOM 6133 N N . LEU A 1 785 ? 36.550 10.746 25.821 1.00 52.22 785 LEU A N 1
ATOM 6134 C CA . LEU A 1 785 ? 36.454 9.445 26.473 1.00 52.22 785 LEU A CA 1
ATOM 6135 C C . LEU A 1 785 ? 37.162 9.463 27.835 1.00 52.22 785 LEU A C 1
ATOM 6137 O O . LEU A 1 785 ? 36.578 9.051 28.833 1.00 52.22 785 LEU A O 1
ATOM 6141 N N . ARG A 1 786 ? 38.363 10.057 27.910 1.00 58.25 786 ARG A N 1
ATOM 6142 C CA . ARG A 1 786 ? 39.098 10.250 29.171 1.00 58.25 786 ARG A CA 1
ATOM 6143 C C . ARG A 1 786 ? 38.302 11.094 30.170 1.00 58.25 786 ARG A C 1
ATOM 6145 O O . ARG A 1 786 ? 38.208 10.709 31.326 1.00 58.25 786 ARG A O 1
ATOM 6152 N N . LYS A 1 787 ? 37.682 12.198 29.726 1.00 56.03 787 LYS A N 1
ATOM 6153 C CA . LYS A 1 787 ? 36.818 13.049 30.570 1.00 56.03 787 LYS A CA 1
ATOM 6154 C C . LYS A 1 787 ? 35.531 12.356 31.021 1.00 56.03 787 LYS A C 1
ATOM 6156 O O . LYS A 1 787 ? 35.014 12.701 32.077 1.00 56.03 787 LYS A O 1
ATOM 6161 N N . MET A 1 788 ? 34.986 11.432 30.230 1.00 45.84 788 MET A N 1
ATOM 6162 C CA . MET A 1 788 ? 33.820 10.634 30.624 1.00 45.84 788 MET A CA 1
ATOM 6163 C C . MET A 1 788 ? 34.191 9.561 31.650 1.00 45.84 788 MET A C 1
ATOM 6165 O O . MET A 1 788 ? 33.421 9.336 32.580 1.00 45.84 788 MET A O 1
ATOM 6169 N N . LEU A 1 789 ? 35.370 8.948 31.508 1.00 46.66 789 LEU A N 1
ATOM 6170 C CA . LEU A 1 789 ? 35.863 7.899 32.402 1.00 46.66 789 LEU A CA 1
ATOM 6171 C C . LEU A 1 789 ? 36.355 8.440 33.750 1.00 46.66 789 LEU A C 1
ATOM 6173 O O . LEU A 1 789 ? 36.204 7.761 34.752 1.00 46.66 789 LEU A O 1
ATOM 6177 N N . THR A 1 790 ? 36.868 9.673 33.821 1.00 52.41 790 THR A N 1
ATOM 6178 C CA . THR A 1 790 ? 37.261 10.294 35.101 1.00 52.41 790 THR A CA 1
ATOM 6179 C C . THR A 1 790 ? 36.100 10.915 35.883 1.00 52.41 790 THR A C 1
ATOM 6181 O O . THR A 1 790 ? 36.290 11.299 37.032 1.00 52.41 790 THR A O 1
ATOM 6184 N N . LYS A 1 791 ? 34.898 11.028 35.295 1.00 46.47 791 LYS A N 1
ATOM 6185 C CA . LYS A 1 791 ? 33.716 11.638 35.943 1.00 46.47 791 LYS A CA 1
ATOM 6186 C C . LYS A 1 791 ? 32.778 10.626 36.614 1.00 46.47 791 LYS A C 1
ATOM 6188 O O . LYS A 1 791 ? 31.762 11.021 37.180 1.00 46.47 791 LYS A O 1
ATOM 6193 N N . ARG A 1 792 ? 33.098 9.337 36.524 1.00 43.41 792 ARG A N 1
ATOM 6194 C CA . ARG A 1 792 ? 32.447 8.239 37.243 1.00 43.41 792 ARG A CA 1
ATOM 6195 C C . ARG A 1 792 ? 33.563 7.488 37.959 1.00 43.41 792 ARG A C 1
ATOM 6197 O O . ARG A 1 792 ? 34.566 7.188 37.326 1.00 43.41 792 ARG A O 1
ATOM 6204 N N . GLU A 1 793 ? 33.426 7.240 39.254 1.00 44.12 793 GLU A N 1
ATOM 6205 C CA . GLU A 1 793 ? 34.359 6.404 40.017 1.00 44.12 793 GLU A CA 1
ATOM 6206 C C . GLU A 1 793 ? 34.251 4.954 39.522 1.00 44.12 793 GLU A C 1
ATOM 6208 O O . GLU A 1 793 ? 33.512 4.145 40.068 1.00 44.12 793 GLU A O 1
ATOM 6213 N N . VAL A 1 794 ? 34.912 4.654 38.404 1.00 49.09 794 VAL A N 1
ATOM 6214 C CA . VAL A 1 794 ? 34.999 3.305 37.843 1.00 49.09 794 VAL A CA 1
ATOM 6215 C C . VAL A 1 794 ? 36.260 2.639 38.390 1.00 49.09 794 VAL A C 1
ATOM 6217 O O . VAL A 1 794 ? 37.321 3.265 38.457 1.00 49.09 794 VAL A O 1
ATOM 6220 N N . ASP A 1 795 ? 36.101 1.381 38.794 1.00 41.19 795 ASP A N 1
ATOM 6221 C CA . ASP A 1 795 ? 37.082 0.536 39.474 1.00 41.19 795 ASP A CA 1
ATOM 6222 C C . ASP A 1 795 ? 38.463 0.497 38.783 1.00 41.19 795 ASP A C 1
ATOM 6224 O O . ASP A 1 795 ? 38.588 0.634 37.560 1.00 41.19 795 ASP A O 1
ATOM 6228 N N . ALA A 1 796 ? 39.525 0.306 39.572 1.00 40.66 796 ALA A N 1
ATOM 6229 C CA . ALA A 1 796 ? 40.922 0.472 39.155 1.00 40.66 796 ALA A CA 1
ATOM 6230 C C . ALA A 1 796 ? 41.372 -0.501 38.045 1.00 40.66 796 ALA A C 1
ATOM 6232 O O . ALA A 1 796 ? 42.368 -0.237 37.372 1.00 40.66 796 ALA A O 1
ATOM 6233 N N . SER A 1 797 ? 40.616 -1.575 37.808 1.00 44.78 797 SER A N 1
ATOM 6234 C CA . SER A 1 797 ? 40.835 -2.570 36.751 1.00 44.78 797 SER A CA 1
ATOM 6235 C C . SER A 1 797 ? 40.446 -2.095 35.340 1.00 44.78 797 SER A C 1
ATOM 6237 O O . SER A 1 797 ? 40.880 -2.693 34.358 1.00 44.78 797 SER A O 1
ATOM 6239 N N . LEU A 1 798 ? 39.675 -1.005 35.214 1.00 41.97 798 LEU A N 1
ATOM 6240 C CA . LEU A 1 798 ? 39.241 -0.411 33.936 1.00 41.97 798 LEU A CA 1
ATOM 6241 C C . LEU A 1 798 ? 40.089 0.795 33.492 1.00 41.97 798 LEU A C 1
ATOM 6243 O O . LEU A 1 798 ? 39.789 1.440 32.480 1.00 41.97 798 LEU A O 1
ATOM 6247 N N . LYS A 1 799 ? 41.172 1.110 34.212 1.00 42.28 799 LYS A N 1
ATOM 6248 C CA . LYS A 1 799 ? 42.160 2.093 33.755 1.00 42.28 799 LYS A CA 1
ATOM 6249 C C . LYS A 1 799 ? 43.009 1.467 32.650 1.00 42.28 799 LYS A C 1
ATOM 6251 O O . LYS A 1 799 ? 43.869 0.634 32.908 1.00 42.28 799 LYS A O 1
ATOM 6256 N N . VAL A 1 800 ? 42.759 1.887 31.410 1.00 44.53 800 VAL A N 1
ATOM 6257 C CA . VAL A 1 800 ? 43.640 1.606 30.265 1.00 44.53 800 VAL A CA 1
ATOM 6258 C C . VAL A 1 800 ? 45.066 2.042 30.642 1.00 44.53 800 VAL A C 1
ATOM 6260 O O . VAL A 1 800 ? 45.211 3.193 31.064 1.00 44.53 800 VAL A O 1
ATOM 6263 N N . PRO A 1 801 ? 46.095 1.180 30.523 1.00 37.62 801 PRO A N 1
ATOM 6264 C CA . PRO A 1 801 ? 47.459 1.556 30.870 1.00 37.62 801 PRO A CA 1
ATOM 6265 C C . PRO A 1 801 ? 47.919 2.764 30.047 1.00 37.62 801 PRO A C 1
ATOM 6267 O O . PRO A 1 801 ? 47.721 2.818 28.830 1.00 37.62 801 PRO A O 1
ATOM 6270 N N . ASP A 1 802 ? 48.529 3.736 30.720 1.00 44.22 802 ASP A N 1
ATOM 6271 C CA . ASP A 1 802 ? 49.239 4.846 30.092 1.00 44.22 802 ASP A CA 1
ATOM 6272 C C . ASP A 1 802 ? 50.615 4.323 29.624 1.00 44.22 802 ASP A C 1
ATOM 6274 O O . ASP A 1 802 ? 51.558 4.438 30.388 1.00 44.22 802 ASP A O 1
ATOM 6278 N N . GLU A 1 803 ? 50.721 3.676 28.448 1.00 36.50 803 GLU A N 1
ATOM 6279 C CA . GLU A 1 803 ? 51.914 3.627 27.551 1.00 36.50 803 GLU A CA 1
ATOM 6280 C C . GLU A 1 803 ? 51.698 2.691 26.324 1.00 36.50 803 GLU A C 1
ATOM 6282 O O . GLU A 1 803 ? 50.736 1.920 26.311 1.00 36.50 803 GLU A O 1
ATOM 6287 N N . PRO A 1 804 ? 52.424 2.869 25.194 1.00 45.62 804 PRO A N 1
ATOM 6288 C CA . PRO A 1 804 ? 51.758 3.213 23.940 1.00 45.62 804 PRO A CA 1
ATOM 6289 C C . PRO A 1 804 ? 51.598 2.058 22.938 1.00 45.62 804 PRO A C 1
ATOM 6291 O O . PRO A 1 804 ? 52.503 1.278 22.661 1.00 45.62 804 PRO A O 1
ATOM 6294 N N . GLY A 1 805 ? 50.432 2.033 22.286 1.00 43.03 805 GLY A N 1
ATOM 6295 C CA . GLY A 1 805 ? 50.164 1.238 21.087 1.00 43.03 805 GLY A CA 1
ATOM 6296 C C . GLY A 1 805 ? 50.820 1.823 19.833 1.00 43.03 805 GLY A C 1
ATOM 6297 O O . GLY A 1 805 ? 50.110 2.270 18.934 1.00 43.03 805 GLY A O 1
ATOM 6298 N N . GLU A 1 806 ? 52.151 1.833 19.775 1.00 43.34 806 GLU A N 1
ATOM 6299 C CA . GLU A 1 806 ? 52.900 2.230 18.570 1.00 43.34 806 GLU A CA 1
ATOM 6300 C C . GLU A 1 806 ? 52.920 1.108 17.513 1.00 43.34 806 GLU A C 1
ATOM 6302 O O . GLU A 1 806 ? 52.720 1.368 16.330 1.00 43.34 806 GLU A O 1
ATOM 6307 N N . HIS A 1 807 ? 52.930 -0.167 17.912 1.00 43.22 807 HIS A N 1
ATOM 6308 C CA . HIS A 1 807 ? 53.058 -1.272 16.949 1.00 43.22 807 HIS A CA 1
ATOM 6309 C C . HIS A 1 807 ? 51.830 -1.551 16.063 1.00 43.22 807 HIS A C 1
ATOM 6311 O O . HIS A 1 807 ? 51.964 -2.175 15.012 1.00 43.22 807 HIS A O 1
ATOM 6317 N N . LEU A 1 808 ? 50.633 -1.079 16.431 1.00 41.09 808 LEU A N 1
ATOM 6318 C CA . LEU A 1 808 ? 49.434 -1.258 15.595 1.00 41.09 808 LEU A CA 1
ATOM 6319 C C . LEU A 1 808 ? 49.251 -0.118 14.578 1.00 41.09 808 LEU A C 1
ATOM 6321 O O . LEU A 1 808 ? 48.569 -0.297 13.571 1.00 41.09 808 LEU A O 1
ATOM 6325 N N . ALA A 1 809 ? 49.858 1.047 14.825 1.00 40.81 809 ALA A N 1
ATOM 6326 C CA . ALA A 1 809 ? 49.845 2.171 13.893 1.00 40.81 809 ALA A CA 1
ATOM 6327 C C . ALA A 1 809 ? 50.900 1.995 12.788 1.00 40.81 809 ALA A C 1
ATOM 6329 O O . ALA A 1 809 ? 50.614 2.298 11.629 1.00 40.81 809 ALA A O 1
ATOM 6330 N N . ASP A 1 810 ? 52.058 1.423 13.125 1.00 39.97 810 ASP A N 1
ATOM 6331 C CA . ASP A 1 810 ? 53.144 1.172 12.170 1.00 39.97 810 ASP A CA 1
ATOM 6332 C C . ASP A 1 810 ? 52.793 0.058 11.171 1.00 39.97 810 ASP A C 1
ATOM 6334 O O . ASP A 1 810 ? 53.019 0.207 9.972 1.00 39.97 810 ASP A O 1
ATOM 6338 N N . ALA A 1 811 ? 52.090 -0.994 11.613 1.00 40.09 811 ALA A N 1
ATOM 6339 C CA . ALA A 1 811 ? 51.591 -2.055 10.728 1.00 40.09 811 ALA A CA 1
ATOM 6340 C C . ALA A 1 811 ? 50.542 -1.562 9.705 1.00 40.09 811 ALA A C 1
ATOM 6342 O O . ALA A 1 811 ? 50.361 -2.160 8.644 1.00 40.09 811 ALA A O 1
ATOM 6343 N N . VAL A 1 812 ? 49.850 -0.458 10.007 1.00 44.69 812 VAL A N 1
ATOM 6344 C CA . VAL A 1 812 ? 48.903 0.202 9.091 1.00 44.69 812 VAL A CA 1
ATOM 6345 C C . VAL A 1 812 ? 49.623 1.200 8.169 1.00 44.69 812 VAL A C 1
ATOM 6347 O O . VAL A 1 812 ? 49.122 1.487 7.081 1.00 44.69 812 VAL A O 1
ATOM 6350 N N . SER A 1 813 ? 50.807 1.681 8.562 1.00 42.84 813 SER A N 1
ATOM 6351 C CA . SER A 1 813 ? 51.663 2.553 7.750 1.00 42.84 813 SER A CA 1
ATOM 6352 C C . SER A 1 813 ? 52.395 1.776 6.646 1.00 42.84 813 SER A C 1
ATOM 6354 O O . SER A 1 813 ? 52.368 2.211 5.497 1.00 42.84 813 SER A O 1
ATOM 6356 N N . ASP A 1 814 ? 52.935 0.588 6.942 1.00 40.19 814 ASP A N 1
ATOM 6357 C CA . ASP A 1 814 ? 53.677 -0.248 5.972 1.00 40.19 814 ASP A CA 1
ATOM 6358 C C . ASP A 1 814 ? 52.804 -0.769 4.813 1.00 40.19 814 ASP A C 1
ATOM 6360 O O . ASP A 1 814 ? 53.265 -0.980 3.687 1.00 40.19 814 ASP A O 1
ATOM 6364 N N . TYR A 1 815 ? 51.498 -0.923 5.051 1.00 44.44 815 TYR A N 1
ATOM 6365 C CA . TYR A 1 815 ? 50.544 -1.297 4.004 1.00 44.44 815 TYR A CA 1
ATOM 6366 C C . TYR A 1 815 ? 50.256 -0.140 3.025 1.00 44.44 815 TYR A C 1
ATOM 6368 O O . TYR A 1 815 ? 49.781 -0.371 1.910 1.00 44.44 815 TYR A O 1
ATOM 6376 N N . HIS A 1 816 ? 50.539 1.112 3.408 1.00 44.72 816 HIS A N 1
ATOM 6377 C CA . HIS A 1 816 ? 50.212 2.298 2.612 1.00 44.72 816 HIS A CA 1
ATOM 6378 C C . HIS A 1 816 ? 51.270 2.644 1.552 1.00 44.72 816 HIS A C 1
ATOM 6380 O O . HIS A 1 816 ? 50.929 3.262 0.541 1.00 44.72 816 HIS A O 1
ATOM 6386 N N . ASP A 1 817 ? 52.508 2.166 1.704 1.00 38.94 817 ASP A N 1
ATOM 6387 C CA . ASP A 1 817 ? 53.598 2.466 0.764 1.00 38.94 817 ASP A CA 1
ATOM 6388 C C . ASP A 1 817 ? 53.542 1.644 -0.539 1.00 38.94 817 ASP A C 1
ATOM 6390 O O . ASP A 1 817 ? 54.137 2.028 -1.545 1.00 38.94 817 ASP A O 1
ATOM 6394 N N . HIS A 1 818 ? 52.743 0.571 -0.596 1.00 43.38 818 HIS A N 1
ATOM 6395 C CA . HIS A 1 818 ? 52.656 -0.302 -1.778 1.00 43.38 818 HIS A CA 1
ATOM 6396 C C . HIS A 1 818 ? 51.467 -0.023 -2.720 1.00 43.38 818 HIS A C 1
ATOM 6398 O O . HIS A 1 818 ? 51.288 -0.755 -3.691 1.00 43.38 818 HIS A O 1
ATOM 6404 N N . HIS A 1 819 ? 50.634 0.998 -2.473 1.00 40.56 819 HIS A N 1
ATOM 6405 C CA . HIS A 1 819 ? 49.391 1.242 -3.241 1.00 40.56 819 HIS A CA 1
ATOM 6406 C C . HIS A 1 819 ? 49.171 2.714 -3.647 1.00 40.56 819 HIS A C 1
ATOM 6408 O O . HIS A 1 819 ? 48.053 3.236 -3.648 1.00 40.56 819 HIS A O 1
ATOM 6414 N N . ILE A 1 820 ? 50.230 3.408 -4.058 1.00 36.84 820 ILE A N 1
ATOM 6415 C CA . ILE A 1 820 ? 50.148 4.796 -4.536 1.00 36.84 820 ILE A CA 1
ATOM 6416 C C . ILE A 1 820 ? 49.869 4.809 -6.051 1.00 36.84 820 ILE A C 1
ATOM 6418 O O . ILE A 1 820 ? 50.775 5.102 -6.812 1.00 36.84 820 ILE A O 1
ATOM 6422 N N . LEU A 1 821 ? 48.656 4.449 -6.518 1.00 40.62 821 LEU A N 1
ATOM 6423 C CA . LEU A 1 821 ? 48.163 4.699 -7.902 1.00 40.62 821 LEU A CA 1
ATOM 6424 C C . LEU A 1 821 ? 46.674 4.288 -8.095 1.00 40.62 821 LEU A C 1
ATOM 6426 O O . LEU A 1 821 ? 46.350 3.414 -8.893 1.00 40.62 821 LEU A O 1
ATOM 6430 N N . GLY A 1 822 ? 45.723 4.935 -7.411 1.00 33.75 822 GLY A N 1
ATOM 6431 C CA . GLY A 1 822 ? 44.293 4.825 -7.772 1.00 33.75 822 GLY A CA 1
ATOM 6432 C C . GLY A 1 822 ? 43.354 4.585 -6.594 1.00 33.75 822 GLY A C 1
ATOM 6433 O O . GLY A 1 822 ? 43.344 3.531 -5.979 1.00 33.75 822 GLY A O 1
ATOM 6434 N N . ILE A 1 823 ? 42.556 5.604 -6.294 1.00 33.72 823 ILE A N 1
ATOM 6435 C CA . ILE A 1 823 ? 41.751 5.751 -5.079 1.00 33.72 823 ILE A CA 1
ATOM 6436 C C . ILE A 1 823 ? 40.547 4.793 -5.059 1.00 33.72 823 ILE A C 1
ATOM 6438 O O . ILE A 1 823 ? 39.672 4.903 -5.919 1.00 33.72 823 ILE A O 1
ATOM 6442 N N . ASP A 1 824 ? 40.430 3.991 -3.995 1.00 32.72 824 ASP A N 1
ATOM 6443 C CA . ASP A 1 824 ? 39.154 3.478 -3.486 1.00 32.72 824 ASP A CA 1
ATOM 6444 C C . ASP A 1 824 ? 38.977 3.921 -2.018 1.00 32.72 824 ASP A C 1
ATOM 6446 O O . ASP A 1 824 ? 39.870 3.791 -1.184 1.00 32.72 824 ASP A O 1
ATOM 6450 N N . THR A 1 825 ? 37.833 4.531 -1.708 1.00 43.31 825 THR A N 1
ATOM 6451 C CA . THR A 1 825 ? 37.533 5.158 -0.395 1.00 43.31 825 THR A CA 1
ATOM 6452 C C . THR A 1 825 ? 36.826 4.198 0.568 1.00 43.31 825 THR A C 1
ATOM 6454 O O . THR A 1 825 ? 36.454 4.568 1.683 1.00 43.31 825 THR A O 1
ATOM 6457 N N . THR A 1 826 ? 36.650 2.947 0.153 1.00 41.50 826 THR A N 1
ATOM 6458 C CA . THR A 1 826 ? 35.956 1.879 0.882 1.00 41.50 826 THR A CA 1
ATOM 6459 C C . THR A 1 826 ? 36.715 1.396 2.121 1.00 41.50 826 THR A C 1
ATOM 6461 O O . THR A 1 826 ? 36.080 1.066 3.125 1.00 41.50 826 THR A O 1
ATOM 6464 N N . SER A 1 827 ? 38.049 1.454 2.125 1.00 40.06 827 SER A N 1
ATOM 6465 C CA . SER A 1 827 ? 38.878 0.989 3.250 1.00 40.06 827 SER A CA 1
ATOM 6466 C C . SER A 1 827 ? 38.707 1.830 4.523 1.00 40.06 827 SER A C 1
ATOM 6468 O O . SER A 1 827 ? 38.737 1.298 5.630 1.00 40.06 827 SER A O 1
ATOM 6470 N N . PHE A 1 828 ? 38.416 3.130 4.394 1.00 39.66 828 PHE A N 1
ATOM 6471 C CA . PHE A 1 828 ? 38.157 4.008 5.545 1.00 39.66 828 PHE A CA 1
ATOM 6472 C C . PHE A 1 828 ? 36.850 3.658 6.272 1.00 39.66 828 PHE A C 1
ATOM 6474 O O . PHE A 1 828 ? 36.784 3.715 7.498 1.00 39.66 828 PHE A O 1
ATOM 6481 N N . VAL A 1 829 ? 35.815 3.254 5.530 1.00 40.53 829 VAL A N 1
ATOM 6482 C CA . VAL A 1 829 ? 34.532 2.825 6.111 1.00 40.53 829 VAL A CA 1
ATOM 6483 C C . VAL A 1 829 ? 34.678 1.464 6.792 1.00 40.53 829 VAL A C 1
ATOM 6485 O O . VAL A 1 829 ? 34.084 1.250 7.846 1.00 40.53 829 VAL A O 1
ATOM 6488 N N . ALA A 1 830 ? 35.507 0.574 6.239 1.00 41.44 830 ALA A N 1
ATOM 6489 C CA . ALA A 1 830 ? 35.793 -0.733 6.825 1.00 41.44 830 ALA A CA 1
ATOM 6490 C C . ALA A 1 830 ? 36.537 -0.626 8.168 1.00 41.44 830 ALA A C 1
ATOM 6492 O O . ALA A 1 830 ? 36.192 -1.342 9.104 1.00 41.44 830 ALA A O 1
ATOM 6493 N N . ILE A 1 831 ? 37.482 0.312 8.299 1.00 41.22 831 ILE A N 1
ATOM 6494 C CA . ILE A 1 831 ? 38.218 0.551 9.553 1.00 41.22 831 ILE A CA 1
ATOM 6495 C C . ILE A 1 831 ? 37.319 1.186 10.629 1.00 41.22 831 ILE A C 1
ATOM 6497 O O . ILE A 1 831 ? 37.376 0.804 11.795 1.00 41.22 831 ILE A O 1
ATOM 6501 N N . PHE A 1 832 ? 36.421 2.109 10.261 1.00 43.53 832 PHE A N 1
ATOM 6502 C CA . PHE A 1 832 ? 35.429 2.645 11.208 1.00 43.53 832 PHE A CA 1
ATOM 6503 C C . PHE A 1 832 ? 34.383 1.599 11.617 1.00 43.53 832 PHE A C 1
ATOM 6505 O O . PHE A 1 832 ? 33.936 1.590 12.766 1.00 43.53 832 PHE A O 1
ATOM 6512 N N . ALA A 1 833 ? 34.012 0.702 10.701 1.00 44.56 833 ALA A N 1
ATOM 6513 C CA . ALA A 1 833 ? 33.126 -0.416 10.991 1.00 44.56 833 ALA A CA 1
ATOM 6514 C C . ALA A 1 833 ? 33.795 -1.454 11.905 1.00 44.56 833 ALA A C 1
ATOM 6516 O O . ALA A 1 833 ? 33.139 -1.944 12.820 1.00 44.56 833 ALA A O 1
ATOM 6517 N N . SER A 1 834 ? 35.088 -1.748 11.721 1.00 43.22 834 SER A N 1
ATOM 6518 C CA . SER A 1 834 ? 35.825 -2.689 12.575 1.00 43.22 834 SER A CA 1
ATOM 6519 C C . SER A 1 834 ? 36.126 -2.109 13.958 1.00 43.22 834 SER A C 1
ATOM 6521 O O . SER A 1 834 ? 35.944 -2.806 14.951 1.00 43.22 834 SER A O 1
ATOM 6523 N N . ALA A 1 835 ? 36.476 -0.822 14.058 1.00 41.31 835 ALA A N 1
ATOM 6524 C CA . ALA A 1 835 ? 36.649 -0.139 15.340 1.00 41.31 835 ALA A CA 1
ATOM 6525 C C . ALA A 1 835 ? 35.321 -0.027 16.113 1.00 41.31 835 ALA A C 1
ATOM 6527 O O . ALA A 1 835 ? 35.286 -0.268 17.318 1.00 41.31 835 ALA A O 1
ATOM 6528 N N . GLY A 1 836 ? 34.209 0.270 15.427 1.00 42.19 836 GLY A N 1
ATOM 6529 C CA . GLY A 1 836 ? 32.871 0.272 16.027 1.00 42.19 836 GLY A CA 1
ATOM 6530 C C . GLY A 1 836 ? 32.409 -1.120 16.472 1.00 42.19 836 GLY A C 1
ATOM 6531 O O . GLY A 1 836 ? 31.772 -1.248 17.516 1.00 42.19 836 GLY A O 1
ATOM 6532 N N . LEU A 1 837 ? 32.779 -2.164 15.724 1.00 41.25 837 LEU A N 1
ATOM 6533 C CA . LEU A 1 837 ? 32.516 -3.557 16.082 1.00 41.25 837 LEU A CA 1
ATOM 6534 C C . LEU A 1 837 ? 33.362 -4.001 17.285 1.00 41.25 837 LEU A C 1
ATOM 6536 O O . LEU A 1 837 ? 32.822 -4.611 18.198 1.00 41.25 837 LEU A O 1
ATOM 6540 N N . ALA A 1 838 ? 34.647 -3.640 17.337 1.00 41.47 838 ALA A N 1
ATOM 6541 C CA . ALA A 1 838 ? 35.540 -3.958 18.453 1.00 41.47 838 ALA A CA 1
ATOM 6542 C C . ALA A 1 838 ? 35.121 -3.251 19.755 1.00 41.47 838 ALA A C 1
ATOM 6544 O O . ALA A 1 838 ? 35.114 -3.872 20.814 1.00 41.47 838 ALA A O 1
ATOM 6545 N N . ILE A 1 839 ? 34.683 -1.987 19.673 1.00 43.59 839 ILE A N 1
ATOM 6546 C CA . ILE A 1 839 ? 34.095 -1.253 20.808 1.00 43.59 839 ILE A CA 1
ATOM 6547 C C . ILE A 1 839 ? 32.769 -1.900 21.238 1.00 43.59 839 ILE A C 1
ATOM 6549 O O . ILE A 1 839 ? 32.517 -2.049 22.430 1.00 43.59 839 ILE A O 1
ATOM 6553 N N . GLY A 1 840 ? 31.939 -2.335 20.283 1.00 40.03 840 GLY A N 1
ATOM 6554 C CA . GLY A 1 840 ? 30.698 -3.061 20.564 1.00 40.03 840 GLY A CA 1
ATOM 6555 C C . GLY A 1 840 ? 30.925 -4.423 21.225 1.00 40.03 840 GLY A C 1
ATOM 6556 O O . GLY A 1 840 ? 30.168 -4.796 22.116 1.00 40.03 840 GLY A O 1
ATOM 6557 N N . MET A 1 841 ? 31.987 -5.139 20.843 1.00 41.41 841 MET A N 1
ATOM 6558 C CA . MET A 1 841 ? 32.356 -6.422 21.447 1.00 41.41 841 MET A CA 1
ATOM 6559 C C . MET A 1 841 ? 32.968 -6.237 22.841 1.00 41.41 841 MET A C 1
ATOM 6561 O O . MET A 1 841 ? 32.574 -6.954 23.759 1.00 41.41 841 MET A O 1
ATOM 6565 N N . ALA A 1 842 ? 33.824 -5.228 23.038 1.00 40.34 842 ALA A N 1
ATOM 6566 C CA . ALA A 1 842 ? 34.399 -4.887 24.343 1.00 40.34 842 ALA A CA 1
ATOM 6567 C C . ALA A 1 842 ? 33.344 -4.420 25.367 1.00 40.34 842 ALA A C 1
ATOM 6569 O O . ALA A 1 842 ? 33.509 -4.646 26.559 1.00 40.34 842 ALA A O 1
ATOM 6570 N N . LEU A 1 843 ? 32.237 -3.821 24.908 1.00 37.75 843 LEU A N 1
ATOM 6571 C CA . LEU A 1 843 ? 31.100 -3.421 25.751 1.00 37.75 843 LEU A CA 1
ATOM 6572 C C . LEU A 1 843 ? 30.064 -4.539 25.971 1.00 37.75 843 LEU A C 1
ATOM 6574 O O . LEU A 1 843 ? 29.145 -4.360 26.764 1.00 37.75 843 LEU A O 1
ATOM 6578 N N . SER A 1 844 ? 30.182 -5.676 25.274 1.00 40.31 844 SER A N 1
ATOM 6579 C CA . SER A 1 844 ? 29.237 -6.804 25.377 1.00 40.31 844 SER A CA 1
ATOM 6580 C C . SER A 1 844 ? 29.682 -7.913 26.338 1.00 40.31 844 SER A C 1
ATOM 6582 O O . SER A 1 844 ? 28.933 -8.857 26.573 1.00 40.31 844 SER A O 1
ATOM 6584 N N . GLY A 1 845 ? 30.899 -7.813 26.882 1.00 37.16 845 GLY A N 1
ATOM 6585 C CA . GLY A 1 845 ? 31.564 -8.873 27.637 1.00 37.16 845 GLY A CA 1
ATOM 6586 C C . GLY A 1 845 ? 31.714 -8.614 29.134 1.00 37.16 845 GLY A C 1
ATOM 6587 O O . GLY A 1 845 ? 32.807 -8.804 29.641 1.00 37.16 845 GLY A O 1
ATOM 6588 N N . THR A 1 846 ? 30.660 -8.209 29.845 1.00 33.38 846 THR A N 1
ATOM 6589 C CA . THR A 1 846 ? 30.596 -8.295 31.320 1.00 33.38 846 THR A CA 1
ATOM 6590 C C . THR A 1 846 ? 29.139 -8.429 31.758 1.00 33.38 846 THR A C 1
ATOM 6592 O O . THR A 1 846 ? 28.428 -7.433 31.799 1.00 33.38 846 THR A O 1
ATOM 6595 N N . ASP A 1 847 ? 28.688 -9.671 31.960 1.00 30.03 847 ASP A N 1
ATOM 6596 C CA . ASP A 1 847 ? 27.815 -10.093 33.076 1.00 30.03 847 ASP A CA 1
ATOM 6597 C C . ASP A 1 847 ? 27.342 -11.538 32.875 1.00 30.03 847 ASP A C 1
ATOM 6599 O O . ASP A 1 847 ? 26.175 -11.822 32.619 1.00 30.03 847 ASP A O 1
ATOM 6603 N N . ARG A 1 848 ? 28.287 -12.476 32.998 1.00 29.80 848 ARG A N 1
ATOM 6604 C CA . ARG A 1 848 ? 28.052 -13.818 33.549 1.00 29.80 848 ARG A CA 1
ATOM 6605 C C . ARG A 1 848 ? 29.354 -14.297 34.184 1.00 29.80 848 ARG A C 1
ATOM 6607 O O . ARG A 1 848 ? 30.202 -14.817 33.471 1.00 29.80 848 ARG A O 1
ATOM 6614 N N . HIS A 1 849 ? 29.519 -14.050 35.484 1.00 28.59 849 HIS A N 1
ATOM 6615 C CA . HIS A 1 849 ? 30.030 -14.990 36.498 1.00 28.59 849 HIS A CA 1
ATOM 6616 C C . HIS A 1 849 ? 30.624 -14.268 37.719 1.00 28.59 849 HIS A C 1
ATOM 6618 O O . HIS A 1 849 ? 31.624 -13.568 37.631 1.00 28.59 849 HIS A O 1
ATOM 6624 N N . GLY A 1 850 ? 30.023 -14.549 38.873 1.00 27.33 850 GLY A N 1
ATOM 6625 C CA . GLY A 1 850 ? 30.533 -14.366 40.233 1.00 27.33 850 GLY A CA 1
ATOM 6626 C C . GLY A 1 850 ? 29.369 -14.705 41.171 1.00 27.33 850 GLY A C 1
ATOM 6627 O O . GLY A 1 850 ? 28.280 -14.196 40.958 1.00 27.33 850 GLY A O 1
ATOM 6628 N N . GLN A 1 851 ? 29.419 -15.610 42.142 1.00 28.22 851 GLN A N 1
ATOM 6629 C CA . GLN A 1 851 ? 30.476 -16.405 42.757 1.00 28.22 851 GLN A CA 1
ATOM 6630 C C . GLN A 1 851 ? 29.838 -17.742 43.195 1.00 28.22 851 GLN A C 1
ATOM 6632 O O . GLN A 1 851 ? 28.694 -17.759 43.650 1.00 28.22 851 GLN A O 1
ATOM 6637 N N . ARG A 1 852 ? 30.567 -18.858 43.104 1.00 26.75 852 ARG A N 1
ATOM 6638 C CA . ARG A 1 852 ? 30.393 -19.987 44.030 1.00 26.75 852 ARG A CA 1
ATOM 6639 C C . ARG A 1 852 ? 31.756 -20.304 44.638 1.00 26.75 852 ARG A C 1
ATOM 6641 O O . ARG A 1 852 ? 32.768 -20.292 43.944 1.00 26.75 852 ARG A O 1
ATOM 6648 N N . ASP A 1 853 ? 31.689 -20.484 45.944 1.00 28.55 853 ASP A N 1
ATOM 6649 C CA . ASP A 1 853 ? 32.718 -20.734 46.950 1.00 28.55 853 ASP A CA 1
ATOM 6650 C C . ASP A 1 853 ? 33.666 -21.899 46.580 1.00 28.55 853 ASP A C 1
ATOM 6652 O O . ASP A 1 853 ? 33.180 -22.911 46.063 1.00 28.55 853 ASP A O 1
ATOM 6656 N N . PRO A 1 854 ? 34.991 -21.817 46.825 1.00 30.28 854 PRO A N 1
ATOM 6657 C CA . PRO A 1 854 ? 35.924 -22.886 46.514 1.00 30.28 854 PRO A CA 1
ATOM 6658 C C . PRO A 1 854 ? 36.194 -23.730 47.762 1.00 30.28 854 PRO A C 1
ATOM 6660 O O . PRO A 1 854 ? 37.135 -23.466 48.502 1.00 30.28 854 PRO A O 1
ATOM 6663 N N . THR A 1 855 ? 35.421 -24.789 47.983 1.00 28.33 855 THR A N 1
ATOM 6664 C CA . THR A 1 855 ? 35.875 -25.908 48.822 1.00 28.33 855 THR A CA 1
ATOM 6665 C C . THR A 1 855 ? 35.306 -27.236 48.328 1.00 28.33 855 THR A C 1
ATOM 6667 O O . THR A 1 855 ? 34.172 -27.310 47.869 1.00 28.33 855 THR A O 1
ATOM 6670 N N . ILE A 1 856 ? 36.122 -28.280 48.501 1.00 28.72 856 ILE A N 1
ATOM 6671 C CA . ILE A 1 856 ? 35.900 -29.716 48.257 1.00 28.72 856 ILE A CA 1
ATOM 6672 C C . ILE A 1 856 ? 36.484 -30.237 46.930 1.00 28.72 856 ILE A C 1
ATOM 6674 O O . ILE A 1 856 ? 35.951 -30.082 45.834 1.00 28.72 856 ILE A O 1
ATOM 6678 N N . GLN A 1 857 ? 37.638 -30.878 47.109 1.00 25.83 857 GLN A N 1
ATOM 6679 C CA . GLN A 1 857 ? 38.470 -31.626 46.172 1.00 25.83 857 GLN A CA 1
ATOM 6680 C C . GLN A 1 857 ? 38.231 -33.134 46.412 1.00 25.83 857 GLN A C 1
ATOM 6682 O O . GLN A 1 857 ? 38.179 -33.520 47.577 1.00 25.83 857 GLN A O 1
ATOM 6687 N N . HIS A 1 858 ? 38.210 -33.943 45.337 1.00 28.31 858 HIS A N 1
ATOM 6688 C CA . HIS A 1 858 ? 38.259 -35.430 45.295 1.00 28.31 858 HIS A CA 1
ATOM 6689 C C . HIS A 1 858 ? 37.063 -36.171 45.968 1.00 28.31 858 HIS A C 1
ATOM 6691 O O . HIS A 1 858 ? 36.431 -35.644 46.865 1.00 28.31 858 HIS A O 1
ATOM 6697 N N . ASP A 1 859 ? 36.588 -37.357 45.564 1.00 27.41 859 ASP A N 1
ATOM 6698 C CA . ASP A 1 859 ? 37.252 -38.515 44.964 1.00 27.41 859 ASP A CA 1
ATOM 6699 C C . ASP A 1 859 ? 36.275 -39.444 44.195 1.00 27.41 859 ASP A C 1
ATOM 6701 O O . ASP A 1 859 ? 35.055 -39.299 44.246 1.00 27.41 859 ASP A O 1
ATOM 6705 N N . HIS A 1 860 ? 36.856 -40.409 43.479 1.00 28.55 860 HIS A N 1
ATOM 6706 C CA . HIS A 1 860 ? 36.244 -41.492 42.692 1.00 28.55 860 HIS A CA 1
ATOM 6707 C C . HIS A 1 860 ? 35.206 -42.398 43.417 1.00 28.55 860 HIS A C 1
ATOM 6709 O O . HIS A 1 860 ? 35.389 -42.710 44.586 1.00 28.55 860 HIS A O 1
ATOM 6715 N N . GLN A 1 861 ? 34.239 -42.983 42.676 1.00 25.92 861 GLN A N 1
ATOM 6716 C CA . GLN A 1 861 ? 34.056 -44.447 42.438 1.00 25.92 861 GLN A CA 1
ATOM 6717 C C . GLN A 1 861 ? 32.610 -44.881 42.089 1.00 25.92 861 GLN A C 1
ATOM 6719 O O . GLN A 1 861 ? 31.624 -44.210 42.367 1.00 25.92 861 GLN A O 1
ATOM 6724 N N . HIS A 1 862 ? 32.539 -46.028 41.404 1.00 28.67 862 HIS A N 1
ATOM 6725 C CA . HIS A 1 862 ? 31.386 -46.705 40.808 1.00 28.67 862 HIS A CA 1
ATOM 6726 C C . HIS A 1 862 ? 30.352 -47.309 41.788 1.00 28.67 862 HIS A C 1
ATOM 6728 O O . HIS A 1 862 ? 30.718 -47.863 42.816 1.00 28.67 862 HIS A O 1
ATOM 6734 N N . ALA A 1 863 ? 29.118 -47.400 41.263 1.00 26.11 863 ALA A N 1
ATOM 6735 C CA . ALA A 1 863 ? 28.082 -48.433 41.455 1.00 26.11 863 ALA A CA 1
ATOM 6736 C C . ALA A 1 863 ? 27.176 -48.409 42.707 1.00 26.11 863 ALA A C 1
ATOM 6738 O O . ALA A 1 863 ? 27.640 -48.475 43.836 1.00 26.11 863 ALA A O 1
ATOM 6739 N N . GLY A 1 864 ? 25.856 -48.502 42.457 1.00 24.33 864 GLY A N 1
ATOM 6740 C CA . GLY A 1 864 ? 24.899 -49.138 43.374 1.00 24.33 864 GLY A CA 1
ATOM 6741 C C . GLY A 1 864 ? 23.586 -48.391 43.642 1.00 24.33 864 GLY A C 1
ATOM 6742 O O . GLY A 1 864 ? 23.550 -47.506 44.476 1.00 24.33 864 GLY A O 1
ATOM 6743 N N . GLN A 1 865 ? 22.511 -48.862 42.998 1.00 25.47 865 GLN A N 1
ATOM 6744 C CA . GLN A 1 865 ? 21.140 -48.992 43.531 1.00 25.47 865 GLN A CA 1
ATOM 6745 C C . GLN A 1 865 ? 20.296 -47.768 43.972 1.00 25.47 865 GLN A C 1
ATOM 6747 O O . GLN A 1 865 ? 20.502 -47.168 45.013 1.00 25.47 865 GLN A O 1
ATOM 6752 N N . GLN A 1 866 ? 19.196 -47.605 43.218 1.00 28.72 866 GLN A N 1
ATOM 6753 C CA . GLN A 1 866 ? 17.790 -47.578 43.668 1.00 28.72 866 GLN A CA 1
ATOM 6754 C C . GLN A 1 866 ? 17.244 -46.428 44.542 1.00 28.72 866 GLN A C 1
ATOM 6756 O O . GLN A 1 866 ? 17.651 -46.211 45.672 1.00 28.72 866 GLN A O 1
ATOM 6761 N N . ASN A 1 867 ? 16.143 -45.873 44.015 1.00 37.03 867 ASN A N 1
ATOM 6762 C CA . ASN A 1 867 ? 15.029 -45.189 44.679 1.00 37.03 867 ASN A CA 1
ATOM 6763 C C . ASN A 1 867 ? 15.320 -43.887 45.434 1.00 37.03 867 ASN A C 1
ATOM 6765 O O . ASN A 1 867 ? 15.521 -43.903 46.641 1.00 37.03 867 ASN A O 1
ATOM 6769 N N . ASP A 1 868 ? 15.100 -42.758 44.751 1.00 33.06 868 ASP A N 1
ATOM 6770 C CA . ASP A 1 868 ? 14.463 -41.605 45.398 1.00 33.06 868 ASP A CA 1
ATOM 6771 C C . ASP A 1 868 ? 13.685 -40.739 44.384 1.00 33.06 868 ASP A C 1
ATOM 6773 O O . ASP A 1 868 ? 14.074 -39.632 44.031 1.00 33.06 868 ASP A O 1
ATOM 6777 N N . HIS A 1 869 ? 12.575 -41.270 43.855 1.00 34.62 869 HIS A N 1
ATOM 6778 C CA . HIS A 1 869 ? 11.621 -40.490 43.042 1.00 34.62 869 HIS A CA 1
ATOM 6779 C C . HIS A 1 869 ? 10.638 -39.662 43.897 1.00 34.62 869 HIS A C 1
ATOM 6781 O O . HIS A 1 869 ? 9.806 -38.930 43.356 1.00 34.62 869 HIS A O 1
ATOM 6787 N N . ASP A 1 870 ? 10.750 -39.744 45.224 1.00 38.19 870 ASP A N 1
ATOM 6788 C CA . ASP A 1 870 ? 9.829 -39.124 46.176 1.00 38.19 870 ASP A CA 1
ATOM 6789 C C . ASP A 1 870 ? 10.329 -37.781 46.730 1.00 38.19 870 ASP A C 1
ATOM 6791 O O . ASP A 1 870 ? 9.523 -37.000 47.252 1.00 38.19 870 ASP A O 1
ATOM 6795 N N . SER A 1 871 ? 11.626 -37.473 46.612 1.00 34.28 871 SER A N 1
ATOM 6796 C CA . SER A 1 871 ? 12.193 -36.196 47.065 1.00 34.28 871 SER A CA 1
ATOM 6797 C C . SER A 1 871 ? 12.059 -35.072 46.029 1.00 34.28 871 SER A C 1
ATOM 6799 O O . SER A 1 871 ? 11.738 -33.945 46.411 1.00 34.28 871 SER A O 1
ATOM 6801 N N . GLU A 1 872 ? 12.168 -35.363 44.726 1.00 36.38 872 GLU A N 1
ATOM 6802 C CA . GLU A 1 872 ? 11.967 -34.362 43.660 1.00 36.38 872 GLU A CA 1
ATOM 6803 C C . GLU A 1 872 ? 10.500 -33.924 43.513 1.00 36.38 872 GLU A C 1
ATOM 6805 O O . GLU A 1 872 ? 10.237 -32.730 43.348 1.00 36.38 872 GLU A O 1
ATOM 6810 N N . ARG A 1 873 ? 9.522 -34.835 43.670 1.00 37.62 873 ARG A N 1
ATOM 6811 C CA . ARG A 1 873 ? 8.091 -34.456 43.691 1.00 37.62 873 ARG A CA 1
ATOM 6812 C C . ARG A 1 873 ? 7.766 -33.547 44.876 1.00 37.62 873 ARG A C 1
ATOM 6814 O O . ARG A 1 873 ? 7.159 -32.495 44.699 1.00 37.62 873 ARG A O 1
ATOM 6821 N N . ARG A 1 874 ? 8.280 -33.877 46.067 1.00 37.78 874 ARG A N 1
ATOM 6822 C CA . ARG A 1 874 ? 8.082 -33.073 47.286 1.00 37.78 874 ARG A CA 1
ATOM 6823 C C . ARG A 1 874 ? 8.792 -31.719 47.268 1.00 37.78 874 ARG A C 1
ATOM 6825 O O . ARG A 1 874 ? 8.488 -30.886 48.127 1.00 37.78 874 ARG A O 1
ATOM 6832 N N . HIS A 1 875 ? 9.741 -31.495 46.356 1.00 36.94 875 HIS A N 1
ATOM 6833 C CA . HIS A 1 875 ? 10.443 -30.217 46.240 1.00 36.94 875 HIS A CA 1
ATOM 6834 C C . HIS A 1 875 ? 9.798 -29.279 45.212 1.00 36.94 875 HIS A C 1
ATOM 6836 O O . HIS A 1 875 ? 9.762 -28.071 45.455 1.00 36.94 875 HIS A O 1
ATOM 6842 N N . ILE A 1 876 ? 9.232 -29.828 44.131 1.00 40.56 876 ILE A N 1
ATOM 6843 C CA . ILE A 1 876 ? 8.447 -29.070 43.145 1.00 40.56 876 ILE A CA 1
ATOM 6844 C C . ILE A 1 876 ? 7.088 -28.665 43.737 1.00 40.56 876 ILE A C 1
ATOM 6846 O O . ILE A 1 876 ? 6.713 -27.500 43.614 1.00 40.56 876 ILE A O 1
ATOM 6850 N N . ASP A 1 877 ? 6.418 -29.553 44.481 1.00 42.09 877 ASP A N 1
ATOM 6851 C CA . ASP A 1 877 ? 5.140 -29.221 45.130 1.00 42.09 877 ASP A CA 1
ATOM 6852 C C . ASP A 1 877 ? 5.306 -28.123 46.197 1.00 42.09 877 ASP A C 1
ATOM 6854 O O . ASP A 1 877 ? 4.537 -27.164 46.226 1.00 42.09 877 ASP A O 1
ATOM 6858 N N . ARG A 1 878 ? 6.381 -28.158 47.003 1.00 36.91 878 ARG A N 1
ATOM 6859 C CA . ARG A 1 878 ? 6.637 -27.127 48.032 1.00 36.91 878 ARG A CA 1
ATOM 6860 C C . ARG A 1 878 ? 6.956 -25.746 47.464 1.00 36.91 878 ARG A C 1
ATOM 6862 O O . ARG A 1 878 ? 6.628 -24.744 48.094 1.00 36.91 878 ARG A O 1
ATOM 6869 N N . HIS A 1 879 ? 7.615 -25.677 46.306 1.00 39.00 879 HIS A N 1
ATOM 6870 C CA . HIS A 1 879 ? 8.014 -24.397 45.715 1.00 39.00 879 HIS A CA 1
ATOM 6871 C C . HIS A 1 879 ? 6.850 -23.701 44.988 1.00 39.00 879 HIS A C 1
ATOM 6873 O O . HIS A 1 879 ? 6.825 -22.475 44.921 1.00 39.00 879 HIS A O 1
ATOM 6879 N N . TYR A 1 880 ? 5.855 -24.463 44.515 1.00 40.03 880 TYR A N 1
ATOM 6880 C CA . TYR A 1 880 ? 4.592 -23.915 44.006 1.00 40.03 880 TYR A CA 1
ATOM 6881 C C . TYR A 1 880 ? 3.571 -23.620 45.118 1.00 40.03 880 TYR A C 1
ATOM 6883 O O . TYR A 1 880 ? 2.846 -22.633 45.004 1.00 40.03 880 TYR A O 1
ATOM 6891 N N . GLN A 1 881 ? 3.553 -24.393 46.214 1.00 38.91 881 GLN A N 1
ATOM 6892 C CA . GLN A 1 881 ? 2.671 -24.134 47.364 1.00 38.91 881 GLN A CA 1
ATOM 6893 C C . GLN A 1 881 ? 3.001 -22.825 48.099 1.00 38.91 881 GLN A C 1
ATOM 6895 O O . GLN A 1 881 ? 2.093 -22.098 48.487 1.00 38.91 881 GLN A O 1
ATOM 6900 N N . GLN A 1 882 ? 4.279 -22.451 48.215 1.00 40.00 882 GLN A N 1
ATOM 6901 C CA . GLN A 1 882 ? 4.681 -21.231 48.936 1.00 40.00 882 GLN A CA 1
ATOM 6902 C C . GLN A 1 882 ? 4.334 -19.907 48.228 1.00 40.00 882 GLN A C 1
ATOM 6904 O O . GLN A 1 882 ? 4.404 -18.854 48.855 1.00 40.00 882 GLN A O 1
ATOM 6909 N N . LEU A 1 883 ? 3.964 -19.924 46.940 1.00 43.25 883 LEU A N 1
ATOM 6910 C CA . LEU A 1 883 ? 3.645 -18.704 46.179 1.00 43.25 883 LEU A CA 1
ATOM 6911 C C . LEU A 1 883 ? 2.164 -18.291 46.254 1.00 43.25 883 LEU A C 1
ATOM 6913 O O . LEU A 1 883 ? 1.830 -17.197 45.804 1.00 43.25 883 LEU A O 1
ATOM 6917 N N . PHE A 1 884 ? 1.290 -19.132 46.821 1.00 44.22 884 PHE A N 1
ATOM 6918 C CA . PHE A 1 884 ? -0.164 -18.926 46.810 1.00 44.22 884 PHE A CA 1
ATOM 6919 C C . PHE A 1 884 ? -0.867 -19.329 48.117 1.00 44.22 884 PHE A C 1
ATOM 6921 O O . PHE A 1 884 ? -2.064 -19.632 48.103 1.00 44.22 884 PHE A O 1
ATOM 6928 N N . GLU A 1 885 ? -0.157 -19.336 49.248 1.00 38.12 885 GLU A N 1
ATOM 6929 C CA . GLU A 1 885 ? -0.783 -19.578 50.550 1.00 38.12 885 GLU A CA 1
ATOM 6930 C C . GLU A 1 885 ? -1.856 -18.511 50.837 1.00 38.12 885 GLU A C 1
ATOM 6932 O O . GLU A 1 885 ? -1.558 -17.357 51.137 1.00 38.12 885 GLU A O 1
ATOM 6937 N N . GLY A 1 886 ? -3.124 -18.925 50.749 1.00 56.81 886 GLY A N 1
ATOM 6938 C CA . GLY A 1 886 ? -4.271 -18.211 51.312 1.00 56.81 886 GLY A CA 1
ATOM 6939 C C . GLY A 1 886 ? -5.268 -17.584 50.332 1.00 56.81 886 GLY A C 1
ATOM 6940 O O . GLY A 1 886 ? -6.355 -17.223 50.780 1.00 56.81 886 GLY A O 1
ATOM 6941 N N . GLU A 1 887 ? -4.980 -17.484 49.028 1.00 64.25 887 GLU A N 1
ATOM 6942 C CA . GLU A 1 887 ? -5.933 -16.911 48.056 1.00 64.25 887 GLU A CA 1
ATOM 6943 C C . GLU A 1 887 ? -6.596 -17.984 47.171 1.00 64.25 887 GLU A C 1
ATOM 6945 O O . GLU A 1 887 ? -5.916 -18.893 46.694 1.00 64.25 887 GLU A O 1
ATOM 6950 N N . PRO A 1 888 ? -7.922 -17.909 46.937 1.00 78.94 888 PRO A N 1
ATOM 6951 C CA . PRO A 1 888 ? -8.622 -18.857 46.080 1.00 78.94 888 PRO A CA 1
ATOM 6952 C C . PRO A 1 888 ? -8.183 -18.705 44.616 1.00 78.94 888 PRO A C 1
ATOM 6954 O O . PRO A 1 888 ? -8.081 -17.597 44.091 1.00 78.94 888 PRO A O 1
ATOM 6957 N N . ALA A 1 889 ? -7.962 -19.824 43.929 1.00 82.81 889 ALA A N 1
ATOM 6958 C CA . ALA A 1 889 ? -7.557 -19.881 42.530 1.00 82.81 889 ALA A CA 1
ATOM 6959 C C . ALA A 1 889 ? -8.771 -20.089 41.610 1.00 82.81 889 ALA A C 1
ATOM 6961 O O . ALA A 1 889 ? -9.622 -20.944 41.864 1.00 82.81 889 ALA A O 1
ATOM 6962 N N . ARG A 1 890 ? -8.850 -19.325 40.512 1.00 90.69 890 ARG A N 1
ATOM 6963 C CA . ARG A 1 890 ? -9.938 -19.447 39.530 1.00 90.69 890 ARG A CA 1
ATOM 6964 C C . ARG A 1 890 ? -9.620 -20.505 38.481 1.00 90.69 890 ARG A C 1
ATOM 6966 O O . ARG A 1 890 ? -8.673 -20.333 37.716 1.00 90.69 890 ARG A O 1
ATOM 6973 N N . VAL A 1 891 ? -10.467 -21.520 38.369 1.00 92.38 891 VAL A N 1
ATOM 6974 C CA . VAL A 1 891 ? -10.388 -22.550 37.327 1.00 92.38 891 VAL A CA 1
ATOM 6975 C C . VAL A 1 891 ? -11.377 -22.211 36.210 1.00 92.38 891 VAL A C 1
ATOM 6977 O O . VAL A 1 891 ? -12.513 -21.817 36.481 1.00 92.38 891 VAL A O 1
ATOM 6980 N N . GLU A 1 892 ? -10.945 -22.315 34.951 1.00 93.38 892 GLU A N 1
ATOM 6981 C CA . GLU A 1 892 ? -11.764 -22.013 33.771 1.00 93.38 892 GLU A CA 1
ATOM 6982 C C . GLU A 1 892 ? -11.703 -23.164 32.761 1.00 93.38 892 GLU A C 1
ATOM 6984 O O . GLU A 1 892 ? -10.617 -23.611 32.392 1.00 93.38 892 GLU A O 1
ATOM 6989 N N . TRP A 1 893 ? -12.870 -23.603 32.285 1.00 96.81 893 TRP A N 1
ATOM 6990 C CA . TRP A 1 893 ? -13.012 -24.598 31.221 1.00 96.81 893 TRP A CA 1
ATOM 6991 C C . TRP A 1 893 ? -13.834 -24.050 30.058 1.00 96.81 893 TRP A C 1
ATOM 6993 O O . TRP A 1 893 ? -14.634 -23.123 30.203 1.00 96.81 893 TRP A O 1
ATOM 7003 N N . THR A 1 894 ? -13.655 -24.662 28.890 1.00 93.56 894 THR A N 1
ATOM 7004 C CA . THR A 1 894 ? -14.564 -24.512 27.751 1.00 93.56 894 THR A CA 1
ATOM 7005 C C . THR A 1 894 ? -14.988 -25.897 27.285 1.00 93.56 894 THR A C 1
ATOM 7007 O O . THR A 1 894 ? -14.159 -26.651 26.781 1.00 93.56 894 THR A O 1
ATOM 7010 N N . PHE A 1 895 ? -16.270 -26.220 27.445 1.00 94.50 895 PHE A N 1
ATOM 7011 C CA . PHE A 1 895 ? -16.860 -27.482 26.999 1.00 94.50 895 PHE A CA 1
ATOM 7012 C C . PHE A 1 895 ? -17.694 -27.249 25.740 1.00 94.50 895 PHE A C 1
ATOM 7014 O O . PHE A 1 895 ? -18.478 -26.305 25.685 1.00 94.50 895 PHE A O 1
ATOM 7021 N N . GLY A 1 896 ? -17.516 -28.082 24.717 1.00 90.81 896 GLY A N 1
ATOM 7022 C CA . GLY A 1 896 ? -18.331 -28.042 23.502 1.00 90.81 896 GLY A CA 1
ATOM 7023 C C . GLY A 1 896 ? -19.443 -29.087 23.548 1.00 90.81 896 GLY A C 1
ATOM 7024 O O . GLY A 1 896 ? -19.190 -30.208 23.985 1.00 90.81 896 GLY A O 1
ATOM 7025 N N . ILE A 1 897 ? -20.631 -28.739 23.050 1.00 93.06 897 ILE A N 1
ATOM 7026 C CA . ILE A 1 897 ? -21.705 -29.688 22.701 1.00 93.06 897 ILE A CA 1
ATOM 7027 C C . ILE A 1 897 ? -22.044 -29.591 21.204 1.00 93.06 897 ILE A C 1
ATOM 7029 O O . ILE A 1 897 ? -21.722 -28.581 20.571 1.00 93.06 897 ILE A O 1
ATOM 7033 N N . GLY A 1 898 ? -22.666 -30.612 20.617 1.00 86.69 898 GLY A N 1
ATOM 7034 C CA . GLY A 1 898 ? -23.045 -30.624 19.202 1.00 86.69 898 GLY A CA 1
ATOM 7035 C C . GLY A 1 898 ? -24.188 -29.656 18.861 1.00 86.69 898 GLY A C 1
ATOM 7036 O O . GLY A 1 898 ? -25.014 -29.305 19.705 1.00 86.69 898 GLY A O 1
ATOM 7037 N N . TYR A 1 899 ? -24.275 -29.228 17.596 1.00 76.62 899 TYR A N 1
ATOM 7038 C CA . TYR A 1 899 ? -25.430 -28.467 17.104 1.00 76.62 899 TYR A CA 1
ATOM 7039 C C . TYR A 1 899 ? -26.661 -29.374 17.006 1.00 76.62 899 TYR A C 1
ATOM 7041 O O . TYR A 1 899 ? -26.777 -30.174 16.083 1.00 76.62 899 TYR A O 1
ATOM 7049 N N . GLY A 1 900 ? -27.578 -29.236 17.963 1.00 78.62 900 GLY A N 1
ATOM 7050 C CA . GLY A 1 900 ? -28.757 -30.097 18.112 1.00 78.62 900 GLY A CA 1
ATOM 7051 C C . GLY A 1 900 ? -28.914 -30.648 19.528 1.00 78.62 900 GLY A C 1
ATOM 7052 O O . GLY A 1 900 ? -30.014 -31.053 19.895 1.00 78.62 900 GLY A O 1
ATOM 7053 N N . ASP A 1 901 ? -27.848 -30.596 20.329 1.00 87.50 901 ASP A N 1
ATOM 7054 C CA . ASP A 1 901 ? -27.896 -30.930 21.747 1.00 87.50 901 ASP A CA 1
ATOM 7055 C C . ASP A 1 901 ? -28.562 -29.815 22.563 1.00 87.50 901 ASP A C 1
ATOM 7057 O O . ASP A 1 901 ? -28.481 -28.626 22.238 1.00 87.50 901 ASP A O 1
ATOM 7061 N N . ASP A 1 902 ? -29.215 -30.208 23.654 1.00 92.44 902 ASP A N 1
ATOM 7062 C CA . ASP A 1 902 ? -29.910 -29.287 24.547 1.00 92.44 902 ASP A CA 1
ATOM 7063 C C . ASP A 1 902 ? -28.907 -28.530 25.435 1.00 92.44 902 ASP A C 1
ATOM 7065 O O . ASP A 1 902 ? -28.266 -29.092 26.330 1.00 92.44 902 ASP A O 1
ATOM 7069 N N . TYR A 1 903 ? -28.783 -27.226 25.181 1.00 92.62 903 TYR A N 1
ATOM 7070 C CA . TYR A 1 903 ? -27.918 -26.331 25.944 1.00 92.62 903 TYR A CA 1
ATOM 7071 C C . TYR A 1 903 ? -28.313 -26.234 27.422 1.00 92.62 903 TYR A C 1
ATOM 7073 O O . TYR A 1 903 ? -27.431 -26.217 28.283 1.00 92.62 903 TYR A O 1
ATOM 7081 N N . ASP A 1 904 ? -29.609 -26.176 27.731 1.00 94.31 904 ASP A N 1
ATOM 7082 C CA . ASP A 1 904 ? -30.080 -26.037 29.109 1.00 94.31 904 ASP A CA 1
ATOM 7083 C C . ASP A 1 904 ? -29.787 -27.320 29.892 1.00 94.31 904 ASP A C 1
ATOM 7085 O O . ASP A 1 904 ? -29.330 -27.262 31.037 1.00 94.31 904 ASP A O 1
ATOM 7089 N N . LYS A 1 905 ? -29.913 -28.479 29.236 1.00 95.38 905 LYS A N 1
ATOM 7090 C CA . LYS A 1 905 ? -29.481 -29.771 29.784 1.00 95.38 905 LYS A CA 1
ATOM 7091 C C . LYS A 1 905 ? -27.972 -29.822 30.032 1.00 95.38 905 LYS A C 1
ATOM 7093 O O . LYS A 1 905 ? -27.548 -30.279 31.094 1.00 95.38 905 LYS A O 1
ATOM 7098 N N . ALA A 1 906 ? -27.155 -29.334 29.097 1.00 94.56 906 ALA A N 1
ATOM 7099 C CA . ALA A 1 906 ? -25.701 -29.266 29.263 1.00 94.56 906 ALA A CA 1
ATOM 7100 C C . ALA A 1 906 ? -25.295 -28.339 30.413 1.00 94.56 906 ALA A C 1
ATOM 7102 O O . ALA A 1 906 ? -24.458 -28.700 31.240 1.00 94.56 906 ALA A O 1
ATOM 7103 N N . LYS A 1 907 ? -25.936 -27.172 30.513 1.00 95.94 907 LYS A N 1
ATOM 7104 C CA . LYS A 1 907 ? -25.721 -26.220 31.602 1.00 95.94 907 LYS A CA 1
ATOM 7105 C C . LYS A 1 907 ? -26.109 -26.808 32.960 1.00 95.94 907 LYS A C 1
ATOM 7107 O O . LYS A 1 907 ? -25.325 -26.683 33.896 1.00 95.94 907 LYS A O 1
ATOM 7112 N N . ALA A 1 908 ? -27.269 -27.459 33.059 1.00 96.25 908 ALA A N 1
ATOM 7113 C CA . ALA A 1 908 ? -27.726 -28.107 34.289 1.00 96.25 908 ALA A CA 1
ATOM 7114 C C . ALA A 1 908 ? -26.798 -29.256 34.714 1.00 96.25 908 ALA A C 1
ATOM 7116 O O . ALA A 1 908 ? -26.445 -29.358 35.882 1.00 96.25 908 ALA A O 1
ATOM 7117 N N . THR A 1 909 ? -26.340 -30.066 33.756 1.00 96.56 909 THR A N 1
ATOM 7118 C CA . THR A 1 909 ? -25.408 -31.177 34.009 1.00 96.56 909 THR A CA 1
ATOM 7119 C C . THR A 1 909 ? -24.054 -30.676 34.511 1.00 96.56 909 THR A C 1
ATOM 7121 O O . THR A 1 909 ? -23.491 -31.241 35.443 1.00 96.56 909 THR A O 1
ATOM 7124 N N . ILE A 1 910 ? -23.524 -29.601 33.916 1.00 96.88 910 ILE A N 1
ATOM 7125 C CA . ILE A 1 910 ? -22.300 -28.963 34.412 1.00 96.88 910 ILE A CA 1
ATOM 7126 C C . ILE A 1 910 ? -22.534 -28.430 35.829 1.00 96.88 910 ILE A C 1
ATOM 7128 O O . ILE A 1 910 ? -21.719 -28.704 36.697 1.00 96.88 910 ILE A O 1
ATOM 7132 N N . ALA A 1 911 ? -23.629 -27.702 36.077 1.00 96.25 911 ALA A N 1
ATOM 7133 C CA . ALA A 1 911 ? -23.924 -27.147 37.400 1.00 96.25 911 ALA A CA 1
ATOM 7134 C C . ALA A 1 911 ? -23.990 -28.236 38.485 1.00 96.25 911 ALA A C 1
ATOM 7136 O O . ALA A 1 911 ? -23.343 -28.092 39.517 1.00 96.25 911 ALA A O 1
ATOM 7137 N N . GLU A 1 912 ? -24.661 -29.359 38.205 1.00 96.31 912 GLU A N 1
ATOM 7138 C CA . GLU A 1 912 ? -24.721 -30.526 39.096 1.00 96.31 912 GLU A CA 1
ATOM 7139 C C . GLU A 1 912 ? -23.317 -31.052 39.446 1.00 96.31 912 GLU A C 1
ATOM 7141 O O . GLU A 1 912 ? -23.011 -31.278 40.615 1.00 96.31 912 GLU A O 1
ATOM 7146 N N . LEU A 1 913 ? -22.433 -31.200 38.451 1.00 96.19 913 LEU A N 1
ATOM 7147 C CA . LEU A 1 913 ? -21.060 -31.666 38.675 1.00 96.19 913 LEU A CA 1
ATOM 7148 C C . LEU A 1 913 ? -20.223 -30.680 39.498 1.00 96.19 913 LEU A C 1
ATOM 7150 O O . LEU A 1 913 ? -19.352 -31.113 40.251 1.00 96.19 913 LEU A O 1
ATOM 7154 N N . LEU A 1 914 ? -20.463 -29.373 39.349 1.00 95.62 914 LEU A N 1
ATOM 7155 C CA . LEU A 1 914 ? -19.775 -28.354 40.143 1.00 95.62 914 LEU A CA 1
ATOM 7156 C C . LEU A 1 914 ? -20.277 -28.341 41.593 1.00 95.62 914 LEU A C 1
ATOM 7158 O O . LEU A 1 914 ? -19.473 -28.183 42.503 1.00 95.62 914 LEU A O 1
ATOM 7162 N N . GLU A 1 915 ? -21.582 -28.517 41.811 1.00 93.12 915 GLU A N 1
ATOM 7163 C CA . GLU A 1 915 ? -22.198 -28.552 43.146 1.00 93.12 915 GLU A CA 1
ATOM 7164 C C . GLU A 1 915 ? -21.836 -29.816 43.941 1.00 93.12 915 GLU A C 1
ATOM 7166 O O . GLU A 1 915 ? -21.816 -29.779 45.167 1.00 93.12 915 GLU A O 1
ATOM 7171 N N . GLN A 1 916 ? -21.523 -30.922 43.258 1.00 93.94 916 GLN A N 1
ATOM 7172 C CA . GLN A 1 916 ? -21.084 -32.183 43.874 1.00 93.94 916 GLN A CA 1
ATOM 7173 C C . GLN A 1 916 ? -19.586 -32.223 44.219 1.00 93.94 916 GLN A C 1
ATOM 7175 O O . GLN A 1 916 ? -19.126 -33.188 44.832 1.00 93.94 916 GLN A O 1
ATOM 7180 N N . ASP A 1 917 ? -18.796 -31.236 43.788 1.00 93.81 917 ASP A N 1
ATOM 7181 C CA . ASP A 1 917 ? -17.356 -31.209 44.034 1.00 93.81 917 ASP A CA 1
ATOM 7182 C C . ASP A 1 917 ? -17.027 -30.295 45.220 1.00 93.81 917 ASP A C 1
ATOM 7184 O O . ASP A 1 917 ? -16.855 -29.089 45.059 1.00 93.81 917 ASP A O 1
ATOM 7188 N N . ASP A 1 918 ? -16.882 -30.885 46.411 1.00 92.44 918 ASP A N 1
ATOM 7189 C CA . ASP A 1 918 ? -16.616 -30.174 47.677 1.00 92.44 918 ASP A CA 1
ATOM 7190 C C . ASP A 1 918 ? -15.336 -29.307 47.663 1.00 92.44 918 ASP A C 1
ATOM 7192 O O . ASP A 1 918 ? -15.103 -28.505 48.570 1.00 92.44 918 ASP A O 1
ATOM 7196 N N . ARG A 1 919 ? -14.469 -29.461 46.649 1.00 93.94 919 ARG A N 1
ATOM 7197 C CA . ARG A 1 919 ? -13.271 -28.624 46.459 1.00 93.94 919 ARG A CA 1
ATOM 7198 C C . ARG A 1 919 ? -13.594 -27.282 45.802 1.00 93.94 919 ARG A C 1
ATOM 7200 O O . ARG A 1 919 ? -12.742 -26.389 45.816 1.00 93.94 919 ARG A O 1
ATOM 7207 N N . ILE A 1 920 ? -14.763 -27.134 45.185 1.00 93.44 920 ILE A N 1
ATOM 7208 C CA . ILE A 1 920 ? -15.217 -25.889 44.569 1.00 93.44 920 ILE A CA 1
ATOM 7209 C C . ILE A 1 920 ? -15.826 -24.996 45.648 1.00 93.44 920 ILE A C 1
ATOM 7211 O O . ILE A 1 920 ? -16.701 -25.395 46.409 1.00 93.44 920 ILE A O 1
ATOM 7215 N N . LEU A 1 921 ? -15.348 -23.757 45.719 1.00 89.06 921 LEU A N 1
ATOM 7216 C CA . LEU A 1 921 ? -15.831 -22.780 46.681 1.00 89.06 921 LEU A CA 1
ATOM 7217 C C . LEU A 1 921 ? -17.227 -22.287 46.274 1.00 89.06 921 LEU A C 1
ATOM 7219 O O . LEU A 1 921 ? -17.429 -21.942 45.107 1.00 89.06 921 LEU A O 1
ATOM 7223 N N . PRO A 1 922 ? -18.173 -22.188 47.225 1.00 83.19 922 PRO A N 1
ATOM 7224 C CA . PRO A 1 922 ? -19.523 -21.707 46.940 1.00 83.19 922 PRO A CA 1
ATOM 7225 C C . PRO A 1 922 ? -19.555 -20.200 46.652 1.00 83.19 922 PRO A C 1
ATOM 7227 O O . PRO A 1 922 ? -20.447 -19.728 45.954 1.00 83.19 922 PRO A O 1
ATOM 7230 N N . GLU A 1 923 ? -18.572 -19.451 47.163 1.00 80.12 923 GLU A N 1
ATOM 7231 C CA . GLU A 1 923 ? -18.441 -18.009 46.972 1.00 80.12 923 GLU A CA 1
ATOM 7232 C C . GLU A 1 923 ? -17.022 -17.643 46.504 1.00 80.12 923 GLU A C 1
ATOM 7234 O O . GLU A 1 923 ? -16.053 -17.957 47.204 1.00 80.12 923 GLU A O 1
ATOM 7239 N N . PRO A 1 924 ? -16.869 -16.949 45.357 1.00 84.25 924 PRO A N 1
ATOM 7240 C CA . PRO A 1 924 ? -17.925 -16.521 44.431 1.00 84.25 924 PRO A CA 1
ATOM 7241 C C . PRO A 1 924 ? -18.637 -17.680 43.718 1.00 84.25 924 PRO A C 1
ATOM 7243 O O . PRO A 1 924 ? -17.987 -18.648 43.320 1.00 84.25 924 PRO A O 1
ATOM 7246 N N . ALA A 1 925 ? -19.944 -17.523 43.480 1.00 83.88 925 ALA A N 1
ATOM 7247 C CA . ALA A 1 925 ? -20.755 -18.494 42.746 1.00 83.88 925 ALA A CA 1
ATOM 7248 C C . ALA A 1 925 ? -20.164 -18.858 41.370 1.00 83.88 925 ALA A C 1
ATOM 7250 O O . ALA A 1 925 ? -19.570 -18.025 40.671 1.00 83.88 925 ALA A O 1
ATOM 7251 N N . HIS A 1 926 ? -20.368 -20.111 40.959 1.00 91.31 926 HIS A N 1
ATOM 7252 C CA . HIS A 1 926 ? -19.896 -20.604 39.672 1.00 91.31 926 HIS A CA 1
ATOM 7253 C C . HIS A 1 926 ? -20.579 -19.882 38.497 1.00 91.31 926 HIS A C 1
ATOM 7255 O O . HIS A 1 926 ? -21.764 -19.550 38.527 1.00 91.31 926 HIS A O 1
ATOM 7261 N N . PHE A 1 927 ? -19.829 -19.652 37.419 1.00 94.56 927 PHE A N 1
ATOM 7262 C CA . PHE A 1 927 ? -20.325 -19.005 36.205 1.00 94.56 927 PHE A CA 1
ATOM 7263 C C . PHE A 1 927 ? -20.352 -20.001 35.050 1.00 94.56 927 PHE A C 1
ATOM 7265 O O . PHE A 1 927 ? -19.314 -20.554 34.694 1.00 94.56 927 PHE A O 1
ATOM 7272 N N . ILE A 1 928 ? -21.522 -20.185 34.433 1.00 95.94 928 ILE A N 1
ATOM 7273 C CA . ILE A 1 928 ? -21.707 -21.024 33.242 1.00 95.94 928 ILE A CA 1
ATOM 7274 C C . ILE A 1 928 ? -22.463 -20.219 32.182 1.00 95.94 928 ILE A C 1
ATOM 7276 O O . ILE A 1 928 ? -23.599 -19.791 32.413 1.00 95.94 928 ILE A O 1
ATOM 7280 N N . ALA A 1 929 ? -21.857 -20.030 31.009 1.00 91.12 929 ALA A N 1
ATOM 7281 C CA . ALA A 1 929 ? -22.464 -19.286 29.906 1.00 91.12 929 ALA A CA 1
ATOM 7282 C C . ALA A 1 929 ? -22.112 -19.876 28.537 1.00 91.12 929 ALA A C 1
ATOM 7284 O O . ALA A 1 929 ? -21.024 -20.409 28.337 1.00 91.12 929 ALA A O 1
ATOM 7285 N N . LEU A 1 930 ? -23.022 -19.737 27.569 1.00 92.94 930 LEU A N 1
ATOM 7286 C CA . LEU A 1 930 ? -22.719 -19.981 26.159 1.00 92.94 930 LEU A CA 1
ATOM 7287 C C . LEU A 1 930 ? -21.719 -18.911 25.696 1.00 92.94 930 LEU A C 1
ATOM 7289 O O . LEU A 1 930 ? -22.040 -17.724 25.682 1.00 92.94 930 LEU A O 1
ATOM 7293 N N . SER A 1 931 ? -20.493 -19.321 25.367 1.00 87.25 931 SER A N 1
ATOM 7294 C CA . SER A 1 931 ? -19.387 -18.414 25.038 1.00 87.25 931 SER A CA 1
ATOM 7295 C C . SER A 1 931 ? -19.300 -18.105 23.548 1.00 87.25 931 SER A C 1
ATOM 7297 O O . SER A 1 931 ? -19.002 -16.977 23.160 1.00 87.25 931 SER A O 1
ATOM 7299 N N . SER A 1 932 ? -19.537 -19.108 22.702 1.00 86.62 932 SER A N 1
ATOM 7300 C CA . SER A 1 932 ? -19.452 -18.978 21.249 1.00 86.62 932 SER A CA 1
ATOM 7301 C C . SER A 1 932 ? -20.178 -20.113 20.531 1.00 86.62 932 SER A C 1
ATOM 7303 O O . SER A 1 932 ? -20.365 -21.203 21.065 1.00 86.62 932 SER A O 1
ATOM 7305 N N . LEU A 1 933 ? -20.561 -19.838 19.289 1.00 87.12 933 LEU A N 1
ATOM 7306 C CA . LEU A 1 933 ? -21.038 -20.816 18.318 1.00 87.12 933 LEU A CA 1
ATOM 7307 C C . LEU A 1 933 ? -19.848 -21.123 17.390 1.00 87.12 933 LEU A C 1
ATOM 7309 O O . LEU A 1 933 ? -19.528 -20.308 16.524 1.00 87.12 933 LEU A O 1
ATOM 7313 N N . GLY A 1 934 ? -19.118 -22.203 17.676 1.00 72.69 934 GLY A N 1
ATOM 7314 C CA . GLY A 1 934 ? -17.922 -22.638 16.946 1.00 72.69 934 GLY A CA 1
ATOM 7315 C C . GLY A 1 934 ? -18.254 -23.418 15.672 1.00 72.69 934 GLY A C 1
ATOM 7316 O O . GLY A 1 934 ? -19.394 -23.779 15.440 1.00 72.69 934 GLY A O 1
ATOM 7317 N N . ASP A 1 935 ? -17.263 -23.730 14.836 1.00 65.81 935 ASP A N 1
ATOM 7318 C CA . ASP A 1 935 ? -17.505 -24.309 13.497 1.00 65.81 935 ASP A CA 1
ATOM 7319 C C . ASP A 1 935 ? -18.258 -25.661 13.493 1.00 65.81 935 ASP A C 1
ATOM 7321 O O . ASP A 1 935 ? -18.817 -26.050 12.471 1.00 65.81 935 ASP A O 1
ATOM 7325 N N . SER A 1 936 ? -18.272 -26.384 14.618 1.00 74.56 936 SER A N 1
ATOM 7326 C CA . SER A 1 936 ? -18.991 -27.662 14.796 1.00 74.56 936 SER A CA 1
ATOM 7327 C C . SER A 1 936 ? -19.537 -27.853 16.218 1.00 74.56 936 SER A C 1
ATOM 7329 O O . SER A 1 936 ? -19.926 -28.957 16.588 1.00 74.56 936 SER A O 1
ATOM 7331 N N . SER A 1 937 ? -19.558 -26.790 17.030 1.00 85.19 937 SER A N 1
ATOM 7332 C CA . SER A 1 937 ? -19.846 -26.876 18.460 1.00 85.19 937 SER A CA 1
ATOM 7333 C C . SER A 1 937 ? -20.580 -25.654 19.005 1.00 85.19 937 SER A C 1
ATOM 7335 O O . SER A 1 937 ? -20.291 -24.515 18.643 1.00 85.19 937 SER A O 1
ATOM 7337 N N . VAL A 1 938 ? -21.473 -25.865 19.965 1.00 89.50 938 VAL A N 1
ATOM 7338 C CA . VAL A 1 938 ? -21.919 -24.823 20.892 1.00 89.50 938 VAL A CA 1
ATOM 7339 C C . VAL A 1 938 ? -20.966 -24.849 22.086 1.00 89.50 938 VAL A C 1
ATOM 7341 O O . VAL A 1 938 ? -20.922 -25.828 22.827 1.00 89.50 938 VAL A O 1
ATOM 7344 N N . ASN A 1 939 ? -20.159 -23.801 22.256 1.00 92.75 939 ASN A N 1
ATOM 7345 C CA . ASN A 1 939 ? -19.132 -23.744 23.296 1.00 92.75 939 ASN A CA 1
ATOM 7346 C C . ASN A 1 939 ? -19.670 -23.074 24.563 1.00 92.75 939 ASN A C 1
ATOM 7348 O O . ASN A 1 939 ? -20.231 -21.977 24.515 1.00 92.75 939 ASN A O 1
ATOM 7352 N N . ILE A 1 940 ? -19.433 -23.709 25.705 1.00 96.31 940 ILE A N 1
ATOM 7353 C CA . ILE A 1 940 ? -19.882 -23.299 27.032 1.00 96.31 940 ILE A CA 1
ATOM 7354 C C . ILE A 1 940 ? -18.645 -22.981 27.870 1.00 96.31 940 ILE A C 1
ATOM 7356 O O . ILE A 1 940 ? -17.793 -23.844 28.067 1.00 96.31 940 ILE A O 1
ATOM 7360 N N . VAL A 1 941 ? -18.531 -21.743 28.353 1.00 95.50 941 VAL A N 1
ATOM 7361 C CA . VAL A 1 941 ? -17.483 -21.356 29.307 1.00 95.50 941 VAL A CA 1
ATOM 7362 C C . VAL A 1 941 ? -17.966 -21.611 30.730 1.00 95.50 941 VAL A C 1
ATOM 7364 O O . VAL A 1 941 ? -19.095 -21.259 31.077 1.00 95.50 941 VAL A O 1
ATOM 7367 N N . VAL A 1 942 ? -17.093 -22.201 31.542 1.00 96.81 942 VAL A N 1
ATOM 7368 C CA . VAL A 1 942 ? -17.333 -22.513 32.954 1.00 96.81 942 VAL A CA 1
ATOM 7369 C C . VAL A 1 942 ? -16.217 -21.900 33.784 1.00 96.81 942 VAL A C 1
ATOM 7371 O O . VAL A 1 942 ? -15.047 -22.083 33.453 1.00 96.81 942 VAL A O 1
ATOM 7374 N N . ARG A 1 943 ? -16.553 -21.168 34.849 1.00 96.44 943 ARG A N 1
ATOM 7375 C CA . ARG A 1 943 ? -15.580 -20.586 35.785 1.00 96.44 943 ARG A CA 1
ATOM 7376 C C . ARG A 1 943 ? -15.983 -20.867 37.221 1.00 96.44 943 ARG A C 1
ATOM 7378 O O . ARG A 1 943 ? -17.119 -20.583 37.595 1.00 96.44 943 ARG A O 1
ATOM 7385 N N . VAL A 1 944 ? -15.033 -21.343 38.016 1.00 95.56 944 VAL A N 1
ATOM 7386 C CA . VAL A 1 944 ? -15.198 -21.601 39.454 1.00 95.56 944 VAL A CA 1
ATOM 7387 C C . VAL A 1 944 ? -13.966 -21.166 40.234 1.00 95.56 944 VAL A C 1
ATOM 7389 O O . VAL A 1 944 ? -12.932 -20.853 39.642 1.00 95.56 944 VAL A O 1
ATOM 7392 N N . TRP A 1 945 ? -14.069 -21.175 41.559 1.00 92.44 945 TRP A N 1
ATOM 7393 C CA . TRP A 1 945 ? -12.959 -20.926 42.472 1.00 92.44 945 TRP A CA 1
ATOM 7394 C C . TRP A 1 945 ? -12.692 -22.172 43.318 1.00 92.44 945 TRP A C 1
ATOM 7396 O O . TRP A 1 945 ? -13.624 -22.865 43.704 1.00 92.44 945 TRP A O 1
ATOM 7406 N N . THR A 1 946 ? -11.428 -22.476 43.595 1.00 92.31 946 THR A N 1
ATOM 7407 C CA . THR A 1 946 ? -10.997 -23.576 44.476 1.00 92.31 946 THR A CA 1
ATOM 7408 C C . THR A 1 946 ? -9.774 -23.133 45.283 1.00 92.31 946 THR A C 1
ATOM 7410 O O . THR A 1 946 ? -9.194 -22.086 44.991 1.00 92.31 946 THR A O 1
ATOM 7413 N N . SER A 1 947 ? -9.367 -23.879 46.311 1.00 88.12 947 SER A N 1
ATOM 7414 C CA . SER A 1 947 ? -8.080 -23.613 46.964 1.00 88.12 947 SER A CA 1
ATOM 7415 C C . SER A 1 947 ? -6.931 -23.886 45.991 1.00 88.12 947 SER A C 1
ATOM 7417 O O . SER A 1 947 ? -7.013 -24.784 45.152 1.00 88.12 947 SER A O 1
ATOM 7419 N N . THR A 1 948 ? -5.837 -23.135 46.097 1.00 79.31 948 THR A N 1
ATOM 7420 C CA . THR A 1 948 ? -4.702 -23.287 45.173 1.00 79.31 948 THR A CA 1
ATOM 7421 C C . THR A 1 948 ? -4.139 -24.711 45.150 1.00 79.31 948 THR A C 1
ATOM 7423 O O . THR A 1 948 ? -3.814 -25.218 44.077 1.00 79.31 948 THR A O 1
ATOM 7426 N N . ASP A 1 949 ? -4.137 -25.403 46.293 1.00 84.00 949 ASP A N 1
ATOM 7427 C CA . ASP A 1 949 ? -3.716 -26.809 46.403 1.00 84.00 949 ASP A CA 1
ATOM 7428 C C . ASP A 1 949 ? -4.572 -27.772 45.562 1.00 84.00 949 ASP A C 1
ATOM 7430 O O . ASP A 1 949 ? -4.099 -28.812 45.108 1.00 84.00 949 ASP A O 1
ATOM 7434 N N . ASN A 1 950 ? -5.836 -27.418 45.321 1.00 86.69 950 ASN A N 1
ATOM 7435 C CA . ASN A 1 950 ? -6.795 -28.237 44.588 1.00 86.69 950 ASN A CA 1
ATOM 7436 C C . ASN A 1 950 ? -6.896 -27.874 43.101 1.00 86.69 950 ASN A C 1
ATOM 7438 O O . ASN A 1 950 ? -7.576 -28.581 42.361 1.00 86.69 950 ASN A O 1
ATOM 7442 N N . PHE A 1 951 ? -6.213 -26.824 42.627 1.00 87.06 951 PHE A N 1
ATOM 7443 C CA . PHE A 1 951 ? -6.375 -26.305 41.263 1.00 87.06 951 PHE A CA 1
ATOM 7444 C C . PHE A 1 951 ? -6.249 -27.391 40.185 1.00 87.06 951 PHE A C 1
ATOM 7446 O O . PHE A 1 951 ? -7.145 -27.567 39.358 1.00 87.06 951 PHE A O 1
ATOM 7453 N N . TRP A 1 952 ? -5.149 -28.148 40.203 1.00 78.62 952 TRP A N 1
ATOM 7454 C CA . TRP A 1 952 ? -4.894 -29.171 39.188 1.00 78.62 952 TRP A CA 1
ATOM 7455 C C . TRP A 1 952 ? -5.790 -30.394 39.358 1.00 78.62 952 TRP A C 1
ATOM 7457 O O . TRP A 1 952 ? -6.252 -30.948 38.361 1.00 78.62 952 TRP A O 1
ATOM 7467 N N . SER A 1 953 ? -6.071 -30.794 40.602 1.00 87.00 953 SER A N 1
ATOM 7468 C CA . SER A 1 953 ? -6.935 -31.946 40.867 1.00 87.00 953 SER A CA 1
ATOM 7469 C C . SER A 1 953 ? -8.370 -31.669 40.420 1.00 87.00 953 SER A C 1
ATOM 7471 O O . SER A 1 953 ? -8.980 -32.533 39.803 1.00 87.00 953 SER A O 1
ATOM 7473 N N . VAL A 1 954 ? -8.875 -30.452 40.636 1.00 90.56 954 VAL A N 1
ATOM 7474 C CA . VAL A 1 954 ? -10.179 -29.990 40.146 1.00 90.56 954 VAL A CA 1
ATOM 7475 C C . VAL A 1 954 ? -10.173 -29.861 38.622 1.00 90.56 954 VAL A C 1
ATOM 7477 O O . VAL A 1 954 ? -11.083 -30.369 37.972 1.00 90.56 954 VAL A O 1
ATOM 7480 N N . PHE A 1 955 ? -9.145 -29.240 38.026 1.00 90.38 955 PHE A N 1
ATOM 7481 C CA . PHE A 1 955 ? -9.071 -29.033 36.574 1.00 90.38 955 PHE A CA 1
ATOM 7482 C C . PHE A 1 955 ? -9.165 -30.340 35.777 1.00 90.38 955 PHE A C 1
ATOM 7484 O O . PHE A 1 955 ? -9.957 -30.427 34.835 1.00 90.38 955 PHE A O 1
ATOM 7491 N N . PHE A 1 956 ? -8.361 -31.346 36.136 1.00 86.62 956 PHE A N 1
ATOM 7492 C CA . PHE A 1 956 ? -8.307 -32.610 35.399 1.00 86.62 956 PHE A CA 1
ATOM 7493 C C . PHE A 1 956 ? -9.492 -33.530 35.706 1.00 86.62 956 PHE A C 1
ATOM 7495 O O . PHE A 1 956 ? -10.068 -34.081 34.769 1.00 86.62 956 PHE A O 1
ATOM 7502 N N . ASP A 1 957 ? -9.904 -33.641 36.972 1.00 93.06 957 ASP A N 1
ATOM 7503 C CA . ASP A 1 957 ? -11.034 -34.490 37.372 1.00 93.06 957 ASP A CA 1
ATOM 7504 C C . ASP A 1 957 ? -12.359 -33.985 36.774 1.00 93.06 957 ASP A C 1
ATOM 7506 O O . ASP A 1 957 ? -13.163 -34.767 36.269 1.00 93.06 957 ASP A O 1
ATOM 7510 N N . MET A 1 958 ? -12.560 -32.663 36.704 1.00 96.06 958 MET A N 1
ATOM 7511 C CA . MET A 1 958 ? -13.757 -32.086 36.082 1.00 96.06 958 MET A CA 1
ATOM 7512 C C . MET A 1 958 ? -13.841 -32.376 34.576 1.00 96.06 958 MET A C 1
ATOM 7514 O O . MET A 1 958 ? -14.926 -32.645 34.065 1.00 96.06 958 MET A O 1
ATOM 7518 N N . ASN A 1 959 ? -12.712 -32.379 33.855 1.00 89.75 959 ASN A N 1
ATOM 7519 C CA . ASN A 1 959 ? -12.698 -32.755 32.436 1.00 89.75 959 ASN A CA 1
ATOM 7520 C C . ASN A 1 959 ? -13.158 -34.207 32.235 1.00 89.75 959 ASN A C 1
ATOM 7522 O O . ASN A 1 959 ? -13.930 -34.491 31.320 1.00 89.75 959 ASN A O 1
ATOM 7526 N N . GLU A 1 960 ? -12.706 -35.118 33.098 1.00 92.25 960 GLU A N 1
ATOM 7527 C CA . GLU A 1 960 ? -13.087 -36.529 33.047 1.00 92.25 960 GLU A CA 1
ATOM 7528 C C . GLU A 1 960 ? -14.564 -36.737 33.412 1.00 92.25 960 GLU A C 1
ATOM 7530 O O . GLU A 1 960 ? -15.283 -37.442 32.698 1.00 92.25 960 GLU A O 1
ATOM 7535 N N . LYS A 1 961 ? -15.036 -36.078 34.479 1.00 94.62 961 LYS A N 1
ATOM 7536 C CA . LYS A 1 961 ? -16.441 -36.107 34.908 1.00 94.62 961 LYS A CA 1
ATOM 7537 C C . LYS A 1 961 ? -17.373 -35.586 33.819 1.00 94.62 961 LYS A C 1
ATOM 7539 O O . LYS A 1 961 ? -18.348 -36.258 33.497 1.00 94.62 961 LYS A O 1
ATOM 7544 N N . VAL A 1 962 ? -17.061 -34.439 33.210 1.00 94.06 962 VAL A N 1
ATOM 7545 C CA . VAL A 1 962 ? -17.873 -33.865 32.125 1.00 94.06 962 VAL A CA 1
ATOM 7546 C C . VAL A 1 962 ? -17.877 -34.779 30.901 1.00 94.06 962 VAL A C 1
ATOM 7548 O O . VAL A 1 962 ? -18.947 -35.033 30.355 1.00 94.06 962 VAL A O 1
ATOM 7551 N N . TYR A 1 963 ? -16.726 -35.339 30.510 1.00 89.50 963 TYR A N 1
ATOM 7552 C CA . TYR A 1 963 ? -16.645 -36.282 29.391 1.00 89.50 963 TYR A CA 1
ATOM 7553 C C . TYR A 1 963 ? -17.548 -37.510 29.589 1.00 89.50 963 TYR A C 1
ATOM 7555 O O . TYR A 1 963 ? -18.340 -37.845 28.708 1.00 89.50 963 TYR A O 1
ATOM 7563 N N . LYS A 1 964 ? -17.470 -38.153 30.761 1.00 92.00 964 LYS A N 1
ATOM 7564 C CA . LYS A 1 964 ? -18.285 -39.332 31.095 1.00 92.00 964 LYS A CA 1
ATOM 7565 C C . LYS A 1 964 ? -19.766 -38.979 31.217 1.00 92.00 964 LYS A C 1
ATOM 7567 O O . LYS A 1 964 ? -20.615 -39.637 30.619 1.00 92.00 964 LYS A O 1
ATOM 7572 N N . ARG A 1 965 ? -20.078 -37.907 31.948 1.00 94.94 965 ARG A N 1
ATOM 7573 C CA . ARG A 1 965 ? -21.455 -37.524 32.253 1.00 94.94 965 ARG A CA 1
ATOM 7574 C C . ARG A 1 965 ? -22.208 -37.039 31.022 1.00 94.94 965 ARG A C 1
ATOM 7576 O O . ARG A 1 965 ? -23.373 -37.388 30.873 1.00 94.94 965 ARG A O 1
ATOM 7583 N N . PHE A 1 966 ? -21.565 -36.280 30.130 1.00 94.00 966 PHE A N 1
ATOM 7584 C CA . PHE A 1 966 ? -22.190 -35.835 28.879 1.00 94.00 966 PHE A CA 1
ATOM 7585 C C . PHE A 1 966 ? -22.647 -37.025 28.037 1.00 94.00 966 PHE A C 1
ATOM 7587 O O . PHE A 1 966 ? -23.793 -37.036 27.594 1.00 94.00 966 PHE A O 1
ATOM 7594 N N . ALA A 1 967 ? -21.820 -38.067 27.922 1.00 86.31 967 ALA A N 1
ATOM 7595 C CA . ALA A 1 967 ? -22.203 -39.291 27.228 1.00 86.31 967 ALA A CA 1
ATOM 7596 C C . ALA A 1 967 ? -23.410 -39.992 27.888 1.00 86.31 967 ALA A C 1
ATOM 7598 O O . ALA A 1 967 ? -24.347 -40.375 27.190 1.00 86.31 967 ALA A O 1
ATOM 7599 N N . GLU A 1 968 ? -23.439 -40.107 29.221 1.00 91.06 968 GLU A N 1
ATOM 7600 C CA . GLU A 1 968 ? -24.555 -40.727 29.959 1.00 91.06 968 GLU A CA 1
ATOM 7601 C C . GLU A 1 968 ? -25.887 -39.990 29.779 1.00 91.06 968 GLU A C 1
ATOM 7603 O O . GLU A 1 968 ? -26.942 -40.618 29.691 1.00 91.06 968 GLU A O 1
ATOM 7608 N N . VAL A 1 969 ? -25.853 -38.655 29.727 1.00 90.94 969 VAL A N 1
ATOM 7609 C CA . VAL A 1 969 ? -27.059 -37.833 29.564 1.00 90.94 969 VAL A CA 1
ATOM 7610 C C . VAL A 1 969 ? -27.387 -37.546 28.094 1.00 90.94 969 VAL A C 1
ATOM 7612 O O . VAL A 1 969 ? -28.323 -36.794 27.816 1.00 90.94 969 VAL A O 1
ATOM 7615 N N . GLY A 1 970 ? -26.672 -38.152 27.143 1.00 88.88 970 GLY A N 1
ATOM 7616 C CA . GLY A 1 970 ? -26.934 -38.024 25.707 1.00 88.88 970 GLY A CA 1
ATOM 7617 C C . GLY A 1 970 ? -26.568 -36.660 25.111 1.00 88.88 970 GLY A C 1
ATOM 7618 O O . GLY A 1 970 ? -27.251 -36.205 24.200 1.00 88.88 970 GLY A O 1
ATOM 7619 N N . LEU A 1 971 ? -25.538 -36.000 25.645 1.00 91.12 971 LEU A N 1
ATOM 7620 C CA . LEU A 1 971 ? -24.910 -34.808 25.072 1.00 91.12 971 LEU A CA 1
ATOM 7621 C C . LEU A 1 971 ? -23.643 -35.217 24.317 1.00 91.12 971 LEU A C 1
ATOM 7623 O O . LEU A 1 971 ? -22.818 -35.980 24.823 1.00 91.12 971 LEU A O 1
ATOM 7627 N N . ASN A 1 972 ? -23.467 -34.689 23.112 1.00 86.38 972 ASN A N 1
ATOM 7628 C CA . ASN A 1 972 ? -22.391 -35.078 22.216 1.00 86.38 972 ASN A CA 1
ATOM 7629 C C . ASN A 1 972 ? -21.242 -34.074 22.300 1.00 86.38 972 ASN A C 1
ATOM 7631 O O . ASN A 1 972 ? -21.418 -32.887 22.034 1.00 86.38 972 ASN A O 1
ATOM 7635 N N . ILE A 1 973 ? -20.034 -34.548 22.618 1.00 84.44 973 ILE A N 1
ATOM 7636 C CA . ILE A 1 973 ? -18.831 -33.711 22.548 1.00 84.44 973 ILE A CA 1
ATOM 7637 C C . ILE A 1 973 ? -18.384 -33.632 21.077 1.00 84.44 973 ILE A C 1
ATOM 7639 O O . ILE A 1 973 ? -18.112 -34.665 20.462 1.00 84.44 973 ILE A O 1
ATOM 7643 N N . PRO A 1 974 ? -18.308 -32.428 20.491 1.00 71.12 974 PRO A N 1
ATOM 7644 C CA . PRO A 1 974 ? -18.061 -32.246 19.070 1.00 71.12 974 PRO A CA 1
ATOM 7645 C C . PRO A 1 974 ? -16.600 -32.544 18.720 1.00 71.12 974 PRO A C 1
ATOM 7647 O O . PRO A 1 974 ? -15.671 -32.006 19.324 1.00 71.12 974 PRO A O 1
ATOM 7650 N N . PHE A 1 975 ? -16.399 -33.386 17.705 1.00 61.19 975 PHE A N 1
ATOM 7651 C CA . PHE A 1 975 ? -15.088 -33.713 17.145 1.00 61.19 975 PHE A CA 1
ATOM 7652 C C . PHE A 1 975 ? -14.792 -32.859 15.898 1.00 61.19 975 PHE A C 1
ATOM 7654 O O . PHE A 1 975 ? -15.701 -32.582 15.111 1.00 61.19 975 PHE A O 1
ATOM 7661 N N . PRO A 1 976 ? -13.529 -32.457 15.654 1.00 44.62 976 PRO A N 1
ATOM 7662 C CA . PRO A 1 976 ? -13.184 -31.686 14.465 1.00 44.62 976 PRO A CA 1
ATOM 7663 C C . PRO A 1 976 ? -13.309 -32.532 13.172 1.00 44.62 976 PRO A C 1
ATOM 7665 O O . PRO A 1 976 ? -12.399 -33.277 12.823 1.00 44.62 976 PRO A O 1
ATOM 7668 N N . GLN A 1 977 ? -14.429 -32.312 12.457 1.00 45.78 977 GLN A N 1
ATOM 7669 C CA . GLN A 1 977 ? -14.846 -32.713 11.087 1.00 45.78 977 GLN A CA 1
ATOM 7670 C C . GLN A 1 977 ? -15.307 -34.166 10.808 1.00 45.78 977 GLN A C 1
ATOM 7672 O O . GLN A 1 977 ? -14.485 -35.056 10.628 1.00 45.78 977 GLN A O 1
ATOM 7677 N N . MET A 1 978 ? -16.617 -34.373 10.575 1.00 40.88 978 MET A N 1
ATOM 7678 C CA . MET A 1 978 ? -17.309 -34.448 9.261 1.00 40.88 978 MET A CA 1
ATOM 7679 C C . MET A 1 978 ? -18.760 -34.931 9.470 1.00 40.88 978 MET A C 1
ATOM 7681 O O . MET A 1 978 ? -18.966 -36.096 9.804 1.00 40.88 978 MET A O 1
ATOM 7685 N N . ASP A 1 979 ? -19.762 -34.102 9.170 1.00 37.22 979 ASP A N 1
ATOM 7686 C CA . ASP A 1 979 ? -21.115 -34.623 8.934 1.00 37.22 979 ASP A CA 1
ATOM 7687 C C . ASP A 1 979 ? -21.132 -35.353 7.584 1.00 37.22 979 ASP A C 1
ATOM 7689 O O . ASP A 1 979 ? -20.990 -34.746 6.518 1.00 37.22 979 ASP A O 1
ATOM 7693 N N . VAL A 1 980 ? -21.279 -36.678 7.621 1.00 36.00 980 VAL A N 1
ATOM 7694 C CA . VAL A 1 980 ? -21.518 -37.503 6.433 1.00 36.00 980 VAL A CA 1
ATOM 7695 C C . VAL A 1 980 ? -23.026 -37.664 6.270 1.00 36.00 980 VAL A C 1
ATOM 7697 O O . VAL A 1 980 ? -23.665 -38.425 6.992 1.00 36.00 980 VAL A O 1
ATOM 7700 N N . HIS A 1 981 ? -23.614 -36.981 5.288 1.00 35.84 981 HIS A N 1
ATOM 7701 C CA . HIS A 1 981 ? -24.991 -37.259 4.880 1.00 35.84 981 HIS A CA 1
ATOM 7702 C C . HIS A 1 981 ? -25.039 -38.572 4.082 1.00 35.84 981 HIS A C 1
ATOM 7704 O O . HIS A 1 981 ? -24.815 -38.592 2.871 1.00 35.84 981 HIS A O 1
ATOM 7710 N N . LEU A 1 982 ? -25.333 -39.683 4.760 1.00 34.41 982 LEU A N 1
ATOM 7711 C CA . LEU A 1 982 ? -25.675 -40.947 4.109 1.00 34.41 982 LEU A CA 1
ATOM 7712 C C . LEU A 1 982 ? -27.115 -40.873 3.592 1.00 34.41 982 LEU A C 1
ATOM 7714 O O . LEU A 1 982 ? -28.074 -41.014 4.348 1.00 34.41 982 LEU A O 1
ATOM 7718 N N . HIS A 1 983 ? -27.279 -40.682 2.286 1.00 36.62 983 HIS A N 1
ATOM 7719 C CA . HIS A 1 983 ? -28.559 -40.938 1.634 1.00 36.62 983 HIS A CA 1
ATOM 7720 C C . HIS A 1 983 ? -28.654 -42.431 1.311 1.00 36.62 983 HIS A C 1
ATOM 7722 O O . HIS A 1 983 ? -28.037 -42.902 0.354 1.00 36.62 983 HIS A O 1
ATOM 7728 N N . GLN A 1 984 ? -29.428 -43.181 2.100 1.00 33.25 984 GLN A N 1
ATOM 7729 C CA . GLN A 1 984 ? -29.872 -44.509 1.682 1.00 33.25 984 GLN A CA 1
ATOM 7730 C C . GLN A 1 984 ? -30.750 -44.346 0.436 1.00 33.25 984 GLN A C 1
ATOM 7732 O O . GLN A 1 984 ? -31.773 -43.661 0.472 1.00 33.25 984 GLN A O 1
ATOM 7737 N N . LYS A 1 985 ? -30.333 -44.949 -0.682 1.00 38.62 985 LYS A N 1
ATOM 7738 C CA . LYS A 1 985 ? -31.231 -45.161 -1.818 1.00 38.62 985 LYS A CA 1
ATOM 7739 C C . LYS A 1 985 ? -32.350 -46.091 -1.352 1.00 38.62 985 LYS A C 1
ATOM 7741 O O . LYS A 1 985 ? -32.059 -47.209 -0.933 1.00 38.62 985 LYS A O 1
ATOM 7746 N N . SER A 1 986 ? -33.585 -45.597 -1.412 1.00 39.25 986 SER A N 1
ATOM 7747 C CA . SER A 1 986 ? -34.776 -46.447 -1.522 1.00 39.25 986 SER A CA 1
ATOM 7748 C C . SER A 1 986 ? -34.846 -47.044 -2.920 1.00 39.25 986 SER A C 1
ATOM 7750 O O . SER A 1 986 ? -34.387 -46.359 -3.869 1.00 39.25 986 SER A O 1
#

Solvent-accessible surface area (backbone atoms only — not comparable to full-atom values): 56063 Å² total; per-residue (Å²): 106,71,68,60,38,48,55,52,49,63,74,34,54,95,85,46,86,50,70,45,77,45,50,48,26,28,77,51,94,90,50,51,45,51,70,57,29,46,52,52,50,52,51,44,50,74,58,62,47,58,26,39,36,44,40,44,28,41,66,92,81,19,46,39,72,54,64,28,18,45,74,41,53,73,54,47,40,65,72,47,86,52,66,67,58,30,50,48,43,68,74,41,37,72,74,76,50,63,63,31,81,70,53,73,47,70,39,48,75,64,48,52,54,48,58,74,74,52,86,65,49,34,30,47,43,38,55,42,43,34,50,70,59,45,51,56,46,40,78,70,75,31,81,41,75,50,46,64,64,29,43,73,71,38,71,59,50,67,58,36,42,72,76,68,69,50,51,68,50,90,58,80,46,50,44,54,68,58,46,45,58,79,71,55,89,82,87,84,87,83,86,81,92,77,89,77,90,75,79,96,73,81,83,77,78,56,23,30,37,28,27,35,27,62,44,58,49,24,29,34,42,49,52,58,37,31,75,70,69,26,27,35,40,33,28,22,71,46,56,72,50,23,47,49,51,20,54,51,50,24,72,74,55,74,33,59,39,48,46,43,68,46,60,52,45,46,95,58,32,34,58,57,50,53,49,50,34,57,76,71,68,54,59,68,36,33,41,35,48,49,47,76,78,68,72,80,46,52,76,94,76,48,59,65,68,60,54,49,37,45,45,29,27,45,42,53,30,48,50,47,41,49,51,55,52,46,50,56,15,42,76,73,44,44,28,37,38,37,41,63,31,31,50,41,38,81,50,84,45,90,32,31,53,68,58,19,50,37,20,30,48,40,44,53,50,32,58,52,53,20,65,74,34,41,90,33,48,21,41,48,34,58,41,58,51,70,58,52,60,44,69,68,77,70,61,54,72,67,58,42,52,50,32,44,75,72,64,67,28,40,57,32,58,62,50,32,55,52,46,53,51,52,58,73,46,72,87,79,54,51,39,70,49,38,44,48,42,51,42,27,56,71,69,44,74,39,77,46,74,33,68,54,55,82,77,41,49,68,53,50,55,50,38,32,69,74,36,72,34,81,56,55,49,79,44,66,37,39,45,42,27,58,63,42,39,34,52,44,40,51,52,42,57,74,67,69,51,73,43,60,59,46,75,50,66,75,70,61,66,49,93,61,86,52,65,25,81,80,57,23,40,41,29,36,25,26,39,20,52,26,47,50,36,43,50,57,62,44,49,75,38,43,48,68,72,13,30,40,37,38,60,46,46,83,49,26,79,70,28,72,79,59,98,56,70,69,58,67,54,76,88,77,61,43,50,68,46,45,37,6,18,16,33,32,51,36,49,36,45,48,54,56,48,30,68,48,34,46,88,55,43,34,44,50,36,31,24,30,46,68,54,39,69,43,92,80,67,72,78,92,52,96,57,46,72,58,50,49,69,73,45,47,92,68,46,33,48,21,58,67,23,26,45,40,47,49,35,57,61,72,64,72,56,92,78,54,100,80,51,40,37,32,47,86,79,35,72,44,88,76,55,66,72,62,79,66,31,86,52,39,68,56,51,46,52,53,50,49,53,62,37,52,78,46,42,61,69,82,56,48,56,52,43,52,64,62,50,69,71,97,49,73,76,69,53,70,66,67,80,73,83,89,80,90,79,87,80,66,65,71,66,54,62,56,53,57,56,59,59,60,64,76,71,66,57,74,66,62,56,50,54,53,51,52,55,53,51,51,58,51,53,53,52,52,52,53,51,53,51,52,51,53,51,49,54,49,51,52,53,51,52,52,51,51,52,51,58,58,55,73,73,43,99,66,63,84,88,72,61,77,76,95,73,82,80,57,73,69,56,51,63,58,50,67,64,56,77,79,64,87,82,75,93,74,78,62,63,63,56,51,52,53,50,49,52,52,47,52,53,53,50,69,72,68,74,82,91,88,88,84,86,81,83,94,79,91,78,88,81,90,85,86,88,83,84,84,87,75,79,66,58,61,54,59,50,55,53,52,62,59,50,73,77,47,79,87,54,73,36,75,50,77,52,76,52,50,30,30,85,87,49,62,62,69,58,52,51,51,53,51,50,52,58,52,74,70,35,87,65,47,41,73,76,65,65,69,43,77,44,82,70,47,80,51,102,61,24,42,29,32,36,38,38,42,30,22,48,51,90,43,47,66,62,49,57,56,50,49,54,52,50,49,57,55,49,32,55,76,73,71,40,48,71,52,70,96,80,77,91,76,86,80,77,78,84,127